Protein 3OAM (pdb70)

InterPro domains:
  IPR003329 Acylneuraminate cytidylyltransferase [PF02348] (5-221)
  IPR004528 3-deoxy-D-manno-octulosonate cytidylyltransferase [MF_00057] (1-248)
  IPR004528 3-deoxy-D-manno-octulosonate cytidylyltransferase [TIGR00466] (1-241)
  IPR004528 3-deoxy-D-manno-octulosonate cytidylyltransferase [cd02517] (2-246)
  IPR029044 Nucleotide-diphospho-sugar transferases [G3DSA:3.90.550.10] (1-252)
  IPR029044 Nucleotide-diphospho-sugar transferases [SSF53448] (3-246)

Foldseek 3Di:
DAAEEEEEDDQDAPFCHGQQQPDFPHAGLQVLVQVLQVVLVHPAYEYEYQDVVNVVSCVVVVHHYDHDDPPDDDVLVSLLVCCVVVVPDQQHKYKYDYSLFSPFHSNQSNVQSVVCVPDDFQKEFEWAWDFDPVLLLALVQWFWDADPQQWTPDIASHRPPDDVPQCVPVVRHGDGTTITTDPMMMGRSNCSVVLVPQDDDPVCVVRVNSCVSQVVVPGTYGYYHGPDDGDDGQRHPVSSVVSSVVSVVVVD/DAAEEEEEDEQQAPQDHRQQQDDFPRAGLLVLVQVLQVVLVHPAYEYEYQDVVVVVRCVVVPHHYDHADPDDDDPLRSLLCVCVVVVPDQQHKYKYDYSFQSQFHSPQSNVQSVVPVVDDFFKEFEWAWDQDPCQQQALVFKFFDADPQQWTPDIASHRPPDPVVQCVDPPRHRPGTTITTDPMMMGRSNVSVVLVPQDADPVCVVRVPSCVRCVVVPTIYGYYYGPDDGDDGDRHPVRVVVSNVVSVVVD/DAAEEEEEDEQDADQDHRQQQDDFPNAGLLVLVQVLLVVLRHPAYEYEYQDVVVVVSQVVVPHHYDHFHPPDPDPLVSLLVVCVVVVPDQQHKYKYDYSQQSQFHSNQSNVQSVLCVPDDFQKEFEWAWDADPCLLLALVFKFWDADPSQWTPDIASHRPPDPVPQCVDPNRHRPGTTITTDPMMMGRSNCSVVLVPQDADVVCVVRVPSCVSQVVVVGTYGYYYGPDDGDDGDRHPVSSVVSSVVVVVVD/DEAEEEEEDEQDDDFDHRQQQDDFPHGGLLVLVVVLLVVLPYPAYEYEYQDPVSVVSCVVVVHHYDYDDDDPDDQLVSLLVVCVVVVPDQQHKYKYDYSQQSQFHSPQSNVQSVVPVVDDFQKEFEWAWDQDPCLLQALVFKFFDADPVQWTPDIASHRPPDPVVQCVDPHRHRPGTTITTDPMMMGRNNVSVVLVVQDDDPVCVVRVPSCVSCVVVPTIYGYYYGPDDGDDGDDHVVRVVVSSVVVVVD

B-factor: mean 37.24, std 15.35, range [16.38, 133.8]

Solvent-accessible surface area: 41889 Å² total; per-residue (Å²): 119,46,2,4,0,0,0,10,1,118,40,145,31,141,141,16,106,8,28,5,48,19,79,0,66,62,60,28,0,0,20,34,0,14,58,22,0,94,134,6,36,11,103,93,0,0,0,0,0,38,19,126,122,0,40,122,26,0,104,92,51,64,8,54,25,4,46,7,34,99,127,48,166,35,40,12,49,8,4,10,42,0,17,76,118,42,82,13,78,67,103,37,7,0,0,14,0,72,8,34,28,3,23,3,10,23,51,0,0,94,19,0,0,60,31,0,42,61,7,31,6,18,0,0,0,0,0,20,105,8,112,96,97,88,46,0,62,43,53,86,0,16,0,0,5,28,10,111,39,13,2,4,15,0,0,0,23,3,10,0,12,43,7,80,110,21,6,78,119,90,127,74,29,41,95,55,55,6,39,68,22,22,44,5,35,0,10,75,1,27,18,1,81,59,5,53,115,45,126,52,1,130,15,16,118,22,0,53,9,65,10,0,32,0,4,65,20,44,65,50,0,25,8,25,72,11,131,103,67,28,63,94,22,1,52,34,76,131,47,10,97,83,11,80,168,70,12,56,89,124,82,174,107,56,1,1,0,1,0,18,4,92,50,125,25,146,162,19,106,9,31,4,52,19,73,0,61,64,74,30,0,0,24,40,0,16,61,42,0,103,138,7,45,16,100,65,3,0,0,0,1,32,25,122,127,0,45,135,27,0,105,92,54,58,8,64,24,4,55,7,27,103,106,167,19,47,41,7,70,32,3,8,51,0,14,78,120,31,21,13,29,14,59,34,8,0,0,10,0,69,6,27,36,1,17,3,9,33,55,0,0,92,13,0,0,60,32,0,46,89,30,30,6,18,1,0,0,0,0,24,106,9,107,84,83,73,50,0,54,49,49,96,0,19,0,1,7,28,12,110,65,13,35,11,20,0,0,0,22,4,12,0,13,48,8,91,99,23,9,86,108,112,129,81,34,41,96,51,50,6,37,74,20,30,37,4,37,0,7,41,0,21,19,0,84,44,5,64,110,34,123,64,2,135,17,11,133,25,0,68,9,58,10,0,35,0,8,44,10,18,34,51,0,33,7,22,73,10,135,105,72,32,56,74,25,0,75,29,76,133,39,10,95,50,3,78,142,46,21,69,144,168,129,135,45,4,5,0,0,0,21,3,138,53,155,25,138,154,12,107,11,34,4,50,16,73,0,60,65,49,29,0,0,25,35,0,18,62,38,0,105,138,4,53,21,108,96,2,0,0,0,0,34,26,111,124,0,45,109,25,0,107,90,52,63,7,56,25,2,51,8,41,96,127,39,166,39,42,8,53,9,2,15,50,0,13,78,119,38,84,15,79,74,103,35,8,0,0,12,0,68,6,31,33,1,16,4,11,37,41,1,0,130,16,0,0,53,30,0,42,64,12,33,5,19,0,0,0,0,0,22,110,9,104,105,102,73,52,0,58,50,37,98,0,18,0,1,7,28,9,114,52,12,3,4,13,0,0,0,21,4,10,0,13,42,7,85,84,24,10,87,119,111,127,92,42,42,89,52,47,6,36,73,22,25,41,5,33,0,5,74,1,25,14,1,82,63,3,50,126,46,137,59,0,115,17,16,122,21,0,46,9,68,10,0,32,0,4,62,19,47,64,37,0,25,6,23,68,11,126,92,76,30,62,71,27,0,55,25,72,125,44,10,96,81,1,83,190,61,16,79,123,122,132,103,59,0,2,0,0,0,12,4,88,47,114,34,144,152,17,109,10,35,4,58,18,70,0,61,67,54,27,0,0,24,35,0,23,69,35,0,103,139,6,31,12,103,63,2,0,0,0,0,34,26,129,122,0,40,128,22,0,114,88,51,66,10,60,26,7,72,8,30,119,47,137,29,47,25,8,58,13,0,5,32,0,14,71,113,28,21,7,20,12,33,35,12,0,0,7,0,61,7,27,41,1,12,4,7,30,45,0,0,81,16,0,0,56,31,0,37,91,18,33,8,18,0,0,0,0,0,33,101,10,105,97,94,85,49,0,57,50,49,108,0,20,0,1,6,28,10,109,68,15,47,1,16,0,0,0,24,4,10,0,13,40,9,88,95,23,7,83,119,106,126,56,43,37,97,53,51,4,36,77,20,16,38,0,16,0,0,42,1,22,20,0,65,36,6,60,123,55,117,74,1,112,15,17,123,19,0,43,8,84,6,0,38,0,5,55,30,22,33,26,0,31,8,22,75,11,139,98,67,38,55,74,21,0,59,32,81,133,36,12,96,48,2,84,130,52,23,82,127,172

Radius of gyration: 34.99 Å; Cα contacts (8 Å, |Δi|>4): 2186; chains: 4; bounding box: 112×80×81 Å

Nearest PDB structures (foldseek):
  3oam-assembly2_D  TM=9.927E-01  e=4.557E-53  Vibrio cholerae O1 biovar El Tor str. N16961
  3jtj-assembly1_A-2  TM=9.852E-01  e=3.564E-42  Yersinia pestis CO92
  1vh1-assembly1_D  TM=9.832E-01  e=7.191E-40  Escherichia coli
  1vh1-assembly1_A  TM=9.762E-01  e=1.315E-38  Escherichia coli
  3k8d-assembly1_A  TM=8.865E-01  e=8.160E-40  Escherichia coli

Sequence (1004 aa):
MSFTVVIPARYQSTRLPGKPLADIGGKPMIQWVYEQAMMQAGADRVIIATDDERVEQAVQAFGGVVCMTSPNHQSGTERLAEVVAKMAIPADHIVVNVQGDEPLIPPAIIRQVADNLAACSAPMATLAVEIEDDEAEVFNPNAVKVITDKSGYALYFSRATIPWDRDNFAKADKAIVQPLLRHIGIYAYRAGFINTYLDWQPSQLEKIECCLEQLRVLWHGEKIHVAVALEAPPAGVDTPEDLEVVRRIVAERAQMSFTVVIPARYQSTRLPGKPLADIGGKPMIQWVYEQAMQAGADRVIIATDDERVEQAVQAFGGVVCMTSPNHQSGTERLAEVVAKMAIPADHIVVNVQGDEPLIPPAIIRQVADNLAACSAPMATLAVEIEDDEAEVFNPNAVKVITDKSGYALYFSRATIPWDRDNFAKADKAIVQPLLRHIGIYAYRAGFINTYLDWQPSQLEKIECCLEQLRVLWHGEKIHVAVALEAPPAGVDTPEDLEVVRRIVAERAMSFTVVIPARYQSTRLPGKPLADIGGKPMIQWVYEQAMQAGADRVIIATDDERVEQAVQAFGGVVCMTSPNHQSGTERLAEVVAKMAIPADHIVVNVQGDEPLIPPAIIRQVADNLAACSAPMATLAVEIEDEAEVFNPNAVKVITDKSGYALYFSRATIPWDRDNFAKADKAIVQPLLRHIGIYAYRAGFINTYLDWQPSQLEKIECCLEQLRVLWHGEKIHVAVALEAPPAGVDTPEDLEVVRRIVAERAMSFTVVIPARYQSTRLPGKPLADIGGKPMIQWVYEQAMQAGADRVIIATDDERVEQAVQAFGGVVCMTSPNHQSGTERLAEVVAKMAIPADHIVVNVQGDEPLIPPAIIRQVADNLAACSAPMATLAVEIEDEAEVFNPNAVKVITDKSGYALYFSRATIPWDRDNFAKADKAIVQPLLRHIGIYAYRAGFINTYLDWQPSQLEKIECCLEQLRVLWHGEKIHVAVALEAPPAGVDTPEDLEVVRRIVAER

Secondary structure (DSSP, 8-state):
--EEEEEE-----SSSTTGGG-EETTEEHHHHHHHHHHHTT-SEEEEEES-HHHHHHHHHTT-EEEE--TT--SHHHHHHHHHHHTT--TTSEEEE--TT-TT--HHHHHHHHHHHHHSS-SEEEEEEEE--HHHHT-TTS-EEEE-TTSBEEEEESS-SS--HHHHHSSS----S-EEEEEEEEEEETTHHHHHHHSPPPHHHHHHT-TTHHHHHTT--EEEEE-SSPPPPPP-SHHHHHHHHHHHHHTT-/--EEEEEE--S--SSSTTGGG-EETTEEHHHHHHHHHHHTT-SEEEEEES-HHHHHHHHHTT-EEEE--SS---HHHHHHHHHHHTT--TTSEEEE--TT-TT--HHHHHHHHHHHHTSS-SEEEEEEEE--HHHHT-TTS-EEEE-TTSBEEEEESS-SS--TTTTTSSS----S-EEEEEEEEEEEHHHHHHHHHSPPPHHHHHHT-TTHHHHHTT--EEEEE-SSPPPP--SSHHHHHHHHHHHHHH-/--EEEEEE-----SSSTTGGG-EETTEEHHHHHHHHHHHTT-SEEEEEES-HHHHHHHHHTT-EEEE--TT-SSHHHHHHHHHHHTT--TT-EEEE--TT-TT--HHHHHHHHHHHHHSS-SEEEEEEEE--HHHHT-TTS-EEEE-TTSBEEEEESS-SS--HHHHSSSS----S-EEEEEEEEEEEHHHHHHHHHSPPPHHHHHHT-TTHHHHHTT--EEEEE-SSPPPP--SSHHHHHHHHHHHHHT-/--EEEEEEE-S--SSSTTGGG-EETTEEHHHHHHHHHHHTT-SEEEEEES-HHHHHHHHHTT-EEEE--SSS--SHHHHHHHHHHTT--TT-EEEE--TT-TT--HHHHHHHHHHHHTSS-SEEEEEEEE--HHHHT-TTS-EEEE-TTSBEEEEESS-SS--HHHHTSSS----S-EEEEEEEEEEEHHHHHHHHHSPPPHHHHHHT-TTHHHHHTT--EEEEE-SSPPPP--SSHHHHHHHHHHHHH-

Organism: Vibrio cholerae serotype O1 (strain ATCC 39315 / El Tor Inaba N16961) (NCBI:txid243277)

Structure (mmCIF, N/CA/C/O backbone):
data_3OAM
#
_entry.id   3OAM
#
_cell.length_a   58.928
_cell.length_b   68.209
_cell.length_c   71.476
_cell.angle_alpha   82.73
_cell.angle_beta   74.19
_cell.angle_gamma   76.97
#
_symmetry.space_group_name_H-M   'P 1'
#
loop_
_entity.id
_entity.type
_entity.pdbx_description
1 polymer '3-deoxy-manno-octulosonate cytidylyltransferase'
2 non-polymer 'SODIUM ION'
3 water water
#
loop_
_atom_site.group_PDB
_atom_site.id
_atom_site.type_symbol
_atom_site.label_atom_id
_atom_site.label_alt_id
_atom_site.label_comp_id
_atom_site.label_asym_id
_atom_site.label_entity_id
_atom_site.label_seq_id
_atom_site.pdbx_PDB_ins_code
_atom_site.Cartn_x
_atom_site.Cartn_y
_atom_site.Cartn_z
_atom_site.occupancy
_atom_site.B_iso_or_equiv
_atom_site.auth_seq_id
_atom_site.auth_comp_id
_atom_site.auth_asym_id
_atom_site.auth_atom_id
_atom_site.pdbx_PDB_model_num
ATOM 1 N N . MET A 1 1 ? 42.709 15.117 -17.705 1.00 51.04 1 MET A N 1
ATOM 2 C CA . MET A 1 1 ? 42.584 16.435 -17.012 1.00 47.54 1 MET A CA 1
ATOM 3 C C . MET A 1 1 ? 43.646 17.412 -17.495 1.00 44.64 1 MET A C 1
ATOM 4 O O . MET A 1 1 ? 44.832 17.078 -17.556 1.00 45.06 1 MET A O 1
ATOM 9 N N . SER A 1 2 ? 43.204 18.616 -17.839 1.00 41.33 2 SER A N 1
ATOM 10 C CA . SER A 1 2 ? 44.104 19.691 -18.214 1.00 38.40 2 SER A CA 1
ATOM 11 C C . SER A 1 2 ? 43.730 20.938 -17.428 1.00 34.72 2 SER A C 1
ATOM 12 O O . SER A 1 2 ? 42.555 21.157 -17.107 1.00 34.47 2 SER A O 1
ATOM 15 N N . PHE A 1 3 ? 44.727 21.756 -17.120 1.00 31.86 3 PHE A N 1
ATOM 16 C CA . PHE A 1 3 ? 44.461 23.002 -16.419 1.00 28.73 3 PHE A CA 1
ATOM 17 C C . PHE A 1 3 ? 45.450 24.075 -16.802 1.00 27.29 3 PHE A C 1
ATOM 18 O O . PHE A 1 3 ? 46.561 23.789 -17.234 1.00 27.77 3 PHE A O 1
ATOM 26 N N . THR A 1 4 ? 45.023 25.313 -16.619 1.00 25.51 4 THR A N 1
ATOM 27 C CA . THR A 1 4 ? 45.809 26.485 -16.923 1.00 24.35 4 THR A CA 1
ATOM 28 C C . THR A 1 4 ? 46.058 27.222 -15.616 1.00 22.85 4 THR A C 1
ATOM 29 O O . THR A 1 4 ? 45.165 27.312 -14.768 1.00 22.64 4 THR A O 1
ATOM 33 N N . VAL A 1 5 ? 47.264 27.760 -15.462 1.00 21.73 5 VAL A N 1
ATOM 34 C CA . VAL A 1 5 ? 47.577 28.564 -14.286 1.00 20.89 5 VAL A CA 1
ATOM 35 C C . VAL A 1 5 ? 47.641 30.023 -14.714 1.00 20.40 5 VAL A C 1
ATOM 36 O O . VAL A 1 5 ? 48.279 30.339 -15.712 1.00 21.02 5 VAL A O 1
ATOM 40 N N . VAL A 1 6 ? 46.967 30.897 -13.961 1.00 19.92 6 VAL A N 1
ATOM 41 C CA . VAL A 1 6 ? 47.086 32.344 -14.167 1.00 19.63 6 VAL A CA 1
ATOM 42 C C . VAL A 1 6 ? 47.772 32.965 -12.935 1.00 20.25 6 VAL A C 1
ATOM 43 O O . VAL A 1 6 ? 47.366 32.720 -11.798 1.00 20.01 6 VAL A O 1
ATOM 47 N N . ILE A 1 7 ? 48.805 33.765 -13.185 1.00 20.71 7 ILE A N 1
ATOM 48 C CA . ILE A 1 7 ? 49.607 34.373 -12.132 1.00 21.39 7 ILE A CA 1
ATOM 49 C C . ILE A 1 7 ? 49.520 35.885 -12.247 1.00 22.80 7 ILE A C 1
ATOM 50 O O . ILE A 1 7 ? 50.084 36.456 -13.165 1.00 22.81 7 ILE A O 1
ATOM 55 N N . PRO A 1 8 ? 48.810 36.543 -11.309 1.00 23.83 8 PRO A N 1
ATOM 56 C CA . PRO A 1 8 ? 48.773 38.007 -11.320 1.00 25.53 8 PRO A CA 1
ATOM 57 C C . PRO A 1 8 ? 50.119 38.575 -10.869 1.00 27.22 8 PRO A C 1
ATOM 58 O O . PRO A 1 8 ? 50.675 38.138 -9.873 1.00 27.42 8 PRO A O 1
ATOM 62 N N . ALA A 1 9 ? 50.642 39.539 -11.608 1.00 28.84 9 ALA A N 1
ATOM 63 C CA . ALA A 1 9 ? 51.870 40.179 -11.208 1.00 31.72 9 ALA A CA 1
ATOM 64 C C . ALA A 1 9 ? 51.507 41.604 -10.850 1.00 34.56 9 ALA A C 1
ATOM 65 O O . ALA A 1 9 ? 50.963 42.338 -11.667 1.00 35.54 9 ALA A O 1
ATOM 67 N N . ARG A 1 10 ? 51.768 41.974 -9.606 1.00 35.55 10 ARG A N 1
ATOM 68 C CA . ARG A 1 10 ? 51.503 43.339 -9.161 1.00 37.48 10 ARG A CA 1
ATOM 69 C C . ARG A 1 10 ? 52.828 44.080 -9.041 1.00 35.26 10 ARG A C 1
ATOM 70 O O . ARG A 1 10 ? 53.672 43.722 -8.218 1.00 33.99 10 ARG A O 1
ATOM 78 N N . TYR A 1 11 ? 53.019 45.103 -9.872 1.00 36.53 11 TYR A N 1
ATOM 79 C CA . TYR A 1 11 ? 54.297 45.823 -9.899 1.00 35.49 11 TYR A CA 1
ATOM 80 C C . TYR A 1 11 ? 54.516 46.720 -8.674 1.00 35.09 11 TYR A C 1
ATOM 81 O O . TYR A 1 11 ? 55.638 46.830 -8.170 1.00 33.88 11 TYR A O 1
ATOM 90 N N . GLN A 1 12 ? 53.444 47.346 -8.194 1.00 37.01 12 GLN A N 1
ATOM 91 C CA . GLN A 1 12 ? 53.542 48.378 -7.158 1.00 37.30 12 GLN A CA 1
ATOM 92 C C . GLN A 1 12 ? 53.725 47.832 -5.746 1.00 35.54 12 GLN A C 1
ATOM 93 O O . GLN A 1 12 ? 52.991 46.936 -5.322 1.00 36.13 12 GLN A O 1
ATOM 99 N N . SER A 1 13 ? 54.695 48.393 -5.021 1.00 33.95 13 SER A N 1
ATOM 100 C CA . SER A 1 13 ? 54.941 48.051 -3.621 1.00 32.46 13 SER A CA 1
ATOM 101 C C . SER A 1 13 ? 55.816 49.122 -2.983 1.00 32.50 13 SER A C 1
ATOM 102 O O . SER A 1 13 ? 56.791 49.575 -3.591 1.00 31.83 13 SER A O 1
ATOM 105 N N . THR A 1 14 ? 55.473 49.533 -1.764 1.00 33.26 14 THR A N 1
ATOM 106 C CA . THR A 1 14 ? 56.312 50.483 -1.042 1.00 33.44 14 THR A CA 1
ATOM 107 C C . THR A 1 14 ? 57.552 49.811 -0.447 1.00 31.45 14 THR A C 1
ATOM 108 O O . THR A 1 14 ? 58.568 50.469 -0.240 1.00 31.91 14 THR A O 1
ATOM 112 N N . ARG A 1 15 ? 57.463 48.516 -0.155 1.00 30.18 15 ARG A N 1
ATOM 113 C CA . ARG A 1 15 ? 58.588 47.802 0.455 1.00 28.96 15 ARG A CA 1
ATOM 114 C C . ARG A 1 15 ? 59.470 47.077 -0.561 1.00 27.30 15 ARG A C 1
ATOM 115 O O . ARG A 1 15 ? 60.665 46.888 -0.326 1.00 27.10 15 ARG A O 1
ATOM 123 N N . LEU A 1 16 ? 58.874 46.676 -1.682 1.00 26.39 16 LEU A N 1
ATOM 124 C CA . LEU A 1 16 ? 59.595 46.005 -2.756 1.00 25.23 16 LEU A CA 1
ATOM 125 C C . LEU A 1 16 ? 59.102 46.486 -4.108 1.00 25.41 16 LEU A C 1
ATOM 126 O O . LEU A 1 16 ? 58.494 45.717 -4.855 1.00 25.84 16 LEU A O 1
ATOM 131 N N . PRO A 1 17 ? 59.370 47.756 -4.437 1.00 25.97 17 PRO A N 1
ATOM 132 C CA . PRO A 1 17 ? 58.894 48.292 -5.709 1.00 26.81 17 PRO A CA 1
ATOM 133 C C . PRO A 1 17 ? 59.395 47.465 -6.898 1.00 26.25 17 PRO A C 1
ATOM 134 O O . PRO A 1 17 ? 60.565 47.074 -6.936 1.00 25.56 17 PRO A O 1
ATOM 138 N N . GLY A 1 18 ? 58.501 47.200 -7.848 1.00 26.82 18 GLY A N 1
ATOM 139 C CA . GLY A 1 18 ? 58.805 46.346 -8.995 1.00 26.62 18 GLY A CA 1
ATOM 140 C C . GLY A 1 18 ? 59.055 44.894 -8.613 1.00 25.26 18 GLY A C 1
ATOM 141 O O . GLY A 1 18 ? 59.805 44.198 -9.295 1.00 25.26 18 GLY A O 1
ATOM 142 N N . LYS A 1 19 ? 58.399 44.442 -7.544 1.00 24.81 19 LYS A N 1
ATOM 143 C CA . LYS A 1 19 ? 58.564 43.077 -6.998 1.00 24.78 19 LYS A CA 1
ATOM 144 C C . LYS A 1 19 ? 58.602 41.910 -8.018 1.00 24.78 19 LYS A C 1
ATOM 145 O O . LYS A 1 19 ? 59.470 41.033 -7.901 1.00 24.55 19 LYS A O 1
ATOM 151 N N . PRO A 1 20 ? 57.665 41.866 -9.001 1.00 25.02 20 PRO A N 1
ATOM 152 C CA . PRO A 1 20 ? 57.697 40.751 -9.974 1.00 24.48 20 PRO A CA 1
ATOM 153 C C . PRO A 1 20 ? 59.019 40.628 -10.727 1.00 24.10 20 PRO A C 1
ATOM 154 O O . PRO A 1 20 ? 59.355 39.553 -11.224 1.00 23.73 20 PRO A O 1
ATOM 158 N N . LEU A 1 21 ? 59.767 41.723 -10.814 1.00 24.44 21 LEU A N 1
ATOM 159 C CA . LEU A 1 21 ? 61.006 41.739 -11.582 1.00 24.88 21 LEU A CA 1
ATOM 160 C C . LEU A 1 21 ? 62.264 41.744 -10.714 1.00 25.09 21 LEU A C 1
ATOM 161 O O . LEU A 1 21 ? 63.373 41.891 -11.222 1.00 25.07 21 LEU A O 1
ATOM 166 N N . ALA A 1 22 ? 62.096 41.565 -9.403 1.00 24.73 22 ALA A N 1
ATOM 167 C CA . ALA A 1 22 ? 63.242 41.443 -8.513 1.00 25.52 22 ALA A CA 1
ATOM 168 C C . ALA A 1 22 ? 64.081 40.260 -8.981 1.00 26.04 22 ALA A C 1
ATOM 169 O O . ALA A 1 22 ? 63.555 39.149 -9.167 1.00 25.68 22 ALA A O 1
ATOM 171 N N . ASP A 1 23 ? 65.371 40.501 -9.202 1.00 26.87 23 ASP A N 1
ATOM 172 C CA . ASP A 1 23 ? 66.261 39.465 -9.689 1.00 27.91 23 ASP A CA 1
ATOM 173 C C . ASP A 1 23 ? 66.554 38.442 -8.609 1.00 27.20 23 ASP A C 1
ATOM 174 O O . ASP A 1 23 ? 67.057 38.780 -7.538 1.00 27.81 23 ASP A O 1
ATOM 179 N N . ILE A 1 24 ? 66.275 37.183 -8.920 1.00 26.59 24 ILE A N 1
ATOM 180 C CA . ILE A 1 24 ? 66.580 36.101 -8.009 1.00 26.29 24 ILE A CA 1
ATOM 181 C C . ILE A 1 24 ? 67.412 35.105 -8.800 1.00 27.51 24 ILE A C 1
ATOM 182 O O . ILE A 1 24 ? 66.889 34.386 -9.647 1.00 26.10 24 ILE A O 1
ATOM 187 N N . GLY A 1 25 ? 68.719 35.112 -8.547 1.00 29.15 25 GLY A N 1
ATOM 188 C CA . GLY A 1 25 ? 69.647 34.173 -9.186 1.00 31.35 25 GLY A CA 1
ATOM 189 C C . GLY A 1 25 ? 69.604 34.211 -10.702 1.00 32.00 25 GLY A C 1
ATOM 190 O O . GLY A 1 25 ? 69.748 33.178 -11.359 1.00 33.42 25 GLY A O 1
ATOM 191 N N . GLY A 1 26 ? 69.399 35.399 -11.260 1.00 31.69 26 GLY A N 1
ATOM 192 C CA . GLY A 1 26 ? 69.453 35.597 -12.709 1.00 32.83 26 GLY A CA 1
ATOM 193 C C . GLY A 1 26 ? 68.133 35.504 -13.456 1.00 31.95 26 GLY A C 1
ATOM 194 O O . GLY A 1 26 ? 68.116 35.565 -14.685 1.00 33.60 26 GLY A O 1
ATOM 195 N N . LYS A 1 27 ? 67.028 35.360 -12.718 1.00 30.29 27 LYS A N 1
ATOM 196 C CA . LYS A 1 27 ? 65.682 35.346 -13.296 1.00 29.26 27 LYS A CA 1
ATOM 197 C C . LYS A 1 27 ? 64.792 36.249 -12.454 1.00 27.62 27 LYS A C 1
ATOM 198 O O . LYS A 1 27 ? 64.937 36.281 -11.237 1.00 27.36 27 LYS A O 1
ATOM 204 N N . PRO A 1 28 ? 63.861 36.982 -13.091 1.00 26.84 28 PRO A N 1
ATOM 205 C CA . PRO A 1 28 ? 62.938 37.769 -12.271 1.00 25.61 28 PRO A CA 1
ATOM 206 C C . PRO A 1 28 ? 62.025 36.870 -11.408 1.00 24.20 28 PRO A C 1
ATOM 207 O O . PRO A 1 28 ? 61.725 35.730 -11.798 1.00 24.06 28 PRO A O 1
ATOM 211 N N . MET A 1 29 ? 61.610 37.368 -10.245 1.00 23.23 29 MET A N 1
ATOM 212 C CA . MET A 1 29 ? 60.742 36.597 -9.341 1.00 22.48 29 MET A CA 1
ATOM 213 C C . MET A 1 29 ? 59.595 35.928 -10.084 1.00 22.18 29 MET A C 1
ATOM 214 O O . MET A 1 29 ? 59.288 34.771 -9.845 1.00 21.48 29 MET A O 1
ATOM 219 N N . ILE A 1 30 ? 58.977 36.661 -11.004 1.00 21.97 30 ILE A N 1
ATOM 220 C C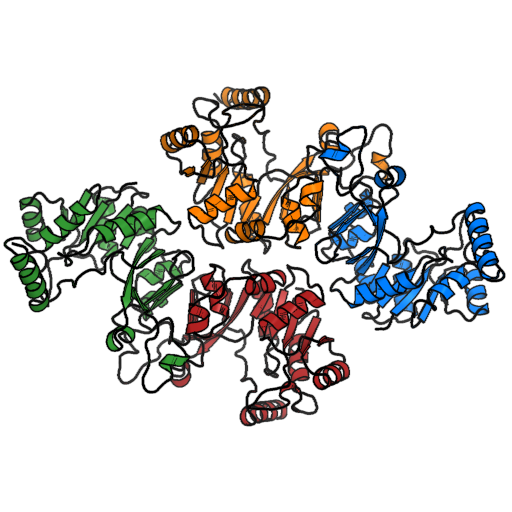A . ILE A 1 30 ? 57.790 36.169 -11.704 1.00 22.52 30 ILE A CA 1
ATOM 221 C C . ILE A 1 30 ? 58.071 34.920 -12.571 1.00 21.63 30 ILE A C 1
ATOM 222 O O . ILE A 1 30 ? 57.197 34.056 -12.737 1.00 21.74 30 ILE A O 1
ATOM 227 N N . GLN A 1 31 ? 59.290 34.826 -13.095 1.00 21.76 31 GLN A N 1
ATOM 228 C CA . GLN A 1 31 ? 59.710 33.678 -13.895 1.00 22.16 31 GLN A CA 1
ATOM 229 C C . GLN A 1 31 ? 59.787 32.441 -13.028 1.00 21.79 31 GLN A C 1
ATOM 230 O O . GLN A 1 31 ? 59.442 31.365 -13.477 1.00 22.55 31 GLN A O 1
ATOM 236 N N . TRP A 1 32 ? 60.287 32.588 -11.806 1.00 21.00 32 TRP A N 1
ATOM 237 C CA . TRP A 1 32 ? 60.335 31.444 -10.905 1.00 21.75 32 TRP A CA 1
ATOM 238 C C . TRP A 1 32 ? 58.943 30.872 -10.620 1.00 21.32 32 TRP A C 1
ATOM 239 O O . TRP A 1 32 ? 58.768 29.649 -10.618 1.00 21.51 32 TRP A O 1
ATOM 250 N N . VAL A 1 33 ? 57.966 31.753 -10.389 1.00 20.44 33 VAL A N 1
ATOM 251 C CA . VAL A 1 33 ? 56.580 31.326 -10.153 1.00 20.80 33 VAL A CA 1
ATOM 252 C C . VAL A 1 33 ? 56.058 30.632 -11.404 1.00 20.79 33 VAL A C 1
ATOM 253 O O . VAL A 1 33 ? 55.427 29.574 -11.319 1.00 21.06 33 VAL A O 1
ATOM 257 N N . TYR A 1 34 ? 56.291 31.253 -12.563 1.00 21.36 34 TYR A N 1
ATOM 258 C CA . TYR A 1 34 ? 55.892 30.676 -13.849 1.00 21.94 34 TYR A CA 1
ATOM 259 C C . TYR A 1 34 ? 56.396 29.237 -13.986 1.00 22.84 34 TYR A C 1
ATOM 260 O O . TYR A 1 34 ? 55.667 28.339 -14.435 1.00 22.52 34 TYR A O 1
ATOM 269 N N . GLU A 1 35 ? 57.655 29.033 -13.606 1.00 22.40 35 GLU A N 1
ATOM 270 C CA . GLU A 1 35 ? 58.311 27.752 -13.764 1.00 23.63 35 GLU A CA 1
ATOM 271 C C . GLU A 1 35 ? 57.829 26.730 -12.730 1.00 23.24 35 GLU A C 1
ATOM 272 O O . GLU A 1 35 ? 57.809 25.526 -13.005 1.00 25.15 35 GLU A O 1
ATOM 278 N N . GLN A 1 36 ? 57.413 27.198 -11.563 1.00 22.18 36 GLN A N 1
ATOM 279 C CA . GLN A 1 36 ? 56.782 26.280 -10.598 1.00 22.41 36 GLN A CA 1
ATOM 280 C C . GLN A 1 36 ? 55.464 25.759 -11.167 1.00 22.10 36 GLN A C 1
ATOM 281 O O . GLN A 1 36 ? 55.142 24.575 -11.008 1.00 22.40 36 GLN A O 1
ATOM 287 N N . ALA A 1 37 ? 54.704 26.650 -11.817 1.00 21.73 37 ALA A N 1
ATOM 288 C CA . ALA A 1 37 ? 53.436 26.280 -12.471 1.00 21.73 37 ALA A CA 1
ATOM 289 C C . ALA A 1 37 ? 53.638 25.248 -13.593 1.00 22.93 37 ALA A C 1
ATOM 290 O O . ALA A 1 37 ? 52.866 24.299 -13.710 1.00 23.06 37 ALA A O 1
ATOM 292 N N A MET A 1 38 ? 54.678 25.428 -14.407 0.50 23.70 38 MET A N 1
ATOM 293 N N B MET A 1 38 ? 54.683 25.440 -14.397 0.50 23.31 38 MET A N 1
ATOM 294 C CA A MET A 1 38 ? 54.993 24.461 -15.457 0.50 25.35 38 MET A CA 1
ATOM 295 C CA B MET A 1 38 ? 55.047 24.490 -15.441 0.50 24.63 38 MET A CA 1
ATOM 296 C C A MET A 1 38 ? 55.359 23.093 -14.861 0.50 26.12 38 MET A C 1
ATOM 297 C C B MET A 1 38 ? 55.344 23.111 -14.848 0.50 25.67 38 MET A C 1
ATOM 298 O O A MET A 1 38 ? 54.936 22.052 -15.378 0.50 26.89 38 MET A O 1
ATOM 299 O O B MET A 1 38 ? 54.864 22.087 -15.351 0.50 26.43 38 MET A O 1
ATOM 308 N N . GLN A 1 39 ? 56.103 23.102 -13.752 1.00 25.33 39 GLN A N 1
ATOM 309 C CA . GLN A 1 39 ? 56.504 21.873 -13.059 1.00 27.25 39 GLN A CA 1
ATOM 310 C C . GLN A 1 39 ? 55.306 21.121 -12.454 1.00 27.23 39 GLN A C 1
ATOM 311 O O . GLN A 1 39 ? 55.354 19.899 -12.295 1.00 27.86 39 GLN A O 1
ATOM 317 N N . ALA A 1 40 ? 54.237 21.858 -12.143 1.00 25.81 40 ALA A N 1
ATOM 318 C CA . ALA A 1 40 ? 52.977 21.280 -11.647 1.00 26.29 40 ALA A CA 1
ATOM 319 C C . ALA A 1 40 ? 52.198 20.519 -12.730 1.00 27.34 40 ALA A C 1
ATOM 320 O O . ALA A 1 40 ? 51.229 19.804 -12.440 1.00 27.58 40 ALA A O 1
ATOM 322 N N . GLY A 1 41 ? 52.619 20.671 -13.982 1.00 28.20 41 GLY A N 1
ATOM 323 C CA . GLY A 1 41 ? 51.967 19.976 -15.080 1.00 29.76 41 GLY A CA 1
ATOM 324 C C . GLY A 1 41 ? 50.843 20.765 -15.718 1.00 29.83 41 GLY A C 1
ATOM 325 O O . GLY A 1 41 ? 49.984 20.190 -16.393 1.00 30.79 41 GLY A O 1
ATOM 326 N N . ALA A 1 42 ? 50.838 22.083 -15.497 1.00 28.60 42 ALA A N 1
ATOM 327 C CA . ALA A 1 42 ? 49.904 22.956 -16.182 1.00 28.87 42 ALA A CA 1
ATOM 328 C C . ALA A 1 42 ? 50.102 22.862 -17.695 1.00 30.42 42 ALA A C 1
ATOM 329 O O . ALA A 1 42 ? 51.233 22.876 -18.192 1.00 30.82 42 ALA A O 1
ATOM 331 N N . ASP A 1 43 ? 48.993 22.751 -18.417 1.00 31.40 43 ASP A N 1
ATOM 332 C CA . ASP A 1 43 ? 49.024 22.758 -19.876 1.00 32.77 43 ASP A CA 1
ATOM 333 C C . ASP A 1 43 ? 49.415 24.123 -20.442 1.00 31.36 43 ASP A C 1
ATOM 334 O O . ASP A 1 43 ? 49.890 24.225 -21.574 1.00 31.50 43 ASP A O 1
ATOM 339 N N . ARG A 1 44 ? 49.218 25.167 -19.649 1.00 28.84 44 ARG A N 1
ATOM 340 C CA . ARG A 1 44 ? 49.448 26.546 -20.072 1.00 28.23 44 ARG A CA 1
ATOM 341 C C . ARG A 1 44 ? 49.623 27.396 -18.828 1.00 26.78 44 ARG A C 1
ATOM 342 O O . ARG A 1 44 ? 48.983 27.129 -17.825 1.00 25.41 44 ARG A O 1
ATOM 350 N N . VAL A 1 45 ? 50.495 28.404 -18.904 1.00 26.11 45 VAL A N 1
ATOM 351 C CA . VAL A 1 45 ? 50.703 29.345 -17.801 1.00 24.62 45 VAL A CA 1
ATOM 352 C C . VAL A 1 45 ? 50.674 30.768 -18.342 1.00 24.65 45 VAL A C 1
ATOM 353 O O . VAL A 1 45 ? 51.296 31.053 -19.367 1.00 25.43 45 VAL A O 1
ATOM 357 N N . ILE A 1 46 ? 49.945 31.650 -17.663 1.00 23.48 46 ILE A N 1
ATOM 358 C CA . ILE A 1 46 ? 49.685 33.008 -18.148 1.00 24.11 46 ILE A CA 1
ATOM 359 C C . ILE A 1 46 ? 49.948 34.027 -17.042 1.00 24.06 46 ILE A C 1
ATOM 360 O O . ILE A 1 46 ? 49.257 34.022 -16.007 1.00 23.58 46 ILE A O 1
ATOM 365 N N . ILE A 1 47 ? 50.918 34.913 -17.262 1.00 24.35 47 ILE A N 1
ATOM 366 C CA . ILE A 1 47 ? 51.129 36.041 -16.346 1.00 24.22 47 ILE A CA 1
ATOM 367 C C . ILE A 1 47 ? 50.110 37.125 -16.676 1.00 25.77 47 ILE A C 1
ATOM 368 O O . ILE A 1 47 ? 49.990 37.527 -17.823 1.00 27.29 47 ILE A O 1
ATOM 373 N N . ALA A 1 48 ? 49.368 37.588 -15.675 1.00 25.26 48 ALA A N 1
ATOM 374 C CA . ALA A 1 48 ? 48.463 38.714 -15.893 1.00 26.70 48 ALA A CA 1
ATOM 375 C C . ALA A 1 48 ? 49.093 39.947 -15.279 1.00 27.34 48 ALA A C 1
ATOM 376 O O . ALA A 1 48 ? 49.465 39.944 -14.105 1.00 27.09 48 ALA A O 1
ATOM 378 N N . THR A 1 49 ? 49.214 41.008 -16.069 1.00 28.79 49 THR A N 1
ATOM 379 C CA . THR A 1 49 ? 49.843 42.228 -15.582 1.00 29.76 49 THR A CA 1
ATOM 380 C C . THR A 1 49 ? 49.271 43.448 -16.284 1.00 31.97 49 THR A C 1
ATOM 381 O O . THR A 1 49 ? 48.747 43.339 -17.383 1.00 32.79 49 THR A O 1
ATOM 385 N N . ASP A 1 50 ? 49.373 44.601 -15.635 1.00 33.07 50 ASP A N 1
ATOM 386 C CA . ASP A 1 50 ? 48.990 45.873 -16.260 1.00 35.78 50 ASP A CA 1
ATOM 387 C C . ASP A 1 50 ? 50.194 46.780 -16.499 1.00 36.07 50 ASP A C 1
ATOM 388 O O . ASP A 1 50 ? 50.037 47.946 -16.876 1.00 37.31 50 ASP A O 1
ATOM 393 N N . ASP A 1 51 ? 51.392 46.238 -16.293 1.00 34.64 51 ASP A N 1
ATOM 394 C CA . ASP A 1 51 ? 52.618 47.024 -16.402 1.00 35.12 51 ASP A CA 1
ATOM 395 C C . ASP A 1 51 ? 53.457 46.543 -17.575 1.00 35.27 51 ASP A C 1
ATOM 396 O O . ASP A 1 51 ? 53.724 45.345 -17.714 1.00 33.40 51 ASP A O 1
ATOM 401 N N . GLU A 1 52 ? 53.869 47.489 -18.421 1.00 36.60 52 GLU A N 1
ATOM 402 C CA . GLU A 1 52 ? 54.608 47.166 -19.642 1.00 37.59 52 GLU A CA 1
ATOM 403 C C . GLU A 1 52 ? 55.983 46.561 -19.360 1.00 36.04 52 GLU A C 1
ATOM 404 O O . GLU A 1 52 ? 56.488 45.777 -20.157 1.00 36.64 52 GLU A O 1
ATOM 410 N N . ARG A 1 53 ? 56.574 46.912 -18.223 1.00 34.62 53 ARG A N 1
ATOM 411 C CA . ARG A 1 53 ? 57.867 46.342 -17.837 1.00 32.97 53 ARG A CA 1
ATOM 412 C C . ARG A 1 53 ? 57.761 44.851 -17.547 1.00 30.93 53 ARG A C 1
ATOM 413 O O . ARG A 1 53 ? 58.669 44.082 -17.878 1.00 30.37 53 ARG A O 1
ATOM 421 N N . VAL A 1 54 ? 56.645 44.449 -16.940 1.00 29.78 54 VAL A N 1
ATOM 422 C CA . VAL A 1 54 ? 56.382 43.035 -16.665 1.00 28.04 54 VAL A CA 1
ATOM 423 C C . VAL A 1 54 ? 56.135 42.299 -17.987 1.00 28.73 54 VAL A C 1
ATOM 424 O O . VAL A 1 54 ? 56.694 41.236 -18.222 1.00 28.64 54 VAL A O 1
ATOM 428 N N . GLU A 1 55 ? 55.313 42.884 -18.853 1.00 30.41 55 GLU A N 1
ATOM 429 C CA . GLU A 1 55 ? 55.045 42.310 -20.168 1.00 31.74 55 GLU A CA 1
ATOM 430 C C . GLU A 1 55 ? 56.352 41.984 -20.898 1.00 32.88 55 GLU A C 1
ATOM 431 O O . GLU A 1 55 ? 56.546 40.859 -21.383 1.00 33.05 55 GLU A O 1
ATOM 437 N N . GLN A 1 56 ? 57.245 42.969 -20.960 1.00 33.94 56 GLN A N 1
ATOM 438 C CA . GLN A 1 56 ? 58.516 42.828 -21.670 1.00 35.82 56 GLN A CA 1
ATOM 439 C C . GLN A 1 56 ? 59.421 41.748 -21.083 1.00 34.40 56 GLN A C 1
ATOM 440 O O . GLN A 1 56 ? 60.019 40.971 -21.832 1.00 35.19 56 GLN A O 1
ATOM 446 N N . ALA A 1 57 ? 59.513 41.705 -19.752 1.00 32.88 57 ALA A N 1
ATOM 447 C CA . ALA A 1 57 ? 60.345 40.720 -19.056 1.00 31.86 57 ALA A CA 1
ATOM 448 C C . ALA A 1 57 ? 59.828 39.297 -19.281 1.00 31.07 57 ALA A C 1
ATOM 449 O O . ALA A 1 57 ? 60.612 38.362 -19.504 1.00 31.48 57 ALA A O 1
ATOM 451 N N . VAL A 1 58 ? 58.507 39.140 -19.226 1.00 30.51 58 VAL A N 1
ATOM 452 C CA . VAL A 1 58 ? 57.870 37.840 -19.454 1.00 29.91 58 VAL A CA 1
ATOM 453 C C . VAL A 1 58 ? 58.063 37.418 -20.916 1.00 31.41 58 VAL A C 1
ATOM 454 O O . VAL A 1 58 ? 58.389 36.264 -21.204 1.00 31.37 58 VAL A O 1
ATOM 458 N N . GLN A 1 59 ? 57.890 38.355 -21.841 1.00 32.99 59 GLN A N 1
ATOM 459 C CA . GLN A 1 59 ? 58.152 38.036 -23.238 1.00 35.62 59 GLN A CA 1
ATOM 460 C C . GLN A 1 59 ? 59.604 37.604 -23.442 1.00 36.22 59 GLN A C 1
ATOM 461 O O . GLN A 1 59 ? 59.869 36.694 -24.220 1.00 37.13 59 GLN A O 1
ATOM 467 N N . ALA A 1 60 ? 60.520 38.219 -22.693 1.00 36.12 60 ALA A N 1
ATOM 468 C CA . ALA A 1 60 ? 61.955 37.914 -22.810 1.00 36.95 60 ALA A CA 1
ATOM 469 C C . ALA A 1 60 ? 62.352 36.507 -22.330 1.00 36.25 60 ALA A C 1
ATOM 470 O O . ALA A 1 60 ? 63.383 35.992 -22.757 1.00 37.44 60 ALA A O 1
ATOM 472 N N . PHE A 1 61 ? 61.558 35.876 -21.462 1.00 34.13 61 PHE A N 1
ATOM 473 C CA . PHE A 1 61 ? 61.777 34.448 -21.207 1.00 33.54 61 PHE A CA 1
ATOM 474 C C . PHE A 1 61 ? 60.854 33.505 -21.995 1.00 33.90 61 PHE A C 1
ATOM 475 O O . PHE A 1 61 ? 60.862 32.294 -21.784 1.00 33.82 61 PHE A O 1
ATOM 483 N N . GLY A 1 62 ? 60.092 34.062 -22.933 1.00 34.76 62 GLY A N 1
ATOM 484 C CA . GLY A 1 62 ? 59.170 33.272 -23.756 1.00 35.43 62 GLY A CA 1
ATOM 485 C C . GLY A 1 62 ? 57.881 32.906 -23.042 1.00 34.22 62 GLY A C 1
ATOM 486 O O . GLY A 1 62 ? 57.145 32.022 -23.487 1.00 34.51 62 GLY A O 1
ATOM 487 N N . GLY A 1 63 ? 57.611 33.572 -21.919 1.00 32.78 63 GLY A N 1
ATOM 488 C CA . GLY A 1 63 ? 56.386 33.337 -21.169 1.00 31.07 63 GLY A CA 1
ATOM 489 C C . GLY A 1 63 ? 55.175 33.974 -21.821 1.00 31.72 63 GLY A C 1
ATOM 490 O O . GLY A 1 63 ? 55.279 34.957 -22.569 1.00 32.78 63 GLY A O 1
ATOM 491 N N . VAL A 1 64 ? 54.015 33.397 -21.552 1.00 31.16 64 VAL A N 1
ATOM 492 C CA . VAL A 1 64 ? 52.762 33.939 -22.037 1.00 31.87 64 VAL A CA 1
ATOM 493 C C . VAL A 1 64 ? 52.287 35.026 -21.083 1.00 31.25 64 VAL A C 1
ATOM 494 O O . VAL A 1 64 ? 52.280 34.833 -19.859 1.00 30.03 64 VAL A O 1
ATOM 498 N N . VAL A 1 65 ? 51.896 36.163 -21.647 1.00 33.11 65 VAL A N 1
ATOM 499 C CA . VAL A 1 65 ? 51.416 37.276 -20.838 1.00 33.04 65 VAL A CA 1
ATOM 500 C C . VAL A 1 65 ? 50.148 37.922 -21.417 1.00 35.04 65 VAL A C 1
ATOM 501 O O . VAL A 1 65 ? 50.023 38.135 -22.630 1.00 35.94 65 VAL A O 1
ATOM 505 N N . CYS A 1 66 ? 49.187 38.171 -20.532 1.00 35.39 66 CYS A N 1
ATOM 506 C CA . CYS A 1 66 ? 47.977 38.879 -20.885 1.00 36.99 66 CYS A CA 1
ATOM 507 C C . CYS A 1 66 ? 47.968 40.231 -20.197 1.00 38.00 66 CYS A C 1
ATOM 508 O O . CYS A 1 66 ? 48.032 40.316 -18.964 1.00 37.52 66 CYS A O 1
ATOM 511 N N . MET A 1 67 ? 47.891 41.286 -21.006 1.00 40.36 67 MET A N 1
ATOM 512 C CA . MET A 1 67 ? 47.739 42.644 -20.494 1.00 42.53 67 MET A CA 1
ATOM 513 C C . MET A 1 67 ? 46.330 42.866 -19.983 1.00 43.71 67 MET A C 1
ATOM 514 O O . MET A 1 67 ? 45.354 42.662 -20.714 1.00 44.24 67 MET A O 1
ATOM 519 N N . THR A 1 68 ? 46.230 43.294 -18.729 1.00 44.73 68 THR A N 1
ATOM 520 C CA . THR A 1 68 ? 44.943 43.594 -18.114 1.00 46.91 68 THR A CA 1
ATOM 521 C C . THR A 1 68 ? 44.834 45.084 -17.803 1.00 50.31 68 THR A C 1
ATOM 522 O O . THR A 1 68 ? 45.838 45.802 -17.800 1.00 51.04 68 THR A O 1
ATOM 526 N N . SER A 1 69 ? 43.607 45.535 -17.556 1.00 53.16 69 SER A N 1
ATOM 527 C CA . SER A 1 69 ? 43.315 46.931 -17.234 1.00 57.36 69 SER A CA 1
ATOM 528 C C . SER A 1 69 ? 43.977 47.369 -15.923 1.00 59.07 69 SER A C 1
ATOM 529 O O . SER A 1 69 ? 43.980 46.615 -14.946 1.00 58.06 69 SER A O 1
ATOM 532 N N . PRO A 1 70 ? 44.560 48.583 -15.906 1.00 62.29 70 PRO A N 1
ATOM 533 C CA . PRO A 1 70 ? 45.080 49.158 -14.655 1.00 64.85 70 PRO A CA 1
ATOM 534 C C . PRO A 1 70 ? 43.982 49.571 -13.661 1.00 68.48 70 PRO A C 1
ATOM 535 O O . PRO A 1 70 ? 44.280 49.858 -12.497 1.00 70.26 70 PRO A O 1
ATOM 539 N N . ASN A 1 71 ? 42.729 49.579 -14.115 1.00 70.19 71 ASN A N 1
ATOM 540 C CA . ASN A 1 71 ? 41.613 50.096 -13.317 1.00 74.69 71 ASN A CA 1
ATOM 541 C C . ASN A 1 71 ? 40.813 49.040 -12.545 1.00 73.99 71 ASN A C 1
ATOM 542 O O . ASN A 1 71 ? 39.724 49.330 -12.042 1.00 77.09 71 ASN A O 1
ATOM 547 N N . HIS A 1 72 ? 41.349 47.826 -12.446 1.00 70.71 72 HIS A N 1
ATOM 548 C CA . HIS A 1 72 ? 40.685 46.763 -11.688 1.00 70.33 72 HIS A CA 1
ATOM 549 C C . HIS A 1 72 ? 40.813 46.961 -10.177 1.00 73.18 72 HIS A C 1
ATOM 550 O O . HIS A 1 72 ? 41.773 47.572 -9.701 1.00 74.63 72 HIS A O 1
ATOM 557 N N . GLN A 1 73 ? 39.830 46.456 -9.433 1.00 74.86 73 GLN A N 1
ATOM 558 C CA . GLN A 1 73 ? 39.763 46.659 -7.980 1.00 78.44 73 GLN A CA 1
ATOM 559 C C . GLN A 1 73 ? 40.137 45.398 -7.201 1.00 76.65 73 GLN A C 1
ATOM 560 O O . GLN A 1 73 ? 40.696 45.485 -6.105 1.00 78.92 73 GLN A O 1
ATOM 566 N N . SER A 1 74 ? 39.818 44.237 -7.769 1.00 73.34 74 SER A N 1
ATOM 567 C CA . SER A 1 74 ? 40.079 42.949 -7.129 1.00 71.73 74 SER A CA 1
ATOM 568 C C . SER A 1 74 ? 40.754 41.968 -8.088 1.00 67.43 74 SER A C 1
ATOM 569 O O . SER A 1 74 ? 40.652 42.112 -9.316 1.00 65.81 74 SER A O 1
ATOM 572 N N . GLY A 1 75 ? 41.436 40.971 -7.520 1.00 66.23 75 GLY A N 1
ATOM 573 C CA . GLY A 1 75 ? 42.121 39.931 -8.303 1.00 62.54 75 GLY A CA 1
ATOM 574 C C . GLY A 1 75 ? 41.178 38.949 -8.983 1.00 60.66 75 GLY A C 1
ATOM 575 O O . GLY A 1 75 ? 41.626 38.004 -9.636 1.00 58.57 75 GLY A O 1
ATOM 576 N N . THR A 1 76 ? 39.875 39.176 -8.822 1.00 61.94 76 THR A N 1
ATOM 577 C CA . THR A 1 76 ? 38.832 38.393 -9.491 1.00 60.65 76 THR A CA 1
ATOM 578 C C . THR A 1 76 ? 38.402 39.073 -10.795 1.00 59.83 76 THR A C 1
ATOM 579 O O . THR A 1 76 ? 38.212 38.402 -11.812 1.00 57.83 76 THR A O 1
ATOM 583 N N . GLU A 1 77 ? 38.259 40.400 -10.758 1.00 61.60 77 GLU A N 1
ATOM 584 C CA . GLU A 1 77 ? 38.044 41.202 -11.969 1.00 61.32 77 GLU A CA 1
ATOM 585 C C . GLU A 1 77 ? 39.210 41.033 -12.936 1.00 58.46 77 GLU A C 1
ATOM 586 O O . GLU A 1 77 ? 39.020 40.995 -14.155 1.00 57.78 77 GLU A O 1
ATOM 592 N N . ARG A 1 78 ? 40.412 40.932 -12.370 1.00 57.08 78 ARG A N 1
ATOM 593 C CA . ARG A 1 78 ? 41.639 40.712 -13.126 1.00 54.59 78 ARG A CA 1
ATOM 594 C C . ARG A 1 78 ? 41.609 39.349 -13.826 1.00 51.74 78 ARG A C 1
ATOM 595 O O . ARG A 1 78 ? 41.901 39.245 -15.024 1.00 50.58 78 ARG A O 1
ATOM 603 N N . LEU A 1 79 ? 41.240 38.313 -13.074 1.00 50.79 79 LEU A N 1
ATOM 604 C CA . LEU A 1 79 ? 41.179 36.953 -13.594 1.00 48.52 79 LEU A CA 1
ATOM 605 C C . LEU A 1 79 ? 40.091 36.828 -14.655 1.00 47.65 79 LEU A C 1
ATOM 606 O O . LEU A 1 79 ? 40.279 36.155 -15.674 1.00 46.76 79 LEU A O 1
ATOM 611 N N . ALA A 1 80 ? 38.965 37.496 -14.417 1.00 48.53 80 ALA A N 1
ATOM 612 C CA . ALA A 1 80 ? 37.866 37.555 -15.383 1.00 48.37 80 ALA A CA 1
ATOM 613 C C . ALA A 1 80 ? 38.295 38.117 -16.740 1.00 47.33 80 ALA A C 1
ATOM 614 O O . ALA A 1 80 ? 37.861 37.620 -17.785 1.00 46.92 80 ALA A O 1
ATOM 616 N N . GLU A 1 81 ? 39.147 39.144 -16.728 1.00 46.91 81 GLU A N 1
ATOM 617 C CA . GLU A 1 81 ? 39.612 39.756 -17.977 1.00 46.53 81 GLU A CA 1
ATOM 618 C C . GLU A 1 81 ? 40.540 38.832 -18.759 1.00 44.06 81 GLU A C 1
ATOM 619 O O . GLU A 1 81 ? 40.492 38.799 -19.987 1.00 43.79 81 GLU A O 1
ATOM 625 N N . VAL A 1 82 ? 41.390 38.095 -18.048 1.00 41.75 82 VAL A N 1
ATOM 626 C CA . VAL A 1 82 ? 42.275 37.134 -18.696 1.00 39.82 82 VAL A CA 1
ATOM 627 C C . VAL A 1 82 ? 41.443 36.065 -19.414 1.00 39.76 82 VAL A C 1
ATOM 628 O O . VAL A 1 82 ? 41.684 35.778 -20.588 1.00 39.69 82 VAL A O 1
ATOM 632 N N . VAL A 1 83 ? 40.451 35.515 -18.707 1.00 39.61 83 VAL A N 1
ATOM 633 C CA . VAL A 1 83 ? 39.546 34.481 -19.239 1.00 39.96 83 VAL A CA 1
ATOM 634 C C . VAL A 1 83 ? 38.835 34.955 -20.517 1.00 41.14 83 VAL A C 1
ATOM 635 O O . VAL A 1 83 ? 38.655 34.185 -21.473 1.00 42.02 83 VAL A O 1
ATOM 639 N N . ALA A 1 84 ? 38.458 36.232 -20.535 1.00 44.60 84 ALA A N 1
ATOM 640 C CA . ALA A 1 84 ? 37.855 36.853 -21.716 1.00 46.02 84 ALA A CA 1
ATOM 641 C C . ALA A 1 84 ? 38.855 37.107 -22.856 1.00 46.43 84 ALA A C 1
ATOM 642 O O . ALA A 1 84 ? 38.599 36.715 -24.001 1.00 47.31 84 ALA A O 1
ATOM 644 N N . LYS A 1 85 ? 39.982 37.759 -22.548 1.00 45.37 85 LYS A N 1
ATOM 645 C CA . LYS A 1 85 ? 40.973 38.147 -23.573 1.00 45.95 85 LYS A CA 1
ATOM 646 C C . LYS A 1 85 ? 41.664 36.949 -24.227 1.00 45.55 85 LYS A C 1
ATOM 647 O O . LYS A 1 85 ? 41.925 36.956 -25.435 1.00 46.80 85 LYS A O 1
ATOM 653 N N . MET A 1 86 ? 41.944 35.925 -23.424 1.00 43.13 86 MET A N 1
ATOM 654 C CA . MET A 1 86 ? 42.625 34.714 -23.891 1.00 42.87 86 MET A CA 1
ATOM 655 C C . MET A 1 86 ? 41.638 33.623 -24.320 1.00 43.20 86 MET A C 1
ATOM 656 O O . MET A 1 86 ? 42.046 32.510 -24.664 1.00 43.52 86 MET A O 1
ATOM 661 N N . ALA A 1 87 ? 40.347 33.949 -24.281 1.00 43.47 87 ALA A N 1
ATOM 662 C CA . ALA A 1 87 ? 39.267 33.063 -24.729 1.00 44.68 87 ALA A CA 1
ATOM 663 C C . ALA A 1 87 ? 39.284 31.666 -24.081 1.00 43.85 87 ALA A C 1
ATOM 664 O O . ALA A 1 87 ? 39.123 30.646 -24.762 1.00 45.20 87 ALA A O 1
ATOM 666 N N . ILE A 1 88 ? 39.465 31.634 -22.763 1.00 41.86 88 ILE A N 1
ATOM 667 C CA . ILE A 1 88 ? 39.465 30.380 -22.005 1.00 40.60 88 ILE A CA 1
ATOM 668 C C . ILE A 1 88 ? 38.029 29.844 -21.893 1.00 41.47 88 ILE A C 1
ATOM 669 O O . ILE A 1 88 ? 37.141 30.557 -21.426 1.00 41.15 88 ILE A O 1
ATOM 674 N N . PRO A 1 89 ? 37.792 28.595 -22.353 1.00 42.22 89 PRO A N 1
ATOM 675 C CA . PRO A 1 89 ? 36.445 28.005 -22.334 1.00 43.28 89 PRO A CA 1
ATOM 676 C C . PRO A 1 89 ? 35.890 27.827 -20.924 1.00 41.90 89 PRO A C 1
ATOM 677 O O . PRO A 1 89 ? 36.658 27.639 -19.980 1.00 40.10 89 PRO A O 1
ATOM 681 N N . ALA A 1 90 ? 34.563 27.868 -20.799 1.00 42.42 90 ALA A N 1
ATOM 682 C CA . ALA A 1 90 ? 33.884 27.920 -19.498 1.00 41.68 90 ALA A CA 1
ATOM 683 C C . ALA A 1 90 ? 34.088 26.709 -18.591 1.00 40.61 90 ALA A C 1
ATOM 684 O O . ALA A 1 90 ? 33.981 26.821 -17.371 1.00 40.01 90 ALA A O 1
ATOM 686 N N . ASP A 1 91 ? 34.386 25.562 -19.189 1.00 40.81 91 ASP A N 1
ATOM 687 C CA . ASP A 1 91 ? 34.610 24.318 -18.455 1.00 40.29 91 ASP A CA 1
ATOM 688 C C . ASP A 1 91 ? 36.069 24.078 -18.068 1.00 37.94 91 ASP A C 1
ATOM 689 O O . ASP A 1 91 ? 36.364 23.156 -17.294 1.00 37.47 91 ASP A O 1
ATOM 694 N N . HIS A 1 92 ? 36.974 24.892 -18.609 1.00 36.57 92 HIS A N 1
ATOM 695 C CA . HIS A 1 92 ? 38.412 24.737 -18.358 1.00 34.48 92 HIS A CA 1
ATOM 696 C C . HIS A 1 92 ? 38.802 25.134 -16.932 1.00 32.08 92 HIS A C 1
ATOM 697 O O . HIS A 1 92 ? 38.363 26.166 -16.431 1.00 31.59 92 HIS A O 1
ATOM 704 N N . ILE A 1 93 ? 39.617 24.301 -16.290 1.00 29.71 93 ILE A N 1
ATOM 705 C CA . ILE A 1 93 ? 40.107 24.579 -14.941 1.00 27.35 93 ILE A CA 1
ATOM 706 C C . ILE A 1 93 ? 41.230 25.612 -14.991 1.00 25.76 93 ILE A C 1
ATOM 707 O O . ILE A 1 93 ? 42.237 25.419 -15.694 1.00 24.95 93 ILE A O 1
ATOM 712 N N . VAL A 1 94 ? 41.045 26.690 -14.229 1.00 24.21 94 VAL A N 1
ATOM 713 C CA . VAL A 1 94 ? 42.045 27.726 -14.047 1.00 23.27 94 VAL A CA 1
ATOM 714 C C . VAL A 1 94 ? 42.496 27.678 -12.583 1.00 22.34 94 VAL A C 1
ATOM 715 O O . VAL A 1 94 ? 41.662 27.581 -11.680 1.00 22.99 94 VAL A O 1
ATOM 719 N N . VAL A 1 95 ? 43.808 27.715 -12.352 1.00 21.51 95 VAL A N 1
ATOM 720 C CA . VAL A 1 95 ? 44.347 27.822 -11.002 1.00 20.89 95 VAL A CA 1
ATOM 721 C C . VAL A 1 95 ? 44.962 29.215 -10.882 1.00 21.23 95 VAL A C 1
ATOM 722 O O . VAL A 1 95 ? 45.739 29.626 -11.750 1.00 19.85 95 VAL A O 1
ATOM 726 N N . ASN A 1 96 ? 44.610 29.934 -9.816 1.00 21.36 96 ASN A N 1
ATOM 727 C CA . ASN A 1 96 ? 45.147 31.276 -9.558 1.00 22.32 96 ASN A CA 1
ATOM 728 C C . ASN A 1 96 ? 46.286 31.164 -8.541 1.00 21.61 96 ASN A C 1
ATOM 729 O O . ASN A 1 96 ? 46.069 30.787 -7.388 1.00 20.71 96 ASN A O 1
ATOM 734 N N . VAL A 1 97 ? 47.493 31.497 -8.984 1.00 21.02 97 VAL A N 1
ATOM 735 C CA . VAL A 1 97 ? 48.680 31.443 -8.151 1.00 21.09 97 VAL A CA 1
ATOM 736 C C . VAL A 1 97 ? 49.282 32.836 -8.026 1.00 21.14 97 VAL A C 1
ATOM 737 O O . VAL A 1 97 ? 49.466 33.529 -9.026 1.00 21.22 97 VAL A O 1
ATOM 741 N N . GLN A 1 98 ? 49.578 33.252 -6.792 1.00 21.08 98 GLN A N 1
ATOM 742 C CA . GLN A 1 98 ? 50.100 34.598 -6.561 1.00 22.46 98 GLN A CA 1
ATOM 743 C C . GLN A 1 98 ? 51.509 34.769 -7.129 1.00 22.38 98 GLN A C 1
ATOM 744 O O . GLN A 1 98 ? 52.334 33.868 -7.042 1.00 21.74 98 GLN A O 1
ATOM 750 N N . GLY A 1 99 ? 51.775 35.937 -7.711 1.00 22.92 99 GLY A N 1
ATOM 751 C CA . GLY A 1 99 ? 53.057 36.174 -8.376 1.00 23.22 99 GLY A CA 1
ATOM 752 C C . GLY A 1 99 ? 54.211 36.464 -7.426 1.00 23.18 99 GLY A C 1
ATOM 753 O O . GLY A 1 99 ? 55.339 36.668 -7.878 1.00 24.31 99 GLY A O 1
ATOM 754 N N . ASP A 1 100 ? 53.938 36.465 -6.120 1.00 22.58 100 ASP A N 1
ATOM 755 C CA . ASP A 1 100 ? 54.985 36.704 -5.125 1.00 23.69 100 ASP A CA 1
ATOM 756 C C . ASP A 1 100 ? 55.371 35.419 -4.399 1.00 22.11 100 ASP A C 1
ATOM 757 O O . ASP A 1 100 ? 55.904 35.454 -3.287 1.00 21.33 100 ASP A O 1
ATOM 762 N N . GLU A 1 101 ? 55.108 34.285 -5.054 1.00 21.16 101 GLU A N 1
ATOM 763 C CA . GLU A 1 101 ? 55.393 32.973 -4.478 1.00 20.57 101 GLU A CA 1
ATOM 764 C C . GLU A 1 101 ? 56.354 32.138 -5.332 1.00 20.42 101 GLU A C 1
ATOM 765 O O . GLU A 1 101 ? 55.969 31.105 -5.886 1.00 19.88 101 GLU A O 1
ATOM 771 N N . PRO A 1 102 ? 57.621 32.588 -5.444 1.00 21.16 102 PRO A N 1
ATOM 772 C CA . PRO A 1 102 ? 58.571 31.919 -6.331 1.00 21.18 102 PRO A CA 1
ATOM 773 C C . PRO A 1 102 ? 58.916 30.512 -5.862 1.00 20.54 102 PRO A C 1
ATOM 774 O O . PRO A 1 102 ? 59.454 29.733 -6.640 1.00 21.56 102 PRO A O 1
ATOM 778 N N . LEU A 1 103 ? 58.625 30.205 -4.602 1.00 20.42 103 LEU A N 1
ATOM 779 C CA . LEU A 1 103 ? 58.902 28.870 -4.050 1.00 20.76 103 LEU A CA 1
ATOM 780 C C . LEU A 1 103 ? 57.645 28.006 -3.783 1.00 20.78 103 LEU A C 1
ATOM 781 O O . LEU A 1 103 ? 57.702 26.991 -3.078 1.00 20.68 103 LEU A O 1
ATOM 786 N N . ILE A 1 104 ? 56.516 28.377 -4.374 1.00 20.18 104 ILE A N 1
ATOM 787 C CA . ILE A 1 104 ? 55.285 27.589 -4.187 1.00 20.07 104 ILE A CA 1
ATOM 788 C C . ILE A 1 104 ? 55.508 26.120 -4.628 1.00 19.57 104 ILE A C 1
ATOM 789 O O . ILE A 1 104 ? 56.027 25.881 -5.717 1.00 19.89 104 ILE A O 1
ATOM 794 N N . PRO A 1 105 ? 55.163 25.143 -3.766 1.00 19.35 105 PRO A N 1
ATOM 795 C CA . PRO A 1 105 ? 55.348 23.735 -4.180 1.00 20.03 105 PRO A CA 1
ATOM 796 C C . PRO A 1 105 ? 54.479 23.389 -5.398 1.00 20.04 105 PRO A C 1
ATOM 797 O O . PRO A 1 105 ? 53.263 23.598 -5.377 1.00 19.73 105 PRO A O 1
ATOM 801 N N . PRO A 1 106 ? 55.093 22.894 -6.474 1.00 20.68 106 PRO A N 1
ATOM 802 C CA . PRO A 1 106 ? 54.312 22.545 -7.666 1.00 21.14 106 PRO A CA 1
ATOM 803 C C . PRO A 1 106 ? 53.196 21.549 -7.341 1.00 20.92 106 PRO A C 1
ATOM 804 O O . PRO A 1 106 ? 52.101 21.644 -7.909 1.00 21.20 106 PRO A O 1
ATOM 808 N N . ALA A 1 107 ? 53.459 20.634 -6.408 1.00 20.79 107 ALA A N 1
ATOM 809 C CA . ALA A 1 107 ? 52.471 19.604 -6.044 1.00 20.90 107 ALA A CA 1
ATOM 810 C C . ALA A 1 107 ? 51.128 20.166 -5.563 1.00 20.38 107 ALA A C 1
ATOM 811 O O . ALA A 1 107 ? 50.093 19.542 -5.787 1.00 21.53 107 ALA A O 1
ATOM 813 N N . ILE A 1 108 ? 51.134 21.333 -4.915 1.00 18.97 108 ILE A N 1
ATOM 814 C CA . ILE A 1 108 ? 49.873 21.898 -4.441 1.00 18.47 108 ILE A CA 1
ATOM 815 C C . ILE A 1 108 ? 49.099 22.624 -5.534 1.00 18.29 108 ILE A C 1
ATOM 816 O O . ILE A 1 108 ? 47.878 22.722 -5.452 1.00 17.73 108 ILE A O 1
ATOM 821 N N . ILE A 1 109 ? 49.803 23.101 -6.561 1.00 17.88 109 ILE A N 1
ATOM 822 C CA . ILE A 1 109 ? 49.131 23.698 -7.735 1.00 19.13 109 ILE A CA 1
ATOM 823 C C . ILE A 1 109 ? 48.336 22.586 -8.436 1.00 20.08 109 ILE A C 1
ATOM 824 O O . ILE A 1 109 ? 47.154 22.747 -8.767 1.00 20.92 109 ILE A O 1
ATOM 829 N N . ARG A 1 110 ? 48.985 21.438 -8.628 1.00 20.23 110 ARG A N 1
ATOM 830 C CA . ARG A 1 110 ? 48.328 20.285 -9.238 1.00 21.01 110 ARG A CA 1
ATOM 831 C C . ARG A 1 110 ? 47.215 19.755 -8.332 1.00 20.30 110 ARG A C 1
ATOM 832 O O . ARG A 1 110 ? 46.151 19.357 -8.800 1.00 20.44 110 ARG A O 1
ATOM 840 N N . GLN A 1 111 ? 47.466 19.777 -7.029 1.00 18.92 111 GLN A N 1
ATOM 841 C CA . GLN A 1 111 ? 46.506 19.240 -6.071 1.00 19.04 111 GLN A CA 1
ATOM 842 C C . GLN A 1 111 ? 45.151 19.945 -6.164 1.00 18.61 111 GLN A C 1
ATOM 843 O O . GLN A 1 111 ? 44.098 19.297 -6.244 1.00 19.24 111 GLN A O 1
ATOM 849 N N . VAL A 1 112 ? 45.178 21.277 -6.148 1.00 19.21 112 VAL A N 1
ATOM 850 C CA . VAL A 1 112 ? 43.933 22.038 -6.157 1.00 18.78 112 VAL A CA 1
ATOM 851 C C . VAL A 1 112 ? 43.162 21.859 -7.481 1.00 19.51 112 VAL A C 1
ATOM 852 O O . VAL A 1 112 ? 41.919 21.784 -7.471 1.00 19.33 112 VAL A O 1
ATOM 856 N N . ALA A 1 113 ? 43.896 21.741 -8.593 1.00 20.27 113 ALA A N 1
ATOM 857 C CA . ALA A 1 113 ? 43.279 21.427 -9.889 1.00 21.19 113 ALA A CA 1
ATOM 858 C C . ALA A 1 113 ? 42.630 20.047 -9.886 1.00 22.07 113 ALA A C 1
ATOM 859 O O . ALA A 1 113 ? 41.485 19.893 -10.322 1.00 22.30 113 ALA A O 1
ATOM 861 N N . ASP A 1 114 ? 43.372 19.051 -9.399 1.00 22.78 114 ASP A N 1
ATOM 862 C CA . ASP A 1 114 ? 42.880 17.676 -9.293 1.00 24.09 114 ASP A CA 1
ATOM 863 C C . ASP A 1 114 ? 41.641 17.595 -8.406 1.00 23.47 114 ASP A C 1
ATOM 864 O O . ASP A 1 114 ? 40.677 16.904 -8.744 1.00 23.89 114 ASP A O 1
ATOM 869 N N . ASN A 1 115 ? 41.676 18.292 -7.267 1.00 22.74 115 ASN A N 1
ATOM 870 C CA . ASN A 1 115 ? 40.540 18.333 -6.354 1.00 22.36 115 ASN A CA 1
ATOM 871 C C . ASN A 1 115 ? 39.289 18.937 -6.976 1.00 22.45 115 ASN A C 1
ATOM 872 O O . ASN A 1 115 ? 38.181 18.433 -6.761 1.00 22.48 115 ASN A O 1
ATOM 877 N N . LEU A 1 116 ? 39.460 20.003 -7.745 1.00 21.66 116 LEU A N 1
ATOM 878 C CA . LEU A 1 116 ? 38.314 20.621 -8.424 1.00 22.06 116 LEU A CA 1
ATOM 879 C C . LEU A 1 116 ? 37.707 19.642 -9.430 1.00 23.10 116 LEU A C 1
ATOM 880 O O . LEU A 1 116 ? 36.482 19.466 -9.483 1.00 23.93 116 LEU A O 1
ATOM 885 N N . ALA A 1 117 ? 38.575 18.976 -10.189 1.00 23.48 117 ALA A N 1
ATOM 886 C CA . ALA A 1 117 ? 38.144 18.020 -11.190 1.00 24.83 117 ALA A CA 1
ATOM 887 C C . ALA A 1 117 ? 37.380 16.842 -10.574 1.00 25.64 117 ALA A C 1
ATOM 888 O O . ALA A 1 117 ? 36.452 16.312 -11.201 1.00 26.75 117 ALA A O 1
ATOM 890 N N . ALA A 1 118 ? 37.750 16.457 -9.353 1.00 25.49 118 ALA A N 1
ATOM 891 C CA . ALA A 1 118 ? 37.170 15.284 -8.675 1.00 27.22 118 ALA A CA 1
ATOM 892 C C . ALA A 1 118 ? 35.867 15.555 -7.934 1.00 27.23 118 ALA A C 1
ATOM 893 O O . ALA A 1 118 ? 35.142 14.608 -7.606 1.00 29.09 118 ALA A O 1
ATOM 895 N N . CYS A 1 119 ? 35.555 16.831 -7.681 1.00 26.52 119 CYS A N 1
ATOM 896 C CA . CYS A 1 119 ? 34.405 17.175 -6.835 1.00 26.03 119 CYS A CA 1
ATOM 897 C C . CYS A 1 119 ? 33.268 17.844 -7.609 1.00 26.44 119 CYS A C 1
ATOM 898 O O . CYS A 1 119 ? 33.326 17.966 -8.851 1.00 26.90 119 CYS A O 1
ATOM 901 N N . SER A 1 120 ? 32.231 18.263 -6.888 1.00 25.63 120 SER A N 1
ATOM 902 C CA . SER A 1 120 ? 31.061 18.879 -7.519 1.00 26.46 120 SER A CA 1
ATOM 903 C C . SER A 1 120 ? 30.938 20.375 -7.234 1.00 26.00 120 SER A C 1
ATOM 904 O O . SER A 1 120 ? 29.901 20.979 -7.509 1.00 28.66 120 SER A O 1
ATOM 907 N N . ALA A 1 121 ? 31.989 20.969 -6.679 1.00 24.51 121 ALA A N 1
ATOM 908 C CA . ALA A 1 121 ? 32.035 22.412 -6.430 1.00 24.21 121 ALA A CA 1
ATOM 909 C C . ALA A 1 121 ? 32.627 23.143 -7.627 1.00 23.98 121 ALA A C 1
ATOM 910 O O . ALA A 1 121 ? 33.442 22.573 -8.350 1.00 24.14 121 ALA A O 1
ATOM 912 N N . PRO A 1 122 ? 32.232 24.417 -7.839 1.00 23.95 122 PRO A N 1
ATOM 913 C CA . PRO A 1 122 ? 32.856 25.200 -8.909 1.00 23.86 122 PRO A CA 1
ATOM 914 C C . PRO A 1 122 ? 34.202 25.832 -8.509 1.00 22.92 122 PRO A C 1
ATOM 915 O O . PRO A 1 122 ? 34.858 26.478 -9.333 1.00 22.03 122 PRO A O 1
ATOM 919 N N . MET A 1 123 ? 34.595 25.646 -7.252 1.00 21.88 123 MET A N 1
ATOM 920 C CA . MET A 1 123 ? 35.791 26.272 -6.723 1.00 21.66 123 MET A CA 1
ATOM 921 C C . MET A 1 123 ? 36.439 25.363 -5.705 1.00 20.11 123 MET A C 1
ATOM 922 O O . MET A 1 123 ? 35.743 24.698 -4.928 1.00 19.58 123 MET A O 1
ATOM 927 N N . ALA A 1 124 ? 37.767 25.366 -5.691 1.00 18.98 124 ALA A N 1
ATOM 928 C CA . ALA A 1 124 ? 38.542 24.548 -4.775 1.00 18.20 124 ALA A CA 1
ATOM 929 C C . ALA A 1 124 ? 39.660 25.406 -4.236 1.00 18.07 124 ALA A C 1
ATOM 930 O O . ALA A 1 124 ? 40.125 26.315 -4.924 1.00 18.75 124 ALA A O 1
ATOM 932 N N . THR A 1 125 ? 40.069 25.120 -3.001 1.00 17.27 125 THR A N 1
ATOM 933 C CA . THR A 1 125 ? 41.172 25.829 -2.353 1.00 17.36 125 THR A CA 1
ATOM 934 C C . THR A 1 125 ? 41.852 24.897 -1.339 1.00 17.33 125 THR A C 1
ATOM 935 O O . THR A 1 125 ? 41.493 23.721 -1.233 1.00 17.91 125 THR A O 1
ATOM 939 N N . LEU A 1 126 ? 42.855 25.399 -0.617 1.00 17.33 126 LEU A N 1
ATOM 940 C CA . LEU A 1 126 ? 43.626 24.537 0.282 1.00 18.23 126 LEU A CA 1
ATOM 941 C C . LEU A 1 126 ? 43.801 25.182 1.655 1.00 18.57 126 LEU A C 1
ATOM 942 O O . LEU A 1 126 ? 43.487 26.348 1.841 1.00 19.29 126 LEU A O 1
ATOM 947 N N . ALA A 1 127 ? 44.292 24.401 2.614 1.00 18.97 127 ALA A N 1
ATOM 948 C CA . ALA A 1 127 ? 44.500 24.901 3.954 1.00 19.33 127 ALA A CA 1
ATOM 949 C C . ALA A 1 127 ? 45.688 24.163 4.547 1.00 21.15 127 ALA A C 1
ATOM 950 O O . ALA A 1 127 ? 46.033 23.071 4.100 1.00 21.60 127 ALA A O 1
ATOM 952 N N . VAL A 1 128 ? 46.309 24.777 5.545 1.00 22.48 128 VAL A N 1
ATOM 953 C CA . VAL A 1 128 ? 47.383 24.129 6.295 1.00 23.94 128 VAL A CA 1
ATOM 954 C C . VAL A 1 128 ? 46.949 23.915 7.744 1.00 25.06 128 VAL A C 1
ATOM 955 O O . VAL A 1 128 ? 46.228 24.725 8.301 1.00 24.34 128 VAL A O 1
ATOM 959 N N . GLU A 1 129 ? 47.380 22.807 8.346 1.00 26.63 129 GLU A N 1
ATOM 960 C CA . GLU A 1 129 ? 47.057 22.528 9.744 1.00 28.56 129 GLU A CA 1
ATOM 961 C C . GLU A 1 129 ? 47.918 23.393 10.644 1.00 29.29 129 GLU A C 1
ATOM 962 O O . GLU A 1 129 ? 49.133 23.470 10.458 1.00 30.02 129 GLU A O 1
ATOM 968 N N . ILE A 1 130 ? 47.285 24.077 11.588 1.00 29.04 130 ILE A N 1
ATOM 969 C CA . ILE A 1 130 ? 48.011 24.935 12.511 1.00 30.35 130 ILE A CA 1
ATOM 970 C C . ILE A 1 130 ? 47.692 24.584 13.958 1.00 32.18 130 ILE A C 1
ATOM 971 O O . ILE A 1 130 ? 46.574 24.201 14.267 1.00 31.21 130 ILE A O 1
ATOM 976 N N . GLU A 1 131 ? 48.680 24.707 14.842 1.00 34.00 131 GLU A N 1
ATOM 977 C CA . GLU A 1 131 ? 48.426 24.472 16.271 1.00 36.81 131 GLU A CA 1
ATOM 978 C C . GLU A 1 131 ? 49.175 25.385 17.232 1.00 38.26 131 GLU A C 1
ATOM 979 O O . GLU A 1 131 ? 49.032 25.251 18.454 1.00 39.21 131 GLU A O 1
ATOM 985 N N A ASP A 1 132 ? 49.947 26.318 16.678 0.50 38.11 132 ASP A N 1
ATOM 986 N N B ASP A 1 132 ? 49.965 26.316 16.703 0.50 38.22 132 ASP A N 1
ATOM 987 C CA A ASP A 1 132 ? 50.641 27.327 17.472 0.50 40.08 132 ASP A CA 1
ATOM 988 C CA B ASP A 1 132 ? 50.650 27.262 17.581 0.50 40.32 132 ASP A CA 1
ATOM 989 C C A ASP A 1 132 ? 49.672 28.446 17.861 0.50 39.90 132 ASP A C 1
ATOM 990 C C B ASP A 1 132 ? 49.759 28.470 17.860 0.50 40.04 132 ASP A C 1
ATOM 991 O O A ASP A 1 132 ? 48.919 28.936 17.014 0.50 38.21 132 ASP A O 1
ATOM 992 O O B ASP A 1 132 ? 49.138 29.027 16.947 0.50 38.42 132 ASP A O 1
ATOM 1001 N N . GLU A 1 133 ? 49.683 28.834 19.140 1.00 41.78 133 GLU A N 1
ATOM 1002 C CA . GLU A 1 133 ? 48.772 29.872 19.657 1.00 42.77 133 GLU A CA 1
ATOM 1003 C C . GLU A 1 133 ? 48.824 31.187 18.874 1.00 42.52 133 GLU A C 1
ATOM 1004 O O . GLU A 1 133 ? 47.778 31.786 18.597 1.00 41.58 133 GLU A O 1
ATOM 1010 N N . ALA A 1 134 ? 50.038 31.609 18.517 1.00 43.47 134 ALA A N 1
ATOM 1011 C CA . ALA A 1 134 ? 50.264 32.742 17.606 1.00 43.45 134 ALA A CA 1
ATOM 1012 C C . ALA A 1 134 ? 49.272 32.817 16.442 1.00 41.77 134 ALA A C 1
ATOM 1013 O O . ALA A 1 134 ? 48.526 33.794 16.330 1.00 41.95 134 ALA A O 1
ATOM 1015 N N . GLU A 1 135 ? 49.249 31.799 15.580 1.00 35.99 135 GLU A N 1
ATOM 1016 C CA . GLU A 1 135 ? 48.334 31.834 14.446 1.00 34.46 135 GLU A CA 1
ATOM 1017 C C . GLU A 1 135 ? 46.905 31.380 14.735 1.00 32.38 135 GLU A C 1
ATOM 1018 O O . GLU A 1 135 ? 45.982 31.855 14.087 1.00 31.29 135 GLU A O 1
ATOM 1024 N N . VAL A 1 136 ? 46.718 30.492 15.710 1.00 31.78 136 VAL A N 1
ATOM 1025 C CA . VAL A 1 136 ? 45.363 30.042 16.068 1.00 30.63 136 VAL A CA 1
ATOM 1026 C C . VAL A 1 136 ? 44.440 31.205 16.464 1.00 30.23 136 VAL A C 1
ATOM 1027 O O . VAL A 1 136 ? 43.246 31.199 16.137 1.00 28.74 136 VAL A O 1
ATOM 1031 N N . PHE A 1 137 ? 44.990 32.206 17.149 1.00 30.73 137 PHE A N 1
ATOM 1032 C CA . PHE A 1 137 ? 44.196 33.359 17.578 1.00 30.95 137 PHE A CA 1
ATOM 1033 C C . PHE A 1 137 ? 44.535 34.636 16.803 1.00 30.91 137 PHE A C 1
ATOM 1034 O O . PHE A 1 137 ? 44.202 35.749 17.206 1.00 31.91 137 PHE A O 1
ATOM 1042 N N . ASN A 1 138 ? 45.177 34.452 15.661 1.00 29.80 138 ASN A N 1
ATOM 1043 C CA . ASN A 1 138 ? 45.558 35.554 14.809 1.00 28.88 138 ASN A CA 1
ATOM 1044 C C . ASN A 1 138 ? 44.464 35.785 13.751 1.00 27.10 138 ASN A C 1
ATOM 1045 O O . ASN A 1 138 ? 44.218 34.923 12.907 1.00 25.66 138 ASN A O 1
ATOM 1050 N N . PRO A 1 139 ? 43.807 36.960 13.783 1.00 26.93 139 PRO A N 1
ATOM 1051 C CA . PRO A 1 139 ? 42.725 37.214 12.821 1.00 25.58 139 PRO A CA 1
ATOM 1052 C C . PRO A 1 139 ? 43.210 37.318 11.369 1.00 25.37 139 PRO A C 1
ATOM 1053 O O . PRO A 1 139 ? 42.407 37.247 10.449 1.00 24.52 139 PRO A O 1
ATOM 1057 N N . ASN A 1 140 ? 44.518 37.461 11.166 1.00 25.32 140 ASN A N 1
ATOM 1058 C CA . ASN A 1 140 ? 45.096 37.422 9.818 1.00 25.07 140 ASN A CA 1
ATOM 1059 C C . ASN A 1 140 ? 45.282 36.005 9.275 1.00 23.98 140 ASN A C 1
ATOM 1060 O O . ASN A 1 140 ? 45.522 35.823 8.075 1.00 24.08 140 ASN A O 1
ATOM 1065 N N . ALA A 1 141 ? 45.228 35.015 10.168 1.00 23.71 141 ALA A N 1
ATOM 1066 C CA . ALA A 1 141 ? 45.242 33.620 9.775 1.00 22.27 141 ALA A CA 1
ATOM 1067 C C . ALA A 1 141 ? 43.780 33.202 9.643 1.00 21.26 141 ALA A C 1
ATOM 1068 O O . ALA A 1 141 ? 43.079 33.023 10.643 1.00 21.49 141 ALA A O 1
ATOM 1070 N N . VAL A 1 142 ? 43.300 33.107 8.409 1.00 20.26 142 VAL A N 1
ATOM 1071 C CA . VAL A 1 142 ? 41.878 32.810 8.167 1.00 19.68 142 VAL A CA 1
ATOM 1072 C C . VAL A 1 142 ? 41.596 31.329 8.452 1.00 19.98 142 VAL A C 1
ATOM 1073 O O . VAL A 1 142 ? 42.241 30.448 7.867 1.00 20.03 142 VAL A O 1
ATOM 1077 N N . LYS A 1 143 ? 40.682 31.064 9.383 1.00 19.87 143 LYS A N 1
ATOM 1078 C CA . LYS A 1 143 ? 40.312 29.698 9.725 1.00 19.98 143 LYS A CA 1
ATOM 1079 C C . LYS A 1 143 ? 39.193 29.190 8.816 1.00 18.98 143 LYS A C 1
ATOM 1080 O O . LYS A 1 143 ? 38.334 29.949 8.365 1.00 19.17 143 LYS A O 1
ATOM 1086 N N . VAL A 1 144 ? 39.202 27.884 8.571 1.00 18.40 144 VAL A N 1
ATOM 1087 C CA . VAL A 1 144 ? 38.161 27.272 7.747 1.00 18.19 144 VAL A CA 1
ATOM 1088 C C . VAL A 1 144 ? 37.789 25.924 8.344 1.00 18.73 144 VAL A C 1
ATOM 1089 O O . VAL A 1 144 ? 38.631 25.249 8.954 1.00 18.56 144 VAL A O 1
ATOM 1093 N N . ILE A 1 145 ? 36.513 25.559 8.227 1.00 19.24 145 ILE A N 1
ATOM 1094 C CA . ILE A 1 145 ? 36.105 24.207 8.591 1.00 19.85 145 ILE A CA 1
ATOM 1095 C C . ILE A 1 145 ? 35.279 23.620 7.458 1.00 19.65 145 ILE A C 1
ATOM 1096 O O . ILE A 1 145 ? 34.650 24.363 6.680 1.00 18.58 145 ILE A O 1
ATOM 1101 N N . THR A 1 146 ? 35.286 22.298 7.362 1.00 19.14 146 THR A N 1
ATOM 1102 C CA . THR A 1 146 ? 34.638 21.639 6.237 1.00 20.55 146 THR A CA 1
ATOM 1103 C C . THR A 1 146 ? 33.641 20.576 6.684 1.00 21.23 146 THR A C 1
ATOM 1104 O O . THR A 1 146 ? 33.702 20.087 7.828 1.00 21.53 146 THR A O 1
ATOM 1108 N N . ASP A 1 147 ? 32.752 20.208 5.760 1.00 20.96 147 ASP A N 1
ATOM 1109 C CA . ASP A 1 147 ? 31.867 19.071 5.949 1.00 22.27 147 ASP A CA 1
ATOM 1110 C C . ASP A 1 147 ? 32.597 17.775 5.583 1.00 22.99 147 ASP A C 1
ATOM 1111 O O . ASP A 1 147 ? 33.798 17.787 5.271 1.00 21.50 147 ASP A O 1
ATOM 1116 N N . LYS A 1 148 ? 31.869 16.665 5.632 1.00 24.27 148 LYS A N 1
ATOM 1117 C CA . LYS A 1 148 ? 32.467 15.343 5.474 1.00 26.57 148 LYS A CA 1
ATOM 1118 C C . LYS A 1 148 ? 32.988 15.121 4.049 1.00 26.86 148 LYS A C 1
ATOM 1119 O O . LYS A 1 148 ? 33.845 14.278 3.827 1.00 27.12 148 LYS A O 1
ATOM 1125 N N . SER A 1 149 ? 32.472 15.895 3.101 1.00 26.70 149 SER A N 1
ATOM 1126 C CA . SER A 1 149 ? 32.891 15.806 1.698 1.00 28.03 149 SER A CA 1
ATOM 1127 C C . SER A 1 149 ? 34.058 16.745 1.413 1.00 27.35 149 SER A C 1
ATOM 1128 O O . SER A 1 149 ? 34.636 16.706 0.316 1.00 29.29 149 SER A O 1
ATOM 1131 N N . GLY A 1 150 ? 34.399 17.597 2.377 1.00 25.56 150 GLY A N 1
ATOM 1132 C CA . GLY A 1 150 ? 35.482 18.556 2.197 1.00 24.27 150 GLY A CA 1
ATOM 1133 C C . GLY A 1 150 ? 35.013 19.923 1.744 1.00 23.29 150 GLY A C 1
ATOM 1134 O O . GLY A 1 150 ? 35.831 20.797 1.454 1.00 24.06 150 GLY A O 1
ATOM 1135 N N . TYR A 1 151 ? 33.703 20.139 1.699 1.00 21.40 151 TYR A N 1
ATOM 1136 C CA . TYR A 1 151 ? 33.214 21.465 1.333 1.00 20.11 151 TYR A CA 1
ATOM 1137 C C . TYR A 1 151 ? 33.214 22.387 2.536 1.00 19.35 151 TYR A C 1
ATOM 1138 O O . TYR A 1 151 ? 32.804 21.998 3.636 1.00 19.00 151 TYR A O 1
ATOM 1147 N N . ALA A 1 152 ? 33.694 23.610 2.325 1.00 17.96 152 ALA A N 1
ATOM 1148 C CA . ALA A 1 152 ? 33.748 24.593 3.404 1.00 18.34 152 ALA A CA 1
ATOM 1149 C C . ALA A 1 152 ? 32.381 24.862 4.002 1.00 18.70 152 ALA A C 1
ATOM 1150 O O . ALA A 1 152 ? 31.413 25.111 3.276 1.00 19.68 152 ALA A O 1
ATOM 1152 N N . LEU A 1 153 ? 32.300 24.847 5.329 1.00 18.28 153 LEU A N 1
ATOM 1153 C CA . LEU A 1 153 ? 31.120 25.358 6.004 1.00 18.65 153 LEU A CA 1
ATOM 1154 C C . LEU A 1 153 ? 31.189 26.877 6.115 1.00 18.24 153 LEU A C 1
ATOM 1155 O O . LEU A 1 153 ? 30.198 27.579 5.882 1.00 18.72 153 LEU A O 1
ATOM 1160 N N . TYR A 1 154 ? 32.354 27.372 6.510 1.00 18.02 154 TYR A N 1
ATOM 1161 C CA . TYR A 1 154 ? 32.569 28.795 6.752 1.00 17.48 154 TYR A CA 1
ATOM 1162 C C . TYR A 1 154 ? 34.078 29.080 6.749 1.00 17.01 154 TYR A C 1
ATOM 1163 O O . TYR A 1 154 ? 34.884 28.187 7.066 1.00 16.83 154 TYR A O 1
ATOM 1172 N N . PHE A 1 155 ? 34.447 30.309 6.393 1.00 16.89 155 PHE A N 1
ATOM 1173 C CA . PHE A 1 155 ? 35.807 30.845 6.590 1.00 17.17 155 PHE A CA 1
ATOM 1174 C C . PHE A 1 155 ? 35.661 32.049 7.521 1.00 18.20 155 PHE A C 1
ATOM 1175 O O . PHE A 1 155 ? 34.701 32.822 7.381 1.00 17.32 155 PHE A O 1
ATOM 1183 N N . SER A 1 156 ? 36.613 32.260 8.431 1.00 18.91 156 SER A N 1
ATOM 1184 C CA . SER A 1 156 ? 36.509 33.379 9.380 1.00 19.65 156 SER A CA 1
ATOM 1185 C C . SER A 1 156 ? 37.844 33.802 9.944 1.00 20.46 156 SER A C 1
ATOM 1186 O O . SER A 1 156 ? 38.751 32.986 10.085 1.00 20.57 156 SER A O 1
ATOM 1189 N N . ARG A 1 157 ? 37.929 35.075 10.319 1.00 20.66 157 ARG A N 1
ATOM 1190 C CA . ARG A 1 157 ? 39.047 35.572 11.108 1.00 21.35 157 ARG A CA 1
ATOM 1191 C C . ARG A 1 157 ? 38.848 35.258 12.593 1.00 21.44 157 ARG A C 1
ATOM 1192 O O . ARG A 1 157 ? 39.763 35.450 13.404 1.00 22.96 157 ARG A O 1
ATOM 1200 N N . ALA A 1 158 ? 37.652 34.783 12.947 1.00 21.55 158 ALA A N 1
ATOM 1201 C CA . ALA A 1 158 ? 37.409 34.243 14.292 1.00 21.47 158 ALA A CA 1
ATOM 1202 C C . ALA A 1 158 ? 38.029 32.848 14.388 1.00 21.56 158 ALA A C 1
ATOM 1203 O O . ALA A 1 158 ? 38.223 32.188 13.375 1.00 21.01 158 ALA A O 1
ATOM 1205 N N . THR A 1 159 ? 38.346 32.412 15.604 1.00 22.02 159 THR A N 1
ATOM 1206 C CA . THR A 1 159 ? 38.965 31.108 15.822 1.00 22.18 159 THR A CA 1
ATOM 1207 C C . THR A 1 159 ? 37.896 30.020 15.755 1.00 22.02 159 THR A C 1
ATOM 1208 O O . THR A 1 159 ? 37.177 29.768 16.731 1.00 23.06 159 THR A O 1
ATOM 1212 N N . ILE A 1 160 ? 37.785 29.403 14.580 1.00 21.31 160 ILE A N 1
ATOM 1213 C CA . ILE A 1 160 ? 36.818 28.323 14.352 1.00 20.83 160 ILE A CA 1
ATOM 1214 C C . ILE A 1 160 ? 37.544 26.990 14.133 1.00 21.36 160 ILE A C 1
ATOM 1215 O O . ILE A 1 160 ? 38.548 26.988 13.390 1.00 21.35 160 ILE A O 1
ATOM 1220 N N . PRO A 1 161 ? 36.828 25.889 14.408 1.00 21.40 161 PRO A N 1
ATOM 1221 C CA . PRO A 1 161 ? 36.101 25.597 15.638 1.00 21.75 161 PRO A CA 1
ATOM 1222 C C . PRO A 1 161 ? 36.641 26.121 16.942 1.00 22.51 161 PRO A C 1
ATOM 1223 O O . PRO A 1 161 ? 37.839 25.964 17.256 1.00 22.89 161 PRO A O 1
ATOM 1227 N N . TRP A 1 162 ? 35.725 26.740 17.687 1.00 22.60 162 TRP A N 1
ATOM 1228 C CA . TRP A 1 162 ? 35.975 27.161 19.050 1.00 24.18 162 TRP A CA 1
ATOM 1229 C C . TRP A 1 162 ? 35.943 25.929 19.941 1.00 25.10 162 TRP A C 1
ATOM 1230 O O . TRP A 1 162 ? 34.945 25.204 19.960 1.00 24.53 162 TRP A O 1
ATOM 1241 N N . ASP A 1 163 ? 37.043 25.672 20.652 1.00 26.23 163 ASP A N 1
ATOM 1242 C CA . ASP A 1 163 ? 37.101 24.559 21.582 1.00 27.84 163 ASP A CA 1
ATOM 1243 C C . ASP A 1 163 ? 36.572 25.042 22.923 1.00 29.12 163 ASP A C 1
ATOM 1244 O O . ASP A 1 163 ? 37.275 25.720 23.672 1.00 29.50 163 ASP A O 1
ATOM 1249 N N . ARG A 1 164 ? 35.329 24.691 23.223 1.00 29.74 164 ARG A N 1
ATOM 1250 C CA . ARG A 1 164 ? 34.663 25.274 24.363 1.00 31.87 164 ARG A CA 1
ATOM 1251 C C . ARG A 1 164 ? 35.439 24.991 25.656 1.00 33.99 164 ARG A C 1
ATOM 1252 O O . ARG A 1 164 ? 35.736 25.915 26.414 1.00 34.40 164 ARG A O 1
ATOM 1260 N N . ASP A 1 165 ? 35.787 23.726 25.876 1.00 35.30 165 ASP A N 1
ATOM 1261 C CA . ASP A 1 165 ? 36.423 23.319 27.135 1.00 38.44 165 ASP A CA 1
ATOM 1262 C C . ASP A 1 165 ? 37.844 23.869 27.263 1.00 39.17 165 ASP A C 1
ATOM 1263 O O . ASP A 1 165 ? 38.219 24.411 28.306 1.00 40.61 165 ASP A O 1
ATOM 1268 N N . ASN A 1 166 ? 38.618 23.757 26.190 1.00 38.49 166 ASN A N 1
ATOM 1269 C CA . ASN A 1 166 ? 40.036 24.105 26.226 1.00 39.25 166 ASN A CA 1
ATOM 1270 C C . ASN A 1 166 ? 40.339 25.585 26.070 1.00 39.39 166 ASN A C 1
ATOM 1271 O O . ASN A 1 166 ? 41.394 26.046 26.519 1.00 40.22 166 ASN A O 1
ATOM 1276 N N . PHE A 1 167 ? 39.421 26.323 25.445 1.00 40.26 167 PHE A N 1
ATOM 1277 C CA . PHE A 1 167 ? 39.598 27.764 25.266 1.00 40.91 167 PHE A CA 1
ATOM 1278 C C . PHE A 1 167 ? 38.987 28.596 26.401 1.00 43.26 167 PHE A C 1
ATOM 1279 O O . PHE A 1 167 ? 39.160 29.815 26.436 1.00 44.02 167 PHE A O 1
ATOM 1287 N N . ALA A 1 168 ? 38.269 27.943 27.311 1.00 45.41 168 ALA A N 1
ATOM 1288 C CA . ALA A 1 168 ? 37.717 28.621 28.486 1.00 48.54 168 ALA A CA 1
ATOM 1289 C C . ALA A 1 168 ? 38.793 28.845 29.545 1.00 51.36 168 ALA A C 1
ATOM 1290 O O . ALA A 1 168 ? 38.719 29.799 30.325 1.00 53.19 168 ALA A O 1
ATOM 1292 N N . LYS A 1 169 ? 39.794 27.964 29.549 1.00 52.99 169 LYS A N 1
ATOM 1293 C CA . LYS A 1 169 ? 40.798 27.869 30.618 1.00 56.01 169 LYS A CA 1
ATOM 1294 C C . LYS A 1 169 ? 41.573 29.152 30.951 1.00 57.49 169 LYS A C 1
ATOM 1295 O O . LYS A 1 169 ? 42.176 29.237 32.026 1.00 59.52 169 LYS A O 1
ATOM 1301 N N . ALA A 1 170 ? 41.557 30.131 30.039 1.00 57.15 170 ALA A N 1
ATOM 1302 C CA . ALA A 1 170 ? 42.387 31.354 30.137 1.00 58.25 170 ALA A CA 1
ATOM 1303 C C . ALA A 1 170 ? 43.864 31.048 29.877 1.00 58.54 170 ALA A C 1
ATOM 1304 O O . ALA A 1 170 ? 44.590 31.872 29.313 1.00 58.72 170 ALA A O 1
ATOM 1306 N N . ASP A 1 171 ? 44.301 29.870 30.317 1.00 58.88 171 ASP A N 1
ATOM 1307 C CA . ASP A 1 171 ? 45.512 29.253 29.804 1.00 58.45 171 ASP A CA 1
ATOM 1308 C C . ASP A 1 171 ? 45.072 28.324 28.666 1.00 56.26 171 ASP A C 1
ATOM 1309 O O . ASP A 1 171 ? 44.937 27.106 28.852 1.00 56.34 171 ASP A O 1
ATOM 1314 N N . LYS A 1 172 ? 44.846 28.924 27.494 1.00 54.16 172 LYS A N 1
ATOM 1315 C CA . LYS A 1 172 ? 44.135 28.287 26.376 1.00 51.54 172 LYS A CA 1
ATOM 1316 C C . LYS A 1 172 ? 44.906 27.141 25.714 1.00 50.26 172 LYS A C 1
ATOM 1317 O O . LYS A 1 172 ? 45.895 27.366 24.998 1.00 50.36 172 LYS A O 1
ATOM 1323 N N . ALA A 1 173 ? 44.436 25.919 25.957 1.00 48.57 173 ALA A N 1
ATOM 1324 C CA . ALA A 1 173 ? 45.062 24.709 25.431 1.00 46.89 173 ALA A CA 1
ATOM 1325 C C . ALA A 1 173 ? 44.608 24.406 24.002 1.00 44.18 173 ALA A C 1
ATOM 1326 O O . ALA A 1 173 ? 43.421 24.512 23.686 1.00 42.99 173 ALA A O 1
ATOM 1328 N N . ILE A 1 174 ? 45.565 24.030 23.153 1.00 42.76 174 ILE A N 1
ATOM 1329 C CA . ILE A 1 174 ? 45.287 23.620 21.775 1.00 40.31 174 ILE A CA 1
ATOM 1330 C C . ILE A 1 174 ? 45.564 22.119 21.633 1.00 40.03 174 ILE A C 1
ATOM 1331 O O . ILE A 1 174 ? 46.719 21.701 21.547 1.00 40.55 174 ILE A O 1
ATOM 1336 N N . VAL A 1 175 ? 44.495 21.321 21.614 1.00 38.67 175 VAL A N 1
ATOM 1337 C CA . VAL A 1 175 ? 44.607 19.857 21.653 1.00 38.07 175 VAL A CA 1
ATOM 1338 C C . VAL A 1 175 ? 44.433 19.165 20.290 1.00 36.78 175 VAL A C 1
ATOM 1339 O O . VAL A 1 175 ? 44.807 18.009 20.124 1.00 37.13 175 VAL A O 1
ATOM 1343 N N . GLN A 1 176 ? 43.857 19.875 19.324 1.00 34.26 176 GLN A N 1
ATOM 1344 C CA . GLN A 1 176 ? 43.827 19.416 17.936 1.00 32.99 176 GLN A CA 1
ATOM 1345 C C . GLN A 1 176 ? 44.082 20.614 17.034 1.00 31.53 176 GLN A C 1
ATOM 1346 O O . GLN A 1 176 ? 43.755 21.748 17.410 1.00 30.94 176 GLN A O 1
ATOM 1352 N N . PRO A 1 177 ? 44.674 20.375 15.849 1.00 30.96 177 PRO A N 1
ATOM 1353 C CA . PRO A 1 177 ? 44.968 21.491 14.955 1.00 29.64 177 PRO A CA 1
ATOM 1354 C C . PRO A 1 177 ? 43.728 22.166 14.403 1.00 27.91 177 PRO A C 1
ATOM 1355 O O . PRO A 1 177 ? 42.648 21.573 14.391 1.00 27.62 177 PRO A O 1
ATOM 1359 N N . LEU A 1 178 ? 43.893 23.409 13.966 1.00 26.20 178 LEU A N 1
ATOM 1360 C CA . LEU A 1 178 ? 42.874 24.095 13.210 1.00 24.65 178 LEU A CA 1
ATOM 1361 C C . LEU A 1 178 ? 43.367 24.146 11.771 1.00 23.68 178 LEU A C 1
ATOM 1362 O O . LEU A 1 178 ? 44.494 23.722 11.485 1.00 23.83 178 LEU A O 1
ATOM 1367 N N . LEU A 1 179 ? 42.527 24.631 10.864 1.00 22.22 179 LEU A N 1
ATOM 1368 C CA . LEU A 1 179 ? 42.913 24.718 9.455 1.00 21.23 179 LEU A CA 1
ATOM 1369 C C . LEU A 1 179 ? 43.028 26.174 9.080 1.00 21.23 179 LEU A C 1
ATOM 1370 O O . LEU A 1 179 ? 42.082 26.932 9.286 1.00 20.74 179 LEU A O 1
ATOM 1375 N N . ARG A 1 180 ? 44.195 26.561 8.564 1.00 21.19 180 ARG A N 1
ATOM 1376 C CA . ARG A 1 180 ? 44.411 27.928 8.110 1.00 20.99 180 ARG A CA 1
ATOM 1377 C C . ARG A 1 180 ? 44.343 27.964 6.582 1.00 20.94 180 ARG A C 1
ATOM 1378 O O . ARG A 1 180 ? 45.061 27.237 5.905 1.00 20.11 180 ARG A O 1
ATOM 1386 N N . HIS A 1 181 ? 43.461 28.798 6.042 1.00 20.77 181 HIS A N 1
ATOM 1387 C CA . HIS A 1 181 ? 43.301 28.898 4.582 1.00 21.51 181 HIS A CA 1
ATOM 1388 C C . HIS A 1 181 ? 44.562 29.482 3.931 1.00 22.33 181 HIS A C 1
ATOM 1389 O O . HIS A 1 181 ? 45.199 30.414 4.469 1.00 22.40 181 HIS A O 1
ATOM 1396 N N . ILE A 1 182 ? 44.931 28.913 2.786 1.00 22.64 182 ILE A N 1
ATOM 1397 C CA . ILE A 1 182 ? 46.010 29.482 1.987 1.00 24.16 182 ILE A CA 1
ATOM 1398 C C . ILE A 1 182 ? 45.468 29.962 0.645 1.00 23.85 182 ILE A C 1
ATOM 1399 O O . ILE A 1 182 ? 44.552 29.358 0.080 1.00 23.25 182 ILE A O 1
ATOM 1404 N N . GLY A 1 183 ? 46.057 31.050 0.152 1.00 24.57 183 GLY A N 1
ATOM 1405 C CA . GLY A 1 183 ? 45.509 31.800 -0.970 1.00 24.52 183 GLY A CA 1
ATOM 1406 C C . GLY A 1 183 ? 45.843 31.238 -2.332 1.00 24.43 183 GLY A C 1
ATOM 1407 O O . GLY A 1 183 ? 46.531 31.892 -3.118 1.00 26.26 183 GLY A O 1
ATOM 1408 N N . ILE A 1 184 ? 45.375 30.019 -2.594 1.00 22.78 184 ILE A N 1
ATOM 1409 C CA . ILE A 1 184 ? 45.471 29.406 -3.923 1.00 21.55 184 ILE A CA 1
ATOM 1410 C C . ILE A 1 184 ? 44.091 28.836 -4.245 1.00 21.24 184 ILE A C 1
ATOM 1411 O O . ILE A 1 184 ? 43.460 28.188 -3.415 1.00 20.28 184 ILE A O 1
ATOM 1416 N N . TYR A 1 185 ? 43.619 29.108 -5.448 1.00 21.29 185 TYR A N 1
ATOM 1417 C CA . TYR A 1 185 ? 42.274 28.733 -5.836 1.00 21.70 185 TYR A CA 1
ATOM 1418 C C . TYR A 1 185 ? 42.242 28.114 -7.214 1.00 21.74 185 TYR A C 1
ATOM 1419 O O . TYR A 1 185 ? 42.955 28.553 -8.121 1.00 23.05 185 TYR A O 1
ATOM 1428 N N . ALA A 1 186 ? 41.372 27.124 -7.373 1.00 21.18 186 ALA A N 1
ATOM 1429 C CA . ALA A 1 186 ? 41.049 26.591 -8.682 1.00 21.59 186 ALA A CA 1
ATOM 1430 C C . ALA A 1 186 ? 39.575 26.851 -8.961 1.00 22.17 186 ALA A C 1
ATOM 1431 O O . ALA A 1 186 ? 38.727 26.712 -8.069 1.00 21.11 186 ALA A O 1
ATOM 1433 N N . TYR A 1 187 ? 39.296 27.261 -10.195 1.00 22.62 187 TYR A N 1
ATOM 1434 C CA . TYR A 1 187 ? 37.948 27.589 -10.635 1.00 24.43 187 TYR A CA 1
ATOM 1435 C C . TYR A 1 187 ? 37.722 26.978 -11.998 1.00 25.30 187 TYR A C 1
ATOM 1436 O O . TYR A 1 187 ? 38.629 26.933 -12.808 1.00 25.87 187 TYR A O 1
ATOM 1445 N N . ARG A 1 188 ? 36.491 26.556 -12.275 1.00 26.86 188 ARG A N 1
ATOM 1446 C CA . ARG A 1 188 ? 36.033 26.451 -13.655 1.00 28.71 188 ARG A CA 1
ATOM 1447 C C . ARG A 1 188 ? 36.021 27.872 -14.222 1.00 28.89 188 ARG A C 1
ATOM 1448 O O . ARG A 1 188 ? 35.462 28.759 -13.601 1.00 28.80 188 ARG A O 1
ATOM 1456 N N . ALA A 1 189 ? 36.617 28.083 -15.392 1.00 29.33 189 ALA A N 1
ATOM 1457 C CA . ALA A 1 189 ? 36.789 29.439 -15.933 1.00 29.59 189 ALA A CA 1
ATOM 1458 C C . ALA A 1 189 ? 35.487 30.247 -16.003 1.00 30.10 189 ALA A C 1
ATOM 1459 O O . ALA A 1 189 ? 35.470 31.439 -15.668 1.00 29.66 189 ALA A O 1
ATOM 1461 N N . GLY A 1 190 ? 34.405 29.598 -16.439 1.00 30.19 190 GLY A N 1
ATOM 1462 C CA . GLY A 1 190 ? 33.097 30.260 -16.560 1.00 30.90 190 GLY A CA 1
ATOM 1463 C C . GLY A 1 190 ? 32.522 30.753 -15.242 1.00 30.85 190 GLY A C 1
ATOM 1464 O O . GLY A 1 190 ? 31.780 31.741 -15.200 1.00 30.51 190 GLY A O 1
ATOM 1465 N N . PHE A 1 191 ? 32.871 30.071 -14.156 1.00 30.00 191 PHE A N 1
ATOM 1466 C CA . PHE A 1 191 ? 32.410 30.470 -12.822 1.00 30.13 191 PHE A CA 1
ATOM 1467 C C . PHE A 1 191 ? 32.945 31.850 -12.403 1.00 30.35 191 PHE A C 1
ATOM 1468 O O . PHE A 1 191 ? 32.328 32.549 -11.596 1.00 29.43 191 PHE A O 1
ATOM 1476 N N . ILE A 1 192 ? 34.086 32.248 -12.955 1.00 31.02 192 ILE A N 1
ATOM 1477 C CA . ILE A 1 192 ? 34.696 33.522 -12.575 1.00 32.07 192 ILE A CA 1
ATOM 1478 C C . ILE A 1 192 ? 33.768 34.720 -12.827 1.00 33.31 192 ILE A C 1
ATOM 1479 O O . ILE A 1 192 ? 33.674 35.620 -11.986 1.00 33.48 192 ILE A O 1
ATOM 1484 N N . ASN A 1 193 ? 33.038 34.692 -13.940 1.00 34.15 193 ASN A N 1
ATOM 1485 C CA . ASN A 1 193 ? 32.007 35.688 -14.204 1.00 35.85 193 ASN A CA 1
ATOM 1486 C C . ASN A 1 193 ? 30.801 35.594 -13.275 1.00 34.95 193 ASN A C 1
ATOM 1487 O O . ASN A 1 193 ? 30.193 36.610 -12.957 1.00 34.99 193 ASN A O 1
ATOM 1492 N N . THR A 1 194 ? 30.454 34.381 -12.856 1.00 34.03 194 THR A N 1
ATOM 1493 C CA . THR A 1 194 ? 29.335 34.175 -11.931 1.00 34.16 194 THR A CA 1
ATOM 1494 C C . THR A 1 194 ? 29.642 34.842 -10.589 1.00 33.78 194 THR A C 1
ATOM 1495 O O . THR A 1 194 ? 28.831 35.602 -10.057 1.00 34.04 194 THR A O 1
ATOM 1499 N N . TYR A 1 195 ? 30.827 34.522 -10.072 1.00 33.27 195 TYR A N 1
ATOM 1500 C CA . TYR A 1 195 ? 31.419 35.061 -8.847 1.00 33.69 195 TYR A CA 1
ATOM 1501 C C . TYR A 1 195 ? 31.440 36.586 -8.927 1.00 34.88 195 TYR A C 1
ATOM 1502 O O . TYR A 1 195 ? 30.940 37.294 -8.030 1.00 34.98 195 TYR A O 1
ATOM 1511 N N . LEU A 1 196 ? 31.965 37.085 -10.041 1.00 35.55 196 LEU A N 1
ATOM 1512 C CA . LEU A 1 196 ? 32.111 38.514 -10.260 1.00 36.57 196 LEU A CA 1
ATOM 1513 C C . LEU A 1 196 ? 30.786 39.260 -10.225 1.00 36.88 196 LEU A C 1
ATOM 1514 O O . LEU A 1 196 ? 30.695 40.336 -9.632 1.00 37.86 196 LEU A O 1
ATOM 1519 N N . ASP A 1 197 ? 29.767 38.690 -10.869 1.00 36.80 197 ASP A N 1
ATOM 1520 C CA . ASP A 1 197 ? 28.483 39.354 -11.033 1.00 36.84 197 ASP A CA 1
ATOM 1521 C C . ASP A 1 197 ? 27.500 39.165 -9.879 1.00 35.30 197 ASP A C 1
ATOM 1522 O O . ASP A 1 197 ? 26.494 39.865 -9.827 1.00 35.94 197 ASP A O 1
ATOM 1527 N N . TRP A 1 198 ? 27.773 38.219 -8.981 1.00 31.90 198 TRP A N 1
ATOM 1528 C CA . TRP A 1 198 ? 26.896 37.983 -7.833 1.00 30.18 198 TRP A CA 1
ATOM 1529 C C . TRP A 1 198 ? 26.823 39.222 -6.964 1.00 29.55 198 TRP A C 1
ATOM 1530 O O . TRP A 1 198 ? 27.842 39.869 -6.733 1.00 28.21 198 TRP A O 1
ATOM 1541 N N . GLN A 1 199 ? 25.625 39.526 -6.467 1.00 29.72 199 GLN A N 1
ATOM 1542 C CA . GLN A 1 199 ? 25.448 40.592 -5.486 1.00 30.53 199 GLN A CA 1
ATOM 1543 C C . GLN A 1 199 ? 26.424 40.392 -4.327 1.00 29.74 199 GLN A C 1
ATOM 1544 O O . GLN A 1 199 ? 26.486 39.300 -3.765 1.00 27.40 199 GLN A O 1
ATOM 1550 N N . PRO A 1 200 ? 27.200 41.435 -3.978 1.00 30.49 200 PRO A N 1
ATOM 1551 C CA . PRO A 1 200 ? 28.062 41.302 -2.799 1.00 30.66 200 PRO A CA 1
ATOM 1552 C C . PRO A 1 200 ? 27.267 40.988 -1.523 1.00 30.69 200 PRO A C 1
ATOM 1553 O O . PRO A 1 200 ? 26.154 41.494 -1.329 1.00 30.50 200 PRO A O 1
ATOM 1557 N N . SER A 1 201 ? 27.831 40.127 -0.678 1.00 30.12 201 SER A N 1
ATOM 1558 C CA . SER A 1 201 ? 27.255 39.832 0.629 1.00 30.60 201 SER A CA 1
ATOM 1559 C C . SER A 1 201 ? 27.740 40.834 1.675 1.00 31.37 201 SER A C 1
ATOM 1560 O O . SER A 1 201 ? 28.799 41.450 1.517 1.00 31.69 201 SER A O 1
ATOM 1563 N N . GLN A 1 202 ? 26.973 40.986 2.751 1.00 31.56 202 GLN A N 1
ATOM 1564 C CA . GLN A 1 202 ? 27.451 41.735 3.910 1.00 32.25 202 GLN A CA 1
ATOM 1565 C C . GLN A 1 202 ? 28.561 40.947 4.610 1.00 30.80 202 GLN A C 1
ATOM 1566 O O . GLN A 1 202 ? 29.540 41.533 5.077 1.00 30.15 202 GLN A O 1
ATOM 1572 N N . LEU A 1 203 ? 28.411 39.621 4.661 1.00 29.53 203 LEU A N 1
ATOM 1573 C CA . LEU A 1 203 ? 29.420 38.753 5.287 1.00 29.24 203 LEU A CA 1
ATOM 1574 C C . LEU A 1 203 ? 30.816 39.050 4.783 1.00 28.83 203 LEU A C 1
ATOM 1575 O O . LEU A 1 203 ? 31.739 39.219 5.574 1.00 29.22 203 LEU A O 1
ATOM 1580 N N . GLU A 1 204 ? 30.973 39.102 3.463 1.00 25.73 204 GLU A N 1
ATOM 1581 C CA . GLU A 1 204 ? 32.296 39.277 2.878 1.00 25.51 204 GLU A CA 1
ATOM 1582 C C . GLU A 1 204 ? 32.897 40.631 3.253 1.00 24.73 204 GLU A C 1
ATOM 1583 O O . GLU A 1 204 ? 34.107 40.770 3.305 1.00 24.73 204 GLU A O 1
ATOM 1589 N N . LYS A 1 205 ? 32.048 41.630 3.475 1.00 25.46 205 LYS A N 1
ATOM 1590 C CA . LYS A 1 205 ? 32.538 42.956 3.854 1.00 26.33 205 LYS A CA 1
ATOM 1591 C C . LYS A 1 205 ? 32.934 43.030 5.325 1.00 26.16 205 LYS A C 1
ATOM 1592 O O . LYS A 1 205 ? 33.922 43.689 5.676 1.00 26.70 205 LYS A O 1
ATOM 1598 N N . ILE A 1 206 ? 32.162 42.362 6.180 1.00 24.48 206 ILE A N 1
ATOM 1599 C CA . ILE A 1 206 ? 32.426 42.356 7.623 1.00 24.43 206 ILE A CA 1
ATOM 1600 C C . ILE A 1 206 ? 33.746 41.625 7.924 1.00 23.57 206 ILE A C 1
ATOM 1601 O O . ILE A 1 206 ? 34.616 42.154 8.622 1.00 23.79 206 ILE A O 1
ATOM 1606 N N . GLU A 1 207 ? 33.890 40.430 7.350 1.00 22.58 207 GLU A N 1
ATOM 1607 C CA . GLU A 1 207 ? 35.083 39.609 7.531 1.00 22.30 207 GLU A CA 1
ATOM 1608 C C . GLU A 1 207 ? 36.255 40.018 6.663 1.00 23.05 207 GLU A C 1
ATOM 1609 O O . GLU A 1 207 ? 37.382 39.598 6.919 1.00 22.82 207 GLU A O 1
ATOM 1615 N N . CYS A 1 208 ? 35.990 40.836 5.644 1.00 23.43 208 CYS A N 1
ATOM 1616 C CA A CYS A 1 208 ? 36.998 41.152 4.631 0.50 24.09 208 CYS A CA 1
ATOM 1617 C CA B CYS A 1 208 ? 36.977 41.149 4.605 0.50 24.30 208 CYS A CA 1
ATOM 1618 C C . CYS A 1 208 ? 37.529 39.846 4.025 1.00 22.99 208 CYS A C 1
ATOM 1619 O O . CYS A 1 208 ? 38.749 39.617 3.978 1.00 22.59 208 CYS A O 1
ATOM 1624 N N . LEU A 1 209 ? 36.600 38.996 3.578 1.00 22.02 209 LEU A N 1
ATOM 1625 C CA . LEU A 1 209 ? 36.916 37.723 2.949 1.00 21.58 209 LEU A CA 1
ATOM 1626 C C . LEU A 1 209 ? 36.045 37.526 1.710 1.00 21.89 209 LEU A C 1
ATOM 1627 O O . LEU A 1 209 ? 34.872 37.138 1.814 1.00 21.86 209 LEU A O 1
ATOM 1632 N N . GLU A 1 210 ? 36.639 37.766 0.543 1.00 22.52 210 GLU A N 1
ATOM 1633 C CA . GLU A 1 210 ? 35.911 37.726 -0.712 1.00 23.87 210 GLU A CA 1
ATOM 1634 C C . GLU A 1 210 ? 35.199 36.404 -0.948 1.00 22.71 210 GLU A C 1
ATOM 1635 O O . GLU A 1 210 ? 34.123 36.388 -1.534 1.00 22.84 210 GLU A O 1
ATOM 1641 N N . GLN A 1 211 ? 35.821 35.302 -0.534 1.00 21.13 211 GLN A N 1
ATOM 1642 C CA . GLN A 1 211 ? 35.280 33.972 -0.833 1.00 20.17 211 GLN A CA 1
ATOM 1643 C C . GLN A 1 211 ? 33.927 33.699 -0.139 1.00 19.74 211 GLN A C 1
ATOM 1644 O O . GLN A 1 211 ? 33.178 32.824 -0.571 1.00 19.76 211 GLN A O 1
ATOM 1650 N N . LEU A 1 212 ? 33.594 34.474 0.895 1.00 19.61 212 LEU A N 1
ATOM 1651 C CA . LEU A 1 212 ? 32.273 34.363 1.541 1.00 19.08 212 LEU A CA 1
ATOM 1652 C C . LEU A 1 212 ? 31.113 34.730 0.600 1.00 19.43 212 LEU A C 1
ATOM 1653 O O . LEU A 1 212 ? 29.969 34.304 0.829 1.00 19.76 212 LEU A O 1
ATOM 1658 N N . ARG A 1 213 ? 31.392 35.471 -0.468 1.00 19.85 213 ARG A N 1
ATOM 1659 C CA . ARG A 1 213 ? 30.358 35.682 -1.494 1.00 19.31 213 ARG A CA 1
ATOM 1660 C C . ARG A 1 213 ? 29.807 34.357 -2.022 1.00 19.53 213 ARG A C 1
ATOM 1661 O O . ARG A 1 213 ? 28.605 34.199 -2.201 1.00 19.86 213 ARG A O 1
ATOM 1669 N N . VAL A 1 214 ? 30.697 33.389 -2.240 1.00 18.77 214 VAL A N 1
ATOM 1670 C CA . VAL A 1 214 ? 30.309 32.112 -2.827 1.00 19.37 214 VAL A CA 1
ATOM 1671 C C . VAL A 1 214 ? 29.413 31.330 -1.861 1.00 18.58 214 VAL A C 1
ATOM 1672 O O . VAL A 1 214 ? 28.359 30.819 -2.241 1.00 19.37 214 VAL A O 1
ATOM 1676 N N . LEU A 1 215 ? 29.838 31.255 -0.610 1.00 18.80 215 LEU A N 1
ATOM 1677 C CA . LEU A 1 215 ? 29.061 30.593 0.424 1.00 18.73 215 LEU A CA 1
ATOM 1678 C C . LEU A 1 215 ? 27.694 31.248 0.599 1.00 19.23 215 LEU A C 1
ATOM 1679 O O . LEU A 1 215 ? 26.676 30.550 0.710 1.00 19.08 215 LEU A O 1
ATOM 1684 N N . TRP A 1 216 ? 27.676 32.581 0.616 1.00 19.95 216 TRP A N 1
ATOM 1685 C CA . TRP A 1 216 ? 26.416 33.324 0.838 1.00 20.47 216 TRP A CA 1
ATOM 1686 C C . TRP A 1 216 ? 25.402 33.050 -0.269 1.00 21.03 216 TRP A C 1
ATOM 1687 O O . TRP A 1 216 ? 24.196 32.972 -0.014 1.00 21.27 216 TRP A O 1
ATOM 1698 N N . HIS A 1 217 ? 25.892 32.885 -1.499 1.00 21.16 217 HIS A N 1
ATOM 1699 C CA . HIS A 1 217 ? 25.022 32.561 -2.643 1.00 21.90 217 HIS A CA 1
ATOM 1700 C C . HIS A 1 217 ? 24.670 31.083 -2.780 1.00 22.96 217 HIS A C 1
ATOM 1701 O O . HIS A 1 217 ? 24.035 30.682 -3.754 1.00 24.07 217 HIS A O 1
ATOM 1708 N N . GLY A 1 218 ? 25.084 30.286 -1.795 1.00 22.34 218 GLY A N 1
ATOM 1709 C CA . GLY A 1 218 ? 24.672 28.886 -1.687 1.00 24.55 218 GLY A CA 1
ATOM 1710 C C . GLY A 1 218 ? 25.504 27.889 -2.472 1.00 24.35 218 GLY A C 1
ATOM 1711 O O . GLY A 1 218 ? 25.103 26.723 -2.617 1.00 25.10 218 GLY A O 1
ATOM 1712 N N . GLU A 1 219 ? 26.648 28.340 -2.996 1.00 23.64 219 GLU A N 1
ATOM 1713 C CA . GLU A 1 219 ? 27.518 27.474 -3.779 1.00 24.86 219 GLU A CA 1
ATOM 1714 C C . GLU A 1 219 ? 28.650 26.958 -2.916 1.00 23.77 219 GLU A C 1
ATOM 1715 O O . GLU A 1 219 ? 28.905 27.507 -1.835 1.00 23.43 219 GLU A O 1
ATOM 1721 N N . LYS A 1 220 ? 29.297 25.890 -3.385 1.00 23.34 220 LYS A N 1
ATOM 1722 C CA . LYS A 1 220 ? 30.307 25.158 -2.596 1.00 22.50 220 LYS A CA 1
ATOM 1723 C C . LYS A 1 220 ? 31.745 25.548 -2.949 1.00 21.13 220 LYS A C 1
ATOM 1724 O O . LYS A 1 220 ? 32.027 25.913 -4.090 1.00 21.74 220 LYS A O 1
ATOM 1730 N N . ILE A 1 221 ? 32.637 25.465 -1.953 1.00 20.05 221 ILE A N 1
ATOM 1731 C CA . ILE A 1 221 ? 34.086 25.537 -2.147 1.00 18.81 221 ILE A CA 1
ATOM 1732 C C . ILE A 1 221 ? 34.723 24.310 -1.538 1.00 18.28 221 ILE A C 1
ATOM 1733 O O . ILE A 1 221 ? 34.605 24.064 -0.330 1.00 18.40 221 ILE A O 1
ATOM 1738 N N . HIS A 1 222 ? 35.384 23.517 -2.361 1.00 17.95 222 HIS A N 1
ATOM 1739 C CA . HIS A 1 222 ? 36.074 22.368 -1.810 1.00 18.44 222 HIS A CA 1
ATOM 1740 C C . HIS A 1 222 ? 37.362 22.833 -1.126 1.00 18.04 222 HIS A C 1
ATOM 1741 O O . HIS A 1 222 ? 38.032 23.722 -1.620 1.00 17.56 222 HIS A O 1
ATOM 1748 N N . VAL A 1 223 ? 37.689 22.219 0.018 1.00 18.04 223 VAL A N 1
ATOM 1749 C CA . VAL A 1 223 ? 38.917 22.556 0.748 1.00 18.98 223 VAL A CA 1
ATOM 1750 C C . VAL A 1 223 ? 39.639 21.273 1.123 1.00 19.69 223 VAL A C 1
ATOM 1751 O O . VAL A 1 223 ? 39.021 20.342 1.651 1.00 21.14 223 VAL A O 1
ATOM 1755 N N . ALA A 1 224 ? 40.948 21.233 0.870 1.00 19.21 224 ALA A N 1
ATOM 1756 C CA . ALA A 1 224 ? 41.765 20.094 1.310 1.00 20.44 224 ALA A CA 1
ATOM 1757 C C . ALA A 1 224 ? 43.026 20.569 2.027 1.00 19.94 224 ALA A C 1
ATOM 1758 O O . ALA A 1 224 ? 43.471 21.688 1.818 1.00 19.79 224 ALA A O 1
ATOM 1760 N N . VAL A 1 225 ? 43.600 19.719 2.879 1.00 21.06 225 VAL A N 1
ATOM 1761 C CA . VAL A 1 225 ? 44.887 20.018 3.478 1.00 21.29 225 VAL A CA 1
ATOM 1762 C C . VAL A 1 225 ? 45.957 19.962 2.383 1.00 20.75 225 VAL A C 1
ATOM 1763 O O . VAL A 1 225 ? 46.062 18.951 1.669 1.00 21.27 225 VAL A O 1
ATOM 1767 N N . ALA A 1 226 ? 46.737 21.038 2.240 1.00 19.20 226 ALA A N 1
ATOM 1768 C CA . ALA A 1 226 ? 47.803 21.100 1.233 1.00 19.23 226 ALA A CA 1
ATOM 1769 C C . ALA A 1 226 ? 48.785 19.959 1.453 1.00 19.56 226 ALA A C 1
ATOM 1770 O O . ALA A 1 226 ? 49.104 19.634 2.596 1.00 19.70 226 ALA A O 1
ATOM 1772 N N . LEU A 1 227 ? 49.262 19.373 0.359 1.00 19.97 227 LEU A N 1
ATOM 1773 C CA . LEU A 1 227 ? 50.244 18.276 0.451 1.00 21.71 227 LEU A CA 1
ATOM 1774 C C . LEU A 1 227 ? 51.548 18.762 1.070 1.00 21.86 227 LEU A C 1
ATOM 1775 O O . LEU A 1 227 ? 52.221 18.012 1.743 1.00 21.69 227 LEU A O 1
ATOM 1780 N N . GLU A 1 228 ? 51.876 20.036 0.847 1.00 21.41 228 GLU A N 1
ATOM 1781 C CA . GLU A 1 228 ? 53.040 20.656 1.437 1.00 22.99 228 GLU A CA 1
ATOM 1782 C C . GLU A 1 228 ? 52.695 22.108 1.734 1.00 22.69 228 GLU A C 1
ATOM 1783 O O . GLU A 1 228 ? 52.183 22.803 0.859 1.00 22.30 228 GLU A O 1
ATOM 1789 N N . ALA A 1 229 ? 52.956 22.541 2.966 1.00 23.73 229 ALA A N 1
ATOM 1790 C CA . ALA A 1 229 ? 52.662 23.921 3.365 1.00 23.97 229 ALA A CA 1
ATOM 1791 C C . ALA A 1 229 ? 53.560 24.881 2.589 1.00 23.22 229 ALA A C 1
ATOM 1792 O O . ALA A 1 229 ? 54.774 24.748 2.613 1.00 22.91 229 ALA A O 1
ATOM 1794 N N . PRO A 1 230 ? 52.967 25.858 1.892 1.00 23.09 230 PRO A N 1
ATOM 1795 C CA . PRO A 1 230 ? 53.780 26.759 1.084 1.00 22.53 230 PRO A CA 1
ATOM 1796 C C . PRO A 1 230 ? 54.426 27.868 1.908 1.00 23.04 230 PRO A C 1
ATOM 1797 O O . PRO A 1 230 ? 53.856 28.303 2.918 1.00 23.45 230 PRO A O 1
ATOM 1801 N N . PRO A 1 231 ? 55.612 28.335 1.474 1.00 23.02 231 PRO A N 1
ATOM 1802 C CA . PRO A 1 231 ? 56.263 29.492 2.073 1.00 23.27 231 PRO A CA 1
ATOM 1803 C C . PRO A 1 231 ? 55.393 30.733 1.900 1.00 23.54 231 PRO A C 1
ATOM 1804 O O . PRO A 1 231 ? 54.544 30.779 1.007 1.00 23.17 231 PRO A O 1
ATOM 1808 N N . ALA A 1 232 ? 55.587 31.714 2.774 1.00 23.75 232 ALA A N 1
ATOM 1809 C CA . ALA A 1 232 ? 54.838 32.964 2.703 1.00 23.97 232 ALA A CA 1
ATOM 1810 C C . ALA A 1 232 ? 55.266 33.751 1.475 1.00 23.29 232 ALA A C 1
ATOM 1811 O O . ALA A 1 232 ? 56.431 33.705 1.084 1.00 23.36 232 ALA A O 1
ATOM 1813 N N . GLY A 1 233 ? 54.322 34.475 0.884 1.00 23.48 233 GLY A N 1
ATOM 1814 C CA . GLY A 1 233 ? 54.613 35.401 -0.212 1.00 23.35 233 GLY A CA 1
ATOM 1815 C C . GLY A 1 233 ? 55.680 36.431 0.155 1.00 23.50 233 GLY A C 1
ATOM 1816 O O . GLY A 1 233 ? 55.744 36.907 1.304 1.00 23.73 233 GLY A O 1
ATOM 1817 N N . VAL A 1 234 ? 56.513 36.777 -0.824 1.00 22.95 234 VAL A N 1
ATOM 1818 C CA . VAL A 1 234 ? 57.633 37.695 -0.615 1.00 23.19 234 VAL A CA 1
ATOM 1819 C C . VAL A 1 234 ? 57.133 39.131 -0.566 1.00 24.61 234 VAL A C 1
ATOM 1820 O O . VAL A 1 234 ? 56.610 39.633 -1.557 1.00 25.19 234 VAL A O 1
ATOM 1824 N N . ASP A 1 235 ? 57.304 39.785 0.587 1.00 25.32 235 ASP A N 1
ATOM 1825 C CA . ASP A 1 235 ? 56.810 41.153 0.779 1.00 26.63 235 ASP A CA 1
ATOM 1826 C C . ASP A 1 235 ? 57.882 42.211 1.031 1.00 26.16 235 ASP A C 1
ATOM 1827 O O . ASP A 1 235 ? 57.688 43.374 0.676 1.00 25.73 235 ASP A O 1
ATOM 1832 N N . THR A 1 236 ? 59.002 41.811 1.629 1.00 25.19 236 THR A N 1
ATOM 1833 C CA . THR A 1 236 ? 60.014 42.764 2.086 1.00 25.95 236 THR A CA 1
ATOM 1834 C C . THR A 1 236 ? 61.405 42.432 1.536 1.00 25.34 236 THR A C 1
ATOM 1835 O O . THR A 1 236 ? 61.635 41.306 1.073 1.00 24.46 236 THR A O 1
ATOM 1839 N N . PRO A 1 237 ? 62.351 43.388 1.623 1.00 26.23 237 PRO A N 1
ATOM 1840 C CA . PRO A 1 237 ? 63.729 43.069 1.239 1.00 26.50 237 PRO A CA 1
ATOM 1841 C C . PRO A 1 237 ? 64.304 41.897 2.025 1.00 26.87 237 PRO A C 1
ATOM 1842 O O . PRO A 1 237 ? 65.125 41.144 1.497 1.00 26.67 237 PRO A O 1
ATOM 1846 N N . GLU A 1 238 ? 63.881 41.754 3.276 1.00 27.90 238 GLU A N 1
ATOM 1847 C CA . GLU A 1 238 ? 64.338 40.652 4.102 1.00 28.39 238 GLU A CA 1
ATOM 1848 C C . GLU A 1 238 ? 63.793 39.325 3.571 1.00 26.84 238 GLU A C 1
ATOM 1849 O O . GLU A 1 238 ? 64.542 38.355 3.471 1.00 26.38 238 GLU A O 1
ATOM 1855 N N . ASP A 1 239 ? 62.503 39.283 3.236 1.00 25.91 239 ASP A N 1
ATOM 1856 C CA . ASP A 1 239 ? 61.911 38.068 2.651 1.00 24.95 239 ASP A CA 1
ATOM 1857 C C . ASP A 1 239 ? 62.606 37.691 1.352 1.00 23.84 239 ASP A C 1
ATOM 1858 O O . ASP A 1 239 ? 62.801 36.510 1.059 1.00 22.27 239 ASP A O 1
ATOM 1863 N N . LEU A 1 240 ? 62.938 38.704 0.557 1.00 22.96 240 LEU A N 1
ATOM 1864 C CA . LEU A 1 240 ? 63.576 38.474 -0.741 1.00 22.77 240 LEU A CA 1
ATOM 1865 C C . LEU A 1 240 ? 64.977 37.875 -0.593 1.00 22.84 240 LEU A C 1
ATOM 1866 O O . LEU A 1 240 ? 65.365 37.013 -1.382 1.00 22.58 240 LEU A O 1
ATOM 1871 N N . GLU A 1 241 ? 65.725 38.335 0.415 1.00 23.00 241 GLU A N 1
ATOM 1872 C CA . GLU A 1 241 ? 67.053 37.770 0.697 1.00 23.90 241 GLU A CA 1
ATOM 1873 C C . GLU A 1 241 ? 66.974 36.297 1.134 1.00 23.53 241 GLU A C 1
ATOM 1874 O O . GLU A 1 241 ? 67.832 35.485 0.755 1.00 23.87 241 GLU A O 1
ATOM 1880 N N . VAL A 1 242 ? 65.950 35.955 1.911 1.00 22.92 242 VAL A N 1
ATOM 1881 C CA . VAL A 1 242 ? 65.692 34.545 2.282 1.00 23.21 242 VAL A CA 1
ATOM 1882 C C . VAL A 1 242 ? 65.456 33.697 1.031 1.00 22.21 242 VAL A C 1
ATOM 1883 O O . VAL A 1 242 ? 66.013 32.611 0.908 1.00 22.51 242 VAL A O 1
ATOM 1887 N N . VAL A 1 243 ? 64.627 34.180 0.111 1.00 21.56 243 VAL A N 1
ATOM 1888 C CA . VAL A 1 243 ? 64.394 33.442 -1.156 1.00 21.46 243 VAL A CA 1
ATOM 1889 C C . VAL A 1 243 ? 65.672 33.370 -2.007 1.00 21.91 243 VAL A C 1
ATOM 1890 O O . VAL A 1 243 ? 65.992 32.311 -2.555 1.00 22.17 243 VAL A O 1
ATOM 1894 N N . ARG A 1 244 ? 66.426 34.469 -2.077 1.00 21.75 244 ARG A N 1
ATOM 1895 C CA . ARG A 1 244 ? 67.693 34.454 -2.824 1.00 22.34 244 ARG A CA 1
ATOM 1896 C C . ARG A 1 244 ? 68.644 33.404 -2.267 1.00 23.20 244 ARG A C 1
ATOM 1897 O O . ARG A 1 244 ? 69.305 32.698 -3.043 1.00 23.29 244 ARG A O 1
ATOM 1905 N N . ARG A 1 245 ? 68.701 33.283 -0.938 1.00 23.49 245 ARG A N 1
ATOM 1906 C CA . ARG A 1 245 ? 69.543 32.248 -0.332 1.00 25.01 245 ARG A CA 1
ATOM 1907 C C . ARG A 1 245 ? 69.076 30.843 -0.698 1.00 25.25 245 ARG A C 1
ATOM 1908 O O . ARG A 1 245 ? 69.893 29.998 -1.053 1.00 26.10 245 ARG A O 1
ATOM 1916 N N . ILE A 1 246 ? 67.773 30.592 -0.607 1.00 25.50 246 ILE A N 1
ATOM 1917 C CA . ILE A 1 246 ? 67.229 29.258 -0.913 1.00 25.75 246 ILE A CA 1
ATOM 1918 C C . ILE A 1 246 ? 67.535 28.888 -2.363 1.00 25.77 246 ILE A C 1
ATOM 1919 O O . ILE A 1 246 ? 67.976 27.768 -2.658 1.00 26.18 246 ILE A O 1
ATOM 1924 N N . VAL A 1 247 ? 67.328 29.845 -3.260 1.00 25.05 247 VAL A N 1
ATOM 1925 C CA . VAL A 1 247 ? 67.537 29.614 -4.687 1.00 25.53 247 VAL A CA 1
ATOM 1926 C C . VAL A 1 247 ? 69.027 29.381 -5.004 1.00 26.15 247 VAL A C 1
ATOM 1927 O O . VAL A 1 247 ? 69.379 28.480 -5.790 1.00 27.10 247 VAL A O 1
ATOM 1931 N N . ALA A 1 248 ? 69.898 30.184 -4.389 1.00 25.66 248 ALA A N 1
ATOM 1932 C CA . ALA A 1 248 ? 71.340 29.990 -4.533 1.00 26.52 248 ALA A CA 1
ATOM 1933 C C . ALA A 1 248 ? 71.742 28.599 -4.019 1.00 26.98 248 ALA A C 1
ATOM 1934 O O . ALA A 1 248 ? 72.556 27.908 -4.640 1.00 28.05 248 ALA A O 1
ATOM 1936 N N . GLU A 1 249 ? 71.160 28.182 -2.897 1.00 26.07 249 GLU A N 1
ATOM 1937 C CA . GLU A 1 249 ? 71.491 26.858 -2.336 1.00 27.54 249 GLU A CA 1
ATOM 1938 C C . GLU A 1 249 ? 70.975 25.704 -3.189 1.00 28.39 249 GLU A C 1
ATOM 1939 O O . GLU A 1 249 ? 71.537 24.597 -3.141 1.00 28.91 249 GLU A O 1
ATOM 1945 N N . ARG A 1 250 ? 69.923 25.950 -3.973 1.00 28.94 250 ARG A N 1
ATOM 1946 C CA . ARG A 1 250 ? 69.426 24.940 -4.921 1.00 30.90 250 ARG A CA 1
ATOM 1947 C C . ARG A 1 250 ? 70.433 24.639 -6.046 1.00 32.74 250 ARG A C 1
ATOM 1948 O O . ARG A 1 250 ? 70.252 23.694 -6.817 1.00 34.19 250 ARG A O 1
ATOM 1956 N N . ALA A 1 251 ? 71.494 25.434 -6.139 1.00 33.81 251 ALA A N 1
ATOM 1957 C CA . ALA A 1 251 ? 72.545 25.187 -7.117 1.00 35.65 251 ALA A CA 1
ATOM 1958 C C . ALA A 1 251 ? 73.819 24.642 -6.467 1.00 37.21 251 ALA A C 1
ATOM 1959 O O . ALA A 1 251 ? 74.852 24.487 -7.136 1.00 38.29 251 ALA A O 1
ATOM 1961 N N . GLN A 1 252 ? 73.742 24.334 -5.169 1.00 37.01 252 GLN A N 1
ATOM 1962 C CA . GLN A 1 252 ? 74.904 23.844 -4.418 1.00 38.10 252 GLN A CA 1
ATOM 1963 C C . GLN A 1 252 ? 74.676 22.448 -3.843 1.00 38.47 252 GLN A C 1
ATOM 1964 O O . GLN A 1 252 ? 73.544 22.097 -3.511 1.00 37.45 252 GLN A O 1
ATOM 1970 N N . MET B 1 1 ? -0.571 22.122 6.981 1.00 61.77 1 MET B N 1
ATOM 1971 C CA . MET B 1 1 ? 0.397 22.061 8.118 1.00 57.83 1 MET B CA 1
ATOM 1972 C C . MET B 1 1 ? -0.213 21.407 9.350 1.00 54.46 1 MET B C 1
ATOM 1973 O O . MET B 1 1 ? -1.310 21.765 9.779 1.00 55.10 1 MET B O 1
ATOM 1978 N N . SER B 1 2 ? 0.504 20.439 9.904 1.00 51.34 2 SER B N 1
ATOM 1979 C CA . SER B 1 2 ? 0.215 19.942 11.240 1.00 47.90 2 SER B CA 1
ATOM 1980 C C . SER B 1 2 ? 1.528 19.532 11.887 1.00 44.55 2 SER B C 1
ATOM 1981 O O . SER B 1 2 ? 2.401 18.945 11.239 1.00 44.90 2 SER B O 1
ATOM 1984 N N . PHE B 1 3 ? 1.669 19.854 13.164 1.00 40.93 3 PHE B N 1
ATOM 1985 C CA . PHE B 1 3 ? 2.887 19.526 13.891 1.00 37.95 3 PHE B CA 1
ATOM 1986 C C . PHE B 1 3 ? 2.584 19.068 15.302 1.00 35.69 3 PHE B C 1
ATOM 1987 O O . PHE B 1 3 ? 1.503 19.320 15.836 1.00 35.73 3 PHE B O 1
ATOM 1995 N N . THR B 1 4 ? 3.557 18.384 15.887 1.00 33.77 4 THR B N 1
ATOM 1996 C CA . THR B 1 4 ? 3.509 17.928 17.264 1.00 31.92 4 THR B CA 1
ATOM 1997 C C . THR B 1 4 ? 4.601 18.674 18.019 1.00 30.37 4 THR B C 1
ATOM 1998 O O . THR B 1 4 ? 5.688 18.852 17.487 1.00 29.99 4 THR B O 1
ATOM 2002 N N . VAL B 1 5 ? 4.306 19.110 19.244 1.00 28.82 5 VAL B N 1
ATOM 2003 C CA . VAL B 1 5 ? 5.323 19.713 20.115 1.00 27.71 5 VAL B CA 1
ATOM 2004 C C . VAL B 1 5 ? 5.751 18.682 21.155 1.00 27.89 5 VAL B C 1
ATOM 2005 O O . VAL B 1 5 ? 4.908 18.039 21.762 1.00 28.85 5 VAL B O 1
ATOM 2009 N N . VAL B 1 6 ? 7.060 18.511 21.322 1.00 28.10 6 VAL B N 1
ATOM 2010 C CA . VAL B 1 6 ? 7.627 17.658 22.374 1.00 28.57 6 VAL B CA 1
ATOM 2011 C C . VAL B 1 6 ? 8.399 18.585 23.311 1.00 28.50 6 VAL B C 1
ATOM 2012 O O . VAL B 1 6 ? 9.237 19.375 22.865 1.00 28.89 6 VAL B O 1
ATOM 2016 N N . ILE B 1 7 ? 8.100 18.498 24.603 1.00 29.25 7 ILE B N 1
ATOM 2017 C CA . ILE B 1 7 ? 8.718 19.363 25.602 1.00 29.42 7 ILE B CA 1
ATOM 2018 C C . ILE B 1 7 ? 9.473 18.494 26.600 1.00 31.37 7 ILE B C 1
ATOM 2019 O O . ILE B 1 7 ? 8.844 17.799 27.402 1.00 32.27 7 ILE B O 1
ATOM 2024 N N . PRO B 1 8 ? 10.818 18.512 26.535 1.00 32.40 8 PRO B N 1
ATOM 2025 C CA . PRO B 1 8 ? 11.669 17.849 27.530 1.00 34.63 8 PRO B CA 1
ATOM 2026 C C . PRO B 1 8 ? 11.596 18.547 28.889 1.00 35.83 8 PRO B C 1
ATOM 2027 O O . PRO B 1 8 ? 11.734 19.773 28.978 1.00 34.91 8 PRO B O 1
ATOM 2031 N N . ALA B 1 9 ? 11.367 17.765 29.936 1.00 38.66 9 ALA B N 1
ATOM 2032 C CA . ALA B 1 9 ? 11.247 18.311 31.278 1.00 40.95 9 ALA B CA 1
ATOM 2033 C C . ALA B 1 9 ? 11.991 17.431 32.274 1.00 44.64 9 ALA B C 1
ATOM 2034 O O . ALA B 1 9 ? 11.384 16.605 32.959 1.00 46.36 9 ALA B O 1
ATOM 2036 N N . ARG B 1 10 ? 13.311 17.598 32.332 1.00 46.71 10 ARG B N 1
ATOM 2037 C CA . ARG B 1 10 ? 14.132 16.912 33.333 1.00 50.92 10 ARG B CA 1
ATOM 2038 C C . ARG B 1 10 ? 13.948 17.590 34.685 1.00 52.81 10 ARG B C 1
ATOM 2039 O O . ARG B 1 10 ? 14.079 18.814 34.799 1.00 52.05 10 ARG B O 1
ATOM 2047 N N . TYR B 1 11 ? 13.643 16.784 35.701 1.00 56.27 11 TYR B N 1
ATOM 2048 C CA . TYR B 1 11 ? 13.458 17.274 37.069 1.00 59.07 11 TYR B CA 1
ATOM 2049 C C . TYR B 1 11 ? 14.775 17.792 37.646 1.00 61.50 11 TYR B C 1
ATOM 2050 O O . TYR B 1 11 ? 14.818 18.884 38.215 1.00 61.73 11 TYR B O 1
ATOM 2059 N N . GLN B 1 12 ? 15.843 17.010 37.488 1.00 63.78 12 GLN B N 1
ATOM 2060 C CA . GLN B 1 12 ? 17.145 17.347 38.070 1.00 67.17 12 GLN B CA 1
ATOM 2061 C C . GLN B 1 12 ? 17.813 18.528 37.374 1.00 65.41 12 GLN B C 1
ATOM 2062 O O . GLN B 1 12 ? 17.980 18.544 36.154 1.00 62.85 12 GLN B O 1
ATOM 2068 N N . SER B 1 13 ? 18.169 19.526 38.177 1.00 67.38 13 SER B N 1
ATOM 2069 C CA . SER B 1 13 ? 18.861 20.712 37.697 1.00 66.75 13 SER B CA 1
ATOM 2070 C C . SER B 1 13 ? 19.757 21.234 38.811 1.00 70.54 13 SER B C 1
ATOM 2071 O O . SER B 1 13 ? 19.326 21.363 39.960 1.00 72.80 13 SER B O 1
ATOM 2074 N N . THR B 1 14 ? 21.013 21.506 38.472 1.00 63.26 14 THR B N 1
ATOM 2075 C CA . THR B 1 14 ? 21.985 21.980 39.453 1.00 66.70 14 THR B CA 1
ATOM 2076 C C . THR B 1 14 ? 21.727 23.435 39.853 1.00 66.02 14 THR B C 1
ATOM 2077 O O . THR B 1 14 ? 21.841 23.791 41.029 1.00 67.83 14 THR B O 1
ATOM 2081 N N . ARG B 1 15 ? 21.364 24.258 38.870 1.00 63.59 15 ARG B N 1
ATOM 2082 C CA . ARG B 1 15 ? 21.101 25.690 39.069 1.00 63.00 15 ARG B CA 1
ATOM 2083 C C . ARG B 1 15 ? 19.773 25.945 39.803 1.00 60.44 15 ARG B C 1
ATOM 2084 O O . ARG B 1 15 ? 19.665 26.878 40.603 1.00 61.31 15 ARG B O 1
ATOM 2092 N N . LEU B 1 16 ? 18.765 25.122 39.506 1.00 57.37 16 LEU B N 1
ATOM 2093 C CA . LEU B 1 16 ? 17.430 25.241 40.096 1.00 54.93 16 LEU B CA 1
ATOM 2094 C C . LEU B 1 16 ? 16.744 23.862 40.140 1.00 53.49 16 LEU B C 1
ATOM 2095 O O . LEU B 1 16 ? 16.026 23.489 39.207 1.00 50.90 16 LEU B O 1
ATOM 2100 N N . PRO B 1 17 ? 16.959 23.104 41.233 1.00 55.21 17 PRO B N 1
ATOM 2101 C CA . PRO B 1 17 ? 16.475 21.718 41.339 1.00 54.71 17 PRO B CA 1
ATOM 2102 C C . PRO B 1 17 ? 14.951 21.575 41.285 1.00 52.17 17 PRO B C 1
ATOM 2103 O O . PRO B 1 17 ? 14.226 22.339 41.932 1.00 51.87 17 PRO B O 1
ATOM 2107 N N . GLY B 1 18 ? 14.485 20.596 40.513 1.00 50.51 18 GLY B N 1
ATOM 2108 C CA . GLY B 1 18 ? 13.054 20.317 40.378 1.00 48.53 18 GLY B CA 1
ATOM 2109 C C . GLY B 1 18 ? 12.305 21.371 39.585 1.00 45.74 18 GLY B C 1
ATOM 2110 O O . GLY B 1 18 ? 11.077 21.474 39.681 1.00 44.92 18 GLY B O 1
ATOM 2111 N N . LYS B 1 19 ? 13.043 22.131 38.777 1.00 44.48 19 LYS B N 1
ATOM 2112 C CA . LYS B 1 19 ? 12.493 23.313 38.097 1.00 42.49 19 LYS B CA 1
ATOM 2113 C C . LYS B 1 19 ? 11.193 23.156 37.288 1.00 39.83 19 LYS B C 1
ATOM 2114 O O . LYS B 1 19 ? 10.380 24.082 37.300 1.00 38.86 19 LYS B O 1
ATOM 2120 N N . PRO B 1 20 ? 10.976 22.004 36.601 1.00 38.80 20 PRO B N 1
ATOM 2121 C CA . PRO B 1 20 ? 9.713 21.944 35.849 1.00 37.10 20 PRO B CA 1
ATOM 2122 C C . PRO B 1 20 ? 8.477 22.057 36.739 1.00 37.32 20 PRO B C 1
ATOM 2123 O O . PRO B 1 20 ? 7.410 22.430 36.257 1.00 36.57 20 PRO B O 1
ATOM 2127 N N . LEU B 1 21 ? 8.638 21.765 38.028 1.00 38.73 21 LEU B N 1
ATOM 2128 C CA . LEU B 1 21 ? 7.530 21.825 38.983 1.00 39.81 21 LEU B CA 1
ATOM 2129 C C . LEU B 1 21 ? 7.601 23.029 39.927 1.00 40.77 21 LEU B C 1
ATOM 2130 O O . LEU B 1 21 ? 6.926 23.058 40.964 1.00 42.90 21 LEU B O 1
ATOM 2135 N N . ALA B 1 22 ? 8.426 24.014 39.573 1.00 40.10 22 ALA B N 1
ATOM 2136 C CA . ALA B 1 22 ? 8.477 25.282 40.305 1.00 40.69 22 ALA B CA 1
ATOM 2137 C C . ALA B 1 22 ? 7.168 26.033 40.079 1.00 40.51 22 ALA B C 1
ATOM 2138 O O . ALA B 1 22 ? 6.687 26.127 38.941 1.00 38.64 22 ALA B O 1
ATOM 2140 N N . ASP B 1 23 ? 6.589 26.563 41.155 1.00 42.18 23 ASP B N 1
ATOM 2141 C CA . ASP B 1 23 ? 5.293 27.216 41.051 1.00 42.78 23 ASP B CA 1
ATOM 2142 C C . ASP B 1 23 ? 5.358 28.603 40.410 1.00 42.47 23 ASP B C 1
ATOM 2143 O O . ASP B 1 23 ? 6.185 29.433 40.780 1.00 42.97 23 ASP B O 1
ATOM 2148 N N . ILE B 1 24 ? 4.471 28.833 39.446 1.00 41.72 24 ILE B N 1
ATOM 2149 C CA . ILE B 1 24 ? 4.236 30.166 38.892 1.00 42.28 24 ILE B CA 1
ATOM 2150 C C . ILE B 1 24 ? 2.730 30.403 38.797 1.00 43.97 24 ILE B C 1
ATOM 2151 O O . ILE B 1 24 ? 2.037 29.725 38.034 1.00 43.72 24 ILE B O 1
ATOM 2156 N N . GLY B 1 25 ? 2.229 31.363 39.572 1.00 47.22 25 GLY B N 1
ATOM 2157 C CA . GLY B 1 25 ? 0.792 31.671 39.619 1.00 49.87 25 GLY B CA 1
ATOM 2158 C C . GLY B 1 25 ? -0.135 30.483 39.850 1.00 50.73 25 GLY B C 1
ATOM 2159 O O . GLY B 1 25 ? -1.233 30.439 39.300 1.00 51.87 25 GLY B O 1
ATOM 2160 N N . GLY B 1 26 ? 0.313 29.511 40.642 1.00 50.78 26 GLY B N 1
ATOM 2161 C CA . GLY B 1 26 ? -0.522 28.361 41.008 1.00 52.30 26 GLY B CA 1
ATOM 2162 C C . GLY B 1 26 ? -0.382 27.136 40.119 1.00 50.19 26 GLY B C 1
ATOM 2163 O O . GLY B 1 26 ? -1.006 26.106 40.370 1.00 51.33 26 GLY B O 1
ATOM 2164 N N . LYS B 1 27 ? 0.433 27.249 39.076 1.00 47.39 27 LYS B N 1
ATOM 2165 C CA . LYS B 1 27 ? 0.684 26.145 38.153 1.00 45.56 27 LYS B CA 1
ATOM 2166 C C . LYS B 1 27 ? 2.185 25.890 38.093 1.00 42.98 27 LYS B C 1
ATOM 2167 O O . LYS B 1 27 ? 2.966 26.835 38.175 1.00 42.55 27 LYS B O 1
ATOM 2173 N N . PRO B 1 28 ? 2.596 24.614 37.958 1.00 41.79 28 PRO B N 1
ATOM 2174 C CA . PRO B 1 28 ? 4.009 24.314 37.712 1.00 39.54 28 PRO B CA 1
ATOM 2175 C C . PRO B 1 28 ? 4.499 24.938 36.406 1.00 37.36 28 PRO B C 1
ATOM 2176 O O . PRO B 1 28 ? 3.723 25.095 35.457 1.00 36.82 28 PRO B O 1
ATOM 2180 N N . MET B 1 29 ? 5.779 25.292 36.364 1.00 35.69 29 MET B N 1
ATOM 2181 C CA . MET B 1 29 ? 6.346 25.906 35.175 1.00 33.70 29 MET B CA 1
ATOM 2182 C C . MET B 1 29 ? 6.026 25.114 33.911 1.00 32.62 29 MET B C 1
ATOM 2183 O O . MET B 1 29 ? 5.681 25.707 32.884 1.00 31.96 29 MET B O 1
ATOM 2188 N N . ILE B 1 30 ? 6.146 23.788 33.998 1.00 32.31 30 ILE B N 1
ATOM 2189 C CA . ILE B 1 30 ? 5.890 22.907 32.850 1.00 32.29 30 ILE B CA 1
ATOM 2190 C C . ILE B 1 30 ? 4.504 23.134 32.245 1.00 32.61 30 ILE B C 1
ATOM 2191 O O . ILE B 1 30 ? 4.352 23.079 31.015 1.00 32.34 30 ILE B O 1
ATOM 2196 N N . GLN B 1 31 ? 3.518 23.416 33.100 1.00 33.70 31 GLN B N 1
ATOM 2197 C CA . GLN B 1 31 ? 2.155 23.685 32.641 1.00 35.20 31 GLN B CA 1
ATOM 2198 C C . GLN B 1 31 ? 2.070 24.930 31.759 1.00 34.66 31 GLN B C 1
ATOM 2199 O O . GLN B 1 31 ? 1.312 24.938 30.786 1.00 35.12 31 GLN B O 1
ATOM 2205 N N . TRP B 1 32 ? 2.848 25.965 32.092 1.00 34.52 32 TRP B N 1
ATOM 2206 C CA . TRP B 1 32 ? 2.884 27.203 31.289 1.00 34.37 32 TRP B CA 1
ATOM 2207 C C . TRP B 1 32 ? 3.424 26.968 29.883 1.00 32.95 32 TRP B C 1
ATOM 2208 O O . TRP B 1 32 ? 2.841 27.450 28.916 1.00 32.35 32 TRP B O 1
ATOM 2219 N N . VAL B 1 33 ? 4.528 26.228 29.772 1.00 31.89 33 VAL B N 1
ATOM 2220 C CA . VAL B 1 33 ? 5.081 25.882 28.466 1.00 31.39 33 VAL B CA 1
ATOM 2221 C C . VAL B 1 33 ? 4.055 25.082 27.655 1.00 31.75 33 VAL B C 1
ATOM 2222 O O . VAL B 1 33 ? 3.824 25.386 26.487 1.00 31.69 33 VAL B O 1
ATOM 2226 N N . TYR B 1 34 ? 3.441 24.082 28.299 1.00 32.79 34 TYR B N 1
ATOM 2227 C CA . TYR B 1 34 ? 2.411 23.231 27.689 1.00 34.18 34 TYR B CA 1
ATOM 2228 C C . TYR B 1 34 ? 1.284 24.080 27.101 1.00 35.10 34 TYR B C 1
ATOM 2229 O O . TYR B 1 34 ? 0.906 23.902 25.942 1.00 35.55 34 TYR B O 1
ATOM 2238 N N . GLU B 1 35 ? 0.774 25.012 27.904 1.00 35.78 35 GLU B N 1
ATOM 2239 C CA . GLU B 1 35 ? -0.308 25.910 27.489 1.00 37.55 35 GLU B CA 1
ATOM 2240 C C . GLU B 1 35 ? 0.096 26.794 26.305 1.00 36.29 35 GLU B C 1
ATOM 2241 O O . GLU B 1 35 ? -0.715 27.045 25.417 1.00 37.85 35 GLU B O 1
ATOM 2247 N N . GLN B 1 36 ? 1.341 27.267 26.290 1.00 34.28 36 GLN B N 1
ATOM 2248 C CA . GLN B 1 36 ? 1.840 28.048 25.148 1.00 33.46 36 GLN B CA 1
ATOM 2249 C C . GLN B 1 36 ? 1.908 27.219 23.857 1.00 33.36 36 GLN B C 1
ATOM 2250 O O . GLN B 1 36 ? 1.589 27.725 22.769 1.00 33.69 36 GLN B O 1
ATOM 2256 N N . ALA B 1 37 ? 2.317 25.954 23.986 1.00 31.99 37 ALA B N 1
ATOM 2257 C CA . ALA B 1 37 ? 2.385 25.030 22.852 1.00 32.20 37 ALA B CA 1
ATOM 2258 C C . ALA B 1 37 ? 0.998 24.719 22.284 1.00 33.79 37 ALA B C 1
ATOM 2259 O O . ALA B 1 37 ? 0.819 24.615 21.062 1.00 33.89 37 ALA B O 1
ATOM 2261 N N . MET B 1 38 ? 0.020 24.587 23.181 1.00 35.17 38 MET B N 1
ATOM 2262 C CA . MET B 1 38 ? -1.371 24.373 22.790 1.00 37.74 38 MET B CA 1
ATOM 2263 C C . MET B 1 38 ? -1.914 25.584 22.039 1.00 39.27 38 MET B C 1
ATOM 2264 O O . MET B 1 38 ? -2.694 25.439 21.101 1.00 41.00 38 MET B O 1
ATOM 2269 N N . GLN B 1 39 ? -1.490 26.773 22.457 1.00 39.07 39 GLN B N 1
ATOM 2270 C CA . GLN B 1 39 ? -1.928 28.029 21.850 1.00 41.42 39 GLN B CA 1
ATOM 2271 C C . GLN B 1 39 ? -1.332 28.213 20.449 1.00 41.11 39 GLN B C 1
ATOM 2272 O O . GLN B 1 39 ? -1.861 28.965 19.631 1.00 43.07 39 GLN B O 1
ATOM 2278 N N . ALA B 1 40 ? -0.242 27.502 20.173 1.00 39.28 40 ALA B N 1
ATOM 2279 C CA . ALA B 1 40 ? 0.463 27.609 18.896 1.00 39.19 40 ALA B CA 1
ATOM 2280 C C . ALA B 1 40 ? -0.245 26.869 17.760 1.00 40.60 40 ALA B C 1
ATOM 2281 O O . ALA B 1 40 ? 0.103 27.034 16.585 1.00 40.82 40 ALA B O 1
ATOM 2283 N N . GLY B 1 41 ? -1.237 26.056 18.119 1.00 41.48 41 GLY B N 1
ATOM 2284 C CA . GLY B 1 41 ? -1.956 25.244 17.149 1.00 42.86 41 GLY B CA 1
ATOM 2285 C C . GLY B 1 41 ? -1.402 23.837 17.020 1.00 41.53 41 GLY B C 1
ATOM 2286 O O . GLY B 1 41 ? -1.675 23.154 16.036 1.00 42.77 41 GLY B O 1
ATOM 2287 N N . ALA B 1 42 ? -0.619 23.400 18.005 1.00 40.00 42 ALA B N 1
ATOM 2288 C CA . ALA B 1 42 ? -0.087 22.040 17.986 1.00 39.29 42 ALA B CA 1
ATOM 2289 C C . ALA B 1 42 ? -1.212 21.014 17.875 1.00 41.47 42 ALA B C 1
ATOM 2290 O O . ALA B 1 42 ? -2.215 21.097 18.585 1.00 42.45 42 ALA B O 1
ATOM 2292 N N . ASP B 1 43 ? -1.036 20.070 16.954 1.00 42.13 43 ASP B N 1
ATOM 2293 C CA . ASP B 1 43 ? -1.890 18.891 16.805 1.00 44.43 43 ASP B CA 1
ATOM 2294 C C . ASP B 1 43 ? -1.928 18.112 18.120 1.00 43.64 43 ASP B C 1
ATOM 2295 O O . ASP B 1 43 ? -2.922 17.466 18.456 1.00 45.26 43 ASP B O 1
ATOM 2300 N N . ARG B 1 44 ? -0.828 18.205 18.863 1.00 40.60 44 ARG B N 1
ATOM 2301 C CA . ARG B 1 44 ? -0.549 17.326 19.986 1.00 39.79 44 ARG B CA 1
ATOM 2302 C C . ARG B 1 44 ? 0.666 17.895 20.726 1.00 36.78 44 ARG B C 1
ATOM 2303 O O . ARG B 1 44 ? 1.606 18.382 20.096 1.00 35.06 44 ARG B O 1
ATOM 2311 N N . VAL B 1 45 ? 0.630 17.851 22.058 1.00 35.68 45 VAL B N 1
ATOM 2312 C CA . VAL B 1 45 ? 1.750 18.285 22.892 1.00 33.16 45 VAL B CA 1
ATOM 2313 C C . VAL B 1 45 ? 2.152 17.122 23.791 1.00 33.33 45 VAL B C 1
ATOM 2314 O O . VAL B 1 45 ? 1.309 16.517 24.448 1.00 35.23 45 VAL B O 1
ATOM 2318 N N . ILE B 1 46 ? 3.434 16.794 23.799 1.00 31.99 46 ILE B N 1
ATOM 2319 C CA . ILE B 1 46 ? 3.920 15.692 24.617 1.00 32.54 46 ILE B CA 1
ATOM 2320 C C . ILE B 1 46 ? 5.005 16.206 25.560 1.00 31.49 46 ILE B C 1
ATOM 2321 O O . ILE B 1 46 ? 5.965 16.821 25.110 1.00 30.11 46 ILE B O 1
ATOM 2326 N N . ILE B 1 47 ? 4.833 15.976 26.863 1.00 32.29 47 ILE B N 1
ATOM 2327 C CA . ILE B 1 47 ? 5.898 16.239 27.839 1.00 32.28 47 ILE B CA 1
ATOM 2328 C C . ILE B 1 47 ? 6.767 14.986 27.965 1.00 34.13 47 ILE B C 1
ATOM 2329 O O . ILE B 1 47 ? 6.267 13.897 28.265 1.00 35.84 47 ILE B O 1
ATOM 2334 N N . ALA B 1 48 ? 8.063 15.145 27.711 1.00 34.04 48 ALA B N 1
ATOM 2335 C CA . ALA B 1 48 ? 9.019 14.058 27.824 1.00 36.15 48 ALA B CA 1
ATOM 2336 C C . ALA B 1 48 ? 9.760 14.210 29.148 1.00 37.19 48 ALA B C 1
ATOM 2337 O O . ALA B 1 48 ? 10.408 15.232 29.376 1.00 36.26 48 ALA B O 1
ATOM 2339 N N . THR B 1 49 ? 9.664 13.210 30.019 1.00 39.77 49 THR B N 1
ATOM 2340 C CA . THR B 1 49 ? 10.350 13.267 31.314 1.00 41.33 49 THR B CA 1
ATOM 2341 C C . THR B 1 49 ? 10.869 11.907 31.764 1.00 44.63 49 THR B C 1
ATOM 2342 O O . THR B 1 49 ? 10.377 10.864 31.327 1.00 45.88 49 THR B O 1
ATOM 2346 N N . ASP B 1 50 ? 11.872 11.923 32.634 1.00 46.54 50 ASP B N 1
ATOM 2347 C CA . ASP B 1 50 ? 12.360 10.685 33.227 1.00 50.62 50 ASP B CA 1
ATOM 2348 C C . ASP B 1 50 ? 12.009 10.590 34.713 1.00 52.09 50 ASP B C 1
ATOM 2349 O O . ASP B 1 50 ? 12.475 9.689 35.413 1.00 55.25 50 ASP B O 1
ATOM 2354 N N . ASP B 1 51 ? 11.169 11.514 35.180 1.00 50.29 51 ASP B N 1
ATOM 2355 C CA . ASP B 1 51 ? 10.796 11.572 36.590 1.00 51.94 51 ASP B CA 1
ATOM 2356 C C . ASP B 1 51 ? 9.283 11.500 36.788 1.00 51.51 51 ASP B C 1
ATOM 2357 O O . ASP B 1 51 ? 8.536 12.304 36.226 1.00 49.15 51 ASP B O 1
ATOM 2362 N N . GLU B 1 52 ? 8.844 10.554 37.616 1.00 55.91 52 GLU B N 1
ATOM 2363 C CA . GLU B 1 52 ? 7.410 10.314 37.824 1.00 55.69 52 GLU B CA 1
ATOM 2364 C C . GLU B 1 52 ? 6.650 11.421 38.578 1.00 55.08 52 GLU B C 1
ATOM 2365 O O . GLU B 1 52 ? 5.418 11.450 38.545 1.00 55.26 52 GLU B O 1
ATOM 2371 N N . ARG B 1 53 ? 7.374 12.327 39.238 1.00 54.92 53 ARG B N 1
ATOM 2372 C CA . ARG B 1 53 ? 6.760 13.507 39.864 1.00 54.54 53 ARG B CA 1
ATOM 2373 C C . ARG B 1 53 ? 6.252 14.474 38.801 1.00 51.27 53 ARG B C 1
ATOM 2374 O O . ARG B 1 53 ? 5.174 15.065 38.938 1.00 50.93 53 ARG B O 1
ATOM 2382 N N . VAL B 1 54 ? 7.044 14.633 37.744 1.00 49.16 54 VAL B N 1
ATOM 2383 C CA . VAL B 1 54 ? 6.647 15.431 36.589 1.00 46.42 54 VAL B CA 1
ATOM 2384 C C . VAL B 1 54 ? 5.492 14.718 35.894 1.00 45.64 54 VAL B C 1
ATOM 2385 O O . VAL B 1 54 ? 4.515 15.350 35.497 1.00 44.73 54 VAL B O 1
ATOM 2389 N N . GLU B 1 55 ? 5.596 13.395 35.792 1.00 46.34 55 GLU B N 1
ATOM 2390 C CA . GLU B 1 55 ? 4.546 12.576 35.190 1.00 47.37 55 GLU B CA 1
ATOM 2391 C C . GLU B 1 55 ? 3.185 12.796 35.858 1.00 48.79 55 GLU B C 1
ATOM 2392 O O . GLU B 1 55 ? 2.207 13.122 35.177 1.00 48.60 55 GLU B O 1
ATOM 2398 N N . GLN B 1 56 ? 3.134 12.619 37.182 1.00 50.90 56 GLN B N 1
ATOM 2399 C CA . GLN B 1 56 ? 1.912 12.828 37.963 1.00 52.98 56 GLN B CA 1
ATOM 2400 C C . GLN B 1 56 ? 1.341 14.227 37.763 1.00 51.61 56 GLN B C 1
ATOM 2401 O O . GLN B 1 56 ? 0.145 14.379 37.508 1.00 52.64 56 GLN B O 1
ATOM 2407 N N . ALA B 1 57 ? 2.202 15.238 37.875 1.00 49.82 57 ALA B N 1
ATOM 2408 C CA . ALA B 1 57 ? 1.786 16.635 37.767 1.00 49.33 57 ALA B CA 1
ATOM 2409 C C . ALA B 1 57 ? 1.183 16.983 36.407 1.00 48.02 57 ALA B C 1
ATOM 2410 O O . ALA B 1 57 ? 0.198 17.723 36.337 1.00 49.14 57 ALA B O 1
ATOM 2412 N N . VAL B 1 58 ? 1.777 16.459 35.335 1.00 46.31 58 VAL B N 1
ATOM 2413 C CA . VAL B 1 58 ? 1.291 16.730 33.980 1.00 45.44 58 VAL B CA 1
ATOM 2414 C C . VAL B 1 58 ? -0.051 16.038 33.717 1.00 47.52 58 VAL B C 1
ATOM 2415 O O . VAL B 1 58 ? -0.978 16.643 33.169 1.00 48.20 58 VAL B O 1
ATOM 2419 N N . GLN B 1 59 ? -0.149 14.774 34.120 1.00 48.87 59 GLN B N 1
ATOM 2420 C CA . GLN B 1 59 ? -1.402 14.030 34.031 1.00 52.34 59 GLN B CA 1
ATOM 2421 C C . GLN B 1 59 ? -2.521 14.702 34.828 1.00 54.33 59 GLN B C 1
ATOM 2422 O O . GLN B 1 59 ? -3.679 14.678 34.410 1.00 57.00 59 GLN B O 1
ATOM 2428 N N . ALA B 1 60 ? -2.160 15.307 35.961 1.00 53.48 60 ALA B N 1
ATOM 2429 C CA . ALA B 1 60 ? -3.110 16.032 36.810 1.00 55.35 60 ALA B CA 1
ATOM 2430 C C . ALA B 1 60 ? -3.730 17.263 36.129 1.00 54.98 60 ALA B C 1
ATOM 2431 O O . ALA B 1 60 ? -4.875 17.612 36.419 1.00 57.78 60 ALA B O 1
ATOM 2433 N N . PHE B 1 61 ? -2.992 17.923 35.232 1.00 51.92 61 PHE B N 1
ATOM 2434 C CA . PHE B 1 61 ? -3.614 18.974 34.421 1.00 52.04 61 PHE B CA 1
ATOM 2435 C C . PHE B 1 61 ? -4.092 18.468 33.059 1.00 52.84 61 PHE B C 1
ATOM 2436 O O . PHE B 1 61 ? -4.570 19.242 32.233 1.00 53.57 61 PHE B O 1
ATOM 2444 N N . GLY B 1 62 ? -3.973 17.161 32.849 1.00 53.36 62 GLY B N 1
ATOM 2445 C CA . GLY B 1 62 ? -4.507 16.514 31.652 1.00 55.79 62 GLY B CA 1
ATOM 2446 C C . GLY B 1 62 ? -3.561 16.455 30.464 1.00 53.43 62 GLY B C 1
ATOM 2447 O O . GLY B 1 62 ? -3.996 16.224 29.338 1.00 55.32 62 GLY B O 1
ATOM 2448 N N . GLY B 1 63 ? -2.269 16.650 30.712 1.00 50.27 63 GLY B N 1
ATOM 2449 C CA . GLY B 1 63 ? -1.268 16.596 29.649 1.00 48.53 63 GLY B CA 1
ATOM 2450 C C . GLY B 1 63 ? -0.854 15.185 29.255 1.00 49.04 63 GLY B C 1
ATOM 2451 O O . GLY B 1 63 ? -0.962 14.247 30.049 1.00 49.99 63 GLY B O 1
ATOM 2452 N N . VAL B 1 64 ? -0.378 15.038 28.022 1.00 48.75 64 VAL B N 1
ATOM 2453 C CA . VAL B 1 64 ? 0.168 13.762 27.549 1.00 49.57 64 VAL B CA 1
ATOM 2454 C C . VAL B 1 64 ? 1.646 13.666 27.941 1.00 47.14 64 VAL B C 1
ATOM 2455 O O . VAL B 1 64 ? 2.418 14.590 27.685 1.00 45.42 64 VAL B O 1
ATOM 2459 N N . VAL B 1 65 ? 2.020 12.550 28.570 1.00 48.15 65 VAL B N 1
ATOM 2460 C CA . VAL B 1 65 ? 3.388 12.323 29.036 1.00 47.34 65 VAL B CA 1
ATOM 2461 C C . VAL B 1 65 ? 4.031 11.115 28.366 1.00 48.63 65 VAL B C 1
ATOM 2462 O O . VAL B 1 65 ? 3.402 10.067 28.220 1.00 50.98 65 VAL B O 1
ATOM 2466 N N . CYS B 1 66 ? 5.288 11.273 27.960 1.00 47.78 66 CYS B N 1
ATOM 2467 C CA . CYS B 1 66 ? 6.089 10.138 27.527 1.00 49.37 66 CYS B CA 1
ATOM 2468 C C . CYS B 1 66 ? 7.282 9.983 28.449 1.00 49.29 66 CYS B C 1
ATOM 2469 O O . CYS B 1 66 ? 8.071 10.915 28.622 1.00 47.75 66 CYS B O 1
ATOM 2472 N N . MET B 1 67 ? 7.412 8.803 29.044 1.00 51.62 67 MET B N 1
ATOM 2473 C CA . MET B 1 67 ? 8.550 8.529 29.913 1.00 52.73 67 MET B CA 1
ATOM 2474 C C . MET B 1 67 ? 9.799 8.198 29.099 1.00 53.35 67 MET B C 1
ATOM 2475 O O . MET B 1 67 ? 9.787 7.303 28.249 1.00 54.78 67 MET B O 1
ATOM 2480 N N . THR B 1 68 ? 10.869 8.937 29.373 1.00 53.06 68 THR B N 1
ATOM 2481 C CA . THR B 1 68 ? 12.149 8.745 28.706 1.00 54.39 68 THR B CA 1
ATOM 2482 C C . THR B 1 68 ? 13.194 8.173 29.665 1.00 57.05 68 THR B C 1
ATOM 2483 O O . THR B 1 68 ? 12.956 8.087 30.872 1.00 57.58 68 THR B O 1
ATOM 2487 N N . SER B 1 69 ? 14.339 7.774 29.115 1.00 59.26 69 SER B N 1
ATOM 2488 C CA . SER B 1 69 ? 15.388 7.085 29.868 1.00 62.92 69 SER B CA 1
ATOM 2489 C C . SER B 1 69 ? 15.941 7.917 31.030 1.00 64.09 69 SER B C 1
ATOM 2490 O O . SER B 1 69 ? 16.261 9.094 30.852 1.00 62.96 69 SER B O 1
ATOM 2493 N N . PRO B 1 70 ? 16.048 7.303 32.225 1.00 66.90 70 PRO B N 1
ATOM 2494 C CA . PRO B 1 70 ? 16.604 7.994 33.387 1.00 69.07 70 PRO B CA 1
ATOM 2495 C C . PRO B 1 70 ? 18.126 8.152 33.311 1.00 72.91 70 PRO B C 1
ATOM 2496 O O . PRO B 1 70 ? 18.735 8.734 34.216 1.00 75.40 70 PRO B O 1
ATOM 2500 N N . ASN B 1 71 ? 18.727 7.626 32.245 1.00 73.96 71 ASN B N 1
ATOM 2501 C CA . ASN B 1 71 ? 20.157 7.776 32.005 1.00 77.80 71 ASN B CA 1
ATOM 2502 C C . ASN B 1 71 ? 20.428 9.064 31.243 1.00 76.59 71 ASN B C 1
ATOM 2503 O O . ASN B 1 71 ? 19.519 9.628 30.623 1.00 72.61 71 ASN B O 1
ATOM 2508 N N . HIS B 1 72 ? 21.675 9.528 31.296 1.00 80.60 72 HIS B N 1
ATOM 2509 C CA . HIS B 1 72 ? 22.075 10.745 30.593 1.00 80.69 72 HIS B CA 1
ATOM 2510 C C . HIS B 1 72 ? 21.863 10.612 29.089 1.00 78.10 72 HIS B C 1
ATOM 2511 O O . HIS B 1 72 ? 22.363 9.679 28.455 1.00 79.75 72 HIS B O 1
ATOM 2518 N N . GLN B 1 73 ? 21.101 11.551 28.536 1.00 74.36 73 GLN B N 1
ATOM 2519 C CA . GLN B 1 73 ? 20.852 11.613 27.103 1.00 72.25 73 GLN B CA 1
ATOM 2520 C C . GLN B 1 73 ? 21.178 13.012 26.582 1.00 72.51 73 GLN B C 1
ATOM 2521 O O . GLN B 1 73 ? 21.124 13.991 27.333 1.00 72.93 73 GLN B O 1
ATOM 2527 N N . SER B 1 74 ? 21.531 13.101 25.302 1.00 72.60 74 SER B N 1
ATOM 2528 C CA . SER B 1 74 ? 21.645 14.395 24.636 1.00 72.44 74 SER B CA 1
ATOM 2529 C C . SER B 1 74 ? 20.247 14.851 24.216 1.00 67.52 74 SER B C 1
ATOM 2530 O O . SER B 1 74 ? 19.273 14.110 24.381 1.00 64.38 74 SER B O 1
ATOM 2533 N N . GLY B 1 75 ? 20.147 16.068 23.688 1.00 67.21 75 GLY B N 1
ATOM 2534 C CA . GLY B 1 75 ? 18.860 16.617 23.258 1.00 63.10 75 GLY B CA 1
ATOM 2535 C C . GLY B 1 75 ? 18.167 15.754 22.218 1.00 60.67 75 GLY B C 1
ATOM 2536 O O . GLY B 1 75 ? 16.986 15.421 22.358 1.00 57.53 75 GLY B O 1
ATOM 2537 N N . THR B 1 76 ? 18.915 15.390 21.178 1.00 62.43 76 THR B N 1
ATOM 2538 C CA . THR B 1 76 ? 18.414 14.542 20.100 1.00 61.14 76 THR B CA 1
ATOM 2539 C C . THR B 1 76 ? 18.028 13.147 20.606 1.00 59.30 76 THR B C 1
ATOM 2540 O O . THR B 1 76 ? 16.987 12.614 20.223 1.00 57.16 76 THR B O 1
ATOM 2544 N N . GLU B 1 77 ? 18.860 12.581 21.481 1.00 60.27 77 GLU B N 1
ATOM 2545 C CA . GLU B 1 77 ? 18.629 11.250 22.055 1.00 59.45 77 GLU B CA 1
ATOM 2546 C C . GLU B 1 77 ? 17.267 11.158 22.755 1.00 55.71 77 GLU B C 1
ATOM 2547 O O . GLU B 1 77 ? 16.520 10.195 22.554 1.00 54.85 77 GLU B O 1
ATOM 2553 N N . ARG B 1 78 ? 16.954 12.168 23.563 1.00 53.88 78 ARG B N 1
ATOM 2554 C CA . ARG B 1 78 ? 15.682 12.236 24.279 1.00 51.01 78 ARG B CA 1
ATOM 2555 C C . ARG B 1 78 ? 14.514 12.312 23.299 1.00 48.76 78 ARG B C 1
ATOM 2556 O O . ARG B 1 78 ? 13.562 11.535 23.385 1.00 47.60 78 ARG B O 1
ATOM 2564 N N . LEU B 1 79 ? 14.602 13.256 22.368 1.00 37.06 79 LEU B N 1
ATOM 2565 C CA . LEU B 1 79 ? 13.557 13.456 21.384 1.00 35.71 79 LEU B CA 1
ATOM 2566 C C . LEU B 1 79 ? 13.327 12.199 20.529 1.00 35.73 79 LEU B C 1
ATOM 2567 O O . LEU B 1 79 ? 12.179 11.812 20.290 1.00 35.63 79 LEU B O 1
ATOM 2572 N N . ALA B 1 80 ? 14.412 11.555 20.089 1.00 35.78 80 ALA B N 1
ATOM 2573 C CA . ALA B 1 80 ? 14.313 10.316 19.301 1.00 36.39 80 ALA B CA 1
ATOM 2574 C C . ALA B 1 80 ? 13.623 9.181 20.051 1.00 37.03 80 ALA B C 1
ATOM 2575 O O . ALA B 1 80 ? 12.937 8.374 19.438 1.00 37.35 80 ALA B O 1
ATOM 2577 N N . GLU B 1 81 ? 13.812 9.115 21.370 1.00 37.53 81 GLU B N 1
ATOM 2578 C CA . GLU B 1 81 ? 13.135 8.096 22.182 1.00 38.58 81 GLU B CA 1
ATOM 2579 C C . GLU B 1 81 ? 11.606 8.269 22.130 1.00 37.80 81 GLU B C 1
ATOM 2580 O O . GLU B 1 81 ? 10.879 7.304 21.898 1.00 38.20 81 GLU B O 1
ATOM 2586 N N . VAL B 1 82 ? 11.130 9.501 22.317 1.00 36.32 82 VAL B N 1
ATOM 2587 C CA . VAL B 1 82 ? 9.695 9.809 22.222 1.00 35.79 82 VAL B CA 1
ATOM 2588 C C . VAL B 1 82 ? 9.153 9.456 20.833 1.00 35.78 82 VAL B C 1
ATOM 2589 O O . VAL B 1 82 ? 8.167 8.723 20.711 1.00 36.23 82 VAL B O 1
ATOM 2593 N N . VAL B 1 83 ? 9.820 9.967 19.799 1.00 35.24 83 VAL B N 1
ATOM 2594 C CA . VAL B 1 83 ? 9.455 9.693 18.400 1.00 36.06 83 VAL B CA 1
ATOM 2595 C C . VAL B 1 83 ? 9.342 8.195 18.132 1.00 37.86 83 VAL B C 1
ATOM 2596 O O . VAL B 1 83 ? 8.356 7.739 17.535 1.00 38.45 83 VAL B O 1
ATOM 2600 N N . ALA B 1 84 ? 10.328 7.430 18.601 1.00 39.23 84 ALA B N 1
ATOM 2601 C CA . ALA B 1 84 ? 10.319 5.975 18.418 1.00 40.97 84 ALA B CA 1
ATOM 2602 C C . ALA B 1 84 ? 9.235 5.292 19.249 1.00 42.29 84 ALA B C 1
ATOM 2603 O O . ALA B 1 84 ? 8.514 4.424 18.743 1.00 42.91 84 ALA B O 1
ATOM 2605 N N . LYS B 1 85 ? 9.112 5.694 20.514 1.00 42.75 85 LYS B N 1
ATOM 2606 C CA . LYS B 1 85 ? 8.195 5.045 21.456 1.00 44.42 85 LYS B CA 1
ATOM 2607 C C . LYS B 1 85 ? 6.717 5.217 21.081 1.00 44.28 85 LYS B C 1
ATOM 2608 O O . LYS B 1 85 ? 5.940 4.274 21.197 1.00 45.46 85 LYS B O 1
ATOM 2614 N N . MET B 1 86 ? 6.338 6.410 20.632 1.00 43.02 86 MET B N 1
ATOM 2615 C CA . MET B 1 86 ? 4.948 6.661 20.234 1.00 43.50 86 MET B CA 1
ATOM 2616 C C . MET B 1 86 ? 4.705 6.479 18.728 1.00 42.92 86 MET B C 1
ATOM 2617 O O . MET B 1 86 ? 3.624 6.804 18.215 1.00 42.67 86 MET B O 1
ATOM 2622 N N . ALA B 1 87 ? 5.716 5.932 18.049 1.00 42.60 87 ALA B N 1
ATOM 2623 C CA . ALA B 1 87 ? 5.682 5.614 16.616 1.00 42.40 87 ALA B CA 1
ATOM 2624 C C . ALA B 1 87 ? 5.194 6.777 15.748 1.00 41.26 87 ALA B C 1
ATOM 2625 O O . ALA B 1 87 ? 4.264 6.632 14.945 1.00 41.59 87 ALA B O 1
ATOM 2627 N N . ILE B 1 88 ? 5.822 7.937 15.921 1.00 39.38 88 ILE B N 1
ATOM 2628 C CA . ILE B 1 88 ? 5.466 9.115 15.142 1.00 38.18 88 ILE B CA 1
ATOM 2629 C C . ILE B 1 88 ? 5.942 8.916 13.705 1.00 38.44 88 ILE B C 1
ATOM 2630 O O . ILE B 1 88 ? 7.123 8.631 13.487 1.00 38.72 88 ILE B O 1
ATOM 2635 N N . PRO B 1 89 ? 5.020 9.045 12.724 1.00 38.70 89 PRO B N 1
ATOM 2636 C CA . PRO B 1 89 ? 5.352 8.784 11.315 1.00 39.30 89 PRO B CA 1
ATOM 2637 C C . PRO B 1 89 ? 6.473 9.697 10.798 1.00 38.58 89 PRO B C 1
ATOM 2638 O O . PRO B 1 89 ? 6.582 10.852 11.234 1.00 37.37 89 PRO B O 1
ATOM 2642 N N . ALA B 1 90 ? 7.283 9.178 9.877 1.00 39.13 90 ALA B N 1
ATOM 2643 C CA . ALA B 1 90 ? 8.517 9.847 9.453 1.00 38.62 90 ALA B CA 1
ATOM 2644 C C . ALA B 1 90 ? 8.298 11.236 8.852 1.00 38.50 90 ALA B C 1
ATOM 2645 O O . ALA B 1 90 ? 9.176 12.092 8.952 1.00 37.73 90 ALA B O 1
ATOM 2647 N N . ASP B 1 91 ? 7.139 11.465 8.236 1.00 39.18 91 ASP B N 1
ATOM 2648 C CA . ASP B 1 91 ? 6.881 12.753 7.579 1.00 39.89 91 ASP B CA 1
ATOM 2649 C C . ASP B 1 91 ? 6.182 13.801 8.454 1.00 38.78 91 ASP B C 1
ATOM 2650 O O . ASP B 1 91 ? 5.890 14.912 7.995 1.00 39.20 91 ASP B O 1
ATOM 2655 N N . HIS B 1 92 ? 5.931 13.454 9.712 1.00 37.45 92 HIS B N 1
ATOM 2656 C CA . HIS B 1 92 ? 5.276 14.363 10.640 1.00 36.69 92 HIS B CA 1
ATOM 2657 C C . HIS B 1 92 ? 6.279 15.375 11.193 1.00 34.87 92 HIS B C 1
ATOM 2658 O O . HIS B 1 92 ? 7.391 15.002 11.526 1.00 34.77 92 HIS B O 1
ATOM 2665 N N . ILE B 1 93 ? 5.877 16.643 11.290 1.00 33.65 93 ILE B N 1
ATOM 2666 C CA . ILE B 1 93 ? 6.734 17.690 11.852 1.00 32.07 93 ILE B CA 1
ATOM 2667 C C . ILE B 1 93 ? 6.692 17.681 13.376 1.00 30.85 93 ILE B C 1
ATOM 2668 O O . ILE B 1 93 ? 5.606 17.712 13.984 1.00 30.64 93 ILE B O 1
ATOM 2673 N N . VAL B 1 94 ? 7.878 17.633 13.984 1.00 29.72 94 VAL B N 1
ATOM 2674 C CA . VAL B 1 94 ? 8.004 17.663 15.434 1.00 28.77 94 VAL B CA 1
ATOM 2675 C C . VAL B 1 94 ? 8.765 18.927 15.801 1.00 28.29 94 VAL B C 1
ATOM 2676 O O . VAL B 1 94 ? 9.861 19.161 15.280 1.00 27.31 94 VAL B O 1
ATOM 2680 N N . VAL B 1 95 ? 8.175 19.726 16.695 1.00 27.87 95 VAL B N 1
ATOM 2681 C CA . VAL B 1 95 ? 8.814 20.931 17.211 1.00 27.74 95 VAL B CA 1
ATOM 2682 C C . VAL B 1 95 ? 9.278 20.667 18.639 1.00 28.02 95 VAL B C 1
ATOM 2683 O O . VAL B 1 95 ? 8.488 20.228 19.476 1.00 27.84 95 VAL B O 1
ATOM 2687 N N . ASN B 1 96 ? 10.564 20.916 18.902 1.00 28.16 96 ASN B N 1
ATOM 2688 C CA . ASN B 1 96 ? 11.164 20.699 20.224 1.00 29.45 96 ASN B CA 1
ATOM 2689 C C . ASN B 1 96 ? 11.265 22.043 20.951 1.00 28.89 96 ASN B C 1
ATOM 2690 O O . ASN B 1 96 ? 12.012 22.936 20.526 1.00 28.96 96 ASN B O 1
ATOM 2695 N N . VAL B 1 97 ? 10.494 22.168 22.031 1.00 28.84 97 VAL B N 1
ATOM 2696 C CA . VAL B 1 97 ? 10.420 23.375 22.844 1.00 29.04 97 VAL B CA 1
ATOM 2697 C C . VAL B 1 97 ? 10.901 23.021 24.249 1.00 29.74 97 VAL B C 1
ATOM 2698 O O . VAL B 1 97 ? 10.455 22.039 24.832 1.00 30.45 97 VAL B O 1
ATOM 2702 N N . GLN B 1 98 ? 11.814 23.824 24.788 1.00 29.67 98 GLN B N 1
ATOM 2703 C CA . GLN B 1 98 ? 12.363 23.580 26.122 1.00 30.61 98 GLN B CA 1
ATOM 2704 C C . GLN B 1 98 ? 11.350 23.796 27.261 1.00 30.45 98 GLN B C 1
ATOM 2705 O O . GLN B 1 98 ? 10.517 24.721 27.232 1.00 28.97 98 GLN B O 1
ATOM 2711 N N . GLY B 1 99 ? 11.444 22.934 28.271 1.00 30.48 99 GLY B N 1
ATOM 2712 C CA . GLY B 1 99 ? 10.503 22.942 29.389 1.00 31.79 99 GLY B CA 1
ATOM 2713 C C . GLY B 1 99 ? 10.667 24.086 30.368 1.00 32.11 99 GLY B C 1
ATOM 2714 O O . GLY B 1 99 ? 9.941 24.164 31.357 1.00 33.05 99 GLY B O 1
ATOM 2715 N N . ASP B 1 100 ? 11.609 24.981 30.088 1.00 31.84 100 ASP B N 1
ATOM 2716 C CA . ASP B 1 100 ? 11.902 26.097 30.989 1.00 32.44 100 ASP B CA 1
ATOM 2717 C C . ASP B 1 100 ? 11.651 27.462 30.334 1.00 31.61 100 ASP B C 1
ATOM 2718 O O . ASP B 1 100 ? 12.241 28.483 30.719 1.00 31.10 100 ASP B O 1
ATOM 2723 N N . GLU B 1 101 ? 10.753 27.478 29.353 1.00 30.43 101 GLU B N 1
ATOM 2724 C CA . GLU B 1 101 ? 10.357 28.724 28.690 1.00 30.24 101 GLU B CA 1
ATOM 2725 C C . GLU B 1 101 ? 8.846 28.985 28.843 1.00 29.97 101 GLU B C 1
ATOM 2726 O O . GLU B 1 101 ? 8.088 28.892 27.873 1.00 29.24 101 GLU B O 1
ATOM 2732 N N . PRO B 1 102 ? 8.405 29.320 30.070 1.00 30.59 102 PRO B N 1
ATOM 2733 C CA . PRO B 1 102 ? 6.981 29.472 30.370 1.00 30.73 102 PRO B CA 1
ATOM 2734 C C . PRO B 1 102 ? 6.312 30.644 29.650 1.00 30.97 102 PRO B C 1
ATOM 2735 O O . PRO B 1 102 ? 5.084 30.683 29.587 1.00 31.88 102 PRO B O 1
ATOM 2739 N N . LEU B 1 103 ? 7.101 31.575 29.110 1.00 30.36 103 LEU B N 1
ATOM 2740 C CA . LEU B 1 103 ? 6.549 32.730 28.389 1.00 30.68 103 LEU B CA 1
ATOM 2741 C C . LEU B 1 103 ? 6.875 32.709 26.894 1.00 29.34 103 LEU B C 1
ATOM 2742 O O . LEU B 1 103 ? 6.834 33.751 26.228 1.00 29.66 103 LEU B O 1
ATOM 2747 N N . ILE B 1 104 ? 7.184 31.531 26.362 1.00 28.15 104 ILE B N 1
ATOM 2748 C CA . ILE B 1 104 ? 7.528 31.428 24.930 1.00 27.02 104 ILE B CA 1
ATOM 2749 C C . ILE B 1 104 ? 6.340 31.902 24.071 1.00 27.78 104 ILE B C 1
ATOM 2750 O O . ILE B 1 104 ? 5.199 31.499 24.312 1.00 28.74 104 ILE B O 1
ATOM 2755 N N . PRO B 1 105 ? 6.595 32.804 23.100 1.00 28.66 105 PRO B N 1
ATOM 2756 C CA . PRO B 1 105 ? 5.481 33.293 22.288 1.00 29.55 105 PRO B CA 1
ATOM 2757 C C . PRO B 1 105 ? 4.972 32.201 21.348 1.00 29.67 105 PRO B C 1
ATOM 2758 O O . PRO B 1 105 ? 5.751 31.679 20.535 1.00 29.09 105 PRO B O 1
ATOM 2762 N N . PRO B 1 106 ? 3.676 31.847 21.454 1.00 30.06 106 PRO B N 1
ATOM 2763 C CA . PRO B 1 106 ? 3.142 30.784 20.600 1.00 29.82 106 PRO B CA 1
ATOM 2764 C C . PRO B 1 106 ? 3.464 31.011 19.122 1.00 29.72 106 PRO B C 1
ATOM 2765 O O . PRO B 1 106 ? 3.611 30.047 18.375 1.00 29.62 106 PRO B O 1
ATOM 2769 N N . ALA B 1 107 ? 3.586 32.275 18.717 1.00 30.34 107 ALA B N 1
ATOM 2770 C CA . ALA B 1 107 ? 3.823 32.632 17.324 1.00 31.06 107 ALA B CA 1
ATOM 2771 C C . ALA B 1 107 ? 5.145 32.091 16.750 1.00 30.34 107 ALA B C 1
ATOM 2772 O O . ALA B 1 107 ? 5.243 31.829 15.542 1.00 30.18 107 ALA B O 1
ATOM 2774 N N . ILE B 1 108 ? 6.156 31.933 17.601 1.00 29.42 108 ILE B N 1
ATOM 2775 C CA . ILE B 1 108 ? 7.468 31.458 17.122 1.00 28.58 108 ILE B CA 1
ATOM 2776 C C . ILE B 1 108 ? 7.533 29.918 17.074 1.00 28.19 108 ILE B C 1
ATOM 2777 O O . ILE B 1 108 ? 8.315 29.347 16.318 1.00 27.31 108 ILE B O 1
ATOM 2782 N N . ILE B 1 109 ? 6.693 29.261 17.874 1.00 28.11 109 ILE B N 1
ATOM 2783 C CA . ILE B 1 109 ? 6.514 27.806 17.755 1.00 27.57 109 ILE B CA 1
ATOM 2784 C C . ILE B 1 109 ? 5.904 27.489 16.381 1.00 28.55 109 ILE B C 1
ATOM 2785 O O . ILE B 1 109 ? 6.380 26.605 15.661 1.00 28.42 109 ILE B O 1
ATOM 2790 N N . ARG B 1 110 ? 4.879 28.249 16.001 1.00 28.47 110 ARG B N 1
ATOM 2791 C CA . ARG B 1 110 ? 4.275 28.108 14.691 1.00 29.21 110 ARG B CA 1
ATOM 2792 C C . ARG B 1 110 ? 5.252 28.496 13.574 1.00 28.60 110 ARG B C 1
ATOM 2793 O O . ARG B 1 110 ? 5.300 27.837 12.534 1.00 28.42 110 ARG B O 1
ATOM 2801 N N . GLN B 1 111 ? 6.026 29.558 13.801 1.00 28.56 111 GLN B N 1
ATOM 2802 C CA . GLN B 1 111 ? 6.979 30.046 12.796 1.00 27.57 111 GLN B CA 1
ATOM 2803 C C . GLN B 1 111 ? 7.980 28.973 12.365 1.00 26.38 111 GLN B C 1
ATOM 2804 O O . GLN B 1 111 ? 8.211 28.766 11.175 1.00 25.70 111 GLN B O 1
ATOM 2810 N N . VAL B 1 112 ? 8.589 28.291 13.328 1.00 26.30 112 VAL B N 1
ATOM 2811 C CA . VAL B 1 112 ? 9.648 27.329 12.991 1.00 25.42 112 VAL B CA 1
ATOM 2812 C C . VAL B 1 112 ? 9.052 26.109 12.255 1.00 26.23 112 VAL B C 1
ATOM 2813 O O . VAL B 1 112 ? 9.690 25.554 11.347 1.00 25.21 112 VAL B O 1
ATOM 2817 N N . ALA B 1 113 ? 7.830 25.708 12.638 1.00 27.32 113 ALA B N 1
ATOM 2818 C CA . ALA B 1 113 ? 7.109 24.633 11.927 1.00 28.07 113 ALA B CA 1
ATOM 2819 C C . ALA B 1 113 ? 6.745 25.058 10.513 1.00 28.61 113 ALA B C 1
ATOM 2820 O O . ALA B 1 113 ? 6.983 24.306 9.572 1.00 29.18 113 ALA B O 1
ATOM 2822 N N . ASP B 1 114 ? 6.193 26.267 10.365 1.00 29.03 114 ASP B N 1
ATOM 2823 C CA . ASP B 1 114 ? 5.889 26.845 9.048 1.00 29.51 114 ASP B CA 1
ATOM 2824 C C . ASP B 1 114 ? 7.109 26.931 8.139 1.00 28.41 114 ASP B C 1
ATOM 2825 O O . ASP B 1 114 ? 7.024 26.609 6.945 1.00 28.78 114 ASP B O 1
ATOM 2830 N N . ASN B 1 115 ? 8.243 27.363 8.700 1.00 27.19 115 ASN B N 1
ATOM 2831 C CA . ASN B 1 115 ? 9.459 27.566 7.913 1.00 26.76 115 ASN B CA 1
ATOM 2832 C C . ASN B 1 115 ? 9.990 26.244 7.384 1.00 26.88 115 ASN B C 1
ATOM 2833 O O . ASN B 1 115 ? 10.471 26.156 6.242 1.00 26.74 115 ASN B O 1
ATOM 2838 N N . LEU B 1 116 ? 9.879 25.214 8.214 1.00 26.67 116 LEU B N 1
ATOM 2839 C CA . LEU B 1 116 ? 10.330 23.895 7.822 1.00 27.60 116 LEU B CA 1
ATOM 2840 C C . LEU B 1 116 ? 9.426 23.353 6.711 1.00 28.29 116 LEU B C 1
ATOM 2841 O O . LEU B 1 116 ? 9.896 22.718 5.768 1.00 28.11 116 LEU B O 1
ATOM 2846 N N . AL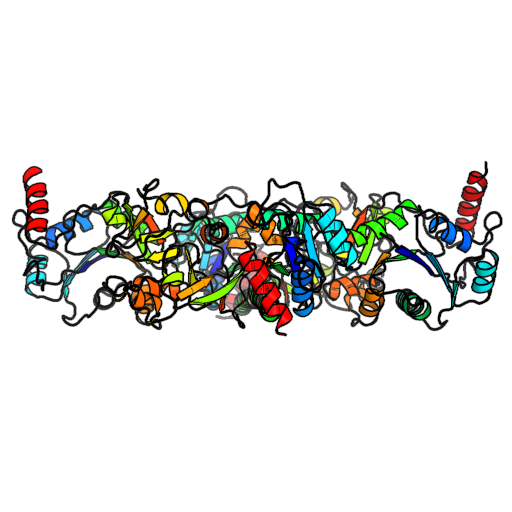A B 1 117 ? 8.123 23.594 6.834 1.00 28.49 117 ALA B N 1
ATOM 2847 C CA . ALA B 1 117 ? 7.182 23.065 5.848 1.00 29.37 117 ALA B CA 1
ATOM 2848 C C . ALA B 1 117 ? 7.355 23.742 4.498 1.00 29.59 117 ALA B C 1
ATOM 2849 O O . ALA B 1 117 ? 7.024 23.164 3.453 1.00 31.07 117 ALA B O 1
ATOM 2851 N N . ALA B 1 118 ? 7.888 24.958 4.530 1.00 28.38 118 ALA B N 1
ATOM 2852 C CA . ALA B 1 118 ? 8.014 25.798 3.343 1.00 28.58 118 ALA B CA 1
ATOM 2853 C C . ALA B 1 118 ? 9.262 25.485 2.507 1.00 28.21 118 ALA B C 1
ATOM 2854 O O . ALA B 1 118 ? 9.511 26.153 1.500 1.00 28.78 118 ALA B O 1
ATOM 2856 N N . CYS B 1 119 ? 10.040 24.486 2.922 1.00 28.10 119 CYS B N 1
ATOM 2857 C CA . CYS B 1 119 ? 11.278 24.128 2.224 1.00 28.26 119 CYS B CA 1
ATOM 2858 C C . CYS B 1 119 ? 11.569 22.632 2.313 1.00 28.38 119 CYS B C 1
ATOM 2859 O O . CYS B 1 119 ? 10.842 21.893 2.976 1.00 28.78 119 CYS B O 1
ATOM 2862 N N . SER B 1 120 ? 12.630 22.193 1.639 1.00 28.54 120 SER B N 1
ATOM 2863 C CA . SER B 1 120 ? 12.947 20.762 1.572 1.00 29.10 120 SER B CA 1
ATOM 2864 C C . SER B 1 120 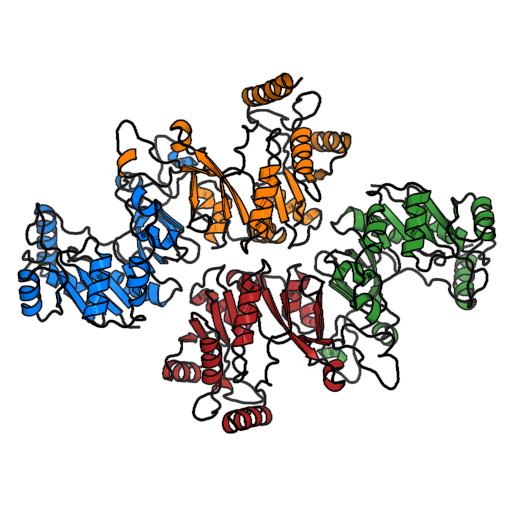? 13.876 20.298 2.677 1.00 28.99 120 SER B C 1
ATOM 2865 O O . SER B 1 120 ? 14.149 19.094 2.803 1.00 30.51 120 SER B O 1
ATOM 2868 N N . ALA B 1 121 ? 14.350 21.239 3.492 1.00 28.47 121 ALA B N 1
ATOM 2869 C CA . ALA B 1 121 ? 15.357 20.929 4.496 1.00 27.77 121 ALA B CA 1
ATOM 2870 C C . ALA B 1 121 ? 14.774 20.075 5.631 1.00 27.70 121 ALA B C 1
ATOM 2871 O O . ALA B 1 121 ? 13.582 20.167 5.926 1.00 28.53 121 ALA B O 1
ATOM 2873 N N . PRO B 1 122 ? 15.601 19.226 6.251 1.00 27.79 122 PRO B N 1
ATOM 2874 C CA . PRO B 1 122 ? 15.080 18.352 7.292 1.00 28.06 122 PRO B CA 1
ATOM 2875 C C . PRO B 1 122 ? 14.912 19.039 8.646 1.00 27.61 122 PRO B C 1
ATOM 2876 O O . PRO B 1 122 ? 14.300 18.476 9.558 1.00 27.43 122 PRO B O 1
ATOM 2880 N N . MET B 1 123 ? 15.436 20.256 8.762 1.00 26.89 123 MET B N 1
ATOM 2881 C CA . MET B 1 123 ? 15.556 20.913 10.056 1.00 26.98 123 MET B CA 1
ATOM 2882 C C . MET B 1 123 ? 15.392 22.433 9.945 1.00 25.86 123 MET B C 1
ATOM 2883 O O . MET B 1 123 ? 15.840 23.042 8.974 1.00 25.56 123 MET B O 1
ATOM 2888 N N . ALA B 1 124 ? 14.726 23.036 10.927 1.00 24.88 124 ALA B N 1
ATOM 2889 C CA . ALA B 1 124 ? 14.597 24.484 10.980 1.00 24.48 124 ALA B CA 1
ATOM 2890 C C . ALA B 1 124 ? 14.775 24.947 12.426 1.00 24.13 124 ALA B C 1
ATOM 2891 O O . ALA B 1 124 ? 14.548 24.179 13.362 1.00 24.53 124 ALA B O 1
ATOM 2893 N N . THR B 1 125 ? 15.217 26.191 12.583 1.00 23.56 125 THR B N 1
ATOM 2894 C CA . THR B 1 125 ? 15.470 26.779 13.896 1.00 22.53 125 THR B CA 1
ATOM 2895 C C . THR B 1 125 ? 15.411 28.300 13.814 1.00 23.00 125 THR B C 1
ATOM 2896 O O . THR B 1 125 ? 15.193 28.875 12.729 1.00 22.67 125 THR B O 1
ATOM 2900 N N . LEU B 1 126 ? 15.593 28.953 14.959 1.00 22.26 126 LEU B N 1
ATOM 2901 C CA . LEU B 1 126 ? 15.413 30.392 15.048 1.00 22.94 126 LEU B CA 1
ATOM 2902 C C . LEU B 1 126 ? 16.625 31.072 15.687 1.00 23.45 126 LEU B C 1
ATOM 2903 O O . LEU B 1 126 ? 17.462 30.431 16.324 1.00 22.95 126 LEU B O 1
ATOM 2908 N N . ALA B 1 127 ? 16.699 32.381 15.504 1.00 24.39 127 ALA B N 1
ATOM 2909 C CA . ALA B 1 127 ? 17.750 33.191 16.064 1.00 25.19 127 ALA B CA 1
ATOM 2910 C C . ALA B 1 127 ? 17.174 34.538 16.476 1.00 26.42 127 ALA B C 1
ATOM 2911 O O . ALA B 1 127 ? 16.069 34.905 16.048 1.00 27.06 127 ALA B O 1
ATOM 2913 N N . VAL B 1 128 ? 17.898 35.252 17.333 1.00 27.08 128 VAL B N 1
ATOM 2914 C CA . VAL B 1 128 ? 17.573 36.647 17.654 1.00 27.99 128 VAL B CA 1
ATOM 2915 C C . VAL B 1 128 ? 18.781 37.547 17.402 1.00 27.90 128 VAL B C 1
ATOM 2916 O O . VAL B 1 128 ? 19.933 37.133 17.598 1.00 27.65 128 VAL B O 1
ATOM 2920 N N . GLU B 1 129 ? 18.527 38.781 16.974 1.00 28.38 129 GLU B N 1
ATOM 2921 C CA . GLU B 1 129 ? 19.626 39.721 16.775 1.00 28.75 129 GLU B CA 1
ATOM 2922 C C . GLU B 1 129 ? 20.137 40.187 18.124 1.00 29.54 129 GLU B C 1
ATOM 2923 O O . GLU B 1 129 ? 19.349 40.432 19.042 1.00 30.19 129 GLU B O 1
ATOM 2929 N N . ILE B 1 130 ? 21.459 40.260 18.246 1.00 28.95 130 ILE B N 1
ATOM 2930 C CA . ILE B 1 130 ? 22.121 40.714 19.464 1.00 29.93 130 ILE B CA 1
ATOM 2931 C C . ILE B 1 130 ? 23.150 41.793 19.134 1.00 31.05 130 ILE B C 1
ATOM 2932 O O . ILE B 1 130 ? 23.808 41.725 18.094 1.00 29.99 130 ILE B O 1
ATOM 2937 N N . GLU B 1 131 ? 23.269 42.781 20.018 1.00 32.75 131 GLU B N 1
ATOM 2938 C CA . GLU B 1 131 ? 24.259 43.852 19.865 1.00 34.89 131 GLU B CA 1
ATOM 2939 C C . GLU B 1 131 ? 25.060 44.100 21.140 1.00 35.88 131 GLU B C 1
ATOM 2940 O O . GLU B 1 131 ? 26.104 44.740 21.093 1.00 36.50 131 GLU B O 1
ATOM 2946 N N A ASP B 1 132 ? 24.564 43.591 22.267 0.50 36.43 132 ASP B N 1
ATOM 2947 N N B ASP B 1 132 ? 24.563 43.602 22.269 0.50 36.37 132 ASP B N 1
ATOM 2948 C CA A ASP B 1 132 ? 25.213 43.771 23.564 0.50 37.94 132 ASP B CA 1
ATOM 2949 C CA B ASP B 1 132 ? 25.224 43.803 23.553 0.50 37.84 132 ASP B CA 1
ATOM 2950 C C A ASP B 1 132 ? 26.535 43.021 23.597 0.50 37.76 132 ASP B C 1
ATOM 2951 C C B ASP B 1 132 ? 26.530 43.029 23.599 0.50 37.70 132 ASP B C 1
ATOM 2952 O O A ASP B 1 132 ? 26.575 41.826 23.305 0.50 36.34 132 ASP B O 1
ATOM 2953 O O B ASP B 1 132 ? 26.556 41.831 23.319 0.50 36.28 132 ASP B O 1
ATOM 2962 N N . GLU B 1 133 ? 27.606 43.730 23.955 1.00 39.17 133 GLU B N 1
ATOM 2963 C CA . GLU B 1 133 ? 28.956 43.150 24.001 1.00 40.11 133 GLU B CA 1
ATOM 2964 C C . GLU B 1 133 ? 29.030 41.880 24.851 1.00 40.42 133 GLU B C 1
ATOM 2965 O O . GLU B 1 133 ? 29.692 40.912 24.473 1.00 40.02 133 GLU B O 1
ATOM 2971 N N . ALA B 1 134 ? 28.326 41.885 25.980 1.00 41.60 134 ALA B N 1
ATOM 2972 C CA . ALA B 1 134 ? 28.284 40.736 26.893 1.00 42.26 134 ALA B CA 1
ATOM 2973 C C . ALA B 1 134 ? 27.694 39.472 26.251 1.00 40.77 134 ALA B C 1
ATOM 2974 O O . ALA B 1 134 ? 27.987 38.353 26.680 1.00 41.52 134 ALA B O 1
ATOM 2976 N N . GLU B 1 135 ? 26.860 39.647 25.232 1.00 35.44 135 GLU B N 1
ATOM 2977 C CA . GLU B 1 135 ? 26.339 38.510 24.491 1.00 33.97 135 GLU B CA 1
ATOM 2978 C C . GLU B 1 135 ? 27.170 38.201 23.255 1.00 31.77 135 GLU B C 1
ATOM 2979 O O . GLU B 1 135 ? 27.365 37.035 22.900 1.00 30.78 135 GLU B O 1
ATOM 2985 N N . VAL B 1 136 ? 27.632 39.256 22.591 1.00 30.67 136 VAL B N 1
ATOM 2986 C CA . VAL B 1 136 ? 28.378 39.118 21.343 1.00 28.75 136 VAL B CA 1
ATOM 2987 C C . VAL B 1 136 ? 29.705 38.352 21.544 1.00 28.89 136 VAL B C 1
ATOM 2988 O O . VAL B 1 136 ? 30.081 37.527 20.698 1.00 27.13 136 VAL B O 1
ATOM 2992 N N . PHE B 1 137 ? 30.381 38.587 22.669 1.00 30.40 137 PHE B N 1
ATOM 2993 C CA . PHE B 1 137 ? 31.682 37.953 22.913 1.00 31.45 137 PHE B CA 1
ATOM 2994 C C . PHE B 1 137 ? 31.636 36.815 23.930 1.00 32.18 137 PHE B C 1
ATOM 2995 O O . PHE B 1 137 ? 32.666 36.390 24.456 1.00 34.63 137 PHE B O 1
ATOM 3003 N N . ASN B 1 138 ? 30.437 36.306 24.176 1.00 32.45 138 ASN B N 1
ATOM 3004 C CA . ASN B 1 138 ? 30.214 35.258 25.168 1.00 32.50 138 ASN B CA 1
ATOM 3005 C C . ASN B 1 138 ? 30.087 33.889 24.504 1.00 31.30 138 ASN B C 1
ATOM 3006 O O . ASN B 1 138 ? 29.157 33.666 23.735 1.00 30.31 138 ASN B O 1
ATOM 3011 N N . PRO B 1 139 ? 31.016 32.960 24.800 1.00 31.38 139 PRO B N 1
ATOM 3012 C CA . PRO B 1 139 ? 30.913 31.629 24.181 1.00 30.56 139 PRO B CA 1
ATOM 3013 C C . PRO B 1 139 ? 29.650 30.863 24.576 1.00 30.59 139 PRO B C 1
ATOM 3014 O O . PRO B 1 139 ? 29.276 29.915 23.883 1.00 29.70 139 PRO B O 1
ATOM 3018 N N . ASN B 1 140 ? 29.004 31.262 25.678 1.00 31.08 140 ASN B N 1
ATOM 3019 C CA . ASN B 1 140 ? 27.714 30.676 26.069 1.00 31.68 140 ASN B CA 1
ATOM 3020 C C . ASN B 1 140 ? 26.564 31.113 25.163 1.00 30.49 140 ASN B C 1
ATOM 3021 O O . ASN B 1 140 ? 25.487 30.500 25.171 1.00 31.00 140 ASN B O 1
ATOM 3026 N N . ALA B 1 141 ? 26.778 32.182 24.399 1.00 29.11 141 ALA B N 1
ATOM 3027 C CA . ALA B 1 141 ? 25.788 32.613 23.420 1.00 28.07 141 ALA B CA 1
ATOM 3028 C C . ALA B 1 141 ? 26.221 32.101 22.053 1.00 26.81 141 ALA B C 1
ATOM 3029 O O . ALA B 1 141 ? 27.238 32.531 21.519 1.00 26.72 141 ALA B O 1
ATOM 3031 N N . VAL B 1 142 ? 25.457 31.162 21.500 1.00 25.23 142 VAL B N 1
ATOM 3032 C CA . VAL B 1 142 ? 25.828 30.530 20.234 1.00 24.51 142 VAL B CA 1
ATOM 3033 C C . VAL B 1 142 ? 25.467 31.455 19.075 1.00 23.35 142 VAL B C 1
ATOM 3034 O O . VAL B 1 142 ? 24.317 31.887 18.938 1.00 23.24 142 VAL B O 1
ATOM 3038 N N . LYS B 1 143 ? 26.469 31.774 18.261 1.00 23.05 143 LYS B N 1
ATOM 3039 C CA . LYS B 1 143 ? 26.263 32.620 17.083 1.00 22.18 143 LYS B CA 1
ATOM 3040 C C . LYS B 1 143 ? 25.990 31.769 15.840 1.00 21.82 143 LYS B C 1
ATOM 3041 O O . LYS B 1 143 ? 26.470 30.642 15.728 1.00 21.08 143 LYS B O 1
ATOM 3047 N N . VAL B 1 144 ? 25.212 32.313 14.907 1.00 21.67 144 VAL B N 1
ATOM 3048 C CA . VAL B 1 144 ? 24.964 31.626 13.647 1.00 21.48 144 VAL B CA 1
ATOM 3049 C C . VAL B 1 144 ? 25.072 32.607 12.505 1.00 22.04 144 VAL B C 1
ATOM 3050 O O . VAL B 1 144 ? 24.753 33.791 12.655 1.00 21.91 144 VAL B O 1
ATOM 3054 N N . ILE B 1 145 ? 25.558 32.126 11.360 1.00 22.08 145 ILE B N 1
ATOM 3055 C CA . ILE B 1 145 ? 25.441 32.926 10.148 1.00 22.76 145 ILE B CA 1
ATOM 3056 C C . ILE B 1 145 ? 24.775 32.104 9.065 1.00 21.96 145 ILE B C 1
ATOM 3057 O O . ILE B 1 145 ? 24.910 30.875 9.028 1.00 21.92 145 ILE B O 1
ATOM 3062 N N . THR B 1 146 ? 24.065 32.796 8.192 1.00 21.86 146 THR B N 1
ATOM 3063 C CA . THR B 1 146 ? 23.253 32.123 7.186 1.00 21.81 146 THR B CA 1
ATOM 3064 C C . THR B 1 146 ? 23.672 32.500 5.784 1.00 21.13 146 THR B C 1
ATOM 3065 O O . THR B 1 146 ? 24.377 33.482 5.581 1.00 21.34 146 THR B O 1
ATOM 3069 N N . ASP B 1 147 ? 23.228 31.709 4.814 1.00 21.10 147 ASP B N 1
ATOM 3070 C CA . ASP B 1 147 ? 23.387 32.089 3.428 1.00 21.63 147 ASP B CA 1
ATOM 3071 C C . ASP B 1 147 ? 22.192 32.972 3.043 1.00 22.56 147 ASP B C 1
ATOM 3072 O O . ASP B 1 147 ? 21.368 33.303 3.906 1.00 22.63 147 ASP B O 1
ATOM 3077 N N . LYS B 1 148 ? 22.102 33.353 1.776 1.00 23.09 148 LYS B N 1
ATOM 3078 C CA . LYS B 1 148 ? 21.062 34.306 1.344 1.00 24.85 148 LYS B CA 1
ATOM 3079 C C . LYS B 1 148 ? 19.652 33.729 1.482 1.00 25.14 148 LYS B C 1
ATOM 3080 O O . LYS B 1 148 ? 18.675 34.470 1.498 1.00 26.53 148 LYS B O 1
ATOM 3086 N N . SER B 1 149 ? 19.558 32.408 1.599 1.00 25.01 149 SER B N 1
ATOM 3087 C CA . SER B 1 149 ? 18.264 31.725 1.727 1.00 25.70 149 SER B CA 1
ATOM 3088 C C . SER B 1 149 ? 17.917 31.375 3.172 1.00 24.89 149 SER B C 1
ATOM 3089 O O . SER B 1 149 ? 16.899 30.734 3.428 1.00 25.62 149 SER B O 1
ATOM 3092 N N . GLY B 1 150 ? 18.762 31.794 4.107 1.00 24.36 150 GLY B N 1
ATOM 3093 C CA . GLY B 1 150 ? 18.515 31.532 5.523 1.00 23.45 150 GLY B CA 1
ATOM 3094 C C . GLY B 1 150 ? 19.089 30.224 6.046 1.00 23.13 150 GLY B C 1
ATOM 3095 O O . GLY B 1 150 ? 18.956 29.932 7.239 1.00 23.30 150 GLY B O 1
ATOM 3096 N N . TYR B 1 151 ? 19.742 29.442 5.184 1.00 22.36 151 TYR B N 1
ATOM 3097 C CA . TYR B 1 151 ? 20.314 28.179 5.647 1.00 21.88 151 TYR B CA 1
ATOM 3098 C C . TYR B 1 151 ? 21.585 28.453 6.416 1.00 21.23 151 TYR B C 1
ATOM 3099 O O . TYR B 1 151 ? 22.400 29.282 6.009 1.00 21.47 151 TYR B O 1
ATOM 3108 N N . ALA B 1 152 ? 21.754 27.766 7.541 1.00 20.78 152 ALA B N 1
ATOM 3109 C CA . ALA B 1 152 ? 22.948 27.949 8.342 1.00 20.39 152 ALA B CA 1
ATOM 3110 C C . ALA B 1 152 ? 24.208 27.566 7.571 1.00 20.45 152 ALA B C 1
ATOM 3111 O O . ALA B 1 152 ? 24.254 26.528 6.915 1.00 21.86 152 ALA B O 1
ATOM 3113 N N . LEU B 1 153 ? 25.217 28.425 7.640 1.00 20.01 153 LEU B N 1
ATOM 3114 C CA . LEU B 1 153 ? 26.552 28.063 7.176 1.00 20.01 153 LEU B CA 1
ATOM 3115 C C . LEU B 1 153 ? 27.326 27.412 8.298 1.00 19.63 153 LEU B C 1
ATOM 3116 O O . LEU B 1 153 ? 27.975 26.399 8.094 1.00 19.65 153 LEU B O 1
ATOM 3121 N N . TYR B 1 154 ? 27.245 28.001 9.490 1.00 18.84 154 TYR B N 1
ATOM 3122 C CA . TYR B 1 154 ? 27.987 27.492 10.637 1.00 19.01 154 TYR B CA 1
ATOM 3123 C C . TYR B 1 154 ? 27.336 28.013 11.916 1.00 18.83 154 TYR B C 1
ATOM 3124 O O . TYR B 1 154 ? 26.697 29.057 11.898 1.00 19.27 154 TYR B O 1
ATOM 3133 N N . PHE B 1 155 ? 27.444 27.243 12.993 1.00 19.17 155 PHE B N 1
ATOM 3134 C CA . PHE B 1 155 ? 27.069 27.704 14.331 1.00 19.59 155 PHE B CA 1
ATOM 3135 C C . PHE B 1 155 ? 28.365 27.665 15.119 1.00 19.49 155 PHE B C 1
ATOM 3136 O O . PHE B 1 155 ? 29.137 26.712 14.972 1.00 19.39 155 PHE B O 1
ATOM 3144 N N . SER B 1 156 ? 28.592 28.644 15.989 1.00 19.52 156 SER B N 1
ATOM 3145 C CA . SER B 1 156 ? 29.856 28.665 16.740 1.00 20.40 156 SER B CA 1
ATOM 3146 C C . SER B 1 156 ? 29.723 29.373 18.070 1.00 20.82 156 SER B C 1
ATOM 3147 O O . SER B 1 156 ? 28.897 30.257 18.228 1.00 21.36 156 SER B O 1
ATOM 3150 N N . ARG B 1 157 ? 30.584 29.002 19.006 1.00 21.10 157 ARG B N 1
ATOM 3151 C CA . ARG B 1 157 ? 30.747 29.759 20.231 1.00 22.27 157 ARG B CA 1
ATOM 3152 C C . ARG B 1 157 ? 31.752 30.890 20.023 1.00 22.70 157 ARG B C 1
ATOM 3153 O O . ARG B 1 157 ? 31.933 31.730 20.894 1.00 24.05 157 ARG B O 1
ATOM 3161 N N . ALA B 1 158 ? 32.403 30.911 18.855 1.00 22.29 158 ALA B N 1
ATOM 3162 C CA . ALA B 1 158 ? 33.246 32.034 18.469 1.00 22.38 158 ALA B CA 1
ATOM 3163 C C . ALA B 1 158 ? 32.357 33.154 17.968 1.00 22.24 158 ALA B C 1
ATOM 3164 O O . ALA B 1 158 ? 31.221 32.917 17.560 1.00 22.60 158 ALA B O 1
ATOM 3166 N N . THR B 1 159 ? 32.882 34.370 17.969 1.00 22.43 159 THR B N 1
ATOM 3167 C CA . THR B 1 159 ? 32.091 35.522 17.581 1.00 22.52 159 THR B CA 1
ATOM 3168 C C . THR B 1 159 ? 32.098 35.637 16.081 1.00 22.27 159 THR B C 1
ATOM 3169 O O . THR B 1 159 ? 33.076 36.085 15.485 1.00 22.29 159 THR B O 1
ATOM 3173 N N . ILE B 1 160 ? 31.005 35.201 15.469 1.00 21.93 160 ILE B N 1
ATOM 3174 C CA . ILE B 1 160 ? 30.935 35.211 14.017 1.00 21.59 160 ILE B CA 1
ATOM 3175 C C . ILE B 1 160 ? 29.718 35.864 13.373 1.00 21.06 160 ILE B C 1
ATOM 3176 O O . ILE B 1 160 ? 28.616 35.666 13.882 1.00 21.43 160 ILE B O 1
ATOM 3181 N N . PRO B 1 161 ? 29.964 36.939 12.623 1.00 21.17 161 PRO B N 1
ATOM 3182 C CA . PRO B 1 161 ? 30.990 36.968 11.605 1.00 20.79 161 PRO B CA 1
ATOM 3183 C C . PRO B 1 161 ? 31.979 37.896 12.368 1.00 21.18 161 PRO B C 1
ATOM 3184 O O . PRO B 1 161 ? 31.536 38.747 13.164 1.00 21.67 161 PRO B O 1
ATOM 3188 N N . TRP B 1 162 ? 33.282 37.728 12.171 1.00 21.34 162 TRP B N 1
ATOM 3189 C CA . TRP B 1 162 ? 34.271 38.585 12.820 1.00 21.93 162 TRP B CA 1
ATOM 3190 C C . TRP B 1 162 ? 34.370 39.895 12.071 1.00 22.60 162 TRP B C 1
ATOM 3191 O O . TRP B 1 162 ? 34.668 39.897 10.886 1.00 22.77 162 TRP B O 1
ATOM 3202 N N . ASP B 1 163 ? 34.114 41.009 12.752 1.00 23.64 163 ASP B N 1
ATOM 3203 C CA . ASP B 1 163 ? 34.264 42.321 12.127 1.00 24.88 163 ASP B CA 1
ATOM 3204 C C . ASP B 1 163 ? 35.728 42.729 12.210 1.00 25.82 163 ASP B C 1
ATOM 3205 O O . ASP B 1 163 ? 36.198 43.171 13.268 1.00 26.10 163 ASP B O 1
ATOM 3210 N N . ARG B 1 164 ? 36.453 42.546 11.098 1.00 25.71 164 ARG B N 1
ATOM 3211 C CA . ARG B 1 164 ? 37.912 42.738 11.076 1.00 26.59 164 ARG B CA 1
ATOM 3212 C C . ARG B 1 164 ? 38.301 44.106 11.627 1.00 27.66 164 ARG B C 1
ATOM 3213 O O . ARG B 1 164 ? 39.125 44.183 12.526 1.00 28.17 164 ARG B O 1
ATOM 3221 N N . ASP B 1 165 ? 37.697 45.163 11.080 1.00 28.01 165 ASP B N 1
ATOM 3222 C CA . ASP B 1 165 ? 38.062 46.545 11.420 1.00 30.01 165 ASP B CA 1
ATOM 3223 C C . ASP B 1 165 ? 37.649 46.921 12.835 1.00 30.24 165 ASP B C 1
ATOM 3224 O O . ASP B 1 165 ? 38.441 47.479 13.591 1.00 30.57 165 ASP B O 1
ATOM 3229 N N . ASN B 1 166 ? 36.407 46.598 13.184 1.00 29.44 166 ASN B N 1
ATOM 3230 C CA . ASN B 1 166 ? 35.817 47.061 14.428 1.00 30.09 166 ASN B CA 1
ATOM 3231 C C . ASN B 1 166 ? 36.194 46.255 15.671 1.00 30.22 166 ASN B C 1
ATOM 3232 O O . ASN B 1 166 ? 36.204 46.799 16.761 1.00 30.87 166 ASN B O 1
ATOM 3237 N N . PHE B 1 167 ? 36.528 44.975 15.505 1.00 29.12 167 PHE B N 1
ATOM 3238 C CA . PHE B 1 167 ? 36.877 44.144 16.660 1.00 29.83 167 PHE B CA 1
ATOM 3239 C C . PHE B 1 167 ? 38.366 44.139 16.981 1.00 30.63 167 PHE B C 1
ATOM 3240 O O . PHE B 1 167 ? 38.781 43.477 17.938 1.00 31.23 167 PHE B O 1
ATOM 3248 N N . ALA B 1 168 ? 39.157 44.833 16.165 1.00 31.66 168 ALA B N 1
ATOM 3249 C CA . ALA B 1 168 ? 40.590 45.014 16.423 1.00 32.86 168 ALA B CA 1
ATOM 3250 C C . ALA B 1 168 ? 40.842 46.116 17.449 1.00 34.43 168 ALA B C 1
ATOM 3251 O O . ALA B 1 168 ? 41.922 46.184 18.032 1.00 35.25 168 ALA B O 1
ATOM 3253 N N . LYS B 1 169 ? 39.840 46.966 17.660 1.00 35.69 169 LYS B N 1
ATOM 3254 C CA . LYS B 1 169 ? 39.959 48.149 18.515 1.00 37.98 169 LYS B CA 1
ATOM 3255 C C . LYS B 1 169 ? 39.860 47.815 19.994 1.00 38.84 169 LYS B C 1
ATOM 3256 O O . LYS B 1 169 ? 39.163 46.870 20.380 1.00 37.87 169 LYS B O 1
ATOM 3262 N N . ALA B 1 170 ? 40.543 48.617 20.816 1.00 40.87 170 ALA B N 1
ATOM 3263 C CA . ALA B 1 170 ? 40.607 48.405 22.267 1.00 42.52 170 ALA B CA 1
ATOM 3264 C C . ALA B 1 170 ? 39.218 48.321 22.897 1.00 42.81 170 ALA B C 1
ATOM 3265 O O . ALA B 1 170 ? 38.986 47.500 23.785 1.00 42.98 170 ALA B O 1
ATOM 3267 N N . ASP B 1 171 ? 38.309 49.176 22.431 1.00 43.22 171 ASP B N 1
ATOM 3268 C CA . ASP B 1 171 ? 36.896 49.092 22.787 1.00 43.61 171 ASP B CA 1
ATOM 3269 C C . ASP B 1 171 ? 36.174 48.684 21.514 1.00 42.14 171 ASP B C 1
ATOM 3270 O O . ASP B 1 171 ? 35.966 49.501 20.614 1.00 42.17 171 ASP B O 1
ATOM 3275 N N . LYS B 1 172 ? 35.830 47.405 21.431 1.00 40.96 172 LYS B N 1
ATOM 3276 C CA . LYS B 1 172 ? 35.280 46.831 20.204 1.00 39.46 172 LYS B CA 1
ATOM 3277 C C . LYS B 1 172 ? 33.919 47.438 19.881 1.00 39.20 172 LYS B C 1
ATOM 3278 O O . LYS B 1 172 ? 33.055 47.536 20.751 1.00 40.46 172 LYS B O 1
ATOM 3284 N N . ALA B 1 173 ? 33.752 47.893 18.642 1.00 38.13 173 ALA B N 1
ATOM 3285 C CA . ALA B 1 173 ? 32.504 48.521 18.212 1.00 37.62 173 ALA B CA 1
ATOM 3286 C C . ALA B 1 173 ? 31.600 47.494 17.542 1.00 35.82 173 ALA B C 1
ATOM 3287 O O . ALA B 1 173 ? 32.055 46.719 16.700 1.00 34.67 173 ALA B O 1
ATOM 3289 N N . ILE B 1 174 ? 30.324 47.504 17.916 1.00 35.12 174 ILE B N 1
ATOM 3290 C CA . ILE B 1 174 ? 29.332 46.611 17.323 1.00 33.48 174 ILE B CA 1
ATOM 3291 C C . ILE B 1 174 ? 28.421 47.444 16.416 1.00 33.50 174 ILE B C 1
ATOM 3292 O O . ILE B 1 174 ? 27.478 48.080 16.886 1.00 34.88 174 ILE B O 1
ATOM 3297 N N . VAL B 1 175 ? 28.735 47.454 15.122 1.00 32.34 175 VAL B N 1
ATOM 3298 C CA . VAL B 1 175 ? 28.083 48.363 14.166 1.00 32.68 175 VAL B CA 1
ATOM 3299 C C . VAL B 1 175 ? 26.942 47.739 13.352 1.00 31.57 175 VAL B C 1
ATOM 3300 O O . VAL B 1 175 ? 26.201 48.443 12.660 1.00 31.72 175 VAL B O 1
ATOM 3304 N N . GLN B 1 176 ? 26.833 46.419 13.422 1.00 29.60 176 GLN B N 1
ATOM 3305 C CA . GLN B 1 176 ? 25.687 45.674 12.909 1.00 28.89 176 GLN B CA 1
ATOM 3306 C C . GLN B 1 176 ? 25.438 44.533 13.897 1.00 28.14 176 GLN B C 1
ATOM 3307 O O . GLN B 1 176 ? 26.381 44.075 14.548 1.00 28.08 176 GLN B O 1
ATOM 3313 N N . PRO B 1 177 ? 24.181 44.071 14.017 1.00 27.93 177 PRO B N 1
ATOM 3314 C CA . PRO B 1 177 ? 23.906 42.971 14.933 1.00 27.15 177 PRO B CA 1
ATOM 3315 C C . PRO B 1 177 ? 24.504 41.639 14.472 1.00 25.52 177 PRO B C 1
ATOM 3316 O O . PRO B 1 177 ? 24.780 41.460 13.281 1.00 24.92 177 PRO B O 1
ATOM 3320 N N . LEU B 1 178 ? 24.717 40.730 15.418 1.00 25.02 178 LEU B N 1
ATOM 3321 C CA . LEU B 1 178 ? 24.985 39.321 15.113 1.00 23.89 178 LEU B CA 1
ATOM 3322 C C . LEU B 1 178 ? 23.706 38.529 15.361 1.00 23.82 178 LEU B C 1
ATOM 3323 O O . LEU B 1 178 ? 22.722 39.083 15.854 1.00 24.37 178 LEU B O 1
ATOM 3328 N N . LEU B 1 179 ? 23.714 37.242 15.011 1.00 23.18 179 LEU B N 1
ATOM 3329 C CA . LEU B 1 179 ? 22.570 36.353 15.278 1.00 23.35 179 LEU B CA 1
ATOM 3330 C C . LEU B 1 179 ? 22.915 35.373 16.378 1.00 23.12 179 LEU B C 1
ATOM 3331 O O . LEU B 1 179 ? 23.891 34.632 16.279 1.00 23.09 179 LEU B O 1
ATOM 3336 N N . ARG B 1 180 ? 22.108 35.384 17.432 1.00 24.14 180 ARG B N 1
ATOM 3337 C CA . ARG B 1 180 ? 22.231 34.387 18.492 1.00 23.55 180 ARG B CA 1
ATOM 3338 C C . ARG B 1 180 ? 21.192 33.294 18.285 1.00 23.99 180 ARG B C 1
ATOM 3339 O O . ARG B 1 180 ? 19.989 33.564 18.202 1.00 23.87 180 ARG B O 1
ATOM 3347 N N . HIS B 1 181 ? 21.660 32.053 18.244 1.00 23.65 181 HIS B N 1
ATOM 3348 C CA . HIS B 1 181 ? 20.780 30.914 18.052 1.00 24.24 181 HIS B CA 1
ATOM 3349 C C . HIS B 1 181 ? 19.884 30.749 19.270 1.00 25.59 181 HIS B C 1
ATOM 3350 O O . HIS B 1 181 ? 20.333 30.910 20.408 1.00 25.94 181 HIS B O 1
ATOM 3357 N N . ILE B 1 182 ? 18.613 30.440 19.049 1.00 25.99 182 ILE B N 1
ATOM 3358 C CA . ILE B 1 182 ? 17.781 30.068 20.192 1.00 28.23 182 ILE B CA 1
ATOM 3359 C C . ILE B 1 182 ? 17.336 28.621 20.084 1.00 28.05 182 ILE B C 1
ATOM 3360 O O . ILE B 1 182 ? 17.088 28.117 18.992 1.00 28.11 182 ILE B O 1
ATOM 3365 N N . GLY B 1 183 ? 17.268 27.955 21.230 1.00 29.08 183 GLY B N 1
ATOM 3366 C CA . GLY B 1 183 ? 17.025 26.515 21.281 1.00 29.43 183 GLY B CA 1
ATOM 3367 C C . GLY B 1 183 ? 15.588 26.107 21.005 1.00 29.48 183 GLY B C 1
ATOM 3368 O O . GLY B 1 183 ? 14.926 25.561 21.869 1.00 30.87 183 GLY B O 1
ATOM 3369 N N . ILE B 1 184 ? 15.098 26.383 19.800 1.00 28.58 184 ILE B N 1
ATOM 3370 C CA . ILE B 1 184 ? 13.822 25.811 19.357 1.00 27.66 184 ILE B CA 1
ATOM 3371 C C . ILE B 1 184 ? 14.050 25.227 17.968 1.00 27.28 184 ILE B C 1
ATOM 3372 O O . ILE B 1 184 ? 14.593 25.894 17.095 1.00 26.26 184 ILE B O 1
ATOM 3377 N N . TYR B 1 185 ? 13.656 23.973 17.787 1.00 38.82 185 TYR B N 1
ATOM 3378 C CA . TYR B 1 185 ? 13.891 23.263 16.540 1.00 36.62 185 TYR B CA 1
ATOM 3379 C C . TYR B 1 185 ? 12.607 22.667 15.999 1.00 34.42 185 TYR B C 1
ATOM 3380 O O . TYR B 1 185 ? 11.751 22.234 16.769 1.00 33.86 185 TYR B O 1
ATOM 3389 N N . ALA B 1 186 ? 12.474 22.652 14.676 1.00 34.49 186 ALA B N 1
ATOM 3390 C CA . ALA B 1 186 ? 11.492 21.784 14.017 1.00 33.75 186 ALA B CA 1
ATOM 3391 C C . ALA B 1 186 ? 12.225 20.768 13.130 1.00 33.67 186 ALA B C 1
ATOM 3392 O O . ALA B 1 186 ? 13.174 21.127 12.421 1.00 33.27 186 ALA B O 1
ATOM 3394 N N . TYR B 1 187 ? 11.817 19.502 13.204 1.00 33.46 187 TYR B N 1
ATOM 3395 C CA . TYR B 1 187 ? 12.371 18.477 12.313 1.00 34.49 187 TYR B CA 1
ATOM 3396 C C . TYR B 1 187 ? 11.261 17.640 11.719 1.00 36.74 187 TYR B C 1
ATOM 3397 O O . TYR B 1 187 ? 10.168 17.564 12.276 1.00 36.96 187 TYR B O 1
ATOM 3406 N N . ARG B 1 188 ? 11.572 16.999 10.595 1.00 38.50 188 ARG B N 1
ATOM 3407 C CA . ARG B 1 188 ? 10.807 15.856 10.109 1.00 41.57 188 ARG B CA 1
ATOM 3408 C C . ARG B 1 188 ? 11.076 14.732 11.094 1.00 39.99 188 ARG B C 1
ATOM 3409 O O . ARG B 1 188 ? 12.227 14.453 11.386 1.00 37.67 188 ARG B O 1
ATOM 3417 N N . ALA B 1 189 ? 10.029 14.098 11.611 1.00 42.58 189 ALA B N 1
ATOM 3418 C CA . ALA B 1 189 ? 10.180 13.044 12.629 1.00 43.27 189 ALA B CA 1
ATOM 3419 C C . ALA B 1 189 ? 11.219 11.969 12.283 1.00 43.36 189 ALA B C 1
ATOM 3420 O O . ALA B 1 189 ? 12.062 11.632 13.115 1.00 42.09 189 ALA B O 1
ATOM 3422 N N . GLY B 1 190 ? 11.162 11.448 11.057 1.00 45.87 190 GLY B N 1
ATOM 3423 C CA . GLY B 1 190 ? 12.096 10.416 10.599 1.00 46.20 190 GLY B CA 1
ATOM 3424 C C . GLY B 1 190 ? 13.542 10.883 10.571 1.00 42.14 190 GLY B C 1
ATOM 3425 O O . GLY B 1 190 ? 14.462 10.100 10.825 1.00 40.82 190 GLY B O 1
ATOM 3426 N N . PHE B 1 191 ? 13.753 12.164 10.272 1.00 40.33 191 PHE B N 1
ATOM 3427 C CA . PHE B 1 191 ? 15.108 12.705 10.261 1.00 37.64 191 PHE B CA 1
ATOM 3428 C C . PHE B 1 191 ? 15.802 12.541 11.602 1.00 36.00 191 PHE B C 1
ATOM 3429 O O . PHE B 1 191 ? 17.014 12.334 11.648 1.00 34.89 191 PHE B O 1
ATOM 3437 N N . ILE B 1 192 ? 15.031 12.633 12.686 1.00 36.61 192 ILE B N 1
ATOM 3438 C CA . ILE B 1 192 ? 15.580 12.583 14.041 1.00 36.93 192 ILE B CA 1
ATOM 3439 C C . ILE B 1 192 ? 16.390 11.297 14.285 1.00 38.52 192 ILE B C 1
ATOM 3440 O O . ILE B 1 192 ? 17.461 11.337 14.906 1.00 38.34 192 ILE B O 1
ATOM 3445 N N . ASN B 1 193 ? 15.894 10.172 13.772 1.00 41.54 193 ASN B N 1
ATOM 3446 C CA . ASN B 1 193 ? 16.609 8.890 13.866 1.00 44.15 193 ASN B CA 1
ATOM 3447 C C . ASN B 1 193 ? 17.886 8.846 13.017 1.00 42.04 193 ASN B C 1
ATOM 3448 O O . ASN B 1 193 ? 18.929 8.346 13.466 1.00 42.17 193 ASN B O 1
ATOM 3453 N N . THR B 1 194 ? 17.796 9.357 11.790 1.00 41.72 194 THR B N 1
ATOM 3454 C CA . THR B 1 194 ? 18.963 9.518 10.913 1.00 40.46 194 THR B CA 1
ATOM 3455 C C . THR B 1 194 ? 20.048 10.324 11.627 1.00 38.58 194 THR B C 1
ATOM 3456 O O . THR B 1 194 ? 21.203 9.904 11.700 1.00 38.11 194 THR B O 1
ATOM 3460 N N . TYR B 1 195 ? 19.645 11.485 12.143 1.00 38.17 195 TYR B N 1
ATOM 3461 C CA . TYR B 1 195 ? 20.490 12.404 12.910 1.00 37.48 195 TYR B CA 1
ATOM 3462 C C . TYR B 1 195 ? 21.155 11.645 14.053 1.00 38.22 195 TYR B C 1
ATOM 3463 O O . TYR B 1 195 ? 22.371 11.721 14.238 1.00 38.42 195 TYR B O 1
ATOM 3472 N N . LEU B 1 196 ? 20.355 10.879 14.782 1.00 39.43 196 LEU B N 1
ATOM 3473 C CA . LEU B 1 196 ? 20.837 10.070 15.891 1.00 41.36 196 LEU B CA 1
ATOM 3474 C C . LEU B 1 196 ? 21.896 9.034 15.480 1.00 41.54 196 LEU B C 1
ATOM 3475 O O . LEU B 1 196 ? 22.908 8.889 16.164 1.00 43.01 196 LEU B O 1
ATOM 3480 N N . ASP B 1 197 ? 21.656 8.330 14.369 1.00 41.03 197 ASP B N 1
ATOM 3481 C CA . ASP B 1 197 ? 22.506 7.205 13.926 1.00 41.44 197 ASP B CA 1
ATOM 3482 C C . ASP B 1 197 ? 23.712 7.615 13.063 1.00 39.05 197 ASP B C 1
ATOM 3483 O O . ASP B 1 197 ? 24.551 6.781 12.719 1.00 39.65 197 ASP B O 1
ATOM 3488 N N . TRP B 1 198 ? 23.783 8.891 12.704 1.00 36.69 198 TRP B N 1
ATOM 3489 C CA . TRP B 1 198 ? 24.857 9.407 11.858 1.00 35.97 198 TRP B CA 1
ATOM 3490 C C . TRP B 1 198 ? 26.226 9.308 12.520 1.00 36.45 198 TRP B C 1
ATOM 3491 O O . TRP B 1 198 ? 26.344 9.448 13.742 1.00 37.12 198 TRP B O 1
ATOM 3502 N N . GLN B 1 199 ? 27.251 9.064 11.703 1.00 38.07 199 GLN B N 1
ATOM 3503 C CA . GLN B 1 199 ? 28.646 9.175 12.132 1.00 38.04 199 GLN B CA 1
ATOM 3504 C C . GLN B 1 199 ? 28.873 10.568 12.746 1.00 36.11 199 GLN B C 1
ATOM 3505 O O . GLN B 1 199 ? 28.566 11.577 12.109 1.00 34.85 199 GLN B O 1
ATOM 3511 N N . PRO B 1 200 ? 29.369 10.627 13.998 1.00 35.75 200 PRO B N 1
ATOM 3512 C CA . PRO B 1 200 ? 29.603 11.933 14.603 1.00 34.22 200 PRO B CA 1
ATOM 3513 C C . PRO B 1 200 ? 30.769 12.678 13.944 1.00 33.26 200 PRO B C 1
ATOM 3514 O O . PRO B 1 200 ? 31.749 12.065 13.508 1.00 33.17 200 PRO B O 1
ATOM 3518 N N . SER B 1 201 ? 30.626 13.996 13.859 1.00 31.80 201 SER B N 1
ATOM 3519 C CA . SER B 1 201 ? 31.695 14.877 13.432 1.00 30.96 201 SER B CA 1
ATOM 3520 C C . SER B 1 201 ? 32.612 15.182 14.618 1.00 31.31 201 SER B C 1
ATOM 3521 O O . SER B 1 201 ? 32.222 15.027 15.781 1.00 32.31 201 SER B O 1
ATOM 3524 N N . GLN B 1 202 ? 33.821 15.644 14.318 1.00 30.78 202 GLN B N 1
ATOM 3525 C CA . GLN B 1 202 ? 34.699 16.173 15.348 1.00 31.04 202 GLN B CA 1
ATOM 3526 C C . GLN B 1 202 ? 34.233 17.545 15.800 1.00 29.63 202 GLN B C 1
ATOM 3527 O O . GLN B 1 2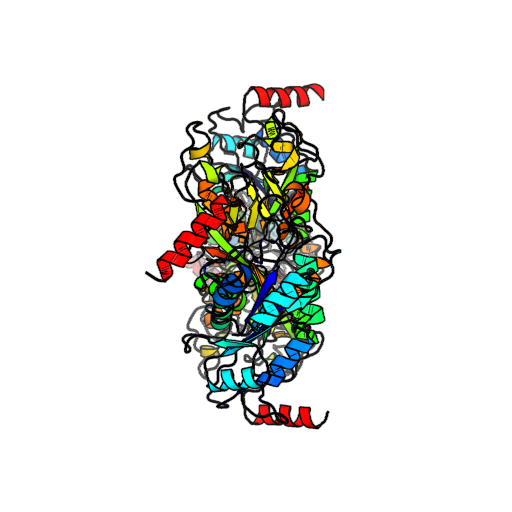02 ? 34.319 17.873 16.983 1.00 29.06 202 GLN B O 1
ATOM 3533 N N . LEU B 1 203 ? 33.731 18.329 14.847 1.00 27.83 203 LEU B N 1
ATOM 3534 C CA . LEU B 1 203 ? 33.263 19.688 15.099 1.00 27.17 203 LEU B CA 1
ATOM 3535 C C . LEU B 1 203 ? 32.263 19.753 16.242 1.00 26.90 203 LEU B C 1
ATOM 3536 O O . LEU B 1 203 ? 32.333 20.650 17.085 1.00 27.13 203 LEU B O 1
ATOM 3541 N N . GLU B 1 204 ? 31.332 18.804 16.274 1.00 26.94 204 GLU B N 1
ATOM 3542 C CA . GLU B 1 204 ? 30.277 18.842 17.281 1.00 27.20 204 GLU B CA 1
ATOM 3543 C C . GLU B 1 204 ? 30.827 18.683 18.698 1.00 28.51 204 GLU B C 1
ATOM 3544 O O . GLU B 1 204 ? 30.289 19.264 19.637 1.00 28.33 204 GLU B O 1
ATOM 3550 N N . LYS B 1 205 ? 31.898 17.904 18.845 1.00 29.30 205 LYS B N 1
ATOM 3551 C CA . LYS B 1 205 ? 32.478 17.632 20.162 1.00 30.75 205 LYS B CA 1
ATOM 3552 C C . LYS B 1 205 ? 33.356 18.794 20.612 1.00 29.67 205 LYS B C 1
ATOM 3553 O O . LYS B 1 205 ? 33.456 19.083 21.807 1.00 30.62 205 LYS B O 1
ATOM 3559 N N . ILE B 1 206 ? 34.000 19.454 19.651 1.00 27.48 206 ILE B N 1
ATOM 3560 C CA . ILE B 1 206 ? 34.918 20.543 19.953 1.00 26.63 206 ILE B CA 1
ATOM 3561 C C . ILE B 1 206 ? 34.121 21.760 20.413 1.00 26.13 206 ILE B C 1
ATOM 3562 O O . ILE B 1 206 ? 34.395 22.312 21.471 1.00 26.74 206 ILE B O 1
ATOM 3567 N N . GLU B 1 207 ? 33.129 22.153 19.609 1.00 24.45 207 GLU B N 1
ATOM 3568 C CA . GLU B 1 207 ? 32.273 23.297 19.904 1.00 24.12 207 GLU B CA 1
ATOM 3569 C C . GLU B 1 207 ? 31.214 22.986 20.963 1.00 25.07 207 GLU B C 1
ATOM 3570 O O . GLU B 1 207 ? 30.613 23.912 21.503 1.00 24.93 207 GLU B O 1
ATOM 3576 N N . CYS B 1 208 ? 30.994 21.694 21.236 1.00 25.71 208 CYS B N 1
ATOM 3577 C CA A CYS B 1 208 ? 29.875 21.234 22.076 0.50 27.20 208 CYS B CA 1
ATOM 3578 C CA B CYS B 1 208 ? 29.877 21.238 22.074 0.50 27.11 208 CYS B CA 1
ATOM 3579 C C . CYS B 1 208 ? 28.554 21.761 21.509 1.00 26.45 208 CYS B C 1
ATOM 3580 O O . CYS B 1 208 ? 27.754 22.378 22.211 1.00 26.75 208 CYS B O 1
ATOM 3585 N N . LEU B 1 209 ? 28.360 21.523 20.213 1.00 25.81 209 LEU B N 1
ATOM 3586 C CA . LEU B 1 209 ? 27.159 21.936 19.517 1.00 25.26 209 LEU B CA 1
ATOM 3587 C C . LEU B 1 209 ? 26.679 20.764 18.668 1.00 25.41 209 LEU B C 1
ATOM 3588 O O . LEU B 1 209 ? 27.210 20.496 17.585 1.00 25.90 209 LEU B O 1
ATOM 3593 N N . GLU B 1 210 ? 25.669 20.075 19.181 1.00 26.39 210 GLU B N 1
ATOM 3594 C CA . GLU B 1 210 ? 25.095 18.888 18.545 1.00 27.48 210 GLU B CA 1
ATOM 3595 C C . GLU B 1 210 ? 24.695 19.102 17.082 1.00 26.66 210 GLU B C 1
ATOM 3596 O O . GLU B 1 210 ? 24.899 18.221 16.237 1.00 26.65 210 GLU B O 1
ATOM 3602 N N . GLN B 1 211 ? 24.155 20.281 16.777 1.00 25.58 211 GLN B N 1
ATOM 3603 C CA . GLN B 1 211 ? 23.639 20.559 15.442 1.00 24.73 211 GLN B CA 1
ATOM 3604 C C . GLN B 1 211 ? 24.718 20.594 14.354 1.00 24.09 211 GLN B C 1
ATOM 3605 O O . GLN B 1 211 ? 24.404 20.514 13.161 1.00 24.22 211 GLN B O 1
ATOM 3611 N N . LEU B 1 212 ? 25.989 20.710 14.749 1.00 22.83 212 LEU B N 1
ATOM 3612 C CA . LEU B 1 212 ? 27.058 20.677 13.760 1.00 22.52 212 LEU B CA 1
ATOM 3613 C C . LEU B 1 212 ? 27.162 19.299 13.073 1.00 22.64 212 LEU B C 1
ATOM 3614 O O . LEU B 1 212 ? 27.663 19.212 11.946 1.00 22.83 212 LEU B O 1
ATOM 3619 N N . ARG B 1 213 ? 26.661 18.246 13.718 1.00 23.04 213 ARG B N 1
ATOM 3620 C CA . ARG B 1 213 ? 26.557 16.936 13.060 1.00 23.64 213 ARG B CA 1
ATOM 3621 C C . ARG B 1 213 ? 25.793 17.042 11.744 1.00 23.19 213 ARG B C 1
ATOM 3622 O O . ARG B 1 213 ? 26.200 16.447 10.730 1.00 23.87 213 ARG B O 1
ATOM 3630 N N . VAL B 1 214 ? 24.699 17.811 11.754 1.00 21.87 214 VAL B N 1
ATOM 3631 C CA . VAL B 1 214 ? 23.850 17.961 10.572 1.00 21.77 214 VAL B CA 1
ATOM 3632 C C . VAL B 1 214 ? 24.611 18.666 9.448 1.00 20.70 214 VAL B C 1
ATOM 3633 O O . VAL B 1 214 ? 24.610 18.203 8.294 1.00 21.40 214 VAL B O 1
ATOM 3637 N N . LEU B 1 215 ? 25.270 19.776 9.781 1.00 20.43 215 LEU B N 1
ATOM 3638 C CA . LEU B 1 215 ? 26.004 20.536 8.770 1.00 19.88 215 LEU B CA 1
ATOM 3639 C C . LEU B 1 215 ? 27.170 19.709 8.218 1.00 20.39 215 LEU B C 1
ATOM 3640 O O . LEU B 1 215 ? 27.495 19.786 7.030 1.00 19.39 215 LEU B O 1
ATOM 3645 N N . TRP B 1 216 ? 27.792 18.914 9.081 1.00 20.16 216 TRP B N 1
ATOM 3646 C CA . TRP B 1 216 ? 28.913 18.081 8.646 1.00 21.28 216 TRP B CA 1
ATOM 3647 C C . TRP B 1 216 ? 28.499 17.002 7.629 1.00 22.27 216 TRP B C 1
ATOM 3648 O O . TRP B 1 216 ? 29.248 16.708 6.675 1.00 22.14 216 TRP B O 1
ATOM 3659 N N . HIS B 1 217 ? 27.303 16.442 7.804 1.00 23.10 217 HIS B N 1
ATOM 3660 C CA . HIS B 1 217 ? 26.770 15.479 6.826 1.00 24.54 217 HIS B CA 1
ATOM 3661 C C . HIS B 1 217 ? 26.165 16.142 5.597 1.00 24.77 217 HIS B C 1
ATOM 3662 O O . HIS B 1 217 ? 25.630 15.468 4.711 1.00 25.94 217 HIS B O 1
ATOM 3669 N N . GLY B 1 218 ? 26.252 17.463 5.566 1.00 24.24 218 GLY B N 1
ATOM 3670 C CA . GLY B 1 218 ? 25.889 18.250 4.403 1.00 24.30 218 GLY B CA 1
ATOM 3671 C C . GLY B 1 218 ? 24.412 18.516 4.233 1.00 24.77 218 GLY B C 1
ATOM 3672 O O . GLY B 1 218 ? 23.987 18.961 3.161 1.00 24.62 218 GLY B O 1
ATOM 3673 N N . GLU B 1 219 ? 23.633 18.243 5.279 1.00 24.36 219 GLU B N 1
ATOM 3674 C CA . GLU B 1 219 ? 22.201 18.524 5.276 1.00 25.15 219 GLU B CA 1
ATOM 3675 C C . GLU B 1 219 ? 21.966 19.932 5.760 1.00 24.20 219 GLU B C 1
ATOM 3676 O O . GLU B 1 219 ? 22.768 20.482 6.504 1.00 24.02 219 GLU B O 1
ATOM 3682 N N . LYS B 1 220 ? 20.862 20.515 5.319 1.00 24.25 220 LYS B N 1
ATOM 3683 C CA . LYS B 1 220 ? 20.585 21.906 5.613 1.00 24.57 220 LYS B CA 1
ATOM 3684 C C . LYS B 1 220 ? 19.755 22.134 6.892 1.00 23.72 220 LYS B C 1
ATOM 3685 O O . LYS B 1 220 ? 18.919 21.309 7.252 1.00 24.69 220 LYS B O 1
ATOM 3691 N N . ILE B 1 221 ? 20.021 23.248 7.569 1.00 22.62 221 ILE B N 1
ATOM 3692 C CA . ILE B 1 221 ? 19.210 23.722 8.705 1.00 22.44 221 ILE B CA 1
ATOM 3693 C C . ILE B 1 221 ? 18.775 25.131 8.359 1.00 22.18 221 ILE B C 1
ATOM 3694 O O . ILE B 1 221 ? 19.627 26.020 8.181 1.00 22.75 221 ILE B O 1
ATOM 3699 N N . HIS B 1 222 ? 17.470 25.350 8.244 1.00 21.32 222 HIS B N 1
ATOM 3700 C CA . HIS B 1 222 ? 16.991 26.709 8.009 1.00 22.13 222 HIS B CA 1
ATOM 3701 C C . HIS B 1 222 ? 16.955 27.493 9.318 1.00 22.04 222 HIS B C 1
ATOM 3702 O O . HIS B 1 222 ? 16.600 26.946 10.358 1.00 22.22 222 HIS B O 1
ATOM 3709 N N . VAL B 1 223 ? 17.346 28.764 9.248 1.00 22.66 223 VAL B N 1
ATOM 3710 C CA . VAL B 1 223 ? 17.399 29.650 10.413 1.00 23.02 223 VAL B CA 1
ATOM 3711 C C . VAL B 1 223 ? 16.662 30.956 10.066 1.00 23.85 223 VAL B C 1
ATOM 3712 O O . VAL B 1 223 ? 16.951 31.607 9.046 1.00 25.03 223 VAL B O 1
ATOM 3716 N N . ALA B 1 224 ? 15.700 31.342 10.899 1.00 24.65 224 ALA B N 1
ATOM 3717 C CA . ALA B 1 224 ? 15.041 32.642 10.717 1.00 25.29 224 ALA B CA 1
ATOM 3718 C C . ALA B 1 224 ? 15.060 33.467 11.996 1.00 25.52 224 ALA B C 1
ATOM 3719 O O . ALA B 1 224 ? 15.105 32.907 13.104 1.00 25.00 224 ALA B O 1
ATOM 3721 N N . VAL B 1 225 ? 15.023 34.794 11.842 1.00 26.23 225 VAL B N 1
ATOM 3722 C CA . VAL B 1 225 ? 14.904 35.703 12.978 1.00 26.99 225 VAL B CA 1
ATOM 3723 C C . VAL B 1 225 ? 13.501 35.532 13.569 1.00 27.91 225 VAL B C 1
ATOM 3724 O O . VAL B 1 225 ? 12.513 35.570 12.836 1.00 28.14 225 VAL B O 1
ATOM 3728 N N . ALA B 1 226 ? 13.434 35.304 14.882 1.00 27.71 226 ALA B N 1
ATOM 3729 C CA . ALA B 1 226 ? 12.167 35.098 15.578 1.00 28.78 226 ALA B CA 1
ATOM 3730 C C . ALA B 1 226 ? 11.235 36.255 15.277 1.00 30.07 226 ALA B C 1
ATOM 3731 O O . ALA B 1 226 ? 11.655 37.416 15.302 1.00 30.51 226 ALA B O 1
ATOM 3733 N N . LEU B 1 227 ? 9.976 35.934 14.978 1.00 31.71 227 LEU B N 1
ATOM 3734 C CA . LEU B 1 227 ? 8.952 36.952 14.697 1.00 34.30 227 LEU B CA 1
ATOM 3735 C C . LEU B 1 227 ? 8.681 37.827 15.917 1.00 36.10 227 LEU B C 1
ATOM 3736 O O . LEU B 1 227 ? 8.400 39.024 15.789 1.00 37.13 227 LEU B O 1
ATOM 3741 N N . GLU B 1 228 ? 8.728 37.213 17.096 1.00 36.90 228 GLU B N 1
ATOM 3742 C CA . GLU B 1 228 ? 8.737 37.955 18.344 1.00 39.06 228 GLU B CA 1
ATOM 3743 C C . GLU B 1 228 ? 9.892 37.414 19.169 1.00 38.52 228 GLU B C 1
ATOM 3744 O O . GLU B 1 228 ? 10.008 36.204 19.349 1.00 38.40 228 GLU B O 1
ATOM 3750 N N . ALA B 1 229 ? 10.759 38.308 19.640 1.00 49.93 229 ALA B N 1
ATOM 3751 C CA . ALA B 1 229 ? 11.888 37.907 20.487 1.00 47.84 229 ALA B CA 1
ATOM 3752 C C . ALA B 1 229 ? 11.409 37.313 21.811 1.00 45.94 229 ALA B C 1
ATOM 3753 O O . ALA B 1 229 ? 10.711 37.986 22.591 1.00 45.60 229 ALA B O 1
ATOM 3755 N N . PRO B 1 230 ? 11.766 36.039 22.071 1.00 44.65 230 PRO B N 1
ATOM 3756 C CA . PRO B 1 230 ? 11.231 35.396 23.266 1.00 43.10 230 PRO B CA 1
ATOM 3757 C C . PRO B 1 230 ? 11.731 36.048 24.552 1.00 42.26 230 PRO B C 1
ATOM 3758 O O . PRO B 1 230 ? 12.853 36.576 24.577 1.00 42.47 230 PRO B O 1
ATOM 3762 N N . PRO B 1 231 ? 10.886 36.051 25.597 1.00 41.73 231 PRO B N 1
ATOM 3763 C CA . PRO B 1 231 ? 11.347 36.411 26.927 1.00 41.03 231 PRO B CA 1
ATOM 3764 C C . PRO B 1 231 ? 12.417 35.422 27.371 1.00 40.32 231 PRO B C 1
ATOM 3765 O O . PRO B 1 231 ? 12.569 34.351 26.775 1.00 40.12 231 PRO B O 1
ATOM 3769 N N . ALA B 1 232 ? 13.164 35.792 28.400 1.00 40.60 232 ALA B N 1
ATOM 3770 C CA . ALA B 1 232 ? 14.159 34.904 28.976 1.00 40.78 232 ALA B CA 1
ATOM 3771 C C . ALA B 1 232 ? 13.499 33.625 29.498 1.00 39.22 232 ALA B C 1
ATOM 3772 O O . ALA B 1 232 ? 12.339 33.639 29.929 1.00 38.66 232 ALA B O 1
ATOM 3774 N N . GLY B 1 233 ? 14.248 32.529 29.436 1.00 39.55 233 GLY B N 1
ATOM 3775 C CA . GLY B 1 233 ? 13.839 31.272 30.035 1.00 39.16 233 GLY B CA 1
ATOM 3776 C C . GLY B 1 233 ? 14.125 31.264 31.522 1.00 39.31 233 GLY B C 1
ATOM 3777 O O . GLY B 1 233 ? 14.409 32.312 32.123 1.00 39.89 233 GLY B O 1
ATOM 3778 N N . VAL B 1 234 ? 14.042 30.084 32.127 1.00 39.01 234 VAL B N 1
ATOM 3779 C CA . VAL B 1 234 ? 14.315 29.958 33.553 1.00 39.24 234 VAL B CA 1
ATOM 3780 C C . VAL B 1 234 ? 15.450 28.973 33.795 1.00 41.75 234 VAL B C 1
ATOM 3781 O O . VAL B 1 234 ? 15.312 27.776 33.530 1.00 42.19 234 VAL B O 1
ATOM 3785 N N . ASP B 1 235 ? 16.563 29.498 34.312 1.00 43.99 235 ASP B N 1
ATOM 3786 C CA . ASP B 1 235 ? 17.745 28.705 34.658 1.00 47.56 235 ASP B CA 1
ATOM 3787 C C . ASP B 1 235 ? 18.048 28.782 36.157 1.00 48.95 235 ASP B C 1
ATOM 3788 O O . ASP B 1 235 ? 18.456 27.791 36.764 1.00 51.24 235 ASP B O 1
ATOM 3793 N N . THR B 1 236 ? 17.836 29.959 36.742 1.00 48.03 236 THR B N 1
ATOM 3794 C CA . THR B 1 236 ? 18.152 30.216 38.150 1.00 50.12 236 THR B CA 1
ATOM 3795 C C . THR B 1 236 ? 16.917 30.684 38.943 1.00 47.76 236 THR B C 1
ATOM 3796 O O . THR B 1 236 ? 15.883 31.000 38.348 1.00 44.70 236 THR B O 1
ATOM 3800 N N . PRO B 1 237 ? 17.019 30.733 40.290 1.00 49.62 237 PRO B N 1
ATOM 3801 C CA . PRO B 1 237 ? 15.940 31.329 41.088 1.00 48.15 237 PRO B CA 1
ATOM 3802 C C . PRO B 1 237 ? 15.629 32.761 40.654 1.00 47.22 237 PRO B C 1
ATOM 3803 O O . PRO B 1 237 ? 14.458 33.146 40.589 1.00 44.92 237 PRO B O 1
ATOM 3807 N N . GLU B 1 238 ? 16.679 33.529 40.361 1.00 49.46 238 GLU B N 1
ATOM 3808 C CA . GLU B 1 238 ? 16.561 34.896 39.862 1.00 49.28 238 GLU B CA 1
ATOM 3809 C C . GLU B 1 238 ? 15.631 34.958 38.644 1.00 45.30 238 GLU B C 1
ATOM 3810 O O . GLU B 1 238 ? 14.701 35.773 38.615 1.00 44.14 238 GLU B O 1
ATOM 3816 N N . ASP B 1 239 ? 15.885 34.086 37.662 1.00 43.39 239 ASP B N 1
ATOM 3817 C CA . ASP B 1 239 ? 15.098 34.018 36.417 1.00 40.72 239 ASP B CA 1
ATOM 3818 C C . ASP B 1 239 ? 13.622 33.710 36.688 1.00 37.75 239 ASP B C 1
ATOM 3819 O O . ASP B 1 239 ? 12.726 34.292 36.075 1.00 36.05 239 ASP B O 1
ATOM 3824 N N . LEU B 1 240 ? 13.392 32.777 37.600 1.00 37.60 240 LEU B N 1
ATOM 3825 C CA . LEU B 1 240 ? 12.048 32.377 37.997 1.00 36.32 240 LEU B CA 1
ATOM 3826 C C . LEU B 1 240 ? 11.227 33.576 38.498 1.00 36.48 240 LEU B C 1
ATOM 3827 O O . LEU B 1 240 ? 10.071 33.763 38.106 1.00 35.50 240 LEU B O 1
ATOM 3832 N N . GLU B 1 241 ? 11.840 34.393 39.350 1.00 38.64 241 GLU B N 1
ATOM 3833 C CA . GLU B 1 241 ? 11.157 35.545 39.940 1.00 39.64 241 GLU B CA 1
ATOM 3834 C C . GLU B 1 241 ? 10.829 36.609 38.901 1.00 39.15 241 GLU B C 1
ATOM 3835 O O . GLU B 1 241 ? 9.817 37.298 39.018 1.00 39.66 241 GLU B O 1
ATOM 3841 N N . VAL B 1 242 ? 11.672 36.720 37.877 1.00 38.88 242 VAL B N 1
ATOM 3842 C CA . VAL B 1 242 ? 11.379 37.589 36.731 1.00 38.76 242 VAL B CA 1
ATOM 3843 C C . VAL B 1 242 ? 10.038 37.195 36.091 1.00 37.43 242 VAL B C 1
ATOM 3844 O O . VAL B 1 242 ? 9.174 38.048 35.891 1.00 38.80 242 VAL B O 1
ATOM 3848 N N . VAL B 1 243 ? 9.861 35.902 35.805 1.00 35.80 243 VAL B N 1
ATOM 3849 C CA . VAL B 1 243 ? 8.584 35.376 35.299 1.00 34.54 243 VAL B CA 1
ATOM 3850 C C . VAL B 1 243 ? 7.438 35.563 36.300 1.00 35.84 243 VAL B C 1
ATOM 3851 O O . VAL B 1 243 ? 6.349 36.013 35.941 1.00 37.46 243 VAL B O 1
ATOM 3855 N N . ARG B 1 244 ? 7.686 35.212 37.559 1.00 53.14 244 ARG B N 1
ATOM 3856 C CA . ARG B 1 244 ? 6.676 35.375 38.608 1.00 47.73 244 ARG B CA 1
ATOM 3857 C C . ARG B 1 244 ? 6.119 36.800 38.679 1.00 48.32 244 ARG B C 1
ATOM 3858 O O . ARG B 1 244 ? 4.903 36.990 38.762 1.00 45.86 244 ARG B O 1
ATOM 3866 N N . ARG B 1 245 ? 7.000 37.794 38.618 1.00 54.26 245 ARG B N 1
ATOM 3867 C CA . ARG B 1 245 ? 6.563 39.189 38.655 1.00 57.87 245 ARG B CA 1
ATOM 3868 C C . ARG B 1 245 ? 5.864 39.630 37.361 1.00 55.23 245 ARG B C 1
ATOM 3869 O O . ARG B 1 245 ? 4.982 40.492 37.400 1.00 56.79 245 ARG B O 1
ATOM 3877 N N . ILE B 1 246 ? 6.257 39.046 36.225 1.00 53.60 246 ILE B N 1
ATOM 3878 C CA . ILE B 1 246 ? 5.591 39.331 34.949 1.00 53.08 246 ILE B CA 1
ATOM 3879 C C . ILE B 1 246 ? 4.140 38.842 35.001 1.00 50.82 246 ILE B C 1
ATOM 3880 O O . ILE B 1 246 ? 3.218 39.561 34.599 1.00 52.64 246 ILE B O 1
ATOM 3885 N N . VAL B 1 247 ? 3.957 37.626 35.512 1.00 48.78 247 VAL B N 1
ATOM 3886 C CA . VAL B 1 247 ? 2.630 37.035 35.712 1.00 49.93 247 VAL B CA 1
ATOM 3887 C C . VAL B 1 247 ? 1.827 37.784 36.792 1.00 52.28 247 VAL B C 1
ATOM 3888 O O . VAL B 1 247 ? 0.623 38.014 36.630 1.00 57.23 247 VAL B O 1
ATOM 3892 N N . ALA B 1 248 ? 2.505 38.168 37.876 1.00 52.32 248 ALA B N 1
ATOM 3893 C CA . ALA B 1 248 ? 1.890 38.935 38.971 1.00 58.26 248 ALA B CA 1
ATOM 3894 C C . ALA B 1 248 ? 1.436 40.326 38.535 1.00 65.07 248 ALA B C 1
ATOM 3895 O O . ALA B 1 248 ? 0.438 40.843 39.040 1.00 73.15 248 ALA B O 1
ATOM 3897 N N . GLU B 1 249 ? 2.173 40.919 37.598 1.00 64.02 249 GLU B N 1
ATOM 3898 C CA . GLU B 1 249 ? 1.870 42.253 37.071 1.00 70.78 249 GLU B CA 1
ATOM 3899 C C . GLU B 1 249 ? 0.566 42.273 36.270 1.00 74.15 249 GLU B C 1
ATOM 3900 O O . GLU B 1 249 ? -0.080 43.319 36.150 1.00 82.60 249 GLU B O 1
ATOM 3906 N N . ARG B 1 250 ? 0.193 41.114 35.724 1.00 70.48 250 ARG B N 1
ATOM 3907 C CA . ARG B 1 250 ? -1.041 40.966 34.945 1.00 77.35 250 ARG B CA 1
ATOM 3908 C C . ARG B 1 250 ? -2.298 41.060 35.814 1.00 87.67 250 ARG B C 1
ATOM 3909 O O . ARG B 1 250 ? -3.274 41.713 35.433 1.00 99.13 250 ARG B O 1
ATOM 3917 N N . ALA B 1 251 ? -2.266 40.406 36.975 1.00 85.89 251 ALA B N 1
ATOM 3918 C CA . ALA B 1 251 ? -3.386 40.424 37.911 1.00 97.51 251 ALA B CA 1
ATOM 3919 C C . ALA B 1 251 ? -3.365 41.685 38.767 1.00 106.09 251 ALA B C 1
ATOM 3920 O O . ALA B 1 251 ? -3.926 42.716 38.388 1.00 117.00 251 ALA B O 1
ATOM 3922 N N . MET C 1 1 ? -4.759 3.463 31.411 1.00 64.42 1 MET C N 1
ATOM 3923 C CA . MET C 1 1 ? -5.353 3.151 30.081 1.00 60.75 1 MET C CA 1
ATOM 3924 C C . MET C 1 1 ? -6.683 2.426 30.241 1.00 57.74 1 MET C C 1
ATOM 3925 O O . MET C 1 1 ? -6.760 1.386 30.898 1.00 59.57 1 MET C O 1
ATOM 3930 N N . SER C 1 2 ? -7.724 2.980 29.624 1.00 53.43 2 SER C N 1
ATOM 3931 C CA . SER C 1 2 ? -9.057 2.397 29.678 1.00 50.44 2 SER C CA 1
ATOM 3932 C C . SER C 1 2 ? -9.727 2.436 28.307 1.00 46.03 2 SER C C 1
ATOM 3933 O O . SER C 1 2 ? -9.408 3.289 27.466 1.00 45.29 2 SER C O 1
ATOM 3936 N N . PHE C 1 3 ? -10.669 1.525 28.091 1.00 43.20 3 PHE C N 1
ATOM 3937 C CA . PHE C 1 3 ? -11.374 1.462 26.811 1.00 39.42 3 PHE C CA 1
ATOM 3938 C C . PHE C 1 3 ? -12.803 0.957 26.956 1.00 37.69 3 PHE C C 1
ATOM 3939 O O . PHE C 1 3 ? -13.130 0.264 27.917 1.00 38.24 3 PHE C O 1
ATOM 3947 N N . THR C 1 4 ? -13.637 1.306 25.979 1.00 35.04 4 THR C N 1
ATOM 3948 C CA . THR C 1 4 ? -15.025 0.862 25.937 1.00 33.24 4 THR C CA 1
ATOM 3949 C C . THR C 1 4 ? -15.220 -0.043 24.728 1.00 31.00 4 THR C C 1
ATOM 3950 O O . THR C 1 4 ? -14.664 0.214 23.659 1.00 30.71 4 THR C O 1
ATOM 3954 N N . VAL C 1 5 ? -16.010 -1.099 24.894 1.00 30.28 5 VAL C N 1
ATOM 3955 C CA . VAL C 1 5 ? -16.333 -1.986 23.765 1.00 28.35 5 VAL C CA 1
ATOM 3956 C C . VAL C 1 5 ? -17.759 -1.696 23.338 1.00 27.06 5 VAL C C 1
ATOM 3957 O O . VAL C 1 5 ? -18.670 -1.658 24.169 1.00 27.35 5 VAL C O 1
ATOM 3961 N N . VAL C 1 6 ? -17.942 -1.443 22.045 1.00 25.83 6 VAL C N 1
ATOM 3962 C CA . VAL C 1 6 ? -19.271 -1.344 21.476 1.00 25.63 6 VAL C CA 1
ATOM 3963 C C . VAL C 1 6 ? -19.513 -2.532 20.540 1.00 25.20 6 VAL C C 1
ATOM 3964 O O . VAL C 1 6 ? -18.670 -2.868 19.704 1.00 24.99 6 VAL C O 1
ATOM 3968 N N . ILE C 1 7 ? -20.672 -3.161 20.700 1.00 25.50 7 ILE C N 1
ATOM 3969 C CA . ILE C 1 7 ? -21.026 -4.358 19.941 1.00 25.27 7 ILE C CA 1
ATOM 3970 C C . ILE C 1 7 ? -22.324 -4.110 19.174 1.00 26.45 7 ILE C C 1
ATOM 3971 O O . ILE C 1 7 ? -23.410 -4.111 19.764 1.00 26.66 7 ILE C O 1
ATOM 3976 N N . PRO C 1 8 ? -22.220 -3.879 17.859 1.00 27.61 8 PRO C N 1
ATOM 3977 C CA . PRO C 1 8 ? -23.410 -3.787 17.021 1.00 29.88 8 PRO C CA 1
ATOM 3978 C C . PRO C 1 8 ? -24.163 -5.121 16.935 1.00 30.71 8 PRO C C 1
ATOM 3979 O O . PRO C 1 8 ? -23.558 -6.166 16.664 1.00 30.90 8 PRO C O 1
ATOM 3983 N N . ALA C 1 9 ? -25.477 -5.079 17.155 1.00 32.44 9 ALA C N 1
ATOM 3984 C CA . ALA C 1 9 ? -26.312 -6.279 17.108 1.00 33.70 9 ALA C CA 1
ATOM 3985 C C . ALA C 1 9 ? -27.621 -5.982 16.388 1.00 36.61 9 ALA C C 1
ATOM 3986 O O . ALA C 1 9 ? -28.672 -5.827 17.012 1.00 38.37 9 ALA C O 1
ATOM 3988 N N . ARG C 1 10 ? -27.536 -5.899 15.070 1.00 38.64 10 ARG C N 1
ATOM 3989 C CA . ARG C 1 10 ? -28.686 -5.637 14.216 1.00 42.56 10 ARG C CA 1
ATOM 3990 C C . ARG C 1 10 ? -29.531 -6.905 14.123 1.00 43.15 10 ARG C C 1
ATOM 3991 O O . ARG C 1 10 ? -28.988 -8.010 14.012 1.00 41.81 10 ARG C O 1
ATOM 3999 N N . TYR C 1 11 ? -30.851 -6.747 14.188 1.00 45.68 11 TYR C N 1
ATOM 4000 C CA . TYR C 1 11 ? -31.757 -7.899 14.237 1.00 46.90 11 TYR C CA 1
ATOM 4001 C C . TYR C 1 11 ? -31.913 -8.585 12.892 1.00 48.77 11 TYR C C 1
ATOM 4002 O O . TYR C 1 11 ? -31.842 -9.814 12.811 1.00 48.17 11 TYR C O 1
ATOM 4011 N N . GLN C 1 12 ? -32.139 -7.785 11.851 1.00 51.95 12 GLN C N 1
ATOM 4012 C CA . GLN C 1 12 ? -32.493 -8.297 10.528 1.00 55.08 12 GLN C CA 1
ATOM 4013 C C . GLN C 1 12 ? -31.350 -9.093 9.911 1.00 53.86 12 GLN C C 1
ATOM 4014 O O . GLN C 1 12 ? -30.209 -8.638 9.873 1.00 52.25 12 GLN C O 1
ATOM 4020 N N . SER C 1 13 ? -31.677 -10.297 9.452 1.00 55.11 13 SER C N 1
ATOM 4021 C CA . SER C 1 13 ? -30.737 -11.151 8.739 1.00 55.34 13 SER C CA 1
ATOM 4022 C C . SER C 1 13 ? -31.492 -12.105 7.827 1.00 58.80 13 SER C C 1
ATOM 4023 O O . SER C 1 13 ? -32.504 -12.687 8.222 1.00 59.14 13 SER C O 1
ATOM 4026 N N . THR C 1 14 ? -30.992 -12.255 6.606 1.00 49.62 14 THR C N 1
ATOM 4027 C CA . THR C 1 14 ? -31.623 -13.117 5.615 1.00 53.03 14 THR C CA 1
ATOM 4028 C C . THR C 1 14 ? -31.189 -14.566 5.829 1.00 52.36 14 THR C C 1
ATOM 4029 O O . THR C 1 14 ? -32.020 -15.474 5.844 1.00 53.77 14 THR C O 1
ATOM 4033 N N . ARG C 1 15 ? -29.885 -14.761 6.016 1.00 50.61 15 ARG C N 1
ATOM 4034 C CA . ARG C 1 15 ? -29.294 -16.090 6.167 1.00 50.14 15 ARG C CA 1
ATOM 4035 C C . ARG C 1 15 ? -29.633 -16.714 7.524 1.00 47.69 15 ARG C C 1
ATOM 4036 O O . ARG C 1 15 ? -29.677 -17.936 7.653 1.00 48.31 15 ARG C O 1
ATOM 4044 N N . LEU C 1 16 ? -29.870 -15.868 8.528 1.00 45.06 16 LEU C N 1
ATOM 4045 C CA . LEU C 1 16 ? -30.174 -16.321 9.885 1.00 42.75 16 LEU C CA 1
ATOM 4046 C C . LEU C 1 16 ? -31.074 -15.304 10.594 1.00 42.03 16 LEU C C 1
ATOM 4047 O O . LEU C 1 16 ? -30.578 -14.434 11.328 1.00 40.32 16 LEU C O 1
ATOM 4052 N N . PRO C 1 17 ? -32.403 -15.409 10.378 1.00 43.34 17 PRO C N 1
ATOM 4053 C CA . PRO C 1 17 ? -33.373 -14.466 10.945 1.00 43.17 17 PRO C CA 1
ATOM 4054 C C . PRO C 1 17 ? -33.244 -14.382 12.458 1.00 40.98 17 PRO C C 1
ATOM 4055 O O . PRO C 1 17 ? -33.051 -15.404 13.115 1.00 40.42 17 PRO C O 1
ATOM 4059 N N . GLY C 1 18 ? -33.316 -13.168 12.996 1.00 39.94 18 GLY C N 1
ATOM 4060 C CA . GLY C 1 18 ? -33.216 -12.957 14.441 1.00 38.20 18 GLY C CA 1
ATOM 4061 C C . GLY C 1 18 ? -31.846 -13.255 15.024 1.00 35.95 18 GLY C C 1
ATOM 4062 O O . GLY C 1 18 ? -31.721 -13.478 16.225 1.00 34.74 18 GLY C O 1
ATOM 4063 N N . LYS C 1 19 ? -30.839 -13.241 14.151 1.00 35.38 19 LYS C N 1
ATOM 4064 C CA . LYS C 1 19 ? -29.424 -13.521 14.434 1.00 33.93 19 LYS C CA 1
ATOM 4065 C C . LYS C 1 19 ? -28.921 -13.289 15.877 1.00 32.24 19 LYS C C 1
ATOM 4066 O O . LYS C 1 19 ? -28.505 -14.244 16.538 1.00 31.61 19 LYS C O 1
ATOM 4072 N N . PRO C 1 20 ? -28.957 -12.032 16.374 1.00 31.57 20 PRO C N 1
ATOM 4073 C CA . PRO C 1 20 ? -28.354 -11.816 17.697 1.00 30.28 20 PRO C CA 1
ATOM 4074 C C . PRO C 1 20 ? -29.098 -12.514 18.837 1.00 31.03 20 PRO C C 1
ATOM 4075 O O . PRO C 1 20 ? -28.545 -12.661 19.926 1.00 30.44 20 PRO C O 1
ATOM 4079 N N . LEU C 1 21 ? -30.328 -12.957 18.578 1.00 32.03 21 LEU C N 1
ATOM 4080 C CA . LEU C 1 21 ? -31.107 -13.659 19.605 1.00 33.41 21 LEU C CA 1
ATOM 4081 C C . LEU C 1 21 ? -31.220 -15.168 19.375 1.00 34.35 21 LEU C C 1
ATOM 4082 O O . LEU C 1 21 ? -32.011 -15.840 20.044 1.00 35.60 21 LEU C O 1
ATOM 4087 N N . ALA C 1 22 ? -30.425 -15.689 18.440 1.00 34.00 22 ALA C N 1
ATOM 4088 C CA . ALA C 1 22 ? -30.336 -17.126 18.195 1.00 35.15 22 ALA C CA 1
ATOM 4089 C C . ALA C 1 22 ? -29.812 -17.821 19.443 1.00 35.27 22 ALA C C 1
ATOM 4090 O O . ALA C 1 22 ? -28.880 -17.336 20.092 1.00 34.43 22 ALA C O 1
ATOM 4092 N N . ASP C 1 23 ? -30.416 -18.959 19.768 1.00 36.79 23 ASP C N 1
ATOM 4093 C CA . ASP C 1 23 ? -30.121 -19.673 20.997 1.00 37.83 23 ASP C CA 1
ATOM 4094 C C . ASP C 1 23 ? -28.781 -20.400 20.898 1.00 37.48 23 ASP C C 1
ATOM 4095 O O . ASP C 1 23 ? -28.556 -21.173 19.966 1.00 37.76 23 ASP C O 1
ATOM 4100 N N . ILE C 1 24 ? -27.884 -20.122 21.844 1.00 36.70 24 ILE C N 1
ATOM 4101 C CA . ILE C 1 24 ? -26.640 -20.887 21.992 1.00 36.54 24 ILE C CA 1
ATOM 4102 C C . ILE C 1 24 ? -26.489 -21.303 23.455 1.00 37.83 24 ILE C C 1
ATOM 4103 O O . ILE C 1 24 ? -26.144 -20.484 24.308 1.00 37.47 24 ILE C O 1
ATOM 4108 N N . GLY C 1 25 ? -26.757 -22.573 23.746 1.00 39.99 25 GLY C N 1
ATOM 4109 C CA . GLY C 1 25 ? -26.717 -23.064 25.122 1.00 41.74 25 GLY C CA 1
ATOM 4110 C C . GLY C 1 25 ? -27.686 -22.338 26.041 1.00 42.73 25 GLY C C 1
ATOM 4111 O O . GLY C 1 25 ? -27.383 -22.108 27.215 1.00 43.66 25 GLY C O 1
ATOM 4112 N N . GLY C 1 26 ? -28.849 -21.972 25.505 1.00 42.48 26 GLY C N 1
ATOM 4113 C CA . GLY C 1 26 ? -29.921 -21.375 26.301 1.00 43.60 26 GLY C CA 1
ATOM 4114 C C . GLY C 1 26 ? -29.869 -19.860 26.413 1.00 42.10 26 GLY C C 1
ATOM 4115 O O . GLY C 1 26 ? -30.734 -19.254 27.053 1.00 43.30 26 GLY C O 1
ATOM 4116 N N . LYS C 1 27 ? -28.866 -19.259 25.775 1.00 40.06 27 LYS C N 1
ATOM 4117 C CA . LYS C 1 27 ? -28.620 -17.819 25.836 1.00 38.71 27 LYS C CA 1
ATOM 4118 C C . LYS C 1 27 ? -28.594 -17.248 24.435 1.00 36.46 27 LYS C C 1
ATOM 4119 O O . LYS C 1 27 ? -28.116 -17.908 23.519 1.00 36.03 27 LYS C O 1
ATOM 4125 N N . PRO C 1 28 ? -29.073 -16.003 24.257 1.00 35.20 28 PRO C N 1
ATOM 4126 C CA . PRO C 1 28 ? -28.919 -15.417 22.929 1.00 33.14 28 PRO C CA 1
ATOM 4127 C C . PRO C 1 28 ? -27.435 -15.247 22.573 1.00 31.18 28 PRO C C 1
ATOM 4128 O O . PRO C 1 28 ? -26.608 -15.016 23.456 1.00 30.35 28 PRO C O 1
ATOM 4132 N N . MET C 1 29 ? -27.110 -15.400 21.291 1.00 30.07 29 MET C N 1
ATOM 4133 C CA . MET C 1 29 ? -25.736 -15.248 20.807 1.00 28.85 29 MET C CA 1
ATOM 4134 C C . MET C 1 29 ? -25.082 -13.960 21.303 1.00 28.04 29 MET C C 1
ATOM 4135 O O . MET C 1 29 ? -23.920 -13.968 21.716 1.00 28.36 29 MET C O 1
ATOM 4140 N N . ILE C 1 30 ? -25.833 -12.861 21.262 1.00 27.71 30 ILE C N 1
ATOM 4141 C CA . ILE C 1 30 ? -25.328 -11.541 21.686 1.00 26.91 30 ILE C CA 1
ATOM 4142 C C . ILE C 1 30 ? -24.821 -11.499 23.144 1.00 27.63 30 ILE C C 1
ATOM 4143 O O . ILE C 1 30 ? -23.887 -10.746 23.472 1.00 27.38 30 ILE C O 1
ATOM 4148 N N . GLN C 1 31 ? -25.425 -12.309 24.014 1.00 28.42 31 GLN C N 1
ATOM 4149 C CA . GLN C 1 31 ? -24.942 -12.413 25.387 1.00 29.60 31 GLN C CA 1
ATOM 4150 C C . GLN C 1 31 ? -23.541 -13.007 25.472 1.00 29.39 31 GLN C C 1
ATOM 4151 O O . GLN C 1 31 ? -22.720 -12.574 26.299 1.00 28.98 31 GLN C O 1
ATOM 4157 N N . TRP C 1 32 ? -23.272 -14.008 24.638 1.00 28.61 32 TRP C N 1
ATOM 4158 C CA . TRP C 1 32 ? -21.953 -14.626 24.633 1.00 29.29 32 TRP C CA 1
ATOM 4159 C C . TRP C 1 32 ? -20.870 -13.630 24.196 1.00 28.34 32 TRP C C 1
ATOM 4160 O O . TRP C 1 32 ? -19.754 -13.635 24.732 1.00 29.20 32 TRP C O 1
ATOM 4171 N N . VAL C 1 33 ? -21.195 -12.797 23.209 1.00 27.37 33 VAL C N 1
ATOM 4172 C CA . VAL C 1 33 ? -20.269 -11.772 22.750 1.00 27.12 33 VAL C CA 1
ATOM 4173 C C . VAL C 1 33 ? -20.020 -10.774 23.882 1.00 28.15 33 VAL C C 1
ATOM 4174 O O . VAL C 1 33 ? -18.866 -10.432 24.189 1.00 28.42 33 VAL C O 1
ATOM 4178 N N . TYR C 1 34 ? -21.112 -10.338 24.508 1.00 28.68 34 TYR C N 1
ATOM 4179 C CA . TYR C 1 34 ? -21.068 -9.399 25.623 1.00 30.12 34 TYR C CA 1
ATOM 4180 C C . TYR C 1 34 ? -20.136 -9.927 26.707 1.00 31.27 34 TYR C C 1
ATOM 4181 O O . TYR C 1 34 ? -19.293 -9.187 27.207 1.00 32.04 34 TYR C O 1
ATOM 4190 N N . GLU C 1 35 ? -20.280 -11.214 27.022 1.00 31.76 35 GLU C N 1
ATOM 4191 C CA . GLU C 1 35 ? -19.492 -11.879 28.060 1.00 33.52 35 GLU C CA 1
ATOM 4192 C C . GLU C 1 35 ? -18.003 -12.008 27.705 1.00 33.16 35 GLU C C 1
ATOM 4193 O O . GLU C 1 35 ? -17.152 -11.904 28.591 1.00 34.35 35 GLU C O 1
ATOM 4199 N N . GLN C 1 36 ? -17.687 -12.217 26.422 1.00 31.05 36 GLN C N 1
ATOM 4200 C CA . GLN C 1 36 ? -16.290 -12.190 25.974 1.00 30.82 36 GLN C CA 1
ATOM 4201 C C . GLN C 1 36 ? -15.681 -10.794 26.155 1.00 30.85 36 GLN C C 1
ATOM 4202 O O . GLN C 1 36 ? -14.558 -10.653 26.652 1.00 31.06 36 GLN C O 1
ATOM 4208 N N . ALA C 1 37 ? -16.420 -9.770 25.716 1.00 29.51 37 ALA C N 1
ATOM 4209 C CA . ALA C 1 37 ? -16.009 -8.369 25.902 1.00 30.07 37 ALA C CA 1
ATOM 4210 C C . ALA C 1 37 ? -15.767 -8.017 27.373 1.00 32.35 37 ALA C C 1
ATOM 4211 O O . ALA C 1 37 ? -14.818 -7.292 27.699 1.00 33.07 37 ALA C O 1
ATOM 4213 N N . MET C 1 38 ? -16.611 -8.552 28.257 1.00 33.69 38 MET C N 1
ATOM 4214 C CA . MET C 1 38 ? -16.463 -8.340 29.693 1.00 36.84 38 MET C CA 1
ATOM 4215 C C . MET C 1 38 ? -15.183 -8.947 30.253 1.00 38.95 38 MET C C 1
ATOM 4216 O O . MET C 1 38 ? -14.699 -8.513 31.299 1.00 41.10 38 MET C O 1
ATOM 4221 N N . GLN C 1 39 ? -14.653 -9.963 29.579 1.00 38.52 39 GLN C N 1
ATOM 4222 C CA . GLN C 1 39 ? -13.428 -10.619 30.027 1.00 41.16 39 GLN C CA 1
ATOM 4223 C C . GLN C 1 39 ? -12.161 -9.919 29.533 1.00 41.12 39 GLN C C 1
ATOM 4224 O O . GLN C 1 39 ? -11.059 -10.234 29.979 1.00 42.92 39 GLN C O 1
ATOM 4230 N N . ALA C 1 40 ? -12.329 -8.970 28.618 1.00 39.69 40 ALA C N 1
ATOM 4231 C CA . ALA C 1 40 ? -11.208 -8.277 27.978 1.00 39.59 40 ALA C CA 1
ATOM 4232 C C . ALA C 1 40 ? -10.562 -7.180 28.832 1.00 41.63 40 ALA C C 1
ATOM 4233 O O . ALA C 1 40 ? -9.479 -6.689 28.503 1.00 42.17 40 ALA C O 1
ATOM 4235 N N . GLY C 1 41 ? -11.234 -6.787 29.908 1.00 43.36 41 GLY C N 1
ATOM 4236 C CA . GLY C 1 41 ? -10.752 -5.718 30.781 1.00 45.89 41 GLY C CA 1
ATOM 4237 C C . GLY C 1 41 ? -11.278 -4.345 30.406 1.00 45.09 41 GLY C C 1
ATOM 4238 O O . GLY C 1 41 ? -10.690 -3.326 30.779 1.00 46.79 41 GLY C O 1
ATOM 4239 N N . ALA C 1 42 ? -12.382 -4.324 29.661 1.00 43.48 42 ALA C N 1
ATOM 4240 C CA . ALA C 1 42 ? -13.044 -3.088 29.255 1.00 42.48 42 ALA C CA 1
ATOM 4241 C C . ALA C 1 42 ? -13.688 -2.386 30.446 1.00 44.35 42 ALA C C 1
ATOM 4242 O O . ALA C 1 42 ? -14.237 -3.036 31.329 1.00 45.57 42 ALA C O 1
ATOM 4244 N N . ASP C 1 43 ? -13.631 -1.058 30.453 1.00 44.76 43 ASP C N 1
ATOM 4245 C CA . ASP C 1 43 ? -14.296 -0.255 31.479 1.00 46.62 43 ASP C CA 1
ATOM 4246 C C . ASP C 1 43 ? -15.816 -0.365 31.375 1.00 44.93 43 ASP C C 1
ATOM 4247 O O . ASP C 1 43 ? -16.533 -0.157 32.360 1.00 46.55 43 ASP C O 1
ATOM 4252 N N . ARG C 1 44 ? -16.288 -0.713 30.178 1.00 41.80 44 ARG C N 1
ATOM 4253 C CA . ARG C 1 44 ? -17.694 -0.663 29.816 1.00 39.72 44 ARG C CA 1
ATOM 4254 C C . ARG C 1 44 ? -17.895 -1.428 28.516 1.00 37.11 44 ARG C C 1
ATOM 4255 O O . ARG C 1 44 ? -17.049 -1.373 27.617 1.00 35.05 44 ARG C O 1
ATOM 4263 N N . VAL C 1 45 ? -19.013 -2.145 28.431 1.00 35.62 45 VAL C N 1
ATOM 4264 C CA . VAL C 1 45 ? -19.410 -2.840 27.209 1.00 33.44 45 VAL C CA 1
ATOM 4265 C C . VAL C 1 45 ? -20.827 -2.392 26.855 1.00 32.92 45 VAL C C 1
ATOM 4266 O O . VAL C 1 45 ? -21.718 -2.409 27.708 1.00 33.96 45 VAL C O 1
ATOM 4270 N N . ILE C 1 46 ? -21.019 -1.964 25.608 1.00 31.06 46 ILE C N 1
ATOM 4271 C CA . ILE C 1 46 ? -22.297 -1.434 25.156 1.00 30.83 46 ILE C CA 1
ATOM 4272 C C . ILE C 1 46 ? -22.799 -2.209 23.941 1.00 29.40 46 ILE C C 1
ATOM 4273 O O . ILE C 1 46 ? -22.081 -2.351 22.956 1.00 28.64 46 ILE C O 1
ATOM 4278 N N . ILE C 1 47 ? -24.030 -2.714 24.010 1.00 29.73 47 ILE C N 1
ATOM 4279 C CA . ILE C 1 47 ? -24.662 -3.307 22.830 1.00 28.66 47 ILE C CA 1
ATOM 4280 C C . ILE C 1 47 ? -25.410 -2.210 22.094 1.00 29.43 47 ILE C C 1
ATOM 4281 O O . ILE C 1 47 ? -26.234 -1.504 22.685 1.00 30.85 47 ILE C O 1
ATOM 4286 N N . ALA C 1 48 ? -25.120 -2.058 20.811 1.00 28.98 48 ALA C N 1
ATOM 4287 C CA . ALA C 1 48 ? -25.839 -1.095 19.991 1.00 30.23 48 ALA C CA 1
ATOM 4288 C C . ALA C 1 48 ? -26.816 -1.847 19.116 1.00 30.68 48 ALA C C 1
ATOM 4289 O O . ALA C 1 48 ? -26.420 -2.711 18.334 1.00 30.04 48 ALA C O 1
ATOM 4291 N N . THR C 1 49 ? -28.095 -1.522 19.243 1.00 32.08 49 THR C N 1
ATOM 4292 C CA . THR C 1 49 ? -29.114 -2.207 18.455 1.00 33.34 49 THR C CA 1
ATOM 4293 C C . THR C 1 49 ? -30.208 -1.255 18.002 1.00 35.86 49 THR C C 1
ATOM 4294 O O . THR C 1 49 ? -30.312 -0.133 18.491 1.00 36.83 49 THR C O 1
ATOM 4298 N N . ASP C 1 50 ? -31.015 -1.715 17.056 1.00 33.84 50 ASP C N 1
ATOM 4299 C CA . ASP C 1 50 ? -32.109 -0.918 16.526 1.00 37.29 50 ASP C CA 1
ATOM 4300 C C . ASP C 1 50 ? -33.452 -1.609 16.779 1.00 38.92 50 ASP C C 1
ATOM 4301 O O . ASP C 1 50 ? -34.489 -1.174 16.282 1.00 41.68 50 ASP C O 1
ATOM 4306 N N . ASP C 1 51 ? -33.424 -2.685 17.561 1.00 37.93 51 ASP C N 1
ATOM 4307 C CA . ASP C 1 51 ? -34.615 -3.509 17.765 1.00 40.00 51 ASP C CA 1
ATOM 4308 C C . ASP C 1 51 ? -34.898 -3.724 19.250 1.00 39.92 51 ASP C C 1
ATOM 4309 O O . ASP C 1 51 ? -34.014 -4.152 20.013 1.00 37.59 51 ASP C O 1
ATOM 4314 N N . GLU C 1 52 ? -36.132 -3.411 19.649 1.00 42.60 52 GLU C N 1
ATOM 4315 C CA . GLU C 1 52 ? -36.571 -3.509 21.047 1.00 43.91 52 GLU C CA 1
ATOM 4316 C C . GLU C 1 52 ? -36.438 -4.921 21.612 1.00 43.15 52 GLU C C 1
ATOM 4317 O O . GLU C 1 52 ? -36.237 -5.085 22.815 1.00 43.24 52 GLU C O 1
ATOM 4323 N N . ARG C 1 53 ? -36.562 -5.930 20.750 1.00 43.53 53 ARG C N 1
ATOM 4324 C CA . ARG C 1 53 ? -36.416 -7.335 21.166 1.00 43.40 53 ARG C CA 1
ATOM 4325 C C . ARG C 1 53 ? -35.012 -7.621 21.674 1.00 40.82 53 ARG C C 1
ATOM 4326 O O . ARG C 1 53 ? -34.835 -8.311 22.684 1.00 40.79 53 ARG C O 1
ATOM 4334 N N . VAL C 1 54 ? -34.016 -7.074 20.973 1.00 38.84 54 VAL C N 1
ATOM 4335 C CA . VAL C 1 54 ? -32.626 -7.149 21.410 1.00 36.62 54 VAL C CA 1
ATOM 4336 C C . VAL C 1 54 ? -32.408 -6.312 22.664 1.00 36.50 54 VAL C C 1
ATOM 4337 O O . VAL C 1 54 ? -31.757 -6.770 23.602 1.00 36.42 54 VAL C O 1
ATOM 4341 N N . GLU C 1 55 ? -32.951 -5.092 22.679 1.00 37.59 55 GLU C N 1
ATOM 4342 C CA . GLU C 1 55 ? -32.901 -4.244 23.867 1.00 38.34 55 GLU C CA 1
ATOM 4343 C C . GLU C 1 55 ? -33.417 -4.993 25.098 1.00 40.41 55 GLU C C 1
ATOM 4344 O O . GLU C 1 55 ? -32.760 -5.003 26.141 1.00 40.76 55 GLU C O 1
ATOM 4350 N N . GLN C 1 56 ? -34.581 -5.628 24.959 1.00 42.28 56 GLN C N 1
ATOM 4351 C CA . GLN C 1 56 ? -35.212 -6.381 26.047 1.00 45.12 56 GLN C CA 1
ATOM 4352 C C . GLN C 1 56 ? -34.375 -7.580 26.483 1.00 44.02 56 GLN C C 1
ATOM 4353 O O . GLN C 1 56 ? -34.188 -7.818 27.683 1.00 45.13 56 GLN C O 1
ATOM 4359 N N . ALA C 1 57 ? -33.877 -8.327 25.499 1.00 42.11 57 ALA C N 1
ATOM 4360 C CA . ALA C 1 57 ? -33.072 -9.510 25.756 1.00 41.55 57 ALA C CA 1
ATOM 4361 C C . ALA C 1 57 ? -31.786 -9.151 26.498 1.00 40.40 57 ALA C C 1
ATOM 4362 O O . ALA C 1 57 ? -31.383 -9.860 27.416 1.00 41.40 57 ALA C O 1
ATOM 4364 N N . VAL C 1 58 ? -31.158 -8.041 26.099 1.00 38.91 58 VAL C N 1
ATOM 4365 C CA . VAL C 1 58 ? -29.904 -7.584 26.705 1.00 38.28 58 VAL C CA 1
ATOM 4366 C C . VAL C 1 58 ? -30.132 -7.069 28.127 1.00 40.86 58 VAL C C 1
ATOM 4367 O O . VAL C 1 58 ? -29.411 -7.446 29.059 1.00 41.96 58 VAL C O 1
ATOM 4371 N N . GLN C 1 59 ? -31.150 -6.232 28.298 1.00 42.07 59 GLN C N 1
ATOM 4372 C CA . GLN C 1 59 ? -31.537 -5.779 29.630 1.00 45.64 59 GLN C CA 1
ATOM 4373 C C . GLN C 1 59 ? -31.909 -6.936 30.553 1.00 47.90 59 GLN C C 1
ATOM 4374 O O . GLN C 1 59 ? -31.758 -6.831 31.771 1.00 50.97 59 GLN C O 1
ATOM 4380 N N . ALA C 1 60 ? -32.379 -8.042 29.972 1.00 47.02 60 ALA C N 1
ATOM 4381 C CA . ALA C 1 60 ? -32.776 -9.210 30.767 1.00 49.17 60 ALA C CA 1
ATOM 4382 C C . ALA C 1 60 ? -31.575 -9.952 31.362 1.00 49.31 60 ALA C C 1
ATOM 4383 O O . ALA C 1 60 ? -31.721 -10.655 32.359 1.00 51.72 60 ALA C O 1
ATOM 4385 N N . PHE C 1 61 ? -30.394 -9.800 30.763 1.00 46.11 61 PHE C N 1
ATOM 4386 C CA . PHE C 1 61 ? -29.182 -10.349 31.390 1.00 47.09 61 PHE C CA 1
ATOM 4387 C C . PHE C 1 61 ? -28.298 -9.289 32.055 1.00 48.38 61 PHE C C 1
ATOM 4388 O O . PHE C 1 61 ? -27.191 -9.581 32.509 1.00 49.57 61 PHE C O 1
ATOM 4396 N N . GLY C 1 62 ? -28.806 -8.062 32.118 1.00 48.83 62 GLY C N 1
ATOM 4397 C CA . GLY C 1 62 ? -28.095 -6.965 32.771 1.00 50.98 62 GLY C CA 1
ATOM 4398 C C . GLY C 1 62 ? -27.072 -6.279 31.882 1.00 48.36 62 GLY C C 1
ATOM 4399 O O . GLY C 1 62 ? -26.183 -5.582 32.371 1.00 50.12 62 GLY C O 1
ATOM 4400 N N . GLY C 1 63 ? -27.196 -6.464 30.573 1.00 45.04 63 GLY C N 1
ATOM 4401 C CA . GLY C 1 63 ? -26.293 -5.807 29.638 1.00 42.66 63 GLY C CA 1
ATOM 4402 C C . GLY C 1 63 ? -26.690 -4.364 29.382 1.00 42.68 63 GLY C C 1
ATOM 4403 O O . GLY C 1 63 ? -27.866 -4.011 29.474 1.00 43.52 63 GLY C O 1
ATOM 4404 N N . VAL C 1 64 ? -25.707 -3.531 29.055 1.00 42.20 64 VAL C N 1
ATOM 4405 C CA . VAL C 1 64 ? -25.953 -2.131 28.715 1.00 42.19 64 VAL C CA 1
ATOM 4406 C C . VAL C 1 64 ? -26.368 -2.070 27.253 1.00 39.43 64 VAL C C 1
ATOM 4407 O O . VAL C 1 64 ? -25.671 -2.606 26.395 1.00 36.99 64 VAL C O 1
ATOM 4411 N N . VAL C 1 65 ? -27.499 -1.426 26.971 1.00 40.12 65 VAL C N 1
ATOM 4412 C CA . VAL C 1 65 ? -27.952 -1.262 25.582 1.00 38.34 65 VAL C CA 1
ATOM 4413 C C . VAL C 1 65 ? -28.069 0.205 25.205 1.00 39.24 65 VAL C C 1
ATOM 4414 O O . VAL C 1 65 ? -28.516 1.037 26.007 1.00 41.27 65 VAL C O 1
ATOM 4418 N N . CYS C 1 66 ? -27.668 0.504 23.975 1.00 37.55 66 CYS C N 1
ATOM 4419 C CA . CYS C 1 66 ? -27.911 1.791 23.351 1.00 38.84 66 CYS C CA 1
ATOM 4420 C C . CYS C 1 66 ? -28.761 1.537 22.119 1.00 38.10 66 CYS C C 1
ATOM 4421 O O . CYS C 1 66 ? -28.343 0.816 21.201 1.00 36.54 66 CYS C O 1
ATOM 4424 N N . MET C 1 67 ? -29.961 2.106 22.106 1.00 39.68 67 MET C N 1
ATOM 4425 C CA . MET C 1 67 ? -30.823 2.015 20.936 1.00 40.15 67 MET C CA 1
ATOM 4426 C C . MET C 1 67 ? -30.344 3.008 19.884 1.00 40.07 67 MET C C 1
ATOM 4427 O O . MET C 1 67 ? -30.024 4.150 20.204 1.00 41.17 67 MET C O 1
ATOM 4432 N N . THR C 1 68 ? -30.260 2.555 18.639 1.00 38.72 68 THR C N 1
ATOM 4433 C CA . THR C 1 68 ? -29.805 3.399 17.542 1.00 39.35 68 THR C CA 1
ATOM 4434 C C . THR C 1 68 ? -30.846 3.373 16.444 1.00 40.72 68 THR C C 1
ATOM 4435 O O . THR C 1 68 ? -31.714 2.494 16.420 1.00 40.80 68 THR C O 1
ATOM 4439 N N . SER C 1 69 ? -30.755 4.345 15.540 1.00 41.80 69 SER C N 1
ATOM 4440 C CA . SER C 1 69 ? -31.643 4.427 14.389 1.00 44.08 69 SER C CA 1
ATOM 4441 C C . SER C 1 69 ? -31.652 3.114 13.603 1.00 44.36 69 SER C C 1
ATOM 4442 O O . SER C 1 69 ? -30.610 2.464 13.461 1.00 42.61 69 SER C O 1
ATOM 4445 N N . PRO C 1 70 ? -32.836 2.709 13.109 1.00 47.22 70 PRO C N 1
ATOM 4446 C CA . PRO C 1 70 ? -32.927 1.539 12.234 1.00 48.70 70 PRO C CA 1
ATOM 4447 C C . PRO C 1 70 ? -32.479 1.850 10.798 1.00 51.56 70 PRO C C 1
ATOM 4448 O O . PRO C 1 70 ? -32.351 0.939 9.978 1.00 53.03 70 PRO C O 1
ATOM 4452 N N . ASN C 1 71 ? -32.227 3.125 10.515 1.00 52.98 71 ASN C N 1
ATOM 4453 C CA . ASN C 1 71 ? -31.882 3.567 9.166 1.00 56.49 71 ASN C CA 1
ATOM 4454 C C . ASN C 1 71 ? -30.380 3.795 8.907 1.00 55.33 71 ASN C C 1
ATOM 4455 O O . ASN C 1 71 ? -30.010 4.348 7.865 1.00 58.34 71 ASN C O 1
ATOM 4460 N N . HIS C 1 72 ? -29.518 3.373 9.835 1.00 51.92 72 HIS C N 1
ATOM 4461 C CA . HIS C 1 72 ? -28.068 3.475 9.604 1.00 51.18 72 HIS C CA 1
ATOM 4462 C C . HIS C 1 72 ? -27.646 2.623 8.410 1.00 53.53 72 HIS C C 1
ATOM 4463 O O . HIS C 1 72 ? -27.853 1.405 8.401 1.00 53.58 72 HIS C O 1
ATOM 4470 N N . GLN C 1 73 ? -27.067 3.279 7.405 1.00 55.50 73 GLN C N 1
ATOM 4471 C CA . GLN C 1 73 ? -26.646 2.606 6.177 1.00 58.79 73 GLN C CA 1
ATOM 4472 C C . GLN C 1 73 ? -25.206 2.095 6.274 1.00 56.32 73 GLN C C 1
ATOM 4473 O O . GLN C 1 73 ? -24.682 1.522 5.317 1.00 59.58 73 GLN C O 1
ATOM 4479 N N . SER C 1 74 ? -24.577 2.299 7.431 1.00 51.29 74 SER C N 1
ATOM 4480 C CA . SER C 1 74 ? -23.213 1.812 7.658 1.00 49.13 74 SER C CA 1
ATOM 4481 C C . SER C 1 74 ? -22.867 1.641 9.132 1.00 44.53 74 SER C C 1
ATOM 4482 O O . SER C 1 74 ? -23.335 2.401 9.985 1.00 42.21 74 SER C O 1
ATOM 4485 N N . GLY C 1 75 ? -22.026 0.648 9.413 1.00 43.63 75 GLY C N 1
ATOM 4486 C CA . GLY C 1 75 ? -21.570 0.357 10.776 1.00 40.32 75 GLY C CA 1
ATOM 4487 C C . GLY C 1 75 ? -20.834 1.485 11.483 1.00 37.40 75 GLY C C 1
ATOM 4488 O O . GLY C 1 75 ? -20.998 1.675 12.694 1.00 35.51 75 GLY C O 1
ATOM 4489 N N . THR C 1 76 ? -20.026 2.241 10.744 1.00 37.55 76 THR C N 1
ATOM 4490 C CA . THR C 1 76 ? -19.317 3.385 11.333 1.00 35.72 76 THR C CA 1
ATOM 4491 C C . THR C 1 76 ? -20.284 4.513 11.722 1.00 34.45 76 THR C C 1
ATOM 4492 O O . THR C 1 76 ? -20.101 5.149 12.757 1.00 32.71 76 THR C O 1
ATOM 4496 N N . GLU C 1 77 ? -21.314 4.737 10.904 1.00 35.95 77 GLU C N 1
ATOM 4497 C CA . GLU C 1 77 ? -22.365 5.705 11.237 1.00 35.86 77 GLU C CA 1
ATOM 4498 C C . GLU C 1 77 ? -23.166 5.307 12.485 1.00 34.31 77 GLU C C 1
ATOM 4499 O O . GLU C 1 77 ? -23.520 6.171 13.296 1.00 33.28 77 GLU C O 1
ATOM 4505 N N . ARG C 1 78 ? -23.455 4.009 12.635 1.00 34.36 78 ARG C N 1
ATOM 4506 C CA . ARG C 1 78 ? -24.115 3.498 13.847 1.00 34.31 78 ARG C CA 1
ATOM 4507 C C . ARG C 1 78 ? -23.272 3.752 15.089 1.00 32.45 78 ARG C C 1
ATOM 4508 O O . ARG C 1 78 ? -23.786 4.145 16.145 1.00 32.41 78 ARG C O 1
ATOM 4516 N N . LEU C 1 79 ? -21.974 3.519 14.954 1.00 31.97 79 LEU C N 1
ATOM 4517 C CA . LEU C 1 79 ? -21.038 3.771 16.027 1.00 31.02 79 LEU C CA 1
ATOM 4518 C C . LEU C 1 79 ? -21.043 5.237 16.460 1.00 30.56 79 LEU C C 1
ATOM 4519 O O . LEU C 1 79 ? -21.017 5.536 17.655 1.00 30.06 79 LEU C O 1
ATOM 4524 N N . ALA C 1 80 ? -21.078 6.144 15.488 1.00 31.04 80 ALA C N 1
ATOM 4525 C CA . ALA C 1 80 ? -21.129 7.577 15.777 1.00 31.33 80 ALA C CA 1
ATOM 4526 C C . ALA C 1 80 ? -22.333 7.958 16.663 1.00 31.64 80 ALA C C 1
ATOM 4527 O O . ALA C 1 80 ? -22.197 8.780 17.578 1.00 32.07 80 ALA C O 1
ATOM 4529 N N . GLU C 1 81 ? -23.503 7.369 16.398 1.00 31.74 81 GLU C N 1
ATOM 4530 C CA . GLU C 1 81 ? -24.685 7.642 17.223 1.00 32.83 81 GLU C CA 1
ATOM 4531 C C . GLU C 1 81 ? -24.452 7.199 18.663 1.00 32.49 81 GLU C C 1
ATOM 4532 O O . GLU C 1 81 ? -24.804 7.910 19.601 1.00 33.68 81 GLU C O 1
ATOM 4538 N N . VAL C 1 82 ? -23.853 6.025 18.831 1.00 31.87 82 VAL C N 1
ATOM 4539 C CA . VAL C 1 82 ? -23.531 5.513 20.160 1.00 32.44 82 VAL C CA 1
ATOM 4540 C C . VAL C 1 82 ? -22.622 6.482 20.928 1.00 33.34 82 VAL C C 1
ATOM 4541 O O . VAL C 1 82 ? -22.935 6.857 22.052 1.00 34.50 82 VAL C O 1
ATOM 4545 N N . VAL C 1 83 ? -21.514 6.892 20.305 1.00 33.15 83 VAL C N 1
ATOM 4546 C CA . VAL C 1 83 ? -20.576 7.859 20.906 1.00 34.74 83 VAL C CA 1
ATOM 4547 C C . VAL C 1 83 ? -21.294 9.118 21.391 1.00 36.98 83 VAL C C 1
ATOM 4548 O O . VAL C 1 83 ? -21.070 9.588 22.516 1.00 38.87 83 VAL C O 1
ATOM 4552 N N . ALA C 1 84 ? -22.172 9.652 20.548 1.00 36.90 84 ALA C N 1
ATOM 4553 C CA . ALA C 1 84 ? -22.916 10.852 20.890 1.00 39.40 84 ALA C CA 1
ATOM 4554 C C . ALA C 1 84 ? -23.947 10.618 21.998 1.00 41.37 84 ALA C C 1
ATOM 4555 O O . ALA C 1 84 ? -24.031 11.406 22.949 1.00 44.15 84 ALA C O 1
ATOM 4557 N N . LYS C 1 85 ? -24.723 9.541 21.877 1.00 40.58 85 LYS C N 1
ATOM 4558 C CA . LYS C 1 85 ? -25.821 9.261 22.807 1.00 43.29 85 LYS C CA 1
ATOM 4559 C C . LYS C 1 85 ? -25.297 8.911 24.199 1.00 44.95 85 LYS C C 1
ATOM 4560 O O . LYS C 1 85 ? -25.896 9.288 25.210 1.00 47.86 85 LYS C O 1
ATOM 4566 N N . MET C 1 86 ? -24.177 8.195 24.243 1.00 43.53 86 MET C N 1
ATOM 4567 C CA . MET C 1 86 ? -23.560 7.813 25.511 1.00 46.08 86 MET C CA 1
ATOM 4568 C C . MET C 1 86 ? -22.447 8.777 25.925 1.00 46.94 86 MET C C 1
ATOM 4569 O O . MET C 1 86 ? -21.707 8.509 26.876 1.00 49.37 86 MET C O 1
ATOM 4574 N N . ALA C 1 87 ? -22.341 9.897 25.210 1.00 46.00 87 ALA C N 1
ATOM 4575 C CA . ALA C 1 87 ? -21.407 10.983 25.543 1.00 47.70 87 ALA C CA 1
ATOM 4576 C C . ALA C 1 87 ? -19.980 10.492 25.816 1.00 47.73 87 ALA C C 1
ATOM 4577 O O . ALA C 1 87 ? -19.376 10.828 26.833 1.00 50.95 87 ALA C O 1
ATOM 4579 N N . ILE C 1 88 ? -19.456 9.689 24.895 1.00 44.36 88 ILE C N 1
ATOM 4580 C CA . ILE C 1 88 ? -18.082 9.204 24.970 1.00 44.67 88 ILE C CA 1
ATOM 4581 C C . ILE C 1 88 ? -17.146 10.318 24.477 1.00 45.69 88 ILE C C 1
ATOM 4582 O O . ILE C 1 88 ? -17.327 10.828 23.364 1.00 44.58 88 ILE C O 1
ATOM 4587 N N . PRO C 1 89 ? -16.165 10.724 25.317 1.00 48.78 89 PRO C N 1
ATOM 4588 C CA . PRO C 1 89 ? -15.255 11.834 24.994 1.00 50.84 89 PRO C CA 1
ATOM 4589 C C . PRO C 1 89 ? -14.376 11.578 23.766 1.00 48.91 89 PRO C C 1
ATOM 4590 O O . PRO C 1 89 ? -14.121 10.427 23.424 1.00 46.80 89 PRO C O 1
ATOM 4594 N N . ALA C 1 90 ? -13.907 12.656 23.137 1.00 50.48 90 ALA C N 1
ATOM 4595 C CA . ALA C 1 90 ? -13.134 12.589 21.887 1.00 49.84 90 ALA C CA 1
ATOM 4596 C C . ALA C 1 90 ? -11.862 11.743 21.972 1.00 50.62 90 ALA C C 1
ATOM 4597 O O . ALA C 1 90 ? -11.441 11.144 20.979 1.00 49.48 90 ALA C O 1
ATOM 4599 N N . ASP C 1 91 ? -11.254 11.717 23.156 1.00 53.28 91 ASP C N 1
ATOM 4600 C CA . ASP C 1 91 ? -9.989 11.029 23.366 1.00 55.12 91 ASP C CA 1
ATOM 4601 C C . ASP C 1 91 ? -10.151 9.564 23.763 1.00 52.17 91 ASP C C 1
ATOM 4602 O O . ASP C 1 91 ? -9.184 8.801 23.706 1.00 53.46 91 ASP C O 1
ATOM 4607 N N . HIS C 1 92 ? -11.362 9.182 24.168 1.00 48.69 92 HIS C N 1
ATOM 4608 C CA . HIS C 1 92 ? -11.622 7.835 24.686 1.00 46.70 92 HIS C CA 1
ATOM 4609 C C . HIS C 1 92 ? -11.567 6.750 23.605 1.00 42.80 92 HIS C C 1
ATOM 4610 O O . HIS C 1 92 ? -12.066 6.935 22.502 1.00 39.69 92 HIS C O 1
ATOM 4617 N N . ILE C 1 93 ? -10.959 5.621 23.959 1.00 34.91 93 ILE C N 1
ATOM 4618 C CA . ILE C 1 93 ? -10.754 4.495 23.047 1.00 32.28 93 ILE C CA 1
ATOM 4619 C C . ILE C 1 93 ? -11.997 3.612 23.009 1.00 31.08 93 ILE C C 1
ATOM 4620 O O . ILE C 1 93 ? -12.439 3.106 24.045 1.00 31.41 93 ILE C O 1
ATOM 4625 N N . VAL C 1 94 ? -12.557 3.441 21.813 1.00 29.12 94 VAL C N 1
ATOM 4626 C CA . VAL C 1 94 ? -13.699 2.559 21.594 1.00 28.47 94 VAL C CA 1
ATOM 4627 C C . VAL C 1 94 ? -13.251 1.418 20.698 1.00 27.40 94 VAL C C 1
ATOM 4628 O O . VAL C 1 94 ? -12.610 1.652 19.666 1.00 27.19 94 VAL C O 1
ATOM 4632 N N . VAL C 1 95 ? -13.572 0.194 21.107 1.00 26.42 95 VAL C N 1
ATOM 4633 C CA . VAL C 1 95 ? -13.330 -1.002 20.292 1.00 25.64 95 VAL C CA 1
ATOM 4634 C C . VAL C 1 95 ? -14.663 -1.540 19.780 1.00 25.50 95 VAL C C 1
ATOM 4635 O O . VAL C 1 95 ? -15.579 -1.834 20.561 1.00 25.36 95 VAL C O 1
ATOM 4639 N N . ASN C 1 96 ? -14.762 -1.630 18.461 1.00 24.81 96 ASN C N 1
ATOM 4640 C CA . ASN C 1 96 ? -15.950 -2.104 17.775 1.00 25.69 96 ASN C CA 1
ATOM 4641 C C . ASN C 1 96 ? -15.825 -3.606 17.523 1.00 24.72 96 ASN C C 1
ATOM 4642 O O . ASN C 1 96 ? -14.975 -4.041 16.742 1.00 24.75 96 ASN C O 1
ATOM 4647 N N . VAL C 1 97 ? -16.669 -4.391 18.193 1.00 24.66 97 VAL C N 1
ATOM 4648 C CA . VAL C 1 97 ? -16.629 -5.853 18.130 1.00 24.28 97 VAL C CA 1
ATOM 4649 C C . VAL C 1 97 ? -17.958 -6.323 17.548 1.00 24.74 97 VAL C C 1
ATOM 4650 O O . VAL C 1 97 ? -19.024 -5.910 18.013 1.00 25.19 97 VAL C O 1
ATOM 4654 N N . GLN C 1 98 ? -17.899 -7.171 16.523 1.00 24.81 98 GLN C N 1
ATOM 4655 C CA . GLN C 1 98 ? -19.116 -7.634 15.845 1.00 25.50 98 GLN C CA 1
ATOM 4656 C C . GLN C 1 98 ? -19.986 -8.534 16.733 1.00 25.41 98 GLN C C 1
ATOM 4657 O O . GLN C 1 98 ? -19.478 -9.411 17.441 1.00 24.87 98 GLN C O 1
ATOM 4663 N N . GLY C 1 99 ? -21.298 -8.318 16.677 1.00 26.41 99 GLY C N 1
ATOM 4664 C CA . GLY C 1 99 ? -22.234 -9.030 17.545 1.00 27.08 99 GLY C CA 1
ATOM 4665 C C . GLY C 1 99 ? -22.507 -10.461 17.126 1.00 27.62 99 GLY C C 1
ATOM 4666 O O . GLY C 1 99 ? -23.342 -11.131 17.731 1.00 28.12 99 GLY C O 1
ATOM 4667 N N . ASP C 1 100 ? -21.817 -10.920 16.082 1.00 27.37 100 ASP C N 1
ATOM 4668 C CA . ASP C 1 100 ? -21.970 -12.297 15.621 1.00 28.28 100 ASP C CA 1
ATOM 4669 C C . ASP C 1 100 ? -20.694 -13.128 15.831 1.00 26.98 100 ASP C C 1
ATOM 4670 O O . ASP C 1 100 ? -20.449 -14.096 15.110 1.00 27.52 100 ASP C O 1
ATOM 4675 N N . GLU C 1 101 ? -19.903 -12.741 16.832 1.00 26.70 101 GLU C N 1
ATOM 4676 C CA . GLU C 1 101 ? -18.669 -13.445 17.209 1.00 26.21 101 GLU C CA 1
ATOM 4677 C C . GLU C 1 101 ? -18.701 -13.897 18.669 1.00 26.11 101 GLU C C 1
ATOM 4678 O O . GLU C 1 101 ? -17.978 -13.350 19.502 1.00 25.18 101 GLU C O 1
ATOM 4684 N N . PRO C 1 102 ? -19.551 -14.893 18.991 1.00 26.24 102 PRO C N 1
ATOM 4685 C CA . PRO C 1 102 ? -19.714 -15.347 20.379 1.00 26.66 102 PRO C CA 1
ATOM 4686 C C . PRO C 1 102 ? -18.477 -16.017 20.991 1.00 27.26 102 PRO C C 1
ATOM 4687 O O . PRO C 1 102 ? -18.418 -16.180 22.213 1.00 28.09 102 PRO C O 1
ATOM 4691 N N . LEU C 1 103 ? -17.518 -16.409 20.151 1.00 27.03 103 LEU C N 1
ATOM 4692 C CA . LEU C 1 103 ? -16.283 -17.054 20.613 1.00 28.59 103 LEU C CA 1
ATOM 4693 C C . LEU C 1 103 ? -15.043 -16.190 20.406 1.00 28.18 103 LEU C C 1
ATOM 4694 O O . LEU C 1 103 ? -13.912 -16.702 20.383 1.00 28.68 103 LEU C O 1
ATOM 4699 N N . ILE C 1 104 ? -15.250 -14.886 20.257 1.00 27.16 104 ILE C N 1
ATOM 4700 C CA . ILE C 1 104 ? -14.122 -13.975 20.058 1.00 27.28 104 ILE C CA 1
ATOM 4701 C C . ILE C 1 104 ? -13.175 -14.065 21.267 1.00 27.99 104 ILE C C 1
ATOM 4702 O O . ILE C 1 104 ? -13.625 -14.031 22.419 1.00 28.91 104 ILE C O 1
ATOM 4707 N N . PRO C 1 105 ? -11.870 -14.235 21.014 1.00 28.10 105 PRO C N 1
ATOM 4708 C CA . PRO C 1 105 ? -10.938 -14.295 22.142 1.00 29.44 105 PRO C CA 1
ATOM 4709 C C . PRO C 1 105 ? -10.816 -12.930 22.829 1.00 28.76 105 PRO C C 1
ATOM 4710 O O . PRO C 1 105 ? -10.512 -11.946 22.167 1.00 28.14 105 PRO C O 1
ATOM 4714 N N . PRO C 1 106 ? -11.080 -12.867 24.152 1.00 29.46 106 PRO C N 1
ATOM 4715 C CA . PRO C 1 106 ? -10.967 -11.630 24.928 1.00 29.25 106 PRO C CA 1
ATOM 4716 C C . PRO C 1 106 ? -9.622 -10.915 24.731 1.00 28.69 106 PRO C C 1
ATOM 4717 O O . PRO C 1 106 ? -9.586 -9.685 24.655 1.00 27.69 106 PRO C O 1
ATOM 4721 N N . ALA C 1 107 ? -8.537 -11.676 24.624 1.00 28.84 107 ALA C N 1
ATOM 4722 C CA . ALA C 1 107 ? -7.206 -11.081 24.507 1.00 29.50 107 ALA C CA 1
ATOM 4723 C C . ALA C 1 107 ? -7.041 -10.168 23.284 1.00 28.10 107 ALA C C 1
ATOM 4724 O O . ALA C 1 107 ? -6.273 -9.207 23.339 1.00 28.67 107 ALA C O 1
ATOM 4726 N N . ILE C 1 108 ? -7.752 -10.462 22.194 1.00 27.11 108 ILE C N 1
ATOM 4727 C CA . ILE C 1 108 ? -7.594 -9.649 20.973 1.00 25.85 108 ILE C CA 1
ATOM 4728 C C . ILE C 1 108 ? -8.367 -8.342 21.030 1.00 25.05 108 ILE C C 1
ATOM 4729 O O . ILE C 1 108 ? -7.974 -7.360 20.392 1.00 24.72 108 ILE C O 1
ATOM 4734 N N . ILE C 1 109 ? -9.437 -8.323 21.818 1.00 25.10 109 ILE C N 1
ATOM 4735 C CA . ILE C 1 109 ? -10.144 -7.075 22.116 1.00 25.04 109 ILE C CA 1
ATOM 4736 C C . ILE C 1 109 ? -9.209 -6.148 22.907 1.00 25.83 109 ILE C C 1
ATOM 4737 O O . ILE C 1 109 ? -9.055 -4.980 22.560 1.00 25.46 109 ILE C O 1
ATOM 4742 N N . ARG C 1 110 ? -8.572 -6.670 23.955 1.00 27.31 110 ARG C N 1
ATOM 4743 C CA . ARG C 1 110 ? -7.594 -5.863 24.700 1.00 28.91 110 ARG C CA 1
ATOM 4744 C C . ARG C 1 110 ? -6.386 -5.482 23.827 1.00 28.24 110 ARG C C 1
ATOM 4745 O O . ARG C 1 110 ? -5.875 -4.361 23.927 1.00 28.25 110 ARG C O 1
ATOM 4753 N N . GLN C 1 111 ? -5.950 -6.398 22.963 1.00 27.36 111 GLN C N 1
ATOM 4754 C CA . GLN C 1 111 ? -4.763 -6.154 22.136 1.00 27.25 111 GLN C CA 1
ATOM 4755 C C . GLN C 1 111 ? -4.925 -4.917 21.242 1.00 26.16 111 GLN C C 1
ATOM 4756 O O . GLN C 1 111 ? -4.030 -4.073 21.169 1.00 26.38 111 GLN C O 1
ATOM 4762 N N . VAL C 1 112 ? -6.064 -4.814 20.559 1.00 25.14 112 VAL C N 1
ATOM 4763 C CA . VAL C 1 112 ? -6.262 -3.716 19.610 1.00 23.81 112 VAL C CA 1
ATOM 4764 C C . VAL C 1 112 ? -6.368 -2.350 20.315 1.00 24.58 112 VAL C C 1
ATOM 4765 O O . VAL C 1 112 ? -5.895 -1.323 19.793 1.00 24.10 112 VAL C O 1
ATOM 4769 N N . ALA C 1 113 ? -6.949 -2.361 21.515 1.00 25.07 113 ALA C N 1
ATOM 4770 C CA . ALA C 1 113 ? -7.044 -1.170 22.353 1.00 25.96 113 ALA C CA 1
ATOM 4771 C C . ALA C 1 113 ? -5.648 -0.758 22.790 1.00 26.80 113 ALA C C 1
ATOM 4772 O O . ALA C 1 113 ? -5.289 0.421 22.726 1.00 27.43 113 ALA C O 1
ATOM 4774 N N . ASP C 1 114 ? -4.871 -1.739 23.240 1.00 27.35 114 ASP C N 1
ATOM 4775 C CA . ASP C 1 114 ? -3.497 -1.508 23.672 1.00 29.40 114 ASP C CA 1
ATOM 4776 C C . ASP C 1 114 ? -2.626 -0.974 22.543 1.00 28.56 114 ASP C C 1
ATOM 4777 O O . ASP C 1 114 ? -1.811 -0.079 22.769 1.00 29.10 114 ASP C O 1
ATOM 4782 N N . ASN C 1 115 ? -2.790 -1.537 21.341 1.00 27.33 115 ASN C N 1
ATOM 4783 C CA . ASN C 1 115 ? -2.056 -1.081 20.167 1.00 26.73 115 ASN C CA 1
ATOM 4784 C C . ASN C 1 115 ? -2.395 0.358 19.818 1.00 26.71 115 ASN C C 1
ATOM 4785 O O . ASN C 1 115 ? -1.509 1.129 19.473 1.00 26.87 115 ASN C O 1
ATOM 4790 N N . LEU C 1 116 ? -3.669 0.728 19.915 1.00 26.28 116 LEU C N 1
ATOM 4791 C CA . LEU C 1 116 ? -4.048 2.116 19.615 1.00 26.71 116 LEU C CA 1
ATOM 4792 C C . LEU C 1 116 ? -3.399 3.079 20.602 1.00 27.82 116 LEU C C 1
ATOM 4793 O O . LEU C 1 116 ? -2.828 4.105 20.201 1.00 27.74 116 LEU C O 1
ATOM 4798 N N . ALA C 1 117 ? -3.487 2.737 21.887 1.00 28.39 117 ALA C N 1
ATOM 4799 C CA . ALA C 1 117 ? -2.936 3.582 22.944 1.00 30.07 117 ALA C CA 1
ATOM 4800 C C . ALA C 1 117 ? -1.421 3.756 22.800 1.00 30.79 117 ALA C C 1
ATOM 4801 O O . ALA C 1 117 ? -0.875 4.789 23.189 1.00 31.48 117 ALA C O 1
ATOM 4803 N N . ALA C 1 118 ? -0.759 2.762 22.211 1.00 30.42 118 ALA C N 1
ATOM 4804 C CA . ALA C 1 118 ? 0.709 2.758 22.091 1.00 31.95 118 ALA C CA 1
ATOM 4805 C C . ALA C 1 118 ? 1.290 3.461 20.846 1.00 31.78 118 ALA C C 1
ATOM 4806 O O . ALA C 1 118 ? 2.498 3.700 20.795 1.00 33.09 118 ALA C O 1
ATOM 4808 N N . CYS C 1 119 ? 0.452 3.800 19.863 1.00 30.79 119 CYS C N 1
ATOM 4809 C CA . CYS C 1 119 ? 0.935 4.431 18.625 1.00 30.73 119 CYS C CA 1
ATOM 4810 C C . CYS C 1 119 ? 0.345 5.816 18.354 1.00 30.71 119 CYS C C 1
ATOM 4811 O O . CYS C 1 119 ? -0.316 6.408 19.215 1.00 31.60 119 CYS C O 1
ATOM 4814 N N . SER C 1 120 ? 0.610 6.339 17.161 1.00 30.44 120 SER C N 1
ATOM 4815 C CA . SER C 1 120 ? 0.195 7.691 16.799 1.00 30.69 120 SER C CA 1
ATOM 4816 C C . SER C 1 120 ? -0.978 7.708 15.818 1.00 30.31 120 SER C C 1
ATOM 4817 O O . SER C 1 120 ? -1.465 8.783 15.441 1.00 31.64 120 SER C O 1
ATOM 4820 N N . ALA C 1 121 ? -1.442 6.522 15.428 1.00 28.61 121 ALA C N 1
ATOM 4821 C CA . ALA C 1 121 ? -2.608 6.386 14.546 1.00 28.01 121 ALA C CA 1
ATOM 4822 C C . ALA C 1 121 ? -3.920 6.618 15.310 1.00 27.51 121 ALA C C 1
ATOM 4823 O O . ALA C 1 121 ? -4.013 6.295 16.492 1.00 28.26 121 ALA C O 1
ATOM 4825 N N . PRO C 1 122 ? -4.930 7.184 14.632 1.00 27.35 122 PRO C N 1
ATOM 4826 C CA . PRO C 1 122 ? -6.272 7.360 15.182 1.00 27.06 122 PRO C CA 1
ATOM 4827 C C . PRO C 1 122 ? -7.117 6.070 15.176 1.00 26.13 122 PRO C C 1
ATOM 4828 O O . PRO C 1 122 ? -8.193 6.032 15.781 1.00 25.25 122 PRO C O 1
ATOM 4832 N N . MET C 1 123 ? -6.628 5.043 14.481 1.00 24.88 123 MET C N 1
ATOM 4833 C CA . MET C 1 123 ? -7.358 3.806 14.267 1.00 24.44 123 MET C CA 1
ATOM 4834 C C . MET C 1 123 ? -6.386 2.627 14.324 1.00 23.02 123 MET C C 1
ATOM 4835 O O . MET C 1 123 ? -5.238 2.734 13.879 1.00 23.12 123 MET C O 1
ATOM 4840 N N . ALA C 1 124 ? -6.847 1.510 14.879 1.00 21.90 124 ALA C N 1
ATOM 4841 C CA . ALA C 1 124 ? -6.066 0.277 14.921 1.00 21.22 124 ALA C CA 1
ATOM 4842 C C . ALA C 1 124 ? -6.951 -0.907 14.585 1.00 21.02 124 ALA C C 1
ATOM 4843 O O . ALA C 1 124 ? -8.170 -0.883 14.811 1.00 21.25 124 ALA C O 1
ATOM 4845 N N . THR C 1 125 ? -6.344 -1.940 14.022 1.00 19.75 125 THR C N 1
ATOM 4846 C CA . THR C 1 125 ? -7.099 -3.119 13.609 1.00 20.22 125 THR C CA 1
ATOM 4847 C C . THR C 1 125 ? -6.162 -4.308 13.621 1.00 19.68 125 THR C C 1
ATOM 4848 O O . THR C 1 125 ? -4.987 -4.169 13.940 1.00 19.48 125 THR C O 1
ATOM 4852 N N . LEU C 1 126 ? -6.689 -5.477 13.298 1.00 19.93 126 LEU C N 1
ATOM 4853 C CA . LEU C 1 126 ? -5.926 -6.704 13.417 1.00 20.18 126 LEU C CA 1
ATOM 4854 C C . LEU C 1 126 ? -5.959 -7.508 12.115 1.00 20.63 126 LEU C C 1
ATOM 4855 O O . LEU C 1 126 ? -6.758 -7.221 11.216 1.00 20.53 126 LEU C O 1
ATOM 4860 N N . ALA C 1 127 ? -5.077 -8.504 12.020 1.00 20.74 127 ALA C N 1
ATOM 4861 C CA . ALA C 1 127 ? -5.042 -9.418 10.883 1.00 21.08 127 ALA C CA 1
ATOM 4862 C C . ALA C 1 127 ? -4.673 -10.821 11.363 1.00 22.17 127 ALA C C 1
ATOM 4863 O O . ALA C 1 127 ? -4.180 -10.997 12.482 1.00 22.78 127 ALA C O 1
ATOM 4865 N N . VAL C 1 128 ? -4.915 -11.806 10.503 1.00 22.56 128 VAL C N 1
ATOM 4866 C CA . VAL C 1 128 ? -4.537 -13.184 10.784 1.00 23.45 128 VAL C CA 1
ATOM 4867 C C . VAL C 1 128 ? -3.742 -13.718 9.601 1.00 23.69 128 VAL C C 1
ATOM 4868 O O . VAL C 1 128 ? -3.992 -13.349 8.449 1.00 22.55 128 VAL C O 1
ATOM 4872 N N . GLU C 1 129 ? -2.780 -14.588 9.881 1.00 24.09 129 GLU C N 1
ATOM 4873 C CA . GLU C 1 129 ? -1.958 -15.131 8.811 1.00 24.59 129 GLU C CA 1
ATOM 4874 C C . GLU C 1 129 ? -2.788 -16.148 8.032 1.00 24.69 129 GLU C C 1
ATOM 4875 O O . GLU C 1 129 ? -3.480 -16.972 8.621 1.00 24.58 129 GLU C O 1
ATOM 4881 N N . ILE C 1 130 ? -2.752 -16.052 6.706 1.00 23.99 130 ILE C N 1
ATOM 4882 C CA . ILE C 1 130 ? -3.413 -17.047 5.865 1.00 24.29 130 ILE C CA 1
ATOM 4883 C C . ILE C 1 130 ? -2.417 -17.703 4.904 1.00 25.05 130 ILE C C 1
ATOM 4884 O O . ILE C 1 130 ? -1.417 -17.082 4.529 1.00 24.47 130 ILE C O 1
ATOM 4889 N N . GLU C 1 131 ? -2.679 -18.965 4.537 1.00 25.96 131 GLU C N 1
ATOM 4890 C CA . GLU C 1 131 ? -1.801 -19.726 3.643 1.00 27.45 131 GLU C CA 1
ATOM 4891 C C . GLU C 1 131 ? -2.547 -20.557 2.589 1.00 26.95 131 GLU C C 1
ATOM 4892 O O . GLU C 1 131 ? -1.961 -20.891 1.576 1.00 26.97 131 GLU C O 1
ATOM 4898 N N . ASP C 1 132 ? -3.811 -20.913 2.831 1.00 26.75 132 ASP C N 1
ATOM 4899 C CA . ASP C 1 132 ? -4.546 -21.762 1.873 1.00 27.66 132 ASP C CA 1
ATOM 4900 C C . ASP C 1 132 ? -4.733 -20.986 0.580 1.00 26.92 132 ASP C C 1
ATOM 4901 O O . ASP C 1 132 ? -5.243 -19.870 0.602 1.00 25.18 132 ASP C O 1
ATOM 4906 N N . GLU C 1 133 ? -4.308 -21.592 -0.525 1.00 26.81 133 GLU C N 1
ATOM 4907 C CA . GLU C 1 133 ? -4.388 -21.022 -1.876 1.00 27.09 133 GLU C CA 1
ATOM 4908 C C . GLU C 1 133 ? -5.717 -20.319 -2.174 1.00 25.69 133 GLU C C 1
ATOM 4909 O O . GLU C 1 133 ? -5.739 -19.158 -2.616 1.00 23.61 133 GLU C O 1
ATOM 4915 N N . ALA C 1 134 ? -6.829 -21.016 -1.937 1.00 25.56 134 ALA C N 1
ATOM 4916 C CA . ALA C 1 134 ? -8.145 -20.460 -2.286 1.00 25.43 134 ALA C CA 1
ATOM 4917 C C . ALA C 1 134 ? -8.488 -19.205 -1.487 1.00 24.48 134 ALA C C 1
ATOM 4918 O O . ALA C 1 134 ? -9.156 -18.305 -2.005 1.00 24.87 134 ALA C O 1
ATOM 4920 N N . GLU C 1 135 ? -8.012 -19.134 -0.246 1.00 24.54 135 GLU C N 1
ATOM 4921 C CA . GLU C 1 135 ? -8.225 -17.961 0.611 1.00 23.78 135 GLU C CA 1
ATOM 4922 C C . GLU C 1 135 ? -7.290 -16.817 0.185 1.00 23.32 135 GLU C C 1
ATOM 4923 O O . GLU C 1 135 ? -7.706 -15.655 0.034 1.00 22.07 135 GLU C O 1
ATOM 4929 N N . VAL C 1 136 ? -6.034 -17.163 -0.076 1.00 22.55 136 VAL C N 1
ATOM 4930 C CA . VAL C 1 136 ? -5.026 -16.196 -0.518 1.00 22.47 136 VAL C CA 1
ATOM 4931 C C . VAL C 1 136 ? -5.494 -15.443 -1.765 1.00 22.40 136 VAL C C 1
ATOM 4932 O O . VAL C 1 136 ? -5.275 -14.226 -1.881 1.00 21.44 136 VAL C O 1
ATOM 4936 N N . PHE C 1 137 ? -6.171 -16.155 -2.670 1.00 22.89 137 PHE C N 1
ATOM 4937 C CA . PHE C 1 137 ? -6.634 -15.548 -3.932 1.00 23.38 137 PHE C CA 1
ATOM 4938 C C . PHE C 1 137 ? -8.115 -15.156 -3.982 1.00 23.28 137 PHE C C 1
ATOM 4939 O O . PHE C 1 137 ? -8.651 -14.835 -5.049 1.00 23.85 137 PHE C O 1
ATOM 4947 N N . ASN C 1 138 ? -8.770 -15.173 -2.826 1.00 23.27 138 ASN C N 1
ATOM 4948 C CA . ASN C 1 138 ? -10.172 -14.798 -2.735 1.00 23.15 138 ASN C CA 1
ATOM 4949 C C . ASN C 1 138 ? -10.322 -13.305 -2.465 1.00 22.34 138 ASN C C 1
ATOM 4950 O O . ASN C 1 138 ? -9.883 -12.834 -1.412 1.00 21.63 138 ASN C O 1
ATOM 4955 N N . PRO C 1 139 ? -10.952 -12.553 -3.403 1.00 22.30 139 PRO C N 1
ATOM 4956 C CA . PRO C 1 139 ? -11.127 -11.109 -3.170 1.00 22.33 139 PRO C CA 1
ATOM 4957 C C . PRO C 1 139 ? -12.013 -10.789 -1.973 1.00 22.72 139 PRO C C 1
ATOM 4958 O O . PRO C 1 139 ? -12.001 -9.652 -1.481 1.00 21.44 139 PRO C O 1
ATOM 4962 N N . ASN C 1 140 ? -12.785 -11.773 -1.519 1.00 23.17 140 ASN C N 1
ATOM 4963 C CA . ASN C 1 140 ? -13.569 -11.627 -0.291 1.00 24.32 140 ASN C CA 1
ATOM 4964 C C . ASN C 1 140 ? -12.722 -11.640 0.983 1.00 24.16 140 ASN C C 1
ATOM 4965 O O . ASN C 1 140 ? -13.183 -11.210 2.038 1.00 25.13 140 ASN C O 1
ATOM 4970 N N . ALA C 1 141 ? -11.495 -12.148 0.879 1.00 23.37 141 ALA C N 1
ATOM 4971 C CA . ALA C 1 141 ? -10.511 -12.113 1.959 1.00 23.05 141 ALA C CA 1
ATOM 4972 C C . ALA C 1 141 ? -9.627 -10.890 1.759 1.00 22.03 141 ALA C C 1
ATOM 4973 O O . ALA C 1 141 ? -8.867 -10.832 0.794 1.00 22.48 141 ALA C O 1
ATOM 4975 N N . VAL C 1 142 ? -9.745 -9.904 2.645 1.00 20.91 142 VAL C N 1
ATOM 4976 C CA . VAL C 1 142 ? -9.039 -8.640 2.445 1.00 20.32 142 VAL C CA 1
ATOM 4977 C C . VAL C 1 142 ? -7.595 -8.761 2.927 1.00 20.10 142 VAL C C 1
ATOM 4978 O O . VAL C 1 142 ? -7.355 -9.125 4.077 1.00 21.11 142 VAL C O 1
ATOM 4982 N N . LYS C 1 143 ? -6.644 -8.485 2.037 1.00 19.86 143 LYS C N 1
ATOM 4983 C CA . LYS C 1 143 ? -5.211 -8.554 2.387 1.00 20.32 143 LYS C CA 1
ATOM 4984 C C . LYS C 1 143 ? -4.687 -7.202 2.853 1.00 19.51 143 LYS C C 1
ATOM 4985 O O . LYS C 1 143 ? -5.184 -6.155 2.452 1.00 19.70 143 LYS C O 1
ATOM 4991 N N . VAL C 1 144 ? -3.677 -7.224 3.720 1.00 19.88 144 VAL C N 1
ATOM 4992 C CA . VAL C 1 144 ? -3.094 -5.981 4.218 1.00 19.06 144 VAL C CA 1
ATOM 4993 C C . VAL C 1 144 ? -1.580 -6.151 4.368 1.00 19.83 144 VAL C C 1
ATOM 4994 O O . VAL C 1 144 ? -1.095 -7.251 4.646 1.00 19.51 144 VAL C O 1
ATOM 4998 N N . ILE C 1 145 ? -0.831 -5.081 4.126 1.00 20.01 145 ILE C N 1
ATOM 4999 C CA . ILE C 1 145 ? 0.607 -5.106 4.438 1.00 21.16 145 ILE C CA 1
ATOM 5000 C C . ILE C 1 145 ? 0.955 -3.848 5.209 1.00 20.60 145 ILE C C 1
ATOM 5001 O O . ILE C 1 145 ? 0.281 -2.808 5.065 1.00 19.95 145 ILE C O 1
ATOM 5006 N N . THR C 1 146 ? 1.984 -3.961 6.040 1.00 21.06 146 THR C N 1
ATOM 5007 C CA . THR C 1 146 ? 2.354 -2.875 6.935 1.00 22.36 146 THR C CA 1
ATOM 5008 C C . THR C 1 146 ? 3.791 -2.429 6.737 1.00 22.93 146 THR C C 1
ATOM 5009 O O . THR C 1 146 ? 4.612 -3.152 6.145 1.00 23.94 146 THR C O 1
ATOM 5013 N N . ASP C 1 147 ? 4.083 -1.227 7.230 1.00 23.75 147 ASP C N 1
ATOM 5014 C CA . ASP C 1 147 ? 5.457 -0.766 7.332 1.00 24.84 147 ASP C CA 1
ATOM 5015 C C . ASP C 1 147 ? 6.090 -1.333 8.614 1.00 25.63 147 ASP C C 1
ATOM 5016 O O . ASP C 1 147 ? 5.443 -2.072 9.368 1.00 24.99 147 ASP C O 1
ATOM 5021 N N . LYS C 1 148 ? 7.339 -0.967 8.872 1.00 26.84 148 LYS C N 1
ATOM 5022 C CA . LYS C 1 148 ? 8.067 -1.507 10.025 1.00 28.87 148 LYS C CA 1
ATOM 5023 C C . LYS C 1 148 ? 7.477 -1.085 11.380 1.00 29.21 148 LYS C C 1
ATOM 5024 O O . LYS C 1 148 ? 7.752 -1.730 12.401 1.00 29.94 148 LYS C O 1
ATOM 5030 N N . SER C 1 149 ? 6.687 -0.004 11.388 1.00 28.28 149 SER C N 1
ATOM 5031 C CA . SER C 1 149 ? 5.991 0.441 12.614 1.00 28.62 149 SER C CA 1
ATOM 5032 C C . SER C 1 149 ? 4.653 -0.259 12.822 1.00 27.62 149 SER C C 1
ATOM 5033 O O . SER C 1 149 ? 4.017 -0.091 13.863 1.00 28.68 149 SER C O 1
ATOM 5036 N N . GLY C 1 150 ? 4.222 -1.020 11.824 1.00 26.18 150 GLY C N 1
ATOM 5037 C CA . GLY C 1 150 ? 2.938 -1.714 11.876 1.00 25.10 150 GLY C CA 1
ATOM 5038 C C . GLY C 1 150 ? 1.811 -0.902 11.274 1.00 23.62 150 GLY C C 1
ATOM 5039 O O . GLY C 1 150 ? 0.653 -1.326 11.300 1.00 23.53 150 GLY C O 1
ATOM 5040 N N . TYR C 1 151 ? 2.129 0.264 10.719 1.00 22.58 151 TYR C N 1
ATOM 5041 C CA . TYR C 1 151 ? 1.103 1.033 10.014 1.00 21.32 151 TYR C CA 1
ATOM 5042 C C . TYR C 1 151 ? 0.847 0.452 8.625 1.00 20.75 151 TYR C C 1
ATOM 5043 O O . TYR C 1 151 ? 1.784 0.139 7.872 1.00 21.05 151 TYR C O 1
ATOM 5052 N N . ALA C 1 152 ? -0.435 0.300 8.294 1.00 19.34 152 ALA C N 1
ATOM 5053 C CA . ALA C 1 152 ? -0.832 -0.241 7.008 1.00 19.30 152 ALA C CA 1
ATOM 5054 C C . ALA C 1 152 ? -0.286 0.602 5.849 1.00 19.94 152 ALA C C 1
ATOM 5055 O O . ALA C 1 152 ? -0.370 1.844 5.852 1.00 21.05 152 ALA C O 1
ATOM 5057 N N . LEU C 1 153 ? 0.289 -0.072 4.867 1.00 19.10 153 LEU C N 1
ATOM 5058 C CA . LEU C 1 153 ? 0.610 0.580 3.608 1.00 19.43 153 LEU C CA 1
ATOM 5059 C C . LEU C 1 153 ? -0.633 0.619 2.724 1.00 18.48 153 LEU C C 1
ATOM 5060 O O . LEU C 1 153 ? -0.925 1.630 2.076 1.00 18.79 153 LEU C O 1
ATOM 5065 N N . TYR C 1 154 ? -1.378 -0.481 2.707 1.00 17.93 154 TYR C N 1
ATOM 5066 C CA . TYR C 1 154 ? -2.561 -0.586 1.840 1.00 17.13 154 TYR C CA 1
ATOM 5067 C C . TYR C 1 154 ? -3.386 -1.779 2.299 1.00 17.33 154 TYR C C 1
ATOM 5068 O O . TYR C 1 154 ? -2.842 -2.710 2.893 1.00 16.59 154 TYR C O 1
ATOM 5077 N N . PHE C 1 155 ? -4.698 -1.733 2.048 1.00 16.90 155 PHE C N 1
ATOM 5078 C CA . PHE C 1 155 ? -5.586 -2.890 2.204 1.00 17.37 155 PHE C CA 1
ATOM 5079 C C . PHE C 1 155 ? -6.131 -3.158 0.808 1.00 17.33 155 PHE C C 1
ATOM 5080 O O . PHE C 1 155 ? -6.433 -2.217 0.083 1.00 17.07 155 PHE C O 1
ATOM 5088 N N . SER C 1 156 ? -6.273 -4.421 0.426 1.00 17.55 156 SER C N 1
ATOM 5089 C CA . SER C 1 156 ? -6.740 -4.715 -0.931 1.00 18.19 156 SER C CA 1
ATOM 5090 C C . SER C 1 156 ? -7.444 -6.061 -1.038 1.00 18.28 156 SER C C 1
ATOM 5091 O O . SER C 1 156 ? -7.158 -6.994 -0.286 1.00 18.08 156 SER C O 1
ATOM 5094 N N . ARG C 1 157 ? -8.348 -6.163 -2.003 1.00 18.46 157 ARG C N 1
ATOM 5095 C CA . ARG C 1 157 ? -8.908 -7.454 -2.375 1.00 19.57 157 ARG C CA 1
ATOM 5096 C C . ARG C 1 157 ? -7.989 -8.157 -3.373 1.00 19.76 157 ARG C C 1
ATOM 5097 O O . ARG C 1 157 ? -8.186 -9.320 -3.682 1.00 21.51 157 ARG C O 1
ATOM 5105 N N . ALA C 1 158 ? -6.991 -7.434 -3.882 1.00 20.58 158 ALA C N 1
ATOM 5106 C CA . ALA C 1 158 ? -5.924 -8.040 -4.673 1.00 20.00 158 ALA C CA 1
ATOM 5107 C C . ALA C 1 158 ? -4.967 -8.782 -3.742 1.00 20.45 158 ALA C C 1
ATOM 5108 O O . ALA C 1 158 ? -4.907 -8.506 -2.527 1.00 19.57 158 ALA C O 1
ATOM 5110 N N . THR C 1 159 ? -4.243 -9.746 -4.299 1.00 20.10 159 THR C N 1
ATOM 5111 C CA . THR C 1 159 ? -3.332 -10.556 -3.494 1.00 20.84 159 THR C CA 1
ATOM 5112 C C . THR C 1 159 ? -2.004 -9.823 -3.264 1.00 20.67 159 THR C C 1
ATOM 5113 O O . THR C 1 159 ? -1.119 -9.804 -4.131 1.00 21.44 159 THR C O 1
ATOM 5117 N N . ILE C 1 160 ? -1.908 -9.186 -2.099 1.00 19.87 160 ILE C N 1
ATOM 5118 C CA . ILE C 1 160 ? -0.739 -8.390 -1.729 1.00 19.58 160 ILE C CA 1
ATOM 5119 C C . ILE C 1 160 ? -0.060 -9.029 -0.531 1.00 20.02 160 ILE C C 1
ATOM 5120 O O . ILE C 1 160 ? -0.780 -9.408 0.412 1.00 20.39 160 ILE C O 1
ATOM 5125 N N . PRO C 1 161 ? 1.235 -8.728 -0.386 1.00 20.83 161 PRO C N 1
ATOM 5126 C CA . PRO C 1 161 ? 2.250 -8.793 -1.430 1.00 20.83 161 PRO C CA 1
ATOM 5127 C C . PRO C 1 161 ? 2.186 -9.883 -2.485 1.00 21.38 161 PRO C C 1
ATOM 5128 O O . PRO C 1 161 ? 2.007 -11.072 -2.166 1.00 21.87 161 PRO C O 1
ATOM 5132 N N . TRP C 1 162 ? 2.301 -9.440 -3.738 1.00 20.72 162 TRP C N 1
ATOM 5133 C CA . TRP C 1 162 ? 2.413 -10.343 -4.883 1.00 21.98 162 TRP C CA 1
ATOM 5134 C C . TRP C 1 162 ? 3.795 -10.982 -4.875 1.00 23.35 162 TRP C C 1
ATOM 5135 O O . TRP C 1 162 ? 4.795 -10.268 -4.967 1.00 23.94 162 TRP C O 1
ATOM 5146 N N . ASP C 1 163 ? 3.845 -12.313 -4.746 1.00 24.17 163 ASP C N 1
ATOM 5147 C CA . ASP C 1 163 ? 5.113 -13.034 -4.742 1.00 25.78 163 ASP C CA 1
ATOM 5148 C C . ASP C 1 163 ? 5.456 -13.277 -6.195 1.00 27.07 163 ASP C C 1
ATOM 5149 O O . ASP C 1 163 ? 4.934 -14.211 -6.812 1.00 26.19 163 ASP C O 1
ATOM 5154 N N . ARG C 1 164 ? 6.315 -12.421 -6.747 1.00 26.81 164 ARG C N 1
ATOM 5155 C CA . ARG C 1 164 ? 6.591 -12.446 -8.176 1.00 29.27 164 ARG C CA 1
ATOM 5156 C C . ARG C 1 164 ? 7.077 -13.814 -8.652 1.00 30.49 164 ARG C C 1
ATOM 5157 O O . ARG C 1 164 ? 6.558 -14.369 -9.630 1.00 30.80 164 ARG C O 1
ATOM 5165 N N . ASP C 1 165 ? 8.060 -14.362 -7.949 1.00 31.92 165 ASP C N 1
ATOM 5166 C CA . ASP C 1 165 ? 8.704 -15.595 -8.389 1.00 33.69 165 ASP C CA 1
ATOM 5167 C C . ASP C 1 165 ? 7.781 -16.800 -8.233 1.00 33.33 165 ASP C C 1
ATOM 5168 O O . ASP C 1 165 ? 7.642 -17.608 -9.151 1.00 34.17 165 ASP C O 1
ATOM 5173 N N . ASN C 1 166 ? 7.134 -16.891 -7.079 1.00 32.34 166 ASN C N 1
ATOM 5174 C CA . ASN C 1 166 ? 6.325 -18.051 -6.742 1.00 32.57 166 ASN C CA 1
ATOM 5175 C C . ASN C 1 166 ? 4.921 -18.080 -7.328 1.00 32.18 166 ASN C C 1
ATOM 5176 O O . ASN C 1 166 ? 4.348 -19.160 -7.484 1.00 32.47 166 ASN C O 1
ATOM 5181 N N . PHE C 1 167 ? 4.380 -16.904 -7.664 1.00 31.13 167 PHE C N 1
ATOM 5182 C CA . PHE C 1 167 ? 3.059 -16.819 -8.283 1.00 31.98 167 PHE C CA 1
ATOM 5183 C C . PHE C 1 167 ? 3.132 -16.886 -9.816 1.00 34.06 167 PHE C C 1
ATOM 5184 O O . PHE C 1 167 ? 2.104 -16.990 -10.486 1.00 35.47 167 PHE C O 1
ATOM 5192 N N . ALA C 1 168 ? 4.342 -16.820 -10.368 1.00 35.32 168 ALA C N 1
ATOM 5193 C CA . ALA C 1 168 ? 4.536 -16.942 -11.815 1.00 37.69 168 ALA C CA 1
ATOM 5194 C C . ALA C 1 168 ? 4.573 -18.399 -12.284 1.00 39.63 168 ALA C C 1
ATOM 5195 O O . ALA C 1 168 ? 4.461 -18.675 -13.483 1.00 41.44 168 ALA C O 1
ATOM 5197 N N . LYS C 1 169 ? 4.733 -19.324 -11.338 1.00 39.92 169 LYS C N 1
ATOM 5198 C CA . LYS C 1 169 ? 4.845 -20.751 -11.653 1.00 42.35 169 LYS C CA 1
ATOM 5199 C C . LYS C 1 169 ? 3.478 -21.419 -11.820 1.00 43.29 169 LYS C C 1
ATOM 5200 O O . LYS C 1 169 ? 2.474 -20.930 -11.294 1.00 42.23 169 LYS C O 1
ATOM 5206 N N . ALA C 1 170 ? 3.459 -22.540 -12.547 1.00 45.81 170 ALA C N 1
ATOM 5207 C CA . ALA C 1 170 ? 2.242 -23.324 -12.788 1.00 47.66 170 ALA C CA 1
ATOM 5208 C C . ALA C 1 170 ? 1.537 -23.705 -11.485 1.00 47.35 170 ALA C C 1
ATOM 5209 O O . ALA C 1 170 ? 0.335 -23.500 -11.345 1.00 47.48 170 ALA C O 1
ATOM 5211 N N . ASP C 1 171 ? 2.299 -24.268 -10.550 1.00 47.78 171 ASP C N 1
ATOM 5212 C CA . ASP C 1 171 ? 1.840 -24.505 -9.188 1.00 47.97 171 ASP C CA 1
ATOM 5213 C C . ASP C 1 171 ? 2.327 -23.315 -8.367 1.00 45.40 171 ASP C C 1
ATOM 5214 O O . ASP C 1 171 ? 3.531 -23.184 -8.096 1.00 44.93 171 ASP C O 1
ATOM 5219 N N . LYS C 1 172 ? 1.400 -22.436 -8.000 1.00 43.67 172 LYS C N 1
ATOM 5220 C CA . LYS C 1 172 ? 1.741 -21.239 -7.242 1.00 41.82 172 LYS C CA 1
ATOM 5221 C C . LYS C 1 172 ? 2.042 -21.615 -5.800 1.00 41.68 172 LYS C C 1
ATOM 5222 O O . LYS C 1 172 ? 1.136 -22.008 -5.055 1.00 43.21 172 LYS C O 1
ATOM 5228 N N . ALA C 1 173 ? 3.306 -21.502 -5.401 1.00 40.57 173 ALA C N 1
ATOM 5229 C CA . ALA C 1 173 ? 3.688 -21.841 -4.034 1.00 40.04 173 ALA C CA 1
ATOM 5230 C C . ALA C 1 173 ? 3.461 -20.661 -3.097 1.00 37.59 173 ALA C C 1
ATOM 5231 O O . ALA C 1 173 ? 3.811 -19.527 -3.424 1.00 35.60 173 ALA C O 1
ATOM 5233 N N . ILE C 1 174 ? 2.848 -20.938 -1.948 1.00 36.77 174 ILE C N 1
ATOM 5234 C CA . ILE C 1 174 ? 2.695 -19.947 -0.892 1.00 35.16 174 ILE C CA 1
ATOM 5235 C C . ILE C 1 174 ? 3.834 -20.247 0.068 1.00 35.85 174 ILE C C 1
ATOM 5236 O O . ILE C 1 174 ? 3.747 -21.185 0.864 1.00 37.34 174 ILE C O 1
ATOM 5241 N N . VAL C 1 175 ? 4.904 -19.461 -0.014 1.00 34.81 175 VAL C N 1
ATOM 5242 C CA . VAL C 1 175 ? 6.108 -19.746 0.773 1.00 36.02 175 VAL C CA 1
ATOM 5243 C C . VAL C 1 175 ? 6.149 -18.984 2.100 1.00 34.79 175 VAL C C 1
ATOM 5244 O O . VAL C 1 175 ? 6.827 -19.395 3.033 1.00 36.27 175 VAL C O 1
ATOM 5248 N N . GLN C 1 176 ? 5.413 -17.876 2.167 1.00 31.70 176 GLN C N 1
ATOM 5249 C CA . GLN C 1 176 ? 5.185 -17.163 3.421 1.00 30.97 176 GLN C CA 1
ATOM 5250 C C . GLN C 1 176 ? 3.697 -16.785 3.516 1.00 28.61 176 GLN C C 1
ATOM 5251 O O . GLN C 1 176 ? 3.042 -16.619 2.485 1.00 27.72 176 GLN C O 1
ATOM 5257 N N . PRO C 1 177 ? 3.161 -16.665 4.744 1.00 28.19 177 PRO C N 1
ATOM 5258 C CA . PRO C 1 177 ? 1.744 -16.339 4.844 1.00 26.17 177 PRO C CA 1
ATOM 5259 C C . PRO C 1 177 ? 1.467 -14.926 4.343 1.00 24.45 177 PRO C C 1
ATOM 5260 O O . PRO C 1 177 ? 2.380 -14.098 4.237 1.00 24.65 177 PRO C O 1
ATOM 5264 N N . LEU C 1 178 ? 0.209 -14.661 4.038 1.00 23.55 178 LEU C N 1
ATOM 5265 C CA . LEU C 1 178 ? -0.218 -13.290 3.813 1.00 21.77 178 LEU C CA 1
ATOM 5266 C C . LEU C 1 178 ? -1.054 -12.887 5.022 1.00 21.58 178 LEU C C 1
ATOM 5267 O O . LEU C 1 178 ? -1.401 -13.732 5.836 1.00 21.37 178 LEU C O 1
ATOM 5272 N N . LEU C 1 179 ? -1.411 -11.608 5.121 1.00 19.83 179 LEU C N 1
ATOM 5273 C CA . LEU C 1 179 ? -2.252 -11.152 6.237 1.00 20.51 179 LEU C CA 1
ATOM 5274 C C . LEU C 1 179 ? -3.653 -10.853 5.751 1.00 20.32 179 LEU C C 1
ATOM 5275 O O . LEU C 1 179 ? -3.841 -10.024 4.862 1.00 19.73 179 LEU C O 1
ATOM 5280 N N . ARG C 1 180 ? -4.624 -11.529 6.359 1.00 20.53 180 ARG C N 1
ATOM 5281 C CA . ARG C 1 180 ? -6.022 -11.275 6.104 1.00 20.62 180 ARG C CA 1
ATOM 5282 C C . ARG C 1 180 ? -6.559 -10.361 7.193 1.00 20.88 180 ARG C C 1
ATOM 5283 O O . ARG C 1 180 ? -6.459 -10.684 8.375 1.00 20.95 180 ARG C O 1
ATOM 5291 N N . HIS C 1 181 ? -7.101 -9.213 6.786 1.00 20.00 181 HIS C N 1
ATOM 5292 C CA . HIS C 1 181 ? -7.692 -8.272 7.724 1.00 20.86 181 HIS C CA 1
ATOM 5293 C C . HIS C 1 181 ? -8.909 -8.869 8.435 1.00 21.26 181 HIS C C 1
ATOM 5294 O O . HIS C 1 181 ? -9.773 -9.491 7.796 1.00 21.53 181 HIS C O 1
ATOM 5301 N N . ILE C 1 182 ? -8.977 -8.691 9.752 1.00 21.19 182 ILE C N 1
ATOM 5302 C CA . ILE C 1 182 ? -10.170 -9.084 10.482 1.00 22.42 182 ILE C CA 1
ATOM 5303 C C . ILE C 1 182 ? -10.931 -7.866 11.008 1.00 23.35 182 ILE C C 1
ATOM 5304 O O . ILE C 1 182 ? -10.324 -6.876 11.423 1.00 23.06 182 ILE C O 1
ATOM 5309 N N . GLY C 1 183 ? -12.257 -7.969 10.986 1.00 24.62 183 GLY C N 1
ATOM 5310 C CA . GLY C 1 183 ? -13.149 -6.835 11.261 1.00 25.46 183 GLY C CA 1
ATOM 5311 C C . GLY C 1 183 ? -13.287 -6.521 12.737 1.00 25.96 183 GLY C C 1
ATOM 5312 O O . GLY C 1 183 ? -14.367 -6.679 13.313 1.00 27.88 183 GLY C O 1
ATOM 5313 N N . ILE C 1 184 ? -12.184 -6.098 13.351 1.00 24.18 184 ILE C N 1
ATOM 5314 C CA . ILE C 1 184 ? -12.205 -5.526 14.697 1.00 23.66 184 ILE C CA 1
ATOM 5315 C C . ILE C 1 184 ? -11.391 -4.227 14.648 1.00 23.20 184 ILE C C 1
ATOM 5316 O O . ILE C 1 184 ? -10.279 -4.195 14.112 1.00 23.03 184 ILE C O 1
ATOM 5321 N N . TYR C 1 185 ? -11.960 -3.164 15.199 1.00 31.98 185 TYR C N 1
ATOM 5322 C CA . TYR C 1 185 ? -11.352 -1.848 15.124 1.00 30.48 185 TYR C CA 1
ATOM 5323 C C . TYR C 1 185 ? -11.317 -1.169 16.472 1.00 29.26 185 TYR C C 1
ATOM 5324 O O . TYR C 1 185 ? -12.272 -1.262 17.253 1.00 28.27 185 TYR C O 1
ATOM 5333 N N . ALA C 1 186 ? -10.216 -0.470 16.736 1.00 29.40 186 ALA C N 1
ATOM 5334 C CA . ALA C 1 186 ? -10.173 0.468 17.847 1.00 29.35 186 ALA C CA 1
ATOM 5335 C C . ALA C 1 186 ? -10.039 1.883 17.291 1.00 29.50 186 ALA C C 1
ATOM 5336 O O . ALA C 1 186 ? -9.256 2.132 16.376 1.00 29.47 186 ALA C O 1
ATOM 5338 N N . TYR C 1 187 ? -10.816 2.796 17.852 1.00 30.43 187 TYR C N 1
ATOM 5339 C CA . TYR C 1 187 ? -10.861 4.177 17.395 1.00 31.23 187 TYR C CA 1
ATOM 5340 C C . TYR C 1 187 ? -10.793 5.066 18.611 1.00 33.08 187 TYR C C 1
ATOM 5341 O O . TYR C 1 187 ? -11.358 4.728 19.651 1.00 32.71 187 TYR C O 1
ATOM 5350 N N . ARG C 1 188 ? -10.131 6.211 18.457 1.00 34.99 188 ARG C N 1
ATOM 5351 C CA . ARG C 1 188 ? -10.381 7.376 19.291 1.00 37.63 188 ARG C CA 1
ATOM 5352 C C . ARG C 1 188 ? -11.807 7.837 18.970 1.00 37.66 188 ARG C C 1
ATOM 5353 O O . ARG C 1 188 ? -12.127 8.081 17.805 1.00 37.31 188 ARG C O 1
ATOM 5361 N N . ALA C 1 189 ? -12.662 7.941 19.984 1.00 39.48 189 ALA C N 1
ATOM 5362 C CA . ALA C 1 189 ? -14.090 8.228 19.763 1.00 40.40 189 ALA C CA 1
ATOM 5363 C C . ALA C 1 189 ? -14.357 9.446 18.872 1.00 41.23 189 ALA C C 1
ATOM 5364 O O . ALA C 1 189 ? -15.234 9.398 17.998 1.00 40.87 189 ALA C O 1
ATOM 5366 N N . GLY C 1 190 ? -13.581 10.512 19.074 1.00 42.56 190 GLY C N 1
ATOM 5367 C CA . GLY C 1 190 ? -13.712 11.748 18.301 1.00 43.68 190 GLY C CA 1
ATOM 5368 C C . GLY C 1 190 ? -13.323 11.610 16.842 1.00 42.10 190 GLY C C 1
ATOM 5369 O O . GLY C 1 190 ? -13.773 12.379 15.993 1.00 42.08 190 GLY C O 1
ATOM 5370 N N . PHE C 1 191 ? -12.484 10.624 16.543 1.00 41.00 191 PHE C N 1
ATOM 5371 C CA . PHE C 1 191 ? -12.072 10.376 15.169 1.00 40.12 191 PHE C CA 1
ATOM 5372 C C . PHE C 1 191 ? -13.222 9.844 14.300 1.00 39.01 191 PHE C C 1
ATOM 5373 O O . PHE C 1 191 ? -13.237 10.060 13.088 1.00 38.85 191 PHE C O 1
ATOM 5381 N N . ILE C 1 192 ? -14.176 9.156 14.923 1.00 39.53 192 ILE C N 1
ATOM 5382 C CA . ILE C 1 192 ? -15.304 8.559 14.194 1.00 39.33 192 ILE C CA 1
ATOM 5383 C C . ILE C 1 192 ? -16.065 9.625 13.397 1.00 40.15 192 ILE C C 1
ATOM 5384 O O . ILE C 1 192 ? -16.350 9.430 12.215 1.00 39.71 192 ILE C O 1
ATOM 5389 N N . ASN C 1 193 ? -16.343 10.767 14.017 1.00 41.81 193 ASN C N 1
ATOM 5390 C CA . ASN C 1 193 ? -16.936 11.885 13.279 1.00 43.57 193 ASN C CA 1
ATOM 5391 C C . ASN C 1 193 ? -16.009 12.435 12.181 1.00 42.72 193 ASN C C 1
ATOM 5392 O O . ASN C 1 193 ? -16.471 12.801 11.097 1.00 42.84 193 ASN C O 1
ATOM 5397 N N . THR C 1 194 ? -14.707 12.465 12.460 1.00 43.04 194 THR C N 1
ATOM 5398 C CA . THR C 1 194 ? -13.696 12.909 11.490 1.00 43.26 194 THR C CA 1
ATOM 5399 C C . THR C 1 194 ? -13.703 11.997 10.257 1.00 41.79 194 THR C C 1
ATOM 5400 O O . THR C 1 194 ? -13.775 12.468 9.127 1.00 42.05 194 THR C O 1
ATOM 5404 N N . TYR C 1 195 ? -13.631 10.695 10.510 1.00 41.42 195 TYR C N 1
ATOM 5405 C CA . TYR C 1 195 ? -13.734 9.629 9.509 1.00 41.14 195 TYR C CA 1
ATOM 5406 C C . TYR C 1 195 ? -14.926 9.876 8.546 1.00 41.12 195 TYR C C 1
ATOM 5407 O O . TYR C 1 195 ? -14.769 9.888 7.319 1.00 41.12 195 TYR C O 1
ATOM 5416 N N . LEU C 1 196 ? -16.102 10.133 9.111 1.00 41.46 196 LEU C N 1
ATOM 5417 C CA . LEU C 1 196 ? -17.335 10.251 8.322 1.00 41.82 196 LEU C CA 1
ATOM 5418 C C . LEU C 1 196 ? -17.439 11.484 7.413 1.00 41.84 196 LEU C C 1
ATOM 5419 O O . LEU C 1 196 ? -18.069 11.415 6.359 1.00 42.38 196 LEU C O 1
ATOM 5424 N N . ASP C 1 197 ? -16.826 12.600 7.816 1.00 41.03 197 ASP C N 1
ATOM 5425 C CA . ASP C 1 197 ? -16.997 13.882 7.107 1.00 41.24 197 ASP C CA 1
ATOM 5426 C C . ASP C 1 197 ? -16.010 14.144 5.955 1.00 39.52 197 ASP C C 1
ATOM 5427 O O . ASP C 1 197 ? -16.171 15.114 5.195 1.00 39.87 197 ASP C O 1
ATOM 5432 N N . TRP C 1 198 ? -14.994 13.289 5.851 1.00 37.54 198 TRP C N 1
ATOM 5433 C CA . TRP C 1 198 ? -13.987 13.346 4.790 1.00 36.41 198 TRP C CA 1
ATOM 5434 C C . TRP C 1 198 ? -14.564 13.179 3.371 1.00 35.44 198 TRP C C 1
ATOM 5435 O O . TRP C 1 198 ? -15.476 12.372 3.164 1.00 36.09 198 TRP C O 1
ATOM 5446 N N . GLN C 1 199 ? -14.026 13.929 2.402 1.00 34.54 199 GLN C N 1
ATOM 5447 C CA . GLN C 1 199 ? -14.331 13.700 0.976 1.00 34.07 199 GLN C CA 1
ATOM 5448 C C . GLN C 1 199 ? -14.062 12.229 0.663 1.00 34.64 199 GLN C C 1
ATOM 5449 O O . GLN C 1 199 ? -12.950 11.737 0.906 1.00 34.43 199 GLN C O 1
ATOM 5455 N N . PRO C 1 200 ? -15.089 11.502 0.174 1.00 36.20 200 PRO C N 1
ATOM 5456 C CA . PRO C 1 200 ? -14.855 10.098 -0.156 1.00 34.56 200 PRO C CA 1
ATOM 5457 C C . PRO C 1 200 ? -13.779 9.953 -1.224 1.00 32.84 200 PRO C C 1
ATOM 5458 O O . PRO C 1 200 ? -13.664 10.789 -2.131 1.00 32.70 200 PRO C O 1
ATOM 5462 N N . SER C 1 201 ? -12.978 8.910 -1.083 1.00 30.73 201 SER C N 1
ATOM 5463 C CA . SER C 1 201 ? -11.919 8.630 -2.039 1.00 29.95 201 SER C CA 1
ATOM 5464 C C . SER C 1 201 ? -12.502 7.747 -3.128 1.00 29.41 201 SER C C 1
ATOM 5465 O O . SER C 1 201 ? -13.513 7.074 -2.916 1.00 29.80 201 SER C O 1
ATOM 5468 N N . GLN C 1 202 ? -11.879 7.744 -4.297 1.00 29.00 202 GLN C N 1
ATOM 5469 C CA . GLN C 1 202 ? -12.304 6.790 -5.314 1.00 29.15 202 GLN C CA 1
ATOM 5470 C C . GLN C 1 202 ? -11.830 5.377 -4.947 1.00 26.94 202 GLN C C 1
ATOM 5471 O O . GLN C 1 202 ? -12.540 4.406 -5.229 1.00 27.08 202 GLN C O 1
ATOM 5477 N N . LEU C 1 203 ? -10.665 5.262 -4.296 1.00 25.44 203 LEU C N 1
ATOM 5478 C CA . LEU C 1 203 ? -10.139 3.936 -3.889 1.00 24.03 203 LEU C CA 1
ATOM 5479 C C . LEU C 1 203 ? -11.135 3.135 -3.064 1.00 23.90 203 LEU C C 1
ATOM 5480 O O . LEU C 1 203 ? -11.301 1.924 -3.262 1.00 23.05 203 LEU C O 1
ATOM 5485 N N . GLU C 1 204 ? -11.766 3.790 -2.097 1.00 23.72 204 GLU C N 1
ATOM 5486 C CA . GLU C 1 204 ? -12.659 3.068 -1.210 1.00 24.62 204 GLU C CA 1
ATOM 5487 C C . GLU C 1 204 ? -13.861 2.505 -1.978 1.00 24.73 204 GLU C C 1
ATOM 5488 O O . GLU C 1 204 ? -14.338 1.430 -1.642 1.00 24.31 204 GLU C O 1
ATOM 5494 N N . LYS C 1 205 ? -14.341 3.240 -2.989 1.00 24.74 205 LYS C N 1
ATOM 5495 C CA . LYS C 1 205 ? -15.437 2.783 -3.859 1.00 25.45 205 LYS C CA 1
ATOM 5496 C C . LYS C 1 205 ? -15.027 1.623 -4.765 1.00 24.80 205 LYS C C 1
ATOM 5497 O O . LYS C 1 205 ? -15.765 0.637 -4.911 1.00 24.96 205 LYS C O 1
ATOM 5503 N N . ILE C 1 206 ? -13.854 1.750 -5.375 1.00 23.40 206 ILE C N 1
ATOM 5504 C CA . ILE C 1 206 ? -13.335 0.753 -6.306 1.00 23.08 206 ILE C CA 1
ATOM 5505 C C . ILE C 1 206 ? -13.110 -0.583 -5.580 1.00 22.45 206 ILE C C 1
ATOM 5506 O O . ILE C 1 206 ? -13.597 -1.639 -6.018 1.00 22.45 206 ILE C O 1
ATOM 5511 N N . GLU C 1 207 ? -12.399 -0.526 -4.459 1.00 21.92 207 GLU C N 1
ATOM 5512 C CA . GLU C 1 207 ? -12.112 -1.735 -3.679 1.00 21.76 207 GLU C CA 1
ATOM 5513 C C . GLU C 1 207 ? -13.267 -2.183 -2.774 1.00 22.35 207 GLU C C 1
ATOM 5514 O O . GLU C 1 207 ? -13.265 -3.322 -2.281 1.00 22.09 207 GLU C O 1
ATOM 5520 N N . CYS C 1 208 ? -14.243 -1.299 -2.564 1.00 22.95 208 CYS C N 1
ATOM 5521 C CA A CYS C 1 208 ? -15.313 -1.537 -1.577 0.50 23.15 208 CYS C CA 1
ATOM 5522 C CA B CYS C 1 208 ? -15.308 -1.534 -1.582 0.50 23.97 208 CYS C CA 1
ATOM 5523 C C . CYS C 1 208 ? -14.695 -1.818 -0.206 1.00 22.81 208 CYS C C 1
ATOM 5524 O O . CYS C 1 208 ? -14.999 -2.831 0.448 1.00 22.55 208 CYS C O 1
ATOM 5529 N N . LEU C 1 209 ? -13.809 -0.918 0.215 1.00 22.70 209 LEU C N 1
ATOM 5530 C CA . LEU C 1 209 ? -13.130 -0.997 1.511 1.00 22.02 209 LEU C CA 1
ATOM 5531 C C . LEU C 1 209 ? -13.138 0.384 2.154 1.00 22.69 209 LEU C C 1
ATOM 5532 O O . LEU C 1 209 ? -12.321 1.234 1.798 1.00 22.30 209 LEU C O 1
ATOM 5537 N N . GLU C 1 210 ? -14.043 0.588 3.108 1.00 23.84 210 GLU C N 1
ATOM 5538 C CA . GLU C 1 210 ? -14.252 1.897 3.744 1.00 25.53 210 GLU C CA 1
ATOM 5539 C C . GLU C 1 210 ? -12.964 2.455 4.360 1.00 24.50 210 GLU C C 1
ATOM 5540 O O . GLU C 1 210 ? -12.705 3.658 4.267 1.00 24.54 210 GLU C O 1
ATOM 5546 N N . GLN C 1 211 ? -12.168 1.576 4.968 1.00 22.82 211 GLN C N 1
ATOM 5547 C CA . GLN C 1 211 ? -10.958 1.991 5.681 1.00 22.16 211 GLN C CA 1
ATOM 5548 C C . GLN C 1 211 ? -9.939 2.689 4.776 1.00 21.64 211 GLN C C 1
ATOM 5549 O O . GLN C 1 211 ? -9.053 3.388 5.263 1.00 21.62 211 GLN C O 1
ATOM 5555 N N . LEU C 1 212 ? -10.056 2.514 3.460 1.00 20.99 212 LEU C N 1
ATOM 5556 C CA . LEU C 1 212 ? -9.110 3.152 2.545 1.00 20.69 212 LEU C CA 1
ATOM 5557 C C . LEU C 1 212 ? -9.306 4.680 2.525 1.00 21.38 212 LEU C C 1
ATOM 5558 O O . LEU C 1 212 ? -8.410 5.415 2.112 1.00 21.70 212 LEU C O 1
ATOM 5563 N N . ARG C 1 213 ? -10.457 5.151 2.996 1.00 21.61 213 ARG C N 1
ATOM 5564 C CA . ARG C 1 213 ? -10.652 6.607 3.125 1.00 22.97 213 ARG C CA 1
ATOM 5565 C C . ARG C 1 213 ? -9.548 7.209 3.989 1.00 22.45 213 ARG C C 1
ATOM 5566 O O . ARG C 1 213 ? -9.028 8.281 3.690 1.00 23.26 213 ARG C O 1
ATOM 5574 N N . VAL C 1 214 ? -9.224 6.508 5.073 1.00 21.99 214 VAL C N 1
ATOM 5575 C CA . VAL C 1 214 ? -8.275 6.963 6.067 1.00 22.12 214 VAL C CA 1
ATOM 5576 C C . VAL C 1 214 ? -6.887 7.068 5.447 1.00 21.68 214 VAL C C 1
ATOM 5577 O O . VAL C 1 214 ? -6.193 8.079 5.616 1.00 21.70 214 VAL C O 1
ATOM 5581 N N . LEU C 1 215 ? -6.486 6.020 4.728 1.00 20.77 215 LEU C N 1
ATOM 5582 C CA . LEU C 1 215 ? -5.177 6.023 4.081 1.00 20.46 215 LEU C CA 1
ATOM 5583 C C . LEU C 1 215 ? -5.105 7.104 3.006 1.00 20.78 215 LEU C C 1
ATOM 5584 O O . LEU C 1 215 ? -4.076 7.780 2.884 1.00 20.08 215 LEU C O 1
ATOM 5589 N N . TRP C 1 216 ? -6.194 7.298 2.253 1.00 20.80 216 TRP C N 1
ATOM 5590 C CA . TRP C 1 216 ? -6.158 8.252 1.138 1.00 21.09 216 TRP C CA 1
ATOM 5591 C C . TRP C 1 216 ? -6.037 9.676 1.662 1.00 22.15 216 TRP C C 1
ATOM 5592 O O . TRP C 1 216 ? -5.418 10.517 1.016 1.00 22.27 216 TRP C O 1
ATOM 5603 N N . HIS C 1 217 ? -6.599 9.930 2.843 1.00 21.53 217 HIS C N 1
ATOM 5604 C CA . HIS C 1 217 ? -6.451 11.231 3.496 1.00 22.86 217 HIS C CA 1
ATOM 5605 C C . HIS C 1 217 ? -5.150 11.414 4.273 1.00 22.90 217 HIS C C 1
ATOM 5606 O O . HIS C 1 217 ? -4.988 12.398 4.980 1.00 23.12 217 HIS C O 1
ATOM 5613 N N . GLY C 1 218 ? -4.241 10.447 4.152 1.00 22.52 218 GLY C N 1
ATOM 5614 C CA . GLY C 1 218 ? -2.896 10.587 4.709 1.00 23.97 218 GLY C CA 1
ATOM 5615 C C . GLY C 1 218 ? -2.791 10.248 6.186 1.00 24.24 218 GLY C C 1
ATOM 5616 O O . GLY C 1 218 ? -1.776 10.568 6.829 1.00 25.13 218 GLY C O 1
ATOM 5617 N N . GLU C 1 219 ? -3.829 9.615 6.731 1.00 23.90 219 GLU C N 1
ATOM 5618 C CA . GLU C 1 219 ? -3.834 9.196 8.136 1.00 24.04 219 GLU C CA 1
ATOM 5619 C C . GLU C 1 219 ? -3.451 7.727 8.230 1.00 22.37 219 GLU C C 1
ATOM 5620 O O . GLU C 1 219 ? -3.511 7.008 7.236 1.00 22.04 219 GLU C O 1
ATOM 5626 N N . LYS C 1 220 ? -3.061 7.300 9.427 1.00 21.69 220 LYS C N 1
ATOM 5627 C CA . LYS C 1 220 ? -2.515 5.967 9.628 1.00 21.58 220 LYS C CA 1
ATOM 5628 C C . LYS C 1 220 ? -3.531 5.022 10.267 1.00 20.87 220 LYS C C 1
ATOM 5629 O O . LYS C 1 220 ? -4.419 5.444 11.013 1.00 21.91 220 LYS C O 1
ATOM 5635 N N . ILE C 1 221 ? -3.389 3.738 9.956 1.00 20.26 221 ILE C N 1
ATOM 5636 C CA . ILE C 1 221 ? -4.110 2.674 10.643 1.00 20.20 221 ILE C CA 1
ATOM 5637 C C . ILE C 1 221 ? -3.061 1.677 11.071 1.00 19.95 221 ILE C C 1
ATOM 5638 O O . ILE C 1 221 ? -2.328 1.138 10.229 1.00 19.85 221 ILE C O 1
ATOM 5643 N N . HIS C 1 222 ? -2.967 1.455 12.377 1.00 19.98 222 HIS C N 1
ATOM 5644 C CA . HIS C 1 222 ? -2.054 0.447 12.894 1.00 20.51 222 HIS C CA 1
ATOM 5645 C C . HIS C 1 222 ? -2.671 -0.930 12.708 1.00 20.52 222 HIS C C 1
ATOM 5646 O O . HIS C 1 222 ? -3.864 -1.105 12.939 1.00 20.34 222 HIS C O 1
ATOM 5653 N N . VAL C 1 223 ? -1.845 -1.904 12.318 1.00 20.20 223 VAL C N 1
ATOM 5654 C CA . VAL C 1 223 ? -2.317 -3.265 12.100 1.00 20.88 223 VAL C CA 1
ATOM 5655 C C . VAL C 1 223 ? -1.356 -4.218 12.776 1.00 21.09 223 VAL C C 1
ATOM 5656 O O . VAL C 1 223 ? -0.143 -4.100 12.585 1.00 22.31 223 VAL C O 1
ATOM 5660 N N . ALA C 1 224 ? -1.892 -5.125 13.592 1.00 21.25 224 ALA C N 1
ATOM 5661 C CA . ALA C 1 224 ? -1.089 -6.209 14.167 1.00 22.24 224 ALA C CA 1
ATOM 5662 C C . ALA C 1 224 ? -1.711 -7.580 13.902 1.00 22.56 224 ALA C C 1
ATOM 5663 O O . ALA C 1 224 ? -2.923 -7.704 13.720 1.00 22.23 224 ALA C O 1
ATOM 5665 N N . VAL C 1 225 ? -0.872 -8.613 13.931 1.00 22.99 225 VAL C N 1
ATOM 5666 C CA . VAL C 1 225 ? -1.359 -9.981 13.864 1.00 23.92 225 VAL C CA 1
ATOM 5667 C C . VAL C 1 225 ? -2.029 -10.314 15.205 1.00 24.16 225 VAL C C 1
ATOM 5668 O O . VAL C 1 225 ? -1.448 -10.088 16.269 1.00 24.54 225 VAL C O 1
ATOM 5672 N N . ALA C 1 226 ? -3.250 -10.833 15.141 1.00 23.57 226 ALA C N 1
ATOM 5673 C CA . ALA C 1 226 ? -4.012 -11.176 16.337 1.00 24.97 226 ALA C CA 1
ATOM 5674 C C . ALA C 1 226 ? -3.238 -12.158 17.210 1.00 26.65 226 ALA C C 1
ATOM 5675 O O . ALA C 1 226 ? -2.601 -13.092 16.706 1.00 26.87 226 ALA C O 1
ATOM 5677 N N . LEU C 1 227 ? -3.295 -11.939 18.517 1.00 27.77 227 LEU C N 1
ATOM 5678 C CA . LEU C 1 227 ? -2.618 -12.827 19.466 1.00 30.58 227 LEU C CA 1
ATOM 5679 C C . LEU C 1 227 ? -3.189 -14.236 19.413 1.00 31.83 227 LEU C C 1
ATOM 5680 O O . LEU C 1 227 ? -2.461 -15.216 19.624 1.00 32.78 227 LEU C O 1
ATOM 5685 N N . GLU C 1 228 ? -4.495 -14.330 19.152 1.00 32.37 228 GLU C N 1
ATOM 5686 C CA . GLU C 1 228 ? -5.186 -15.601 18.919 1.00 34.30 228 GLU C CA 1
ATOM 5687 C C . GLU C 1 228 ? -6.077 -15.405 17.704 1.00 33.70 228 GLU C C 1
ATOM 5688 O O . GLU C 1 228 ? -6.816 -14.420 17.640 1.00 32.61 228 GLU C O 1
ATOM 5694 N N . ALA C 1 229 ? -5.996 -16.314 16.735 1.00 34.00 229 ALA C N 1
ATOM 5695 C CA . ALA C 1 229 ? -6.831 -16.212 15.543 1.00 34.27 229 ALA C CA 1
ATOM 5696 C C . ALA C 1 229 ? -8.285 -16.445 15.948 1.00 35.20 229 ALA C C 1
ATOM 5697 O O . ALA C 1 229 ? -8.604 -17.485 16.532 1.00 36.25 229 ALA C O 1
ATOM 5699 N N . PRO C 1 230 ? -9.165 -15.468 15.665 1.00 35.00 230 PRO C N 1
ATOM 5700 C CA . PRO C 1 230 ? -10.531 -15.618 16.157 1.00 36.53 230 PRO C CA 1
ATOM 5701 C C . PRO C 1 230 ? -11.252 -16.772 15.472 1.00 38.07 230 PRO C C 1
ATOM 5702 O O . PRO C 1 230 ? -11.124 -16.924 14.254 1.00 37.86 230 PRO C O 1
ATOM 5706 N N . PRO C 1 231 ? -11.975 -17.600 16.255 1.00 39.91 231 PRO C N 1
ATOM 5707 C CA . PRO C 1 231 ? -12.820 -18.644 15.679 1.00 41.40 231 PRO C CA 1
ATOM 5708 C C . PRO C 1 231 ? -13.781 -18.049 14.666 1.00 41.16 231 PRO C C 1
ATOM 5709 O O . PRO C 1 231 ? -13.878 -16.817 14.542 1.00 39.92 231 PRO C O 1
ATOM 5713 N N . ALA C 1 232 ? -14.479 -18.918 13.942 1.00 41.36 232 ALA C N 1
ATOM 5714 C CA . ALA C 1 232 ? -15.451 -18.476 12.953 1.00 40.62 232 ALA C CA 1
ATOM 5715 C C . ALA C 1 232 ? -16.614 -17.745 13.615 1.00 38.56 232 ALA C C 1
ATOM 5716 O O . ALA C 1 232 ? -17.066 -18.119 14.718 1.00 37.79 232 ALA C O 1
ATOM 5718 N N . GLY C 1 233 ? -17.091 -16.708 12.933 1.00 38.33 233 GLY C N 1
ATOM 5719 C CA . GLY C 1 233 ? -18.289 -16.007 13.335 1.00 37.38 233 GLY C CA 1
ATOM 5720 C C . GLY C 1 233 ? -19.536 -16.789 12.973 1.00 35.42 233 GLY C C 1
ATOM 5721 O O . GLY C 1 233 ? -19.472 -18.007 12.678 1.00 35.57 233 GLY C O 1
ATOM 5722 N N . VAL C 1 234 ? -20.683 -16.115 13.003 1.00 34.20 234 VAL C N 1
ATOM 5723 C CA . VAL C 1 234 ? -21.952 -16.799 12.712 1.00 32.41 234 VAL C CA 1
ATOM 5724 C C . VAL C 1 234 ? -22.797 -16.025 11.713 1.00 32.76 234 VAL C C 1
ATOM 5725 O O . VAL C 1 234 ? -23.284 -14.933 12.016 1.00 32.76 234 VAL C O 1
ATOM 5729 N N . ASP C 1 235 ? -22.962 -16.613 10.526 1.00 32.90 235 ASP C N 1
ATOM 5730 C CA . ASP C 1 235 ? -23.764 -16.042 9.457 1.00 34.18 235 ASP C CA 1
ATOM 5731 C C . ASP C 1 235 ? -24.932 -16.934 9.055 1.00 33.35 235 ASP C C 1
ATOM 5732 O O . ASP C 1 235 ? -25.932 -16.449 8.526 1.00 34.27 235 ASP C O 1
ATOM 5737 N N . THR C 1 236 ? -24.777 -18.234 9.287 1.00 31.59 236 THR C N 1
ATOM 5738 C CA . THR C 1 236 ? -25.719 -19.234 8.822 1.00 31.76 236 THR C CA 1
ATOM 5739 C C . THR C 1 236 ? -26.116 -20.198 9.944 1.00 30.23 236 THR C C 1
ATOM 5740 O O . THR C 1 236 ? -25.435 -20.268 10.978 1.00 29.22 236 THR C O 1
ATOM 5744 N N . PRO C 1 237 ? -27.203 -20.967 9.732 1.00 30.59 237 PRO C N 1
ATOM 5745 C CA . PRO C 1 237 ? -27.584 -21.999 10.700 1.00 30.69 237 PRO C CA 1
ATOM 5746 C C . PRO C 1 237 ? -26.458 -23.022 10.898 1.00 30.74 237 PRO C C 1
ATOM 5747 O O . PRO C 1 237 ? -26.240 -23.501 12.021 1.00 30.29 237 PRO C O 1
ATOM 5751 N N . GLU C 1 238 ? -25.744 -23.339 9.823 1.00 31.58 238 GLU C N 1
ATOM 5752 C CA . GLU C 1 238 ? -24.572 -24.196 9.936 1.00 32.95 238 GLU C CA 1
ATOM 5753 C C . GLU C 1 238 ? -23.515 -23.568 10.853 1.00 31.28 238 GLU C C 1
ATOM 5754 O O . GLU C 1 238 ? -23.007 -24.241 11.745 1.00 31.50 238 GLU C O 1
ATOM 5760 N N . ASP C 1 239 ? -23.211 -22.280 10.665 1.00 30.18 239 ASP C N 1
ATOM 5761 C CA . ASP C 1 239 ? -22.217 -21.606 11.510 1.00 29.53 239 ASP C CA 1
ATOM 5762 C C . ASP C 1 239 ? -22.674 -21.633 12.964 1.00 28.30 239 ASP C C 1
ATOM 5763 O O . ASP C 1 239 ? -21.869 -21.789 13.881 1.00 28.55 239 ASP C O 1
ATOM 5768 N N . LEU C 1 240 ? -23.976 -21.470 13.164 1.00 27.69 240 LEU C N 1
ATOM 5769 C CA . LEU C 1 240 ? -24.562 -21.473 14.499 1.00 27.62 240 LEU C CA 1
ATOM 5770 C C . LEU C 1 240 ? -24.324 -22.795 15.226 1.00 28.42 240 LEU C C 1
ATOM 5771 O O . LEU C 1 240 ? -23.971 -22.809 16.402 1.00 28.26 240 LEU C O 1
ATOM 5776 N N . GLU C 1 241 ? -24.497 -23.899 14.506 1.00 29.88 241 GLU C N 1
ATOM 5777 C CA . GLU C 1 241 ? -24.313 -25.229 15.066 1.00 31.55 241 GLU C CA 1
ATOM 5778 C C . GLU C 1 241 ? -22.871 -25.495 15.515 1.00 31.75 241 GLU C C 1
ATOM 5779 O O . GLU C 1 241 ? -22.651 -26.153 16.535 1.00 32.33 241 GLU C O 1
ATOM 5785 N N . VAL C 1 242 ? -21.903 -24.973 14.761 1.00 30.74 242 VAL C N 1
ATOM 5786 C CA . VAL C 1 242 ? -20.487 -25.103 15.117 1.00 31.81 242 VAL C CA 1
ATOM 5787 C C . VAL C 1 242 ? -20.245 -24.526 16.515 1.00 30.91 242 VAL C C 1
ATOM 5788 O O . VAL C 1 242 ? -19.627 -25.173 17.362 1.00 32.75 242 VAL C O 1
ATOM 5792 N N . VAL C 1 243 ? -20.772 -23.328 16.752 1.00 28.90 243 VAL C N 1
ATOM 5793 C CA . VAL C 1 243 ? -20.662 -22.667 18.052 1.00 28.21 243 VAL C CA 1
ATOM 5794 C C . VAL C 1 243 ? -21.417 -23.431 19.150 1.00 28.45 243 VAL C C 1
ATOM 5795 O O . VAL C 1 243 ? -20.878 -23.634 20.239 1.00 29.98 243 VAL C O 1
ATOM 5799 N N . ARG C 1 244 ? -22.648 -23.850 18.854 1.00 28.50 244 ARG C N 1
ATOM 5800 C CA . ARG C 1 244 ? -23.488 -24.603 19.805 1.00 30.05 244 ARG C CA 1
ATOM 5801 C C . ARG C 1 244 ? -22.764 -25.841 20.311 1.00 32.44 244 ARG C C 1
ATOM 5802 O O . ARG C 1 244 ? -22.789 -26.140 21.508 1.00 34.00 244 ARG C O 1
ATOM 5810 N N . ARG C 1 245 ? -22.123 -26.540 19.378 1.00 33.27 245 ARG C N 1
ATOM 5811 C CA . ARG C 1 245 ? -21.348 -27.747 19.654 1.00 36.66 245 ARG C CA 1
ATOM 5812 C C . ARG C 1 245 ? -20.113 -27.487 20.541 1.00 37.36 245 ARG C C 1
ATOM 5813 O O . ARG C 1 245 ? -19.837 -28.258 21.469 1.00 39.33 245 ARG C O 1
ATOM 5821 N N . ILE C 1 246 ? -19.379 -26.414 20.247 1.00 35.95 246 ILE C N 1
ATOM 5822 C CA . ILE C 1 246 ? -18.203 -26.018 21.040 1.00 37.24 246 ILE C CA 1
ATOM 5823 C C . ILE C 1 246 ? -18.599 -25.678 22.478 1.00 38.38 246 ILE C C 1
ATOM 5824 O O . ILE C 1 246 ? -17.898 -26.035 23.424 1.00 40.52 246 ILE C O 1
ATOM 5829 N N . VAL C 1 247 ? -19.733 -25.002 22.632 1.00 37.75 247 VAL C N 1
ATOM 5830 C CA . VAL C 1 247 ? -20.261 -24.644 23.946 1.00 39.62 247 VAL C CA 1
ATOM 5831 C C . VAL C 1 247 ? -20.751 -25.872 24.728 1.00 42.60 247 VAL C C 1
ATOM 5832 O O . VAL C 1 247 ? -20.517 -25.974 25.935 1.00 45.06 247 VAL C O 1
ATOM 5836 N N . ALA C 1 248 ? -21.411 -26.801 24.034 1.00 43.68 248 ALA C N 1
ATOM 5837 C CA . ALA C 1 248 ? -21.921 -28.035 24.654 1.00 47.31 248 ALA C CA 1
ATOM 5838 C C . ALA C 1 248 ? -20.813 -28.954 25.169 1.00 50.61 248 ALA C C 1
ATOM 5839 O O . ALA C 1 248 ? -21.005 -29.666 26.158 1.00 53.54 248 ALA C O 1
ATOM 5841 N N . GLU C 1 249 ? -19.658 -28.938 24.508 1.00 50.76 249 GLU C N 1
ATOM 5842 C CA . GLU C 1 249 ? -18.556 -29.831 24.882 1.00 54.71 249 GLU C CA 1
ATOM 5843 C C . GLU C 1 249 ? -17.688 -29.343 26.057 1.00 56.08 249 GLU C C 1
ATOM 5844 O O . GLU C 1 249 ? -16.949 -30.131 26.650 1.00 59.48 249 GLU C O 1
ATOM 5850 N N . ARG C 1 250 ? -17.764 -28.053 26.381 1.00 54.15 250 ARG C N 1
ATOM 5851 C CA . ARG C 1 250 ? -17.017 -27.517 27.527 1.00 56.13 250 ARG C CA 1
ATOM 5852 C C . ARG C 1 250 ? -17.857 -27.499 28.818 1.00 58.10 250 ARG C C 1
ATOM 5853 O O . ARG C 1 250 ? -17.658 -26.654 29.698 1.00 58.89 250 ARG C O 1
ATOM 5861 N N . ALA C 1 251 ? -18.772 -28.470 28.911 1.00 59.73 251 ALA C N 1
ATOM 5862 C CA . ALA C 1 251 ? -19.650 -28.714 30.076 1.00 62.43 251 ALA C CA 1
ATOM 5863 C C . ALA C 1 251 ? -20.522 -27.516 30.439 1.00 61.18 251 ALA C C 1
ATOM 5864 O O . ALA C 1 251 ? -21.379 -27.108 29.654 1.00 58.53 251 ALA C O 1
ATOM 5866 N N . MET D 1 1 ? 16.728 25.939 -10.843 1.00 55.51 1 MET D N 1
ATOM 5867 C CA . MET D 1 1 ? 16.721 24.465 -10.625 1.00 51.70 1 MET D CA 1
ATOM 5868 C C . MET D 1 1 ? 18.044 23.847 -11.050 1.00 48.72 1 MET D C 1
ATOM 5869 O O . MET D 1 1 ? 18.346 23.757 -12.240 1.00 48.31 1 MET D O 1
ATOM 5874 N N . SER D 1 2 ? 18.836 23.433 -10.071 1.00 46.74 2 SER D N 1
ATOM 5875 C CA . SER D 1 2 ? 20.063 22.703 -10.351 1.00 44.26 2 SER D CA 1
ATOM 5876 C C . SER D 1 2 ? 19.832 21.210 -10.089 1.00 40.74 2 SER D C 1
ATOM 5877 O O . SER D 1 2 ? 19.475 20.816 -8.970 1.00 40.35 2 SER D O 1
ATOM 5880 N N . PHE D 1 3 ? 19.996 20.382 -11.119 1.00 38.18 3 PHE D N 1
ATOM 5881 C CA . PHE D 1 3 ? 19.913 18.927 -10.923 1.00 35.20 3 PHE D CA 1
ATOM 5882 C C . PHE D 1 3 ? 20.888 18.160 -11.808 1.00 33.43 3 PHE D C 1
ATOM 5883 O O . PHE D 1 3 ? 21.315 18.648 -12.850 1.00 33.68 3 PHE D O 1
ATOM 5891 N N . THR D 1 4 ? 21.243 16.958 -11.366 1.00 31.80 4 THR D N 1
ATOM 5892 C CA . THR D 1 4 ? 22.158 16.095 -12.093 1.00 30.77 4 THR D CA 1
ATOM 5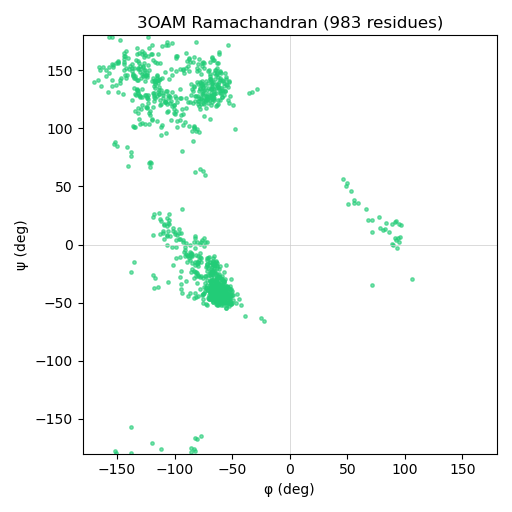893 C C . THR D 1 4 ? 21.375 14.879 -12.569 1.00 29.64 4 THR D C 1
ATOM 5894 O O . THR D 1 4 ? 20.494 14.392 -11.863 1.00 29.27 4 THR D O 1
ATOM 5898 N N . VAL D 1 5 ? 21.670 14.419 -13.777 1.00 28.96 5 VAL D N 1
ATOM 5899 C CA . VAL D 1 5 ? 21.147 13.133 -14.244 1.00 28.99 5 VAL D CA 1
ATOM 5900 C C . VAL D 1 5 ? 22.268 12.090 -14.233 1.00 29.20 5 VAL D C 1
ATOM 5901 O O . VAL D 1 5 ? 23.357 12.337 -14.749 1.00 29.81 5 VAL D O 1
ATOM 5905 N N . VAL D 1 6 ? 22.017 10.942 -13.604 1.00 29.69 6 VAL D N 1
ATOM 5906 C CA . VAL D 1 6 ? 22.958 9.825 -13.674 1.00 30.57 6 VAL D CA 1
ATOM 5907 C C . VAL D 1 6 ? 22.339 8.720 -14.522 1.00 31.68 6 VAL D C 1
ATOM 5908 O O . VAL D 1 6 ? 21.225 8.272 -14.254 1.00 32.05 6 VAL D O 1
ATOM 5912 N N . ILE D 1 7 ? 23.073 8.287 -15.541 1.00 32.81 7 ILE D N 1
ATOM 5913 C CA . ILE D 1 7 ? 22.587 7.264 -16.452 1.00 34.89 7 ILE D CA 1
ATOM 5914 C C . ILE D 1 7 ? 23.441 6.003 -16.345 1.00 36.80 7 ILE D C 1
ATOM 5915 O O . ILE D 1 7 ? 24.587 5.983 -16.808 1.00 37.28 7 ILE D O 1
ATOM 5920 N N . PRO D 1 8 ? 22.893 4.954 -15.709 1.00 38.41 8 PRO D N 1
ATOM 5921 C CA . PRO D 1 8 ? 23.578 3.668 -15.658 1.00 41.09 8 PRO D CA 1
ATOM 5922 C C . PRO D 1 8 ? 23.614 3.025 -17.042 1.00 43.50 8 PRO D C 1
ATOM 5923 O O . PRO D 1 8 ? 22.606 3.027 -17.752 1.00 43.92 8 PRO D O 1
ATOM 5927 N N . ALA D 1 9 ? 24.780 2.515 -17.425 1.00 78.54 9 ALA D N 1
ATOM 5928 C CA . ALA D 1 9 ? 24.941 1.833 -18.703 1.00 73.29 9 ALA D CA 1
ATOM 5929 C C . ALA D 1 9 ? 25.855 0.633 -18.546 1.00 77.90 9 ALA D C 1
ATOM 5930 O O . ALA D 1 9 ? 27.063 0.724 -18.783 1.00 82.30 9 ALA D O 1
ATOM 5932 N N . ARG D 1 10 ? 25.277 -0.484 -18.117 1.00 78.86 10 ARG D N 1
ATOM 5933 C CA . ARG D 1 10 ? 25.995 -1.751 -18.092 1.00 83.88 10 ARG D CA 1
ATOM 5934 C C . ARG D 1 10 ? 26.081 -2.275 -19.522 1.00 79.84 10 ARG D C 1
ATOM 5935 O O . ARG D 1 10 ? 25.100 -2.226 -20.272 1.00 73.73 10 ARG D O 1
ATOM 5943 N N . TYR D 1 11 ? 27.264 -2.756 -19.896 1.00 85.23 11 TYR D N 1
ATOM 5944 C CA . TYR D 1 11 ? 27.495 -3.278 -21.237 1.00 84.30 11 TYR D CA 1
ATOM 5945 C C . TYR D 1 11 ? 26.855 -4.655 -21.404 1.00 85.13 11 TYR D C 1
ATOM 5946 O O . TYR D 1 11 ? 26.228 -4.934 -22.427 1.00 81.76 11 TYR D O 1
ATOM 5955 N N . GLN D 1 12 ? 27.010 -5.500 -20.386 1.00 91.40 12 GLN D N 1
ATOM 5956 C CA . GLN D 1 12 ? 26.531 -6.882 -20.428 1.00 94.91 12 GLN D CA 1
ATOM 5957 C C . GLN D 1 12 ? 25.021 -6.992 -20.211 1.00 91.17 12 GLN D C 1
ATOM 5958 O O . GLN D 1 12 ? 24.477 -6.465 -19.237 1.00 90.42 12 GLN D O 1
ATOM 5964 N N . SER D 1 13 ? 24.361 -7.664 -21.150 1.00 90.57 13 SER D N 1
ATOM 5965 C CA . SER D 1 13 ? 22.951 -8.038 -21.040 1.00 90.16 13 SER D CA 1
ATOM 5966 C C . SER D 1 13 ? 22.689 -9.212 -21.974 1.00 94.74 13 SER D C 1
ATOM 5967 O O . SER D 1 13 ? 23.084 -9.188 -23.143 1.00 94.18 13 SER D O 1
ATOM 5970 N N . THR D 1 14 ? 22.032 -10.241 -21.448 1.00 101.07 14 THR D N 1
ATOM 5971 C CA . THR D 1 14 ? 21.823 -11.489 -22.183 1.00 108.39 14 THR D CA 1
ATOM 5972 C C . THR D 1 14 ? 20.945 -11.341 -23.429 1.00 106.51 14 THR D C 1
ATOM 5973 O O . THR D 1 14 ? 21.193 -12.000 -24.440 1.00 111.76 14 THR D O 1
ATOM 5977 N N . ARG D 1 15 ? 19.934 -10.477 -23.359 1.00 100.72 15 ARG D N 1
ATOM 5978 C CA . ARG D 1 15 ? 18.965 -10.339 -24.452 1.00 100.65 15 ARG D CA 1
ATOM 5979 C C . ARG D 1 15 ? 19.395 -9.386 -25.570 1.00 94.50 15 ARG D C 1
ATOM 5980 O O . ARG D 1 15 ? 18.881 -9.466 -26.689 1.00 97.05 15 ARG D O 1
ATOM 5988 N N . LEU D 1 16 ? 20.327 -8.487 -25.261 1.00 88.16 16 LEU D N 1
ATOM 5989 C CA . LEU D 1 16 ? 20.894 -7.577 -26.254 1.00 83.73 16 LEU D CA 1
ATOM 5990 C C . LEU D 1 16 ? 22.313 -7.164 -25.856 1.00 82.08 16 LEU D C 1
ATOM 5991 O O . LEU D 1 16 ? 22.492 -6.136 -25.205 1.00 77.03 16 LEU D O 1
ATOM 5996 N N . PRO D 1 17 ? 23.325 -7.967 -26.244 1.00 88.17 17 PRO D N 1
ATOM 5997 C CA . PRO D 1 17 ? 24.720 -7.679 -25.891 1.00 89.14 17 PRO D CA 1
ATOM 5998 C C . PRO D 1 17 ? 25.207 -6.360 -26.484 1.00 84.51 17 PRO D C 1
ATOM 5999 O O . PRO D 1 17 ? 24.816 -5.999 -27.595 1.00 83.34 17 PRO D O 1
ATOM 6003 N N . GLY D 1 18 ? 26.043 -5.645 -25.734 1.00 83.34 18 GLY D N 1
ATOM 6004 C CA . GLY D 1 18 ? 26.563 -4.348 -26.167 1.00 80.53 18 GLY D CA 1
ATOM 6005 C C . GLY D 1 18 ? 25.519 -3.248 -26.143 1.00 72.90 18 GLY D C 1
ATOM 6006 O O . GLY D 1 18 ? 25.747 -2.161 -26.670 1.00 71.06 18 GLY D O 1
ATOM 6007 N N . LYS D 1 19 ? 24.380 -3.559 -25.524 1.00 69.85 19 LYS D N 1
ATOM 6008 C CA . LYS D 1 19 ? 23.210 -2.683 -25.371 1.00 64.12 19 LYS D CA 1
ATOM 6009 C C . LYS D 1 19 ? 23.454 -1.160 -25.486 1.00 60.65 19 LYS D C 1
ATOM 6010 O O . LYS D 1 19 ? 22.961 -0.541 -26.431 1.00 58.51 19 LYS D O 1
ATOM 6016 N N . PRO D 1 20 ? 24.216 -0.554 -24.543 1.00 61.65 20 PRO D N 1
ATOM 6017 C CA . PRO D 1 20 ? 24.387 0.909 -24.585 1.00 60.07 20 PRO D CA 1
ATOM 6018 C C . PRO D 1 20 ? 25.123 1.452 -25.821 1.00 61.48 20 PRO D C 1
ATOM 6019 O O . PRO D 1 20 ? 25.075 2.660 -26.079 1.00 60.68 20 PRO D O 1
ATOM 6023 N N . LEU D 1 21 ? 25.786 0.568 -26.572 1.00 64.57 21 LEU D N 1
ATOM 6024 C CA . LEU D 1 21 ? 26.558 0.956 -27.760 1.00 68.12 21 LEU D CA 1
ATOM 6025 C C . LEU D 1 21 ? 25.862 0.662 -29.091 1.00 67.25 21 LEU D C 1
ATOM 6026 O O . LEU D 1 21 ? 26.405 0.971 -30.154 1.00 71.70 21 LEU D O 1
ATOM 6031 N N . ALA D 1 22 ? 24.676 0.060 -29.027 1.00 63.20 22 ALA D N 1
ATOM 6032 C CA . ALA D 1 22 ? 23.876 -0.230 -30.218 1.00 63.86 22 ALA D CA 1
ATOM 6033 C C . ALA D 1 22 ? 23.607 1.051 -31.006 1.00 62.65 22 ALA D C 1
ATOM 6034 O O . ALA D 1 22 ? 23.226 2.073 -30.428 1.00 58.91 22 ALA D O 1
ATOM 6036 N N . ASP D 1 23 ? 23.825 0.999 -32.318 1.00 67.30 23 ASP D N 1
ATOM 6037 C CA . ASP D 1 23 ? 23.704 2.192 -33.151 1.00 67.99 23 ASP D CA 1
ATOM 6038 C C . ASP D 1 23 ? 22.254 2.578 -33.401 1.00 64.80 23 ASP D C 1
ATOM 6039 O O . ASP D 1 23 ? 21.434 1.743 -33.776 1.00 65.95 23 ASP D O 1
ATOM 6044 N N . ILE D 1 24 ? 21.946 3.851 -33.173 1.00 61.83 24 ILE D N 1
ATOM 6045 C CA . ILE D 1 24 ? 20.654 4.415 -33.549 1.00 60.90 24 ILE D CA 1
ATOM 6046 C C . ILE D 1 24 ? 20.918 5.713 -34.306 1.00 64.67 24 ILE D C 1
ATOM 6047 O O . ILE D 1 24 ? 21.353 6.707 -33.721 1.00 63.17 24 ILE D O 1
ATOM 6052 N N . GLY D 1 25 ? 20.694 5.676 -35.619 1.00 71.23 25 GLY D N 1
ATOM 6053 C CA . GLY D 1 25 ? 20.896 6.834 -36.489 1.00 76.96 25 GLY D CA 1
ATOM 6054 C C . GLY D 1 25 ? 22.286 7.447 -36.438 1.00 80.20 25 GLY D C 1
ATOM 6055 O O . GLY D 1 25 ? 22.428 8.669 -36.484 1.00 82.35 25 GLY D O 1
ATOM 6056 N N . GLY D 1 26 ? 23.309 6.603 -36.326 1.00 81.91 26 GLY D N 1
ATOM 6057 C CA . GLY D 1 26 ? 24.693 7.070 -36.362 1.00 87.86 26 GLY D CA 1
ATOM 6058 C C . GLY D 1 26 ? 25.426 7.072 -35.034 1.00 84.12 26 GLY D C 1
ATOM 6059 O O . GLY D 1 26 ? 26.646 6.909 -35.001 1.00 89.67 26 GLY D O 1
ATOM 6060 N N . LYS D 1 27 ? 24.693 7.252 -33.937 1.00 59.22 27 LYS D N 1
ATOM 6061 C CA . LYS D 1 27 ? 25.317 7.316 -32.614 1.00 56.34 27 LYS D CA 1
ATOM 6062 C C . LYS D 1 27 ? 24.780 6.275 -31.629 1.00 53.37 27 LYS D C 1
ATOM 6063 O O . LYS D 1 27 ? 23.654 5.796 -31.788 1.00 53.21 27 LYS D O 1
ATOM 6069 N N . PRO D 1 28 ? 25.599 5.901 -30.620 1.00 51.52 28 PRO D N 1
ATOM 6070 C CA . PRO D 1 28 ? 25.220 4.829 -29.696 1.00 49.26 28 PRO D CA 1
ATOM 6071 C C . PRO D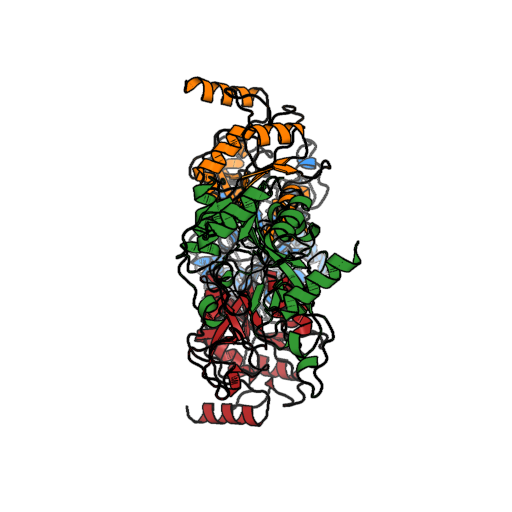 1 28 ? 23.988 5.196 -28.875 1.00 46.38 28 PRO D C 1
ATOM 6072 O O . PRO D 1 28 ? 23.757 6.376 -28.608 1.00 44.69 28 PRO D O 1
ATOM 6076 N N . MET D 1 29 ? 23.201 4.188 -28.499 1.00 45.58 29 MET D N 1
ATOM 6077 C CA . MET D 1 29 ? 21.949 4.408 -27.774 1.00 43.79 29 MET D CA 1
ATOM 6078 C C . MET D 1 29 ? 22.148 5.330 -26.572 1.00 41.48 29 MET D C 1
ATOM 6079 O O . MET D 1 29 ? 21.313 6.204 -26.307 1.00 40.76 29 MET D O 1
ATOM 6084 N N . ILE D 1 30 ? 23.263 5.138 -25.869 1.00 41.23 30 ILE D N 1
ATOM 6085 C CA . ILE D 1 30 ? 23.570 5.900 -24.656 1.00 39.80 30 ILE D CA 1
ATOM 6086 C C . ILE D 1 30 ? 23.650 7.406 -24.918 1.00 39.47 30 ILE D C 1
ATOM 6087 O O . ILE D 1 30 ? 23.287 8.205 -24.054 1.00 38.51 30 ILE D O 1
ATOM 6092 N N . GLN D 1 31 ? 24.097 7.784 -26.116 1.00 41.34 31 GLN D N 1
ATOM 6093 C CA . GLN D 1 31 ? 24.191 9.191 -26.480 1.00 41.78 31 GLN D CA 1
ATOM 6094 C C . GLN D 1 31 ? 22.801 9.797 -26.610 1.00 41.16 31 GLN D C 1
ATOM 6095 O O . GLN D 1 31 ? 22.589 10.952 -26.241 1.00 40.07 31 GLN D O 1
ATOM 6101 N N . TRP D 1 32 ? 21.855 9.012 -27.130 1.00 41.81 32 TRP D N 1
ATOM 6102 C CA . TRP D 1 32 ? 20.467 9.459 -27.216 1.00 41.74 32 TRP D CA 1
ATOM 6103 C C . TRP D 1 32 ? 19.888 9.793 -25.843 1.00 39.25 32 TRP D C 1
ATOM 6104 O O . TRP D 1 32 ? 19.230 10.826 -25.684 1.00 38.89 32 TRP D O 1
ATOM 6115 N N . VAL D 1 33 ? 20.145 8.937 -24.855 1.00 38.17 33 VAL D N 1
ATOM 6116 C CA . VAL D 1 33 ? 19.685 9.187 -23.484 1.00 36.56 33 VAL D CA 1
ATOM 6117 C C . VAL D 1 33 ? 20.379 10.421 -22.887 1.00 36.13 33 VAL D C 1
ATOM 6118 O O . VAL D 1 33 ? 19.731 11.280 -22.279 1.00 34.91 33 VAL D O 1
ATOM 6122 N N . TYR D 1 34 ? 21.694 10.512 -23.089 1.00 37.15 34 TYR D N 1
ATOM 6123 C CA . TYR D 1 34 ? 22.477 11.668 -22.662 1.00 37.85 34 TYR D CA 1
ATOM 6124 C C . TYR D 1 34 ? 21.835 12.961 -23.161 1.00 38.55 34 TYR D C 1
ATOM 6125 O O . TYR D 1 34 ? 21.593 13.887 -22.380 1.00 38.26 34 TYR D O 1
ATOM 6134 N N . GLU D 1 35 ? 21.542 13.000 -24.460 1.00 39.77 35 GLU D N 1
ATOM 6135 C CA . GLU D 1 35 ? 21.022 14.201 -25.118 1.00 41.40 35 GLU D CA 1
ATOM 6136 C C . GLU D 1 35 ? 19.627 14.585 -24.625 1.00 40.01 35 GLU D C 1
ATOM 6137 O O . GLU D 1 35 ? 19.309 15.770 -24.511 1.00 41.05 35 GLU D O 1
ATOM 6143 N N . GLN D 1 36 ? 18.811 13.584 -24.308 1.00 37.99 36 GLN D N 1
ATOM 6144 C CA . GLN D 1 36 ? 17.496 13.828 -23.725 1.00 36.84 36 GLN D CA 1
ATOM 6145 C C . GLN D 1 36 ? 17.637 14.475 -22.349 1.00 35.52 36 GLN D C 1
ATOM 6146 O O . GLN D 1 36 ? 16.903 15.410 -22.015 1.00 35.54 36 GLN D O 1
ATOM 6152 N N . ALA D 1 37 ? 18.590 13.979 -21.560 1.00 34.46 37 ALA D N 1
ATOM 6153 C CA . ALA D 1 37 ? 18.868 14.545 -20.245 1.00 34.37 37 ALA D CA 1
ATOM 6154 C C . ALA D 1 37 ? 19.360 15.983 -20.346 1.00 35.87 37 ALA D C 1
ATOM 6155 O O . ALA D 1 37 ? 18.999 16.817 -19.520 1.00 35.86 37 ALA D O 1
ATOM 6157 N N . MET D 1 38 ? 20.173 16.268 -21.364 1.00 38.07 38 MET D N 1
ATOM 6158 C CA . MET D 1 38 ? 20.648 17.633 -21.621 1.00 40.78 38 MET D CA 1
ATOM 6159 C C . MET D 1 38 ? 19.518 18.610 -21.949 1.00 41.83 38 MET D C 1
ATOM 6160 O O . MET D 1 38 ? 19.510 19.745 -21.471 1.00 43.42 38 MET D O 1
ATOM 6165 N N . GLN D 1 39 ? 18.564 18.161 -22.758 1.00 41.57 39 GLN D N 1
ATOM 6166 C CA . GLN D 1 39 ? 17.417 18.978 -23.143 1.00 42.95 39 GLN D CA 1
ATOM 6167 C C . GLN D 1 39 ? 16.479 19.261 -21.961 1.00 41.35 39 GLN D C 1
ATOM 6168 O O . GLN D 1 39 ? 15.780 20.272 -21.952 1.00 42.78 39 GLN D O 1
ATOM 6174 N N . ALA D 1 40 ? 16.499 18.382 -20.958 1.00 38.68 40 ALA D N 1
ATOM 6175 C CA . ALA D 1 40 ? 15.663 18.511 -19.757 1.00 37.58 40 ALA D CA 1
ATOM 6176 C C . ALA D 1 40 ? 16.103 19.640 -18.825 1.00 38.33 40 ALA D C 1
ATOM 6177 O O . ALA D 1 40 ? 15.380 20.001 -17.876 1.00 38.22 40 ALA D O 1
ATOM 6179 N N . GLY D 1 41 ? 17.302 20.159 -19.074 1.00 39.06 41 GLY D N 1
ATOM 6180 C CA . GLY D 1 41 ? 17.846 21.283 -18.317 1.00 40.50 41 GLY D CA 1
ATOM 6181 C C . GLY D 1 41 ? 18.786 20.886 -17.191 1.00 39.49 41 GLY D C 1
ATOM 6182 O O . GLY D 1 41 ? 19.063 21.693 -16.303 1.00 40.74 41 GLY D O 1
ATOM 6183 N N . ALA D 1 42 ? 19.277 19.647 -17.227 1.00 37.71 42 ALA D N 1
ATOM 6184 C CA . ALA D 1 42 ? 20.250 19.170 -16.238 1.00 37.04 42 ALA D CA 1
ATOM 6185 C C . ALA D 1 42 ? 21.555 19.969 -16.285 1.00 39.32 42 ALA D C 1
ATOM 6186 O O . ALA D 1 42 ? 22.079 20.259 -17.368 1.00 40.74 42 ALA D O 1
ATOM 6188 N N . ASP D 1 43 ? 22.060 20.338 -15.104 1.00 39.91 43 ASP D N 1
ATOM 6189 C CA . ASP D 1 43 ? 23.344 21.028 -14.974 1.00 42.27 43 ASP D CA 1
ATOM 6190 C C . ASP D 1 43 ? 24.512 20.124 -15.307 1.00 41.43 43 ASP D C 1
ATOM 6191 O O . ASP D 1 43 ? 25.579 20.590 -15.713 1.00 43.29 43 ASP D O 1
ATOM 6196 N N . ARG D 1 44 ? 24.295 18.826 -15.124 1.00 38.67 44 ARG D N 1
ATOM 6197 C CA . ARG D 1 44 ? 25.304 17.819 -15.372 1.00 38.54 44 ARG D CA 1
ATOM 6198 C C . ARG D 1 44 ? 24.605 16.506 -15.683 1.00 35.79 44 ARG D C 1
ATOM 6199 O O . ARG D 1 44 ? 23.566 16.206 -15.105 1.00 34.04 44 ARG D O 1
ATOM 6207 N N . VAL D 1 45 ? 25.164 15.756 -16.629 1.00 35.60 45 VAL D N 1
ATOM 6208 C CA . VAL D 1 45 ? 24.706 14.411 -16.951 1.00 34.06 45 VAL D CA 1
ATOM 6209 C C . VAL D 1 45 ? 25.918 13.494 -16.833 1.00 35.05 45 VAL D C 1
ATOM 6210 O O . VAL D 1 45 ? 26.967 13.777 -17.405 1.00 36.69 45 VAL D O 1
ATOM 6214 N N . ILE D 1 46 ? 25.775 12.410 -16.074 1.00 34.65 46 ILE D N 1
ATOM 6215 C CA . ILE D 1 46 ? 26.871 11.480 -15.814 1.00 35.89 46 ILE D CA 1
ATOM 6216 C C . ILE D 1 46 ? 26.480 10.065 -16.241 1.00 35.46 46 ILE D C 1
ATOM 6217 O O . ILE D 1 46 ? 25.490 9.515 -15.749 1.00 34.34 46 ILE D O 1
ATOM 6222 N N . ILE D 1 47 ? 27.261 9.483 -17.148 1.00 36.34 47 ILE D N 1
ATOM 6223 C CA . ILE D 1 47 ? 27.090 8.078 -17.502 1.00 36.81 47 ILE D CA 1
ATOM 6224 C C . ILE D 1 47 ? 27.888 7.203 -16.536 1.00 38.57 47 ILE D C 1
ATOM 6225 O O . ILE D 1 47 ? 29.103 7.355 -16.404 1.00 40.44 47 ILE D O 1
ATOM 6230 N N . ALA D 1 48 ? 27.197 6.286 -15.868 1.00 38.70 48 ALA D N 1
ATOM 6231 C CA . ALA D 1 48 ? 27.844 5.362 -14.954 1.00 41.15 48 ALA D CA 1
ATOM 6232 C C . ALA D 1 48 ? 28.027 4.025 -15.659 1.00 42.58 48 ALA D C 1
ATOM 6233 O O . ALA D 1 48 ? 27.057 3.415 -16.094 1.00 41.88 48 ALA D O 1
ATOM 6235 N N . THR D 1 49 ? 29.272 3.576 -15.786 1.00 45.27 49 THR D N 1
ATOM 6236 C CA . THR D 1 49 ? 29.542 2.356 -16.550 1.00 47.25 49 THR D CA 1
ATOM 6237 C C . THR D 1 49 ? 30.664 1.479 -15.999 1.00 50.80 49 THR D C 1
ATOM 6238 O O . THR D 1 49 ? 31.523 1.943 -15.235 1.00 52.17 49 THR D O 1
ATOM 6242 N N . ASP D 1 50 ? 30.627 0.210 -16.413 1.00 52.79 50 ASP D N 1
ATOM 6243 C CA . ASP D 1 50 ? 31.639 -0.797 -16.100 1.00 56.75 50 ASP D CA 1
ATOM 6244 C C . ASP D 1 50 ? 32.756 -0.828 -17.138 1.00 58.35 50 ASP D C 1
ATOM 6245 O O . ASP D 1 50 ? 33.904 -1.149 -16.819 1.00 61.24 50 ASP D O 1
ATOM 6250 N N . ASP D 1 51 ? 32.406 -0.505 -18.381 1.00 56.85 51 ASP D N 1
ATOM 6251 C CA . ASP D 1 51 ? 33.213 -0.895 -19.530 1.00 58.89 51 ASP D CA 1
ATOM 6252 C C . ASP D 1 51 ? 34.031 0.233 -20.148 1.00 58.78 51 ASP D C 1
ATOM 6253 O O . ASP D 1 51 ? 33.573 1.372 -20.242 1.00 56.56 51 ASP D O 1
ATOM 6258 N N . GLU D 1 52 ? 35.240 -0.113 -20.584 1.00 75.81 52 GLU D N 1
ATOM 6259 C CA . GLU D 1 52 ? 36.165 0.830 -21.213 1.00 74.75 52 GLU D CA 1
ATOM 6260 C C . GLU D 1 52 ? 35.672 1.322 -22.581 1.00 73.29 52 GLU D C 1
ATOM 6261 O O . GLU D 1 52 ? 35.963 2.449 -22.984 1.00 71.19 52 GLU D O 1
ATOM 6267 N N . ARG D 1 53 ? 34.928 0.474 -23.285 1.00 75.45 53 ARG D N 1
ATOM 6268 C CA . ARG D 1 53 ? 34.359 0.842 -24.581 1.00 74.93 53 ARG D CA 1
ATOM 6269 C C . ARG D 1 53 ? 33.211 1.843 -24.442 1.00 69.04 53 ARG D C 1
ATOM 6270 O O . ARG D 1 53 ? 33.101 2.771 -25.245 1.00 67.72 53 ARG D O 1
ATOM 6278 N N . VAL D 1 54 ? 32.374 1.657 -23.420 1.00 66.21 54 VAL D N 1
ATOM 6279 C CA . VAL D 1 54 ? 31.329 2.626 -23.084 1.00 61.22 54 VAL D CA 1
ATOM 6280 C C . VAL D 1 54 ? 31.977 3.941 -22.665 1.00 58.18 54 VAL D C 1
ATOM 6281 O O . VAL D 1 54 ? 31.544 5.017 -23.086 1.00 56.21 54 VAL D O 1
ATOM 6285 N N . GLU D 1 55 ? 33.018 3.831 -21.837 1.00 58.76 55 GLU D N 1
ATOM 6286 C CA . GLU D 1 55 ? 33.789 4.971 -21.343 1.00 57.52 55 GLU D CA 1
ATOM 6287 C C . GLU D 1 55 ? 34.336 5.811 -22.496 1.00 59.23 55 GLU D C 1
ATOM 6288 O O . GLU D 1 55 ? 34.183 7.033 -22.513 1.00 58.17 55 GLU D O 1
ATOM 6294 N N . GLN D 1 56 ? 34.961 5.138 -23.458 1.00 62.87 56 GLN D N 1
ATOM 6295 C CA . GLN D 1 56 ? 35.572 5.801 -24.601 1.00 65.90 56 GLN D CA 1
ATOM 6296 C C . GLN D 1 56 ? 34.524 6.421 -25.528 1.00 65.01 56 GLN D C 1
ATOM 6297 O O . GLN D 1 56 ? 34.719 7.532 -26.024 1.00 66.32 56 GLN D O 1
ATOM 6303 N N . ALA D 1 57 ? 33.418 5.707 -25.740 1.00 63.75 57 ALA D N 1
ATOM 6304 C CA . ALA D 1 57 ? 32.343 6.170 -26.620 1.00 63.79 57 ALA D CA 1
ATOM 6305 C C . ALA D 1 57 ? 31.652 7.416 -26.070 1.00 60.80 57 ALA D C 1
ATOM 6306 O O . ALA D 1 57 ? 31.328 8.330 -26.832 1.00 62.54 57 ALA D O 1
ATOM 6308 N N . VAL D 1 58 ? 31.436 7.447 -24.753 1.00 57.30 58 VAL D N 1
ATOM 6309 C CA . VAL D 1 58 ? 30.878 8.624 -24.077 1.00 55.22 58 VAL D CA 1
ATOM 6310 C C . VAL D 1 58 ? 31.858 9.804 -24.118 1.00 57.63 58 VAL D C 1
ATOM 6311 O O . VAL D 1 58 ? 31.455 10.940 -24.387 1.00 59.19 58 VAL D O 1
ATOM 6315 N N . GLN D 1 59 ? 33.138 9.524 -23.871 1.00 59.19 59 GLN D N 1
ATOM 6316 C CA . GLN D 1 59 ? 34.203 10.523 -24.009 1.00 63.20 59 GLN D CA 1
ATOM 6317 C C . GLN D 1 59 ? 34.326 11.031 -25.448 1.00 67.56 59 GLN D C 1
ATOM 6318 O O . GLN D 1 59 ? 34.732 12.168 -25.671 1.00 71.67 59 GLN D O 1
ATOM 6324 N N . ALA D 1 60 ? 33.955 10.187 -26.412 1.00 67.74 60 ALA D N 1
ATOM 6325 C CA . ALA D 1 60 ? 34.016 10.536 -27.834 1.00 72.55 60 ALA D CA 1
ATOM 6326 C C . ALA D 1 60 ? 33.028 11.633 -28.236 1.00 73.76 60 ALA D C 1
ATOM 6327 O O . ALA D 1 60 ? 33.305 12.403 -29.162 1.00 79.34 60 ALA D O 1
ATOM 6329 N N . PHE D 1 61 ? 31.883 11.703 -27.555 1.00 69.32 61 PHE D N 1
ATOM 6330 C CA . PHE D 1 61 ? 30.909 12.766 -27.831 1.00 71.15 61 PHE D CA 1
ATOM 6331 C C . PHE D 1 61 ? 30.919 13.917 -26.813 1.00 71.48 61 PHE D C 1
ATOM 6332 O O . PHE D 1 61 ? 30.004 14.747 -26.788 1.00 72.92 61 PHE D O 1
ATOM 6340 N N . GLY D 1 62 ? 31.971 13.967 -25.999 1.00 71.03 62 GLY D N 1
ATOM 6341 C CA . GLY D 1 62 ? 32.144 15.022 -25.003 1.00 72.66 62 GLY D CA 1
ATOM 6342 C C . GLY D 1 62 ? 31.287 14.839 -23.764 1.00 67.50 62 GLY D C 1
ATOM 6343 O O . GLY D 1 62 ? 30.992 15.805 -23.063 1.00 69.25 62 GLY D O 1
ATOM 6344 N N . GLY D 1 63 ? 30.893 13.597 -23.495 1.00 62.23 63 GLY D N 1
ATOM 6345 C CA . GLY D 1 63 ? 30.074 13.273 -22.327 1.00 58.16 63 GLY D CA 1
ATOM 6346 C C . GLY D 1 63 ? 30.891 12.993 -21.077 1.00 56.73 63 GLY D C 1
ATOM 6347 O O . GLY D 1 63 ? 32.084 12.682 -21.162 1.00 58.00 63 GLY D O 1
ATOM 6348 N N . VAL D 1 64 ? 30.247 13.109 -19.916 1.00 54.76 64 VAL D N 1
ATOM 6349 C CA . VAL D 1 64 ? 30.901 12.847 -18.632 1.00 54.06 64 VAL D CA 1
ATOM 6350 C C . VAL D 1 64 ? 30.625 11.416 -18.178 1.00 50.56 64 VAL D C 1
ATOM 6351 O O . VAL D 1 64 ? 29.472 10.989 -18.090 1.00 48.38 64 VAL D O 1
ATOM 6355 N N . VAL D 1 65 ? 31.704 10.692 -17.897 1.00 51.45 65 VAL D N 1
ATOM 6356 C CA . VAL D 1 65 ? 31.647 9.295 -17.481 1.00 50.42 65 VAL D CA 1
ATOM 6357 C C . VAL D 1 65 ? 32.100 9.170 -16.035 1.00 51.08 65 VAL D C 1
ATOM 6358 O O . VAL D 1 65 ? 33.031 9.861 -15.605 1.00 53.06 65 VAL D O 1
ATOM 6362 N N . CYS D 1 66 ? 31.444 8.287 -15.291 1.00 50.22 66 CYS D N 1
ATOM 6363 C CA . CYS D 1 66 ? 31.973 7.832 -14.013 1.00 52.10 66 CYS D CA 1
ATOM 6364 C C . CYS D 1 66 ? 32.130 6.319 -14.044 1.00 53.88 66 CYS D C 1
ATOM 6365 O O . CYS D 1 66 ? 31.141 5.586 -14.132 1.00 53.45 66 CYS D O 1
ATOM 6368 N N . MET D 1 67 ? 33.381 5.865 -13.990 1.00 56.94 67 MET D N 1
ATOM 6369 C CA . MET D 1 67 ? 33.690 4.440 -13.929 1.00 60.47 67 MET D CA 1
ATOM 6370 C C . MET D 1 67 ? 33.247 3.859 -12.589 1.00 62.52 67 MET D C 1
ATOM 6371 O O . MET D 1 67 ? 33.580 4.390 -11.524 1.00 63.28 67 MET D O 1
ATOM 6376 N N . THR D 1 68 ? 32.481 2.776 -12.651 1.00 64.50 68 THR D N 1
ATOM 6377 C CA . THR D 1 68 ? 31.956 2.138 -11.447 1.00 67.73 68 THR D CA 1
ATOM 6378 C C . THR D 1 68 ? 32.449 0.697 -11.310 1.00 74.38 68 THR D C 1
ATOM 6379 O O . THR D 1 68 ? 32.871 0.078 -12.292 1.00 76.05 68 THR D O 1
ATOM 6383 N N . SER D 1 69 ? 32.400 0.186 -10.081 1.00 79.11 69 SER D N 1
ATOM 6384 C CA . SER D 1 69 ? 32.897 -1.146 -9.725 1.00 87.35 69 SER D CA 1
ATOM 6385 C C . SER D 1 69 ? 32.325 -2.267 -10.600 1.00 91.54 69 SER D C 1
ATOM 6386 O O . SER D 1 69 ? 31.140 -2.231 -10.943 1.00 89.80 69 SER D O 1
ATOM 6389 N N . PRO D 1 70 ? 33.174 -3.250 -10.979 1.00 98.09 70 PRO D N 1
ATOM 6390 C CA . PRO D 1 70 ? 32.719 -4.488 -11.621 1.00 104.87 70 PRO D CA 1
ATOM 6391 C C . PRO D 1 70 ? 31.567 -5.115 -10.835 1.00 109.87 70 PRO D C 1
ATOM 6392 O O . PRO D 1 70 ? 31.726 -5.470 -9.662 1.00 115.04 70 PRO D O 1
ATOM 6396 N N . ASN D 1 71 ? 30.425 -5.247 -11.504 1.00 109.23 71 ASN D N 1
ATOM 6397 C CA . ASN D 1 71 ? 29.128 -5.448 -10.852 1.00 111.84 71 ASN D CA 1
ATOM 6398 C C . ASN D 1 71 ? 28.990 -6.493 -9.743 1.00 122.48 71 ASN D C 1
ATOM 6399 O O . ASN D 1 71 ? 28.872 -7.695 -9.996 1.00 132.16 71 ASN D O 1
ATOM 6404 N N . HIS D 1 72 ? 29.029 -5.996 -8.512 1.00 121.39 72 HIS D N 1
ATOM 6405 C CA . HIS D 1 72 ? 28.367 -6.634 -7.382 1.00 129.79 72 HIS D CA 1
ATOM 6406 C C . HIS D 1 72 ? 27.131 -5.762 -7.131 1.00 123.74 72 HIS D C 1
ATOM 6407 O O . HIS D 1 72 ? 26.596 -5.708 -6.018 1.00 127.13 72 HIS D O 1
ATOM 6414 N N . GLN D 1 73 ? 26.679 -5.106 -8.202 1.00 115.61 73 GLN D N 1
ATOM 6415 C CA . GLN D 1 73 ? 25.816 -3.928 -8.114 1.00 107.50 73 GLN D CA 1
ATOM 6416 C C . GLN D 1 73 ? 24.471 -4.032 -8.844 1.00 107.56 73 GLN D C 1
ATOM 6417 O O . GLN D 1 73 ? 24.156 -5.045 -9.475 1.00 114.16 73 GLN D O 1
ATOM 6423 N N . SER D 1 74 ? 23.690 -2.958 -8.723 1.00 100.94 74 SER D N 1
ATOM 6424 C CA . SER D 1 74 ? 22.458 -2.737 -9.474 1.00 99.17 74 SER D CA 1
ATOM 6425 C C . SER D 1 74 ? 22.450 -1.265 -9.909 1.00 88.65 74 SER D C 1
ATOM 6426 O O . SER D 1 74 ? 23.511 -0.642 -9.985 1.00 83.31 74 SER D O 1
ATOM 6429 N N . GLY D 1 75 ? 21.270 -0.711 -10.184 1.00 86.58 75 GLY D N 1
ATOM 6430 C CA . GLY D 1 75 ? 21.146 0.696 -10.581 1.00 77.90 75 GLY D CA 1
ATOM 6431 C C . GLY D 1 75 ? 21.450 1.683 -9.464 1.00 74.29 75 GLY D C 1
ATOM 6432 O O . GLY D 1 75 ? 22.132 2.694 -9.681 1.00 68.59 75 GLY D O 1
ATOM 6433 N N . THR D 1 76 ? 20.957 1.376 -8.266 1.00 78.44 76 THR D N 1
ATOM 6434 C CA . THR D 1 76 ? 21.065 2.272 -7.113 1.00 76.51 76 THR D CA 1
ATOM 6435 C C . THR D 1 76 ? 22.462 2.315 -6.479 1.00 74.98 76 THR D C 1
ATOM 6436 O O . THR D 1 76 ? 23.005 3.393 -6.244 1.00 70.59 76 THR D O 1
ATOM 6440 N N . GLU D 1 77 ? 23.034 1.149 -6.192 1.00 79.38 77 GLU D N 1
ATOM 6441 C CA . GLU D 1 77 ? 24.391 1.080 -5.637 1.00 79.07 77 GLU D CA 1
ATOM 6442 C C . GLU D 1 77 ? 25.447 1.560 -6.636 1.00 72.62 77 GLU D C 1
ATOM 6443 O O . GLU D 1 77 ? 26.602 1.785 -6.271 1.00 71.78 77 GLU D O 1
ATOM 6449 N N . ARG D 1 78 ? 25.032 1.727 -7.889 1.00 68.55 78 ARG D N 1
ATOM 6450 C CA . ARG D 1 78 ? 25.852 2.388 -8.890 1.00 62.75 78 ARG D CA 1
ATOM 6451 C C . ARG D 1 78 ? 25.745 3.899 -8.717 1.00 57.84 78 ARG D C 1
ATOM 6452 O O . ARG D 1 78 ? 26.756 4.598 -8.765 1.00 55.35 78 ARG D O 1
ATOM 6460 N N . LEU D 1 79 ? 24.521 4.392 -8.513 1.00 57.18 79 LEU D N 1
ATOM 6461 C CA . LEU D 1 79 ? 24.293 5.806 -8.217 1.00 54.55 79 LEU D CA 1
ATOM 6462 C C . LEU D 1 79 ? 25.030 6.236 -6.957 1.00 56.07 79 LEU D C 1
ATOM 6463 O O . LEU D 1 79 ? 25.683 7.281 -6.946 1.00 54.16 79 LEU D O 1
ATOM 6468 N N . ALA D 1 80 ? 24.929 5.413 -5.911 1.00 39.69 80 ALA D N 1
ATOM 6469 C CA . ALA D 1 80 ? 25.604 5.660 -4.637 1.00 39.95 80 ALA D CA 1
ATOM 6470 C C . ALA D 1 80 ? 27.104 5.801 -4.825 1.00 40.24 80 ALA D C 1
ATOM 6471 O O . ALA D 1 80 ? 27.723 6.677 -4.225 1.00 39.57 80 ALA D O 1
ATOM 6473 N N . GLU D 1 81 ? 27.679 4.942 -5.665 1.00 41.51 81 GLU D N 1
ATOM 6474 C CA . GLU D 1 81 ? 29.096 5.039 -5.999 1.00 42.24 81 GLU D CA 1
ATOM 6475 C C . GLU D 1 81 ? 29.416 6.360 -6.704 1.00 40.23 81 GLU D C 1
ATOM 6476 O O . GLU D 1 81 ? 30.424 6.989 -6.401 1.00 40.40 81 GLU D O 1
ATOM 6482 N N . VAL D 1 82 ? 28.556 6.772 -7.635 1.00 38.25 82 VAL D N 1
ATOM 6483 C CA . VAL D 1 82 ? 28.713 8.058 -8.327 1.00 36.29 82 VAL D CA 1
ATOM 6484 C C . VAL D 1 82 ? 28.641 9.242 -7.353 1.00 34.48 82 VAL D C 1
ATOM 6485 O O . VAL D 1 82 ? 29.485 10.134 -7.399 1.00 33.50 82 VAL D O 1
ATOM 6489 N N . VAL D 1 83 ? 27.643 9.231 -6.469 1.00 33.26 83 VAL D N 1
ATOM 6490 C CA . VAL D 1 83 ? 27.498 10.263 -5.444 1.00 32.75 83 VAL D CA 1
ATOM 6491 C C . VAL D 1 83 ? 28.747 10.321 -4.564 1.00 33.58 83 VAL D C 1
ATOM 6492 O O . VAL D 1 83 ? 29.247 11.404 -4.249 1.00 32.84 83 VAL D O 1
ATOM 6496 N N . ALA D 1 84 ? 29.250 9.147 -4.188 1.00 34.76 84 ALA D N 1
ATOM 6497 C CA . ALA D 1 84 ? 30.448 9.038 -3.372 1.00 36.02 84 ALA D CA 1
ATOM 6498 C C . ALA D 1 84 ? 31.691 9.532 -4.116 1.00 36.41 84 ALA D C 1
ATOM 6499 O O . ALA D 1 84 ? 32.445 10.348 -3.585 1.00 35.92 84 ALA D O 1
ATOM 6501 N N . LYS D 1 85 ? 31.886 9.047 -5.344 1.00 37.09 85 LYS D N 1
ATOM 6502 C CA . LYS D 1 85 ? 33.067 9.386 -6.148 1.00 38.33 85 LYS D CA 1
ATOM 6503 C C . LYS D 1 85 ? 33.150 10.857 -6.554 1.00 37.10 85 LYS D C 1
ATOM 6504 O O . LYS D 1 85 ? 34.239 11.411 -6.620 1.00 38.19 85 LYS D O 1
ATOM 6510 N N . MET D 1 86 ? 32.013 11.481 -6.857 1.00 35.38 86 MET D N 1
ATOM 6511 C CA . MET D 1 86 ? 32.018 12.885 -7.273 1.00 34.31 86 MET D CA 1
ATOM 6512 C C . MET D 1 86 ? 31.652 13.851 -6.154 1.00 32.44 86 MET D C 1
ATOM 6513 O O . MET D 1 86 ? 31.478 15.052 -6.396 1.00 31.08 86 MET D O 1
ATOM 6518 N N . ALA D 1 87 ? 31.562 13.314 -4.935 1.00 31.35 87 ALA D N 1
ATOM 6519 C CA . ALA D 1 87 ? 31.196 14.077 -3.742 1.00 30.21 87 ALA D CA 1
ATOM 6520 C C . ALA D 1 87 ? 29.986 14.965 -4.023 1.00 29.22 87 ALA D C 1
ATOM 6521 O O . ALA D 1 87 ? 30.039 16.177 -3.847 1.00 27.72 87 ALA D O 1
ATOM 6523 N N . ILE D 1 88 ? 28.891 14.357 -4.468 1.00 28.21 88 ILE D N 1
ATOM 6524 C CA . ILE D 1 88 ? 27.696 15.138 -4.739 1.00 27.83 88 ILE D CA 1
ATOM 6525 C C . ILE D 1 88 ? 27.098 15.546 -3.389 1.00 28.34 88 ILE D C 1
ATOM 6526 O O . ILE D 1 88 ? 26.936 14.696 -2.502 1.00 28.45 88 ILE D O 1
ATOM 6531 N N . PRO D 1 89 ? 26.837 16.856 -3.203 1.00 28.31 89 PRO D N 1
ATOM 6532 C CA . PRO D 1 89 ? 26.286 17.332 -1.928 1.00 29.66 89 PRO D CA 1
ATOM 6533 C C . PRO D 1 89 ? 24.978 16.614 -1.570 1.00 29.78 89 PRO D C 1
ATOM 6534 O O . PRO D 1 89 ? 24.219 16.247 -2.462 1.00 29.34 89 PRO D O 1
ATOM 6538 N N . ALA D 1 90 ? 24.743 16.419 -0.275 1.00 30.38 90 ALA D N 1
ATOM 6539 C CA . ALA D 1 90 ? 23.602 15.645 0.233 1.00 31.19 90 ALA D CA 1
ATOM 6540 C C . ALA D 1 90 ? 22.227 16.136 -0.219 1.00 31.38 90 ALA D C 1
ATOM 6541 O O . ALA D 1 90 ? 21.292 15.341 -0.360 1.00 31.00 90 ALA D O 1
ATOM 6543 N N . ASP D 1 91 ? 22.101 17.442 -0.433 1.00 32.08 91 ASP D N 1
ATOM 6544 C CA . ASP D 1 91 ? 20.816 18.024 -0.816 1.00 33.42 91 ASP D CA 1
ATOM 6545 C C . ASP D 1 91 ? 20.658 18.215 -2.320 1.00 32.46 91 ASP D C 1
ATOM 6546 O O . ASP D 1 91 ? 19.664 18.793 -2.771 1.00 33.00 91 ASP D O 1
ATOM 6551 N N . HIS D 1 92 ? 21.639 17.751 -3.096 1.00 31.00 92 HIS D N 1
ATOM 6552 C CA . HIS D 1 92 ? 21.579 17.893 -4.546 1.00 31.14 92 HIS D CA 1
ATOM 6553 C C . HIS D 1 92 ? 20.598 16.896 -5.160 1.00 30.46 92 HIS D C 1
ATOM 6554 O O . HIS D 1 92 ? 20.577 15.717 -4.805 1.00 30.43 92 HIS D O 1
ATOM 6561 N N . ILE D 1 93 ? 19.781 17.393 -6.076 1.00 30.47 93 ILE D N 1
ATOM 6562 C CA . ILE D 1 93 ? 18.817 16.559 -6.790 1.00 30.36 93 ILE D CA 1
ATOM 6563 C C . ILE D 1 93 ? 19.500 15.722 -7.884 1.00 29.96 93 ILE D C 1
ATOM 6564 O O . ILE D 1 93 ? 20.129 16.266 -8.811 1.00 29.77 93 ILE D O 1
ATOM 6569 N N . VAL D 1 94 ? 19.364 14.399 -7.757 1.00 29.74 94 VAL D N 1
ATOM 6570 C CA . VAL D 1 94 ? 19.901 13.434 -8.709 1.00 29.52 94 VAL D CA 1
ATOM 6571 C C . VAL D 1 94 ? 18.760 12.646 -9.341 1.00 29.80 94 VAL D C 1
ATOM 6572 O O . VAL D 1 94 ? 17.921 12.083 -8.633 1.00 30.60 94 VAL D O 1
ATOM 6576 N N . VAL D 1 95 ? 18.733 12.616 -10.673 1.00 29.49 95 VAL D N 1
ATOM 6577 C CA . VAL D 1 95 ? 17.738 11.842 -11.413 1.00 29.44 95 VAL D CA 1
ATOM 6578 C C . VAL D 1 95 ? 18.395 10.625 -12.054 1.00 30.22 95 VAL D C 1
ATOM 6579 O O . VAL D 1 95 ? 19.371 10.751 -12.797 1.00 30.15 95 VAL D O 1
ATOM 6583 N N . ASN D 1 96 ? 17.862 9.451 -11.728 1.00 31.21 96 ASN D N 1
ATOM 6584 C CA . ASN D 1 96 ? 18.312 8.176 -12.268 1.00 32.09 96 ASN D CA 1
ATOM 6585 C C . ASN D 1 96 ? 17.498 7.868 -13.525 1.00 31.59 96 ASN D C 1
ATOM 6586 O O . ASN D 1 96 ? 16.321 7.537 -13.437 1.00 32.10 96 ASN D O 1
ATOM 6591 N N . VAL D 1 97 ? 18.124 8.031 -14.691 1.00 31.10 97 VAL D N 1
ATOM 6592 C CA . VAL D 1 97 ? 17.503 7.719 -15.982 1.00 31.03 97 VAL D CA 1
ATOM 6593 C C . VAL D 1 97 ? 18.171 6.493 -16.586 1.00 32.27 97 VAL D C 1
ATOM 6594 O O . VAL D 1 97 ? 19.394 6.422 -16.691 1.00 32.42 97 VAL D O 1
ATOM 6598 N N . GLN D 1 98 ? 17.352 5.528 -16.979 1.00 33.26 98 GLN D N 1
ATOM 6599 C CA . GLN D 1 98 ? 17.847 4.284 -17.539 1.00 35.03 98 GLN D CA 1
ATOM 6600 C C . GLN D 1 98 ? 18.505 4.479 -18.908 1.00 35.15 98 GLN D C 1
ATOM 6601 O O . GLN D 1 98 ? 18.004 5.214 -19.762 1.00 34.19 98 GLN D O 1
ATOM 6607 N N . GLY D 1 99 ? 19.645 3.825 -19.090 1.00 36.62 99 GLY D N 1
ATOM 6608 C CA . GLY D 1 99 ? 20.441 3.957 -20.310 1.00 38.07 99 GLY D CA 1
ATOM 6609 C C . GLY D 1 99 ? 19.900 3.250 -21.535 1.00 39.18 99 GLY D C 1
ATOM 6610 O O . GLY D 1 99 ? 20.555 3.223 -22.580 1.00 40.71 99 GLY D O 1
ATOM 6611 N N . ASP D 1 100 ? 18.709 2.675 -21.409 1.00 38.90 100 ASP D N 1
ATOM 6612 C CA . ASP D 1 100 ? 18.076 1.985 -22.525 1.00 40.33 100 ASP D CA 1
ATOM 6613 C C . ASP D 1 100 ? 16.746 2.633 -22.911 1.00 38.79 100 ASP D C 1
ATOM 6614 O O . ASP D 1 100 ? 15.884 1.992 -23.515 1.00 39.62 100 ASP D O 1
ATOM 6619 N N . GLU D 1 101 ? 16.599 3.911 -22.568 1.00 36.95 101 GLU D N 1
ATOM 6620 C CA . GLU D 1 101 ? 15.405 4.680 -22.897 1.00 35.90 101 GLU D CA 1
ATOM 6621 C C . GLU D 1 101 ? 15.770 5.906 -23.752 1.00 35.28 101 GLU D C 1
ATOM 6622 O O . GLU D 1 101 ? 15.697 7.039 -23.281 1.00 34.07 101 GLU D O 1
ATOM 6628 N N . PRO D 1 102 ? 16.160 5.676 -25.028 1.00 36.24 102 PRO D N 1
ATOM 6629 C CA . PRO D 1 102 ? 16.698 6.755 -25.859 1.00 36.54 102 PRO D CA 1
ATOM 6630 C C . PRO D 1 102 ? 15.651 7.779 -26.301 1.00 36.03 102 PRO D C 1
ATOM 6631 O O . PRO D 1 102 ? 16.012 8.877 -26.738 1.00 36.53 102 PRO D O 1
ATOM 6635 N N . LEU D 1 103 ? 14.373 7.416 -26.204 1.00 35.55 103 LEU D N 1
ATOM 6636 C CA . LEU D 1 103 ? 13.278 8.321 -26.565 1.00 34.91 103 LEU D CA 1
ATOM 6637 C C . LEU D 1 103 ? 12.541 8.892 -25.344 1.00 33.43 103 LEU D C 1
ATOM 6638 O O . LEU D 1 103 ? 11.403 9.371 -25.454 1.00 32.98 103 LEU D O 1
ATOM 6643 N N . ILE D 1 104 ? 13.169 8.833 -24.173 1.00 32.85 104 ILE D N 1
ATOM 6644 C CA . ILE D 1 104 ? 12.567 9.429 -22.979 1.00 31.64 104 ILE D CA 1
ATOM 6645 C C . ILE D 1 104 ? 12.310 10.941 -23.194 1.00 31.90 104 ILE D C 1
ATOM 6646 O O . ILE D 1 104 ? 13.206 11.664 -23.609 1.00 32.59 104 ILE D O 1
ATOM 6651 N N . PRO D 1 105 ? 11.066 11.403 -22.955 1.00 32.03 105 PRO D N 1
ATOM 6652 C CA . PRO D 1 105 ? 10.758 12.830 -23.129 1.00 32.53 105 PRO D CA 1
ATOM 6653 C C . PRO D 1 105 ? 11.510 13.675 -22.103 1.00 32.01 105 PRO D C 1
ATOM 6654 O O . PRO D 1 105 ? 11.421 13.393 -20.894 1.00 31.01 105 PRO D O 1
ATOM 6658 N N . PRO D 1 106 ? 12.264 14.693 -22.559 1.00 32.39 106 PRO D N 1
ATOM 6659 C CA . PRO D 1 106 ? 12.984 15.536 -21.596 1.00 32.25 106 PRO D CA 1
ATOM 6660 C C . PRO D 1 106 ? 12.069 16.129 -20.522 1.00 31.57 106 PRO D C 1
ATOM 6661 O O . PRO D 1 106 ? 12.477 16.249 -19.361 1.00 31.27 106 PRO D O 1
ATOM 6665 N N . ALA D 1 107 ? 10.844 16.474 -20.918 1.00 32.09 107 ALA D N 1
ATOM 6666 C CA . ALA D 1 107 ? 9.858 17.065 -20.023 1.00 32.32 107 ALA D CA 1
ATOM 6667 C C . ALA D 1 107 ? 9.623 16.247 -18.748 1.00 31.31 107 ALA D C 1
ATOM 6668 O O . ALA D 1 107 ? 9.452 16.819 -17.668 1.00 31.11 107 ALA D O 1
ATOM 6670 N N . ILE D 1 108 ? 9.628 14.919 -18.864 1.00 30.31 108 ILE D N 1
ATOM 6671 C CA . ILE D 1 108 ? 9.379 14.085 -17.672 1.00 29.90 108 ILE D CA 1
ATOM 6672 C C . ILE D 1 108 ? 10.614 13.929 -16.775 1.00 28.80 108 ILE D C 1
ATOM 6673 O O . ILE D 1 108 ? 10.473 13.736 -15.562 1.00 28.51 108 ILE D O 1
ATOM 6678 N N . ILE D 1 109 ? 11.805 14.036 -17.367 1.00 28.35 109 ILE D N 1
ATOM 6679 C CA . ILE D 1 109 ? 13.051 14.116 -16.599 1.00 27.78 109 ILE D CA 1
ATOM 6680 C C . ILE D 1 109 ? 12.996 15.382 -15.750 1.00 27.97 109 ILE D C 1
ATOM 6681 O O . ILE D 1 109 ? 13.233 15.334 -14.543 1.00 27.17 109 ILE D O 1
ATOM 6686 N N . ARG D 1 110 ? 12.666 16.505 -16.386 1.00 27.86 110 ARG D N 1
ATOM 6687 C CA . ARG D 1 110 ? 12.448 17.756 -15.668 1.00 28.59 110 ARG D CA 1
ATOM 6688 C C . ARG D 1 110 ? 11.329 17.638 -14.625 1.00 27.68 110 ARG D C 1
ATOM 6689 O O . ARG D 1 110 ? 11.483 18.110 -13.500 1.00 27.44 110 ARG D O 1
ATOM 6697 N N . GLN D 1 111 ? 10.219 17.002 -14.998 1.00 32.29 111 GLN D N 1
ATOM 6698 C CA . GLN D 1 111 ? 9.047 16.906 -14.114 1.00 30.98 111 GLN D CA 1
ATOM 6699 C C . GLN D 1 111 ? 9.345 16.231 -12.770 1.00 29.06 111 GLN D C 1
ATOM 6700 O O . GLN D 1 111 ? 8.964 16.751 -11.720 1.00 28.54 111 GLN D O 1
ATOM 6706 N N . VAL D 1 112 ? 10.019 15.083 -12.803 1.00 28.42 112 VAL D N 1
ATOM 6707 C CA . VAL D 1 112 ? 10.348 14.358 -11.567 1.00 27.23 112 VAL D CA 1
ATOM 6708 C C . VAL D 1 112 ? 11.358 15.128 -10.670 1.00 27.71 112 VAL D C 1
ATOM 6709 O O . VAL D 1 112 ? 11.227 15.141 -9.440 1.00 27.20 112 VAL D O 1
ATOM 6713 N N . ALA D 1 113 ? 12.329 15.794 -11.293 1.00 28.05 113 ALA D N 1
ATOM 6714 C CA . ALA D 1 113 ? 13.251 16.679 -10.571 1.00 28.79 113 ALA D CA 1
ATOM 6715 C C . ALA D 1 113 ? 12.487 17.853 -9.942 1.00 28.77 113 ALA D C 1
ATOM 6716 O O . ALA D 1 113 ? 12.699 18.183 -8.777 1.00 29.70 113 ALA D O 1
ATOM 6718 N N . ASP D 1 114 ? 11.584 18.468 -10.709 1.00 29.57 114 ASP D N 1
ATOM 6719 C CA . ASP D 1 114 ? 10.740 19.559 -10.188 1.00 29.60 114 ASP D CA 1
ATOM 6720 C C . ASP D 1 114 ? 9.858 19.105 -9.036 1.00 28.49 114 ASP D C 1
ATOM 6721 O O . ASP D 1 114 ? 9.709 19.824 -8.050 1.00 28.30 114 ASP D O 1
ATOM 6726 N N . ASN D 1 115 ? 9.272 17.912 -9.155 1.00 27.44 115 ASN D N 1
ATOM 6727 C CA . ASN D 1 115 ? 8.444 17.378 -8.083 1.00 27.59 115 ASN D CA 1
ATOM 6728 C C . ASN D 1 115 ? 9.243 17.069 -6.821 1.00 27.10 115 ASN D C 1
ATOM 6729 O O . ASN D 1 115 ? 8.755 17.276 -5.722 1.00 27.68 115 ASN D O 1
ATOM 6734 N N . LEU D 1 116 ? 10.462 16.562 -6.971 1.00 27.44 116 LEU D N 1
ATOM 6735 C CA . LEU D 1 116 ? 11.314 16.345 -5.804 1.00 27.35 116 LEU D CA 1
ATOM 6736 C C . LEU D 1 116 ? 11.681 17.666 -5.128 1.00 28.30 116 LEU D C 1
ATOM 6737 O O . LEU D 1 116 ? 11.720 17.754 -3.892 1.00 28.36 116 LEU D O 1
ATOM 6742 N N . ALA D 1 117 ? 11.940 18.686 -5.941 1.00 28.96 117 ALA D N 1
ATOM 6743 C CA . ALA D 1 117 ? 12.302 20.013 -5.433 1.00 30.59 117 ALA D CA 1
ATOM 6744 C C . ALA D 1 117 ? 11.158 20.631 -4.640 1.00 31.19 117 ALA D C 1
ATOM 6745 O O . ALA D 1 117 ? 11.394 21.361 -3.677 1.00 31.97 117 ALA D O 1
ATOM 6747 N N . ALA D 1 118 ? 9.925 20.318 -5.023 1.00 31.49 118 ALA D N 1
ATOM 6748 C CA . ALA D 1 118 ? 8.764 21.002 -4.461 1.00 33.00 118 ALA D CA 1
ATOM 6749 C C . ALA D 1 118 ? 8.265 20.382 -3.162 1.00 33.36 118 ALA D C 1
ATOM 6750 O O . ALA D 1 118 ? 7.299 20.865 -2.582 1.00 34.23 118 ALA D O 1
ATOM 6752 N N . CYS D 1 119 ? 8.926 19.319 -2.706 1.00 33.67 119 CYS D N 1
ATOM 6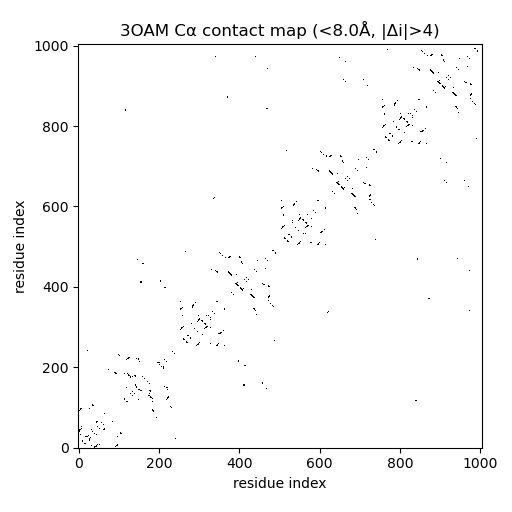753 C CA . CYS D 1 119 ? 8.506 18.619 -1.499 1.00 34.17 119 CYS D CA 1
ATOM 6754 C C . CYS D 1 119 ? 9.698 18.239 -0.625 1.00 34.36 119 CYS D C 1
ATOM 6755 O O . CYS D 1 119 ? 10.859 18.526 -0.965 1.00 34.78 119 CYS D O 1
ATOM 6758 N N . SER D 1 120 ? 9.392 17.581 0.493 1.00 34.51 120 SER D N 1
ATOM 6759 C CA . SER D 1 120 ? 10.374 17.197 1.494 1.00 34.84 120 SER D CA 1
ATOM 6760 C C . SER D 1 120 ? 10.624 15.684 1.539 1.00 34.02 120 SER D C 1
ATOM 6761 O O . SER D 1 120 ? 11.379 15.213 2.393 1.00 34.88 120 SER D O 1
ATOM 6764 N N . ALA D 1 121 ? 10.004 14.934 0.624 1.00 32.69 121 ALA D N 1
ATOM 6765 C CA . ALA D 1 121 ? 10.254 13.487 0.514 1.00 31.00 121 ALA D CA 1
ATOM 6766 C C . ALA D 1 121 ? 11.651 13.263 -0.046 1.00 30.69 121 ALA D C 1
ATOM 6767 O O . ALA D 1 121 ? 12.163 14.100 -0.788 1.00 31.16 121 ALA D O 1
ATOM 6769 N N . PRO D 1 122 ? 12.298 12.151 0.337 1.00 30.22 122 PRO D N 1
ATOM 6770 C CA . PRO D 1 122 ? 13.633 11.876 -0.181 1.00 30.63 122 PRO D CA 1
ATOM 6771 C C . PRO D 1 122 ? 13.624 11.467 -1.652 1.00 29.93 122 PRO D C 1
ATOM 6772 O O . PRO D 1 122 ? 14.688 11.420 -2.284 1.00 30.49 122 PRO D O 1
ATOM 6776 N N . MET D 1 123 ? 12.434 11.182 -2.185 1.00 29.63 123 MET D N 1
ATOM 6777 C CA . MET D 1 123 ? 12.292 10.437 -3.433 1.00 29.09 123 MET D CA 1
ATOM 6778 C C . MET D 1 123 ? 11.022 10.802 -4.202 1.00 28.35 123 MET D C 1
ATOM 6779 O O . MET D 1 123 ? 9.959 10.934 -3.608 1.00 27.81 123 MET D O 1
ATOM 6784 N N . ALA D 1 124 ? 11.146 10.948 -5.523 1.00 26.58 124 ALA D N 1
ATOM 6785 C CA . ALA D 1 124 ? 10.002 11.187 -6.398 1.00 25.92 124 ALA D CA 1
ATOM 6786 C C . ALA D 1 124 ? 10.067 10.245 -7.588 1.00 25.00 124 ALA D C 1
ATOM 6787 O O . ALA D 1 124 ? 11.162 9.829 -7.998 1.00 24.61 124 ALA D O 1
ATOM 6789 N N . THR D 1 125 ? 8.895 9.912 -8.127 1.00 24.42 125 THR D N 1
ATOM 6790 C CA . THR D 1 125 ? 8.767 9.054 -9.307 1.00 23.97 125 THR D CA 1
ATOM 6791 C C . THR D 1 125 ? 7.500 9.407 -10.107 1.00 24.04 125 THR D C 1
ATOM 6792 O O . THR D 1 125 ? 6.780 10.339 -9.757 1.00 23.68 125 THR D O 1
ATOM 6796 N N . LEU D 1 126 ? 7.242 8.691 -11.200 1.00 23.99 126 LEU D N 1
ATOM 6797 C CA . LEU D 1 126 ? 6.126 9.025 -12.087 1.00 24.20 126 LEU D CA 1
ATOM 6798 C C . LEU D 1 126 ? 5.298 7.795 -12.434 1.00 24.30 126 LEU D C 1
ATOM 6799 O O . LEU D 1 126 ? 5.738 6.665 -12.264 1.00 23.58 126 LEU D O 1
ATOM 6804 N N . ALA D 1 127 ? 4.106 8.035 -12.953 1.00 25.12 127 ALA D N 1
ATOM 6805 C CA . ALA D 1 127 ? 3.244 6.959 -13.422 1.00 26.02 127 ALA D CA 1
ATOM 6806 C C . ALA D 1 127 ? 2.482 7.386 -14.659 1.00 27.85 127 ALA D C 1
ATOM 6807 O O . ALA D 1 127 ? 2.360 8.579 -14.941 1.00 28.55 127 ALA D O 1
ATOM 6809 N N . VAL D 1 128 ? 1.964 6.402 -15.389 1.00 28.80 128 VAL D N 1
ATOM 6810 C CA . VAL D 1 128 ? 1.134 6.660 -16.559 1.00 30.35 128 VAL D CA 1
ATOM 6811 C C . VAL D 1 128 ? -0.198 5.919 -16.410 1.00 30.13 128 VAL D C 1
ATOM 6812 O O . VAL D 1 128 ? -0.237 4.788 -15.899 1.00 29.31 128 VAL D O 1
ATOM 6816 N N . GLU D 1 129 ? -1.288 6.559 -16.824 1.00 30.53 129 GLU D N 1
ATOM 6817 C CA . GLU D 1 129 ? -2.599 5.902 -16.792 1.00 31.19 129 GLU D CA 1
ATOM 6818 C C . GLU D 1 129 ? -2.650 4.765 -17.806 1.00 32.08 129 GLU D C 1
ATOM 6819 O O . GLU D 1 129 ? -2.205 4.925 -18.945 1.00 33.21 129 GLU D O 1
ATOM 6825 N N . ILE D 1 130 ? -3.158 3.614 -17.366 1.00 31.33 130 ILE D N 1
ATOM 6826 C CA . ILE D 1 130 ? -3.351 2.447 -18.231 1.00 32.27 130 ILE D CA 1
ATOM 6827 C C . ILE D 1 130 ? -4.789 1.946 -18.140 1.00 32.73 130 ILE D C 1
ATOM 6828 O O . ILE D 1 130 ? -5.417 2.038 -17.072 1.00 31.14 130 ILE D O 1
ATOM 6833 N N . GLU D 1 131 ? -5.298 1.415 -19.258 1.00 34.63 131 GLU D N 1
ATOM 6834 C CA . GLU D 1 131 ? -6.652 0.839 -19.326 1.00 36.13 131 GLU D CA 1
ATOM 6835 C C . GLU D 1 131 ? -6.714 -0.509 -20.055 1.00 37.21 131 GLU D C 1
ATOM 6836 O O . GLU D 1 131 ? -7.723 -1.210 -19.964 1.00 37.11 131 GLU D O 1
ATOM 6842 N N . ASP D 1 132 ? -5.659 -0.852 -20.794 1.00 38.48 132 ASP D N 1
ATOM 6843 C CA . ASP D 1 132 ? -5.618 -2.099 -21.561 1.00 40.62 132 ASP D CA 1
ATOM 6844 C C . ASP D 1 132 ? -5.590 -3.296 -20.626 1.00 39.95 132 ASP D C 1
ATOM 6845 O O . ASP D 1 132 ? -4.736 -3.366 -19.743 1.00 38.24 132 ASP D O 1
ATOM 6850 N N . GLU D 1 133 ? -6.509 -4.241 -20.837 1.00 40.95 133 GLU D N 1
ATOM 6851 C CA . GLU D 1 133 ? -6.635 -5.418 -19.971 1.00 41.24 133 GLU D CA 1
ATOM 6852 C C . GLU D 1 133 ? -5.321 -6.191 -19.832 1.00 41.42 133 GLU D C 1
ATOM 6853 O O . GLU D 1 133 ? -5.013 -6.712 -18.753 1.00 40.81 133 GLU D O 1
ATOM 6859 N N . ALA D 1 134 ? -4.563 -6.252 -20.926 1.00 42.92 134 ALA D N 1
ATOM 6860 C CA . ALA D 1 134 ? -3.262 -6.926 -20.964 1.00 43.32 134 ALA D CA 1
ATOM 6861 C C . ALA D 1 134 ? -2.316 -6.387 -19.890 1.00 41.59 134 ALA D C 1
ATOM 6862 O O . ALA D 1 134 ? -1.808 -7.160 -19.074 1.00 41.81 134 ALA D O 1
ATOM 6864 N N . GLU D 1 135 ? -2.116 -5.066 -19.896 1.00 40.33 135 GLU D N 1
ATOM 6865 C CA . GLU D 1 135 ? -1.280 -4.344 -18.935 1.00 37.83 135 GLU D CA 1
ATOM 6866 C C . GLU D 1 135 ? -1.840 -4.351 -17.523 1.00 35.18 135 GLU D C 1
ATOM 6867 O O . GLU D 1 135 ? -1.103 -4.553 -16.563 1.00 33.48 135 GLU D O 1
ATOM 6873 N N . VAL D 1 136 ? -3.146 -4.110 -17.414 1.00 33.36 136 VAL D N 1
ATOM 6874 C CA . VAL D 1 136 ? -3.823 -4.029 -16.127 1.00 30.99 136 VAL D CA 1
ATOM 6875 C C . VAL D 1 136 ? -3.627 -5.300 -15.285 1.00 30.30 136 VAL D C 1
ATOM 6876 O O . VAL D 1 136 ? -3.433 -5.211 -14.075 1.00 28.96 136 VAL D O 1
ATOM 6880 N N . PHE D 1 137 ? -3.637 -6.471 -15.928 1.00 30.91 137 PHE D N 1
ATOM 6881 C CA . PHE D 1 137 ? -3.478 -7.739 -15.206 1.00 31.43 137 PHE D CA 1
ATOM 6882 C C . PHE D 1 137 ? -2.107 -8.399 -15.348 1.00 32.16 137 PHE D C 1
ATOM 6883 O O . PHE D 1 137 ? -1.945 -9.595 -15.101 1.00 33.82 137 PHE D O 1
ATOM 6891 N N . ASN D 1 138 ? -1.118 -7.599 -15.707 1.00 31.94 138 ASN D N 1
ATOM 6892 C CA . ASN D 1 138 ? 0.208 -8.082 -16.033 1.00 32.37 138 ASN D CA 1
ATOM 6893 C C . ASN D 1 138 ? 1.187 -7.741 -14.907 1.00 30.86 138 ASN D C 1
ATOM 6894 O O . ASN D 1 138 ? 1.456 -6.568 -14.688 1.00 29.48 138 ASN D O 1
ATOM 6899 N N . PRO D 1 139 ? 1.738 -8.760 -14.203 1.00 30.56 139 PRO D N 1
ATOM 6900 C CA . PRO D 1 139 ? 2.654 -8.436 -13.095 1.00 30.03 139 PRO D CA 1
ATOM 6901 C C . PRO D 1 139 ? 3.952 -7.735 -13.506 1.00 30.23 139 PRO D C 1
ATOM 6902 O O . PRO D 1 139 ? 4.633 -7.158 -12.652 1.00 29.13 139 PRO D O 1
ATOM 6906 N N . ASN D 1 140 ? 4.280 -7.766 -14.795 1.00 31.64 140 ASN D N 1
ATOM 6907 C CA . ASN D 1 140 ? 5.416 -7.010 -15.314 1.00 32.34 140 ASN D CA 1
ATOM 6908 C C . ASN D 1 140 ? 5.157 -5.512 -15.378 1.00 31.06 140 ASN D C 1
ATOM 6909 O O . ASN D 1 140 ? 6.095 -4.718 -15.460 1.00 31.21 140 ASN D O 1
ATOM 6914 N N . ALA D 1 141 ? 3.883 -5.133 -15.363 1.00 30.09 141 ALA D N 1
ATOM 6915 C CA . ALA D 1 141 ? 3.510 -3.727 -15.298 1.00 28.25 141 ALA D CA 1
ATOM 6916 C C . ALA D 1 141 ? 3.201 -3.382 -13.844 1.00 26.79 141 ALA D C 1
ATOM 6917 O O . ALA D 1 141 ? 2.167 -3.786 -13.298 1.00 25.47 141 ALA D O 1
ATOM 6919 N N . VAL D 1 142 ? 4.112 -2.644 -13.216 1.00 25.54 142 VAL D N 1
ATOM 6920 C CA . VAL D 1 142 ? 3.970 -2.295 -11.802 1.00 24.53 142 VAL D CA 1
ATOM 6921 C C . VAL D 1 142 ? 2.863 -1.258 -11.602 1.00 23.56 142 VAL D C 1
ATOM 6922 O O . VAL D 1 142 ? 2.867 -0.200 -12.232 1.00 23.73 142 VAL D O 1
ATOM 6926 N N . LYS D 1 143 ? 1.927 -1.561 -10.703 1.00 23.00 143 LYS D N 1
ATOM 6927 C CA . LYS D 1 143 ? 0.872 -0.608 -10.360 1.00 22.39 143 LYS D CA 1
ATOM 6928 C C . LYS D 1 143 ? 1.238 0.190 -9.112 1.00 21.77 143 LYS D C 1
ATOM 6929 O O . LYS D 1 143 ? 1.961 -0.289 -8.219 1.00 21.06 143 LYS D O 1
ATOM 6935 N N . VAL D 1 144 ? 0.722 1.413 -9.054 1.00 21.11 144 VAL D N 1
ATOM 6936 C CA . VAL D 1 144 ? 0.912 2.249 -7.880 1.00 20.89 144 VAL D CA 1
ATOM 6937 C C . VAL D 1 144 ? -0.417 2.920 -7.536 1.00 21.32 144 VAL D C 1
ATOM 6938 O O . VAL D 1 144 ? -1.208 3.208 -8.427 1.00 21.17 144 VAL D O 1
ATOM 6942 N N . ILE D 1 145 ? -0.690 3.109 -6.242 1.00 21.19 145 ILE D N 1
ATOM 6943 C CA . ILE D 1 145 ? -1.780 4.012 -5.845 1.00 22.27 145 ILE D CA 1
ATOM 6944 C C . ILE D 1 145 ? -1.247 5.066 -4.879 1.00 22.35 145 ILE D C 1
ATOM 6945 O O . ILE D 1 145 ? -0.290 4.830 -4.134 1.00 21.02 145 ILE D O 1
ATOM 6950 N N . THR D 1 146 ? -1.865 6.239 -4.920 1.00 23.01 146 THR D N 1
ATOM 6951 C CA . THR D 1 146 ? -1.395 7.363 -4.116 1.00 23.30 146 THR D CA 1
ATOM 6952 C C . THR D 1 146 ? -2.463 7.824 -3.143 1.00 22.99 146 THR D C 1
ATOM 6953 O O . THR D 1 146 ? -3.653 7.525 -3.313 1.00 23.22 146 THR D O 1
ATOM 6957 N N . ASP D 1 147 ? -2.039 8.599 -2.144 1.00 22.56 147 ASP D N 1
ATOM 6958 C CA . ASP D 1 147 ? -2.982 9.289 -1.289 1.00 22.75 147 ASP D CA 1
ATOM 6959 C C . ASP D 1 147 ? -3.349 10.623 -1.953 1.00 23.24 147 ASP D C 1
ATOM 6960 O O . ASP D 1 147 ? -2.851 10.930 -3.047 1.00 23.20 147 ASP D O 1
ATOM 6965 N N . LYS D 1 148 ? -4.188 11.414 -1.285 1.00 23.07 148 LYS D N 1
ATOM 6966 C CA . LYS D 1 148 ? -4.688 12.674 -1.855 1.00 24.14 148 LYS D CA 1
ATOM 6967 C C . LYS D 1 148 ? -3.585 13.705 -2.120 1.00 24.46 148 LYS D C 1
ATOM 6968 O O . LYS D 1 148 ? -3.808 14.668 -2.861 1.00 25.62 148 LYS D O 1
ATOM 6974 N N . SER D 1 149 ? -2.409 13.503 -1.528 1.00 24.04 149 SER D N 1
ATOM 6975 C CA . SER D 1 149 ? -1.303 14.463 -1.646 1.00 25.62 149 SER D CA 1
ATOM 6976 C C . SER D 1 149 ? -0.276 14.046 -2.714 1.00 25.37 149 SER D C 1
ATOM 6977 O O . SER D 1 149 ? 0.711 14.747 -2.950 1.00 26.04 149 SER D O 1
ATOM 6980 N N . GLY D 1 150 ? -0.507 12.892 -3.333 1.00 25.20 150 GLY D N 1
ATOM 6981 C CA . GLY D 1 150 ? 0.391 12.360 -4.369 1.00 25.08 150 GLY D CA 1
ATOM 6982 C C . GLY D 1 150 ? 1.438 11.376 -3.866 1.00 24.77 150 GLY D C 1
ATOM 6983 O O . GLY D 1 150 ? 2.248 10.881 -4.644 1.00 25.55 150 GLY D O 1
ATOM 6984 N N . TYR D 1 151 ? 1.420 11.058 -2.574 1.00 23.23 151 TYR D N 1
ATOM 6985 C CA . TYR D 1 151 ? 2.416 10.133 -2.035 1.00 23.18 151 TYR D CA 1
ATOM 6986 C C . TYR D 1 151 ? 1.934 8.704 -2.228 1.00 21.89 151 TYR D C 1
ATOM 6987 O O . TYR D 1 151 ? 0.761 8.412 -2.034 1.00 22.82 151 TYR D O 1
ATOM 6996 N N . ALA D 1 152 ? 2.846 7.823 -2.630 1.00 22.02 152 ALA D N 1
ATOM 6997 C CA . ALA D 1 152 ? 2.502 6.432 -2.873 1.00 21.00 152 ALA D CA 1
ATOM 6998 C C . ALA D 1 152 ? 1.991 5.792 -1.583 1.00 20.73 152 ALA D C 1
ATOM 6999 O O . ALA D 1 152 ? 2.549 6.016 -0.523 1.00 21.50 152 ALA D O 1
ATOM 7001 N N . LEU D 1 153 ? 0.906 5.035 -1.674 1.00 19.57 153 LEU D N 1
ATOM 7002 C CA . LEU D 1 153 ? 0.512 4.177 -0.562 1.00 19.28 153 LEU D CA 1
ATOM 7003 C C . LEU D 1 153 ? 1.250 2.848 -0.700 1.00 18.60 153 LEU D C 1
ATOM 7004 O O . LEU D 1 153 ? 1.728 2.286 0.288 1.00 18.71 153 LEU D O 1
ATOM 7009 N N . TYR D 1 154 ? 1.326 2.355 -1.934 1.00 17.99 154 TYR D N 1
ATOM 7010 C CA . TYR D 1 154 ? 1.893 1.040 -2.198 1.00 18.47 154 TYR D CA 1
ATOM 7011 C C . TYR D 1 154 ? 2.204 0.903 -3.694 1.00 18.67 154 TYR D C 1
ATOM 7012 O O . TYR D 1 154 ? 1.559 1.555 -4.534 1.00 18.56 154 TYR D O 1
ATOM 7021 N N . PHE D 1 155 ? 3.222 0.103 -4.003 1.00 19.22 155 PHE D N 1
ATOM 7022 C CA . PHE D 1 155 ? 3.527 -0.339 -5.377 1.00 19.64 155 PHE D CA 1
ATOM 7023 C C . PHE D 1 155 ? 3.364 -1.851 -5.377 1.00 20.16 155 PHE D C 1
ATOM 7024 O O . PHE D 1 155 ? 3.766 -2.515 -4.413 1.00 20.33 155 PHE D O 1
ATOM 7032 N N . SER D 1 156 ? 2.792 -2.402 -6.448 1.00 20.56 156 SER D N 1
ATOM 7033 C CA . SER D 1 156 ? 2.601 -3.855 -6.526 1.00 20.35 156 SER D CA 1
ATOM 7034 C C . SER D 1 156 ? 2.544 -4.373 -7.960 1.00 21.02 156 SER D C 1
ATOM 7035 O O . SER D 1 156 ? 2.200 -3.660 -8.907 1.00 21.16 156 SER D O 1
ATOM 7038 N N . ARG D 1 157 ? 2.890 -5.645 -8.099 1.00 21.42 157 ARG D N 1
ATOM 7039 C CA . ARG D 1 157 ? 2.683 -6.365 -9.333 1.00 22.11 157 ARG D CA 1
ATOM 7040 C C . ARG D 1 157 ? 1.270 -6.964 -9.369 1.00 22.42 157 ARG D C 1
ATOM 7041 O O . ARG D 1 157 ? 0.831 -7.467 -10.404 1.00 24.07 157 ARG D O 1
ATOM 7049 N N . ALA D 1 158 ? 0.570 -6.896 -8.234 1.00 21.73 158 ALA D N 1
ATOM 7050 C CA . ALA D 1 158 ? -0.856 -7.215 -8.162 1.00 21.62 158 ALA D CA 1
ATOM 7051 C C . ALA D 1 158 ? -1.635 -6.061 -8.784 1.00 21.90 158 ALA D C 1
ATOM 7052 O O . ALA D 1 158 ? -1.142 -4.928 -8.847 1.00 21.09 158 ALA D O 1
ATOM 7054 N N . THR D 1 159 ? -2.847 -6.358 -9.242 1.00 21.75 159 THR D N 1
ATOM 7055 C CA . THR D 1 159 ? -3.656 -5.346 -9.899 1.00 21.89 159 THR D CA 1
ATOM 7056 C C . THR D 1 159 ? -4.329 -4.469 -8.847 1.00 20.93 159 THR D C 1
ATOM 7057 O O . THR D 1 159 ? -5.336 -4.868 -8.249 1.00 21.74 159 THR D O 1
ATOM 7061 N N . ILE D 1 160 ? -3.745 -3.294 -8.598 1.00 20.17 160 ILE D N 1
ATOM 7062 C CA . ILE D 1 160 ? -4.254 -2.393 -7.557 1.00 19.48 160 ILE D CA 1
ATOM 7063 C C . ILE D 1 160 ? -4.739 -1.084 -8.164 1.00 19.50 160 ILE D C 1
ATOM 7064 O O . ILE D 1 160 ? -4.035 -0.550 -9.025 1.00 20.14 160 ILE D O 1
ATOM 7069 N N . PRO D 1 161 ? -5.629 -0.416 -7.428 1.00 19.34 161 PRO D N 1
ATOM 7070 C CA . PRO D 1 161 ? -6.877 -0.933 -6.881 1.00 19.30 161 PRO D CA 1
ATOM 7071 C C . PRO D 1 161 ? -7.598 -2.051 -7.604 1.00 19.80 161 PRO D C 1
ATOM 7072 O O . PRO D 1 161 ? -7.755 -2.031 -8.817 1.00 20.22 161 PRO D O 1
ATOM 7076 N N . TRP D 1 162 ? -8.010 -3.029 -6.811 1.00 19.34 162 TRP D N 1
ATOM 7077 C CA . TRP D 1 162 ? -8.848 -4.109 -7.300 1.00 19.77 162 TRP D CA 1
ATOM 7078 C C . TRP D 1 162 ? -10.286 -3.598 -7.402 1.00 20.98 162 TRP D C 1
ATOM 7079 O O . TRP D 1 162 ? -10.878 -3.170 -6.397 1.00 20.20 162 TRP D O 1
ATOM 7090 N N . ASP D 1 163 ? -10.843 -3.614 -8.616 1.00 21.64 163 ASP D N 1
ATOM 7091 C CA . ASP D 1 163 ? -12.243 -3.212 -8.788 1.00 23.04 163 ASP D CA 1
ATOM 7092 C C . ASP D 1 163 ? -13.106 -4.420 -8.456 1.00 23.35 163 ASP D C 1
ATOM 7093 O O . ASP D 1 163 ? -13.240 -5.349 -9.264 1.00 24.22 163 ASP D O 1
ATOM 70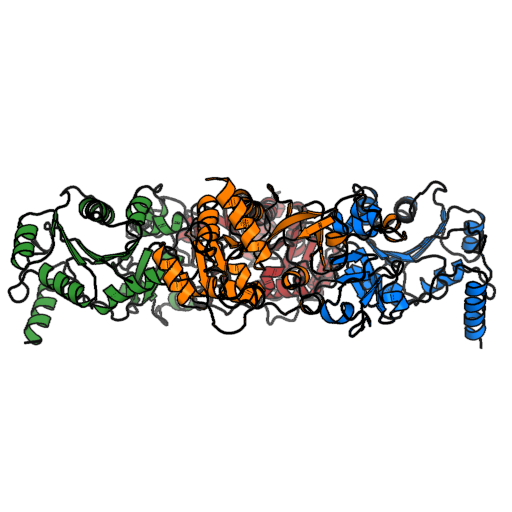98 N N . ARG D 1 164 ? -13.667 -4.426 -7.245 1.00 24.61 164 ARG D N 1
ATOM 7099 C CA . ARG D 1 164 ? -14.363 -5.603 -6.731 1.00 26.49 164 ARG D CA 1
ATOM 7100 C C . ARG D 1 164 ? -15.528 -6.038 -7.626 1.00 27.80 164 ARG D C 1
ATOM 7101 O O . ARG D 1 164 ? -15.651 -7.218 -7.979 1.00 27.30 164 ARG D O 1
ATOM 7109 N N . ASP D 1 165 ? -16.368 -5.076 -7.999 1.00 28.86 165 ASP D N 1
ATOM 7110 C CA . ASP D 1 165 ? -17.554 -5.383 -8.794 1.00 31.47 165 ASP D CA 1
ATOM 7111 C C . ASP D 1 165 ? -17.269 -5.706 -10.253 1.00 31.44 165 ASP D C 1
ATOM 7112 O O . ASP D 1 165 ? -18.039 -6.416 -10.876 1.00 32.49 165 ASP D O 1
ATOM 7117 N N . ASN D 1 166 ? -16.181 -5.186 -10.806 1.00 31.08 166 ASN D N 1
ATOM 7118 C CA . ASN D 1 166 ? -15.900 -5.429 -12.220 1.00 31.82 166 ASN D CA 1
ATOM 7119 C C . ASN D 1 166 ? -14.973 -6.614 -12.509 1.00 32.09 166 ASN D C 1
ATOM 7120 O O . ASN D 1 166 ? -15.143 -7.311 -13.515 1.00 33.05 166 ASN D O 1
ATOM 7125 N N . PHE D 1 167 ? -14.012 -6.857 -11.618 1.00 30.66 167 PHE D N 1
ATOM 7126 C CA . PHE D 1 167 ? -12.958 -7.838 -11.897 1.00 31.61 167 PHE D CA 1
ATOM 7127 C C . PHE D 1 167 ? -13.317 -9.291 -11.564 1.00 33.42 167 PHE D C 1
ATOM 7128 O O . PHE D 1 167 ? -12.544 -10.195 -11.877 1.00 34.55 167 PHE D O 1
ATOM 7136 N N . ALA D 1 168 ? -14.456 -9.496 -10.907 1.00 34.92 168 ALA D N 1
ATOM 7137 C CA . ALA D 1 168 ? -14.966 -10.833 -10.598 1.00 37.45 168 ALA D CA 1
ATOM 7138 C C . ALA D 1 168 ? -15.731 -11.442 -11.778 1.00 38.78 168 ALA D C 1
ATOM 7139 O O . ALA D 1 168 ? -15.866 -12.670 -11.863 1.00 40.44 168 ALA D O 1
ATOM 7141 N N . LYS D 1 169 ? -16.221 -10.581 -12.674 1.00 39.04 169 LYS D N 1
ATOM 7142 C CA . LYS D 1 169 ? -17.017 -10.998 -13.844 1.00 40.60 169 LYS D CA 1
ATOM 7143 C C . LYS D 1 169 ? -16.202 -11.782 -14.873 1.00 41.13 169 LYS D C 1
ATOM 7144 O O . LYS D 1 169 ? -14.964 -11.707 -14.895 1.00 40.38 169 LYS D O 1
ATOM 7150 N N . ALA D 1 170 ? -16.911 -12.526 -15.727 1.00 41.99 170 ALA D N 1
ATOM 7151 C CA . ALA D 1 170 ? -16.296 -13.266 -16.828 1.00 43.22 170 ALA D CA 1
ATOM 7152 C C . ALA D 1 170 ? -15.549 -12.306 -17.746 1.00 43.02 170 ALA D C 1
ATOM 7153 O O . ALA D 1 170 ? -14.385 -12.530 -18.090 1.00 43.17 170 ALA D O 1
ATOM 7155 N N . ASP D 1 171 ? -16.227 -11.227 -18.122 1.00 42.93 171 ASP D N 1
ATOM 7156 C CA . ASP D 1 171 ? -15.612 -10.175 -18.910 1.00 43.06 171 ASP D CA 1
ATOM 7157 C C . ASP D 1 171 ? -15.293 -9.009 -17.987 1.00 40.98 171 ASP D C 1
ATOM 7158 O O . ASP D 1 171 ? -16.187 -8.308 -17.516 1.00 40.61 171 ASP D O 1
ATOM 7163 N N . LYS D 1 172 ? -14.002 -8.851 -17.712 1.00 39.73 172 LYS D N 1
ATOM 7164 C CA . LYS D 1 172 ? -13.505 -7.951 -16.671 1.00 38.35 172 LYS D CA 1
ATOM 7165 C C . LYS D 1 172 ? -13.369 -6.509 -17.141 1.00 37.49 172 LYS D C 1
ATOM 7166 O O . LYS D 1 172 ? -12.299 -6.093 -17.601 1.00 38.26 172 LYS D O 1
ATOM 7172 N N . ALA D 1 173 ? -14.452 -5.750 -16.988 1.00 36.27 173 ALA D N 1
ATOM 7173 C CA . ALA D 1 173 ? -14.528 -4.360 -17.433 1.00 35.39 173 ALA D CA 1
ATOM 7174 C C . ALA D 1 173 ? -13.552 -3.471 -16.687 1.00 33.80 173 ALA D C 1
ATOM 7175 O O . ALA D 1 173 ? -13.388 -3.598 -15.466 1.00 31.89 173 ALA D O 1
ATOM 7177 N N . ILE D 1 174 ? -12.914 -2.576 -17.434 1.00 33.46 174 ILE D N 1
ATOM 7178 C CA . ILE D 1 174 ? -11.976 -1.617 -16.872 1.00 32.67 174 ILE D CA 1
ATOM 7179 C C . ILE D 1 174 ? -12.608 -0.236 -17.006 1.00 33.01 174 ILE D C 1
ATOM 7180 O O . ILE D 1 174 ? -12.512 0.412 -18.052 1.00 34.81 174 ILE D O 1
ATOM 7185 N N . VAL D 1 175 ? -13.286 0.189 -15.948 1.00 31.84 175 VAL D N 1
ATOM 7186 C CA . VAL D 1 175 ? -14.149 1.368 -16.024 1.00 32.54 175 VAL D CA 1
ATOM 7187 C C . VAL D 1 175 ? -13.477 2.670 -15.573 1.00 32.10 175 VAL D C 1
ATOM 7188 O O . VAL D 1 175 ? -14.035 3.745 -15.751 1.00 32.93 175 VAL D O 1
ATOM 7192 N N . GLN D 1 176 ? -12.301 2.557 -14.969 1.00 30.25 176 GLN D N 1
ATOM 7193 C CA . GLN D 1 176 ? -11.423 3.700 -14.715 1.00 30.00 176 GLN D CA 1
ATOM 7194 C C . GLN D 1 176 ? -9.991 3.219 -14.891 1.00 28.93 176 GLN D C 1
ATOM 7195 O O . GLN D 1 176 ? -9.712 2.038 -14.647 1.00 28.19 176 GLN D O 1
ATOM 7201 N N . PRO D 1 177 ? -9.079 4.114 -15.311 1.00 28.49 177 PRO D N 1
ATOM 7202 C CA . PRO D 1 177 ? -7.688 3.683 -15.468 1.00 27.62 177 PRO D CA 1
ATOM 7203 C C . PRO D 1 177 ? -6.981 3.303 -14.166 1.00 26.05 177 PRO D C 1
ATOM 7204 O O . PRO D 1 177 ? -7.392 3.713 -13.082 1.00 25.77 177 PRO D O 1
ATOM 7208 N N . LEU D 1 178 ? -5.917 2.523 -14.289 1.00 25.56 178 LEU D N 1
ATOM 7209 C CA . LEU D 1 178 ? -5.009 2.299 -13.185 1.00 24.68 178 LEU D CA 1
ATOM 7210 C C . LEU D 1 178 ? -3.735 3.090 -13.462 1.00 25.21 178 LEU D C 1
ATOM 7211 O O . LEU D 1 178 ? -3.573 3.663 -14.553 1.00 26.73 178 LEU D O 1
ATOM 7216 N N . LEU D 1 179 ? -2.846 3.154 -12.474 1.00 23.85 179 LEU D N 1
ATOM 7217 C CA . LEU D 1 179 ? -1.562 3.832 -12.668 1.00 24.07 179 LEU D CA 1
ATOM 7218 C C . LEU D 1 179 ? -0.443 2.828 -12.780 1.00 23.65 179 LEU D C 1
ATOM 7219 O O . LEU D 1 179 ? -0.214 2.042 -11.860 1.00 23.23 179 LEU D O 1
ATOM 7224 N N . ARG D 1 180 ? 0.254 2.864 -13.909 1.00 24.14 180 ARG D N 1
ATOM 7225 C CA . ARG D 1 180 ? 1.465 2.072 -14.098 1.00 24.26 180 ARG D CA 1
ATOM 7226 C C . ARG D 1 180 ? 2.709 2.895 -13.745 1.00 24.52 180 ARG D C 1
ATOM 7227 O O . ARG D 1 180 ? 2.920 3.984 -14.283 1.00 24.51 180 ARG D O 1
ATOM 7235 N N . HIS D 1 181 ? 3.530 2.352 -12.854 1.00 23.56 181 HIS D N 1
ATOM 7236 C CA . HIS D 1 181 ? 4.770 3.000 -12.447 1.00 24.12 181 HIS D CA 1
ATOM 7237 C C . HIS D 1 181 ? 5.784 3.087 -13.602 1.00 25.23 181 HIS D C 1
ATOM 7238 O O . HIS D 1 181 ? 5.989 2.122 -14.346 1.00 26.44 181 HIS D O 1
ATOM 7245 N N . ILE D 1 182 ? 6.380 4.264 -13.754 1.00 25.57 182 ILE D N 1
ATOM 7246 C CA . ILE D 1 182 ? 7.457 4.517 -14.715 1.00 27.73 182 ILE D CA 1
ATOM 7247 C C . ILE D 1 182 ? 8.786 4.480 -13.963 1.00 27.62 182 ILE D C 1
ATOM 7248 O O . ILE D 1 182 ? 8.947 5.158 -12.950 1.00 27.63 182 ILE D O 1
ATOM 7253 N N . GLY D 1 183 ? 9.737 3.686 -14.454 1.00 29.46 183 GLY D N 1
ATOM 7254 C CA . GLY D 1 183 ? 11.038 3.541 -13.794 1.00 29.84 183 GLY D CA 1
ATOM 7255 C C . GLY D 1 183 ? 11.982 4.726 -13.925 1.00 30.07 183 GLY D C 1
ATOM 7256 O O . GLY D 1 183 ? 13.087 4.597 -14.481 1.00 31.97 183 GLY D O 1
ATOM 7257 N N . ILE D 1 184 ? 11.542 5.886 -13.443 1.00 28.51 184 ILE D N 1
ATOM 7258 C CA . ILE D 1 184 ? 12.405 7.072 -13.333 1.00 28.39 184 ILE D CA 1
ATOM 7259 C C . ILE D 1 184 ? 12.307 7.614 -11.917 1.00 27.16 184 ILE D C 1
ATOM 7260 O O . ILE D 1 184 ? 11.209 7.744 -11.377 1.00 26.38 184 ILE D O 1
ATOM 7265 N N . TYR D 1 185 ? 13.447 7.931 -11.315 1.00 26.88 185 TYR D N 1
ATOM 7266 C CA . TYR D 1 185 ? 13.440 8.410 -9.938 1.00 26.72 185 TYR D CA 1
ATOM 7267 C C . TYR D 1 185 ? 14.300 9.652 -9.769 1.00 26.64 185 TYR D C 1
ATOM 7268 O O . TYR D 1 185 ? 15.379 9.766 -10.362 1.00 27.45 185 TYR D O 1
ATOM 7277 N N . ALA D 1 186 ? 13.813 10.572 -8.951 1.00 26.20 186 ALA D N 1
ATOM 7278 C CA . ALA D 1 186 ? 14.647 11.649 -8.447 1.00 26.29 186 ALA D CA 1
ATOM 7279 C C . ALA D 1 186 ? 14.923 11.373 -6.976 1.00 26.14 186 ALA D C 1
ATOM 7280 O O . ALA D 1 186 ? 14.001 11.047 -6.209 1.00 25.63 186 ALA D O 1
ATOM 7282 N N . TYR D 1 187 ? 16.194 11.486 -6.586 1.00 26.97 187 TYR D N 1
ATOM 7283 C CA . TYR D 1 187 ? 16.612 11.314 -5.193 1.00 26.74 187 TYR D CA 1
ATOM 7284 C C . TYR D 1 187 ? 17.363 12.577 -4.746 1.00 25.94 187 TYR D C 1
ATOM 7285 O O . TYR D 1 187 ? 18.073 13.164 -5.540 1.00 25.42 187 TYR D O 1
ATOM 7294 N N . ARG D 1 188 ? 17.275 12.961 -3.474 1.00 25.50 188 ARG D N 1
ATOM 7295 C CA . ARG D 1 188 ? 18.340 13.823 -2.958 1.00 26.05 188 ARG D CA 1
ATOM 7296 C C . ARG D 1 188 ? 19.563 12.953 -2.712 1.00 26.27 188 ARG D C 1
ATOM 7297 O O . ARG D 1 188 ? 19.429 11.830 -2.229 1.00 25.38 188 ARG D O 1
ATOM 7305 N N . ALA D 1 189 ? 20.745 13.451 -3.084 1.00 26.95 189 ALA D N 1
ATOM 7306 C CA . ALA D 1 189 ? 21.951 12.612 -3.086 1.00 28.26 189 ALA D CA 1
ATOM 7307 C C . ALA D 1 189 ? 22.209 11.903 -1.757 1.00 29.14 189 ALA D C 1
ATOM 7308 O O . ALA D 1 189 ? 22.565 10.723 -1.744 1.00 30.64 189 ALA D O 1
ATOM 7310 N N . GLY D 1 190 ? 22.001 12.602 -0.646 1.00 30.18 190 GLY D N 1
ATOM 7311 C CA . GLY D 1 190 ? 22.285 12.047 0.689 1.00 31.85 190 GLY D CA 1
ATOM 7312 C C . GLY D 1 190 ? 21.463 10.816 1.051 1.00 32.59 190 GLY D C 1
ATOM 7313 O O . GLY D 1 190 ? 21.918 9.963 1.824 1.00 33.26 190 GLY D O 1
ATOM 7314 N N . PHE D 1 191 ? 20.269 10.726 0.466 1.00 31.85 191 PHE D N 1
ATOM 7315 C CA . PHE D 1 191 ? 19.335 9.624 0.704 1.00 32.53 191 PHE D CA 1
ATOM 7316 C C . PHE D 1 191 ? 19.769 8.289 0.106 1.00 33.05 191 PHE D C 1
ATOM 7317 O O . PHE D 1 191 ? 19.383 7.225 0.610 1.00 32.84 191 PHE D O 1
ATOM 7325 N N . ILE D 1 192 ? 20.573 8.335 -0.953 1.00 33.34 192 ILE D N 1
ATOM 7326 C CA . ILE D 1 192 ? 20.922 7.108 -1.674 1.00 34.51 192 ILE D CA 1
ATOM 7327 C C . ILE D 1 192 ? 21.730 6.142 -0.797 1.00 36.50 192 ILE D C 1
ATOM 7328 O O . ILE D 1 192 ? 21.464 4.944 -0.797 1.00 37.29 192 ILE D O 1
ATOM 7333 N N . ASN D 1 193 ? 22.684 6.665 -0.032 1.00 38.64 193 ASN D N 1
ATOM 7334 C CA . ASN D 1 193 ? 23.423 5.843 0.924 1.00 41.79 193 ASN D CA 1
ATOM 7335 C C . ASN D 1 193 ? 22.575 5.433 2.131 1.00 42.10 193 ASN D C 1
ATOM 7336 O O . ASN D 1 193 ? 22.730 4.320 2.639 1.00 43.90 193 ASN D O 1
ATOM 7341 N N . THR D 1 194 ? 21.673 6.308 2.574 1.00 59.12 194 THR D N 1
ATOM 7342 C CA . THR D 1 194 ? 20.717 5.933 3.635 1.00 58.13 194 THR D CA 1
ATOM 7343 C C . THR D 1 194 ? 19.773 4.821 3.171 1.00 55.50 194 THR D C 1
ATOM 7344 O O . THR D 1 194 ? 19.492 3.890 3.919 1.00 55.61 194 THR D O 1
ATOM 7348 N N . TYR D 1 195 ? 19.299 4.931 1.928 1.00 54.40 195 TYR D N 1
ATOM 7349 C CA . TYR D 1 195 ? 18.472 3.913 1.266 1.00 52.76 195 TYR D CA 1
ATOM 7350 C C . TYR D 1 195 ? 19.248 2.600 1.137 1.00 54.73 195 TYR D C 1
ATOM 7351 O O . TYR D 1 195 ? 18.676 1.523 1.276 1.00 54.30 195 TYR D O 1
ATOM 7360 N N . LEU D 1 196 ? 20.549 2.693 0.887 1.00 58.51 196 LEU D N 1
ATOM 7361 C CA . LEU D 1 196 ? 21.400 1.504 0.860 1.00 62.22 196 LEU D CA 1
ATOM 7362 C C . LEU D 1 196 ? 21.690 0.962 2.256 1.00 64.08 196 LEU D C 1
ATOM 7363 O O . LEU D 1 196 ? 21.659 -0.246 2.468 1.00 65.94 196 LEU D O 1
ATOM 7368 N N . ASP D 1 197 ? 21.952 1.861 3.202 1.00 64.82 197 ASP D N 1
ATOM 7369 C CA . ASP D 1 197 ? 22.272 1.476 4.581 1.00 68.12 197 ASP D CA 1
ATOM 7370 C C . ASP D 1 197 ? 21.066 0.889 5.329 1.00 65.89 197 ASP D C 1
ATOM 7371 O O . ASP D 1 197 ? 21.225 0.272 6.383 1.00 69.68 197 ASP D O 1
ATOM 7376 N N . TRP D 1 198 ? 19.869 1.078 4.779 1.00 61.00 198 TRP D N 1
ATOM 7377 C CA . TRP D 1 198 ? 18.643 0.535 5.374 1.00 59.19 198 TRP D CA 1
ATOM 7378 C C . TRP D 1 198 ? 18.578 -0.983 5.311 1.00 60.93 198 TRP D C 1
ATOM 7379 O O . TRP D 1 198 ? 18.997 -1.592 4.326 1.00 61.21 198 TRP D O 1
ATOM 7390 N N . GLN D 1 199 ? 18.036 -1.578 6.371 1.00 62.99 199 GLN D N 1
ATOM 7391 C CA . GLN D 1 199 ? 17.780 -3.015 6.439 1.00 65.21 199 GLN D CA 1
ATOM 7392 C C . GLN D 1 199 ? 16.781 -3.433 5.354 1.00 60.28 199 GLN D C 1
ATOM 7393 O O . GLN D 1 199 ? 15.660 -2.910 5.320 1.00 56.59 199 GLN D O 1
ATOM 7399 N N . PRO D 1 200 ? 17.186 -4.364 4.456 1.00 61.01 200 PRO D N 1
ATOM 7400 C CA . PRO D 1 200 ? 16.272 -4.855 3.423 1.00 56.97 200 PRO D CA 1
ATOM 7401 C C . PRO D 1 200 ? 14.988 -5.413 4.026 1.00 55.83 200 PRO D C 1
ATOM 7402 O O . PRO D 1 200 ? 15.015 -6.030 5.095 1.00 59.54 200 PRO D O 1
ATOM 7406 N N . SER D 1 201 ? 13.872 -5.175 3.352 1.00 50.69 201 SER D N 1
ATOM 7407 C CA . SER D 1 201 ? 12.586 -5.648 3.830 1.00 50.07 201 SER D CA 1
ATOM 7408 C C . SER D 1 201 ? 12.204 -6.933 3.119 1.00 49.15 201 SER D C 1
ATOM 7409 O O . SER D 1 201 ? 12.733 -7.240 2.048 1.00 48.55 201 SER D O 1
ATOM 7412 N N . GLN D 1 202 ? 11.278 -7.673 3.723 1.00 49.63 202 GLN D N 1
ATOM 7413 C CA . GLN D 1 202 ? 10.698 -8.860 3.109 1.00 48.43 202 GLN D CA 1
ATOM 7414 C C . GLN D 1 202 ? 9.858 -8.492 1.901 1.00 43.18 202 GLN D C 1
ATOM 7415 O O . GLN D 1 202 ? 9.949 -9.148 0.865 1.00 41.90 202 GLN D O 1
ATOM 7421 N N . LEU D 1 203 ? 9.058 -7.431 2.039 1.00 40.31 203 LEU D N 1
ATOM 7422 C CA . LEU D 1 203 ? 8.186 -6.956 0.964 1.00 36.70 203 LEU D CA 1
ATOM 7423 C C . LEU D 1 203 ? 8.934 -6.749 -0.336 1.00 34.93 203 LEU D C 1
ATOM 7424 O O . LEU D 1 203 ? 8.446 -7.121 -1.402 1.00 33.94 203 LEU D O 1
ATOM 7429 N N . GLU D 1 204 ? 10.109 -6.131 -0.256 1.00 35.91 204 GLU D N 1
ATOM 7430 C CA . GLU D 1 204 ? 10.824 -5.750 -1.466 1.00 35.97 204 GLU D CA 1
ATOM 7431 C C . GLU D 1 204 ? 11.325 -6.989 -2.194 1.00 37.45 204 GLU D C 1
ATOM 7432 O O . GLU D 1 204 ? 11.409 -6.993 -3.413 1.00 37.90 204 GLU D O 1
ATOM 7438 N N . LYS D 1 205 ? 11.642 -8.030 -1.427 1.00 39.10 205 LYS D N 1
ATOM 7439 C CA . LYS D 1 205 ? 12.104 -9.301 -1.966 1.00 41.89 205 LYS D CA 1
ATOM 7440 C C . LYS D 1 205 ? 10.950 -10.103 -2.580 1.00 39.45 205 LYS D C 1
ATOM 7441 O O . LYS D 1 205 ? 11.111 -10.702 -3.651 1.00 40.83 205 LYS D O 1
ATOM 7447 N N . ILE D 1 206 ? 9.809 -10.123 -1.883 1.00 35.88 206 ILE D N 1
ATOM 7448 C CA . ILE D 1 206 ? 8.618 -10.859 -2.308 1.00 33.29 206 ILE D CA 1
ATOM 7449 C C . ILE D 1 206 ? 8.097 -10.298 -3.624 1.00 30.76 206 ILE D C 1
ATOM 7450 O O . ILE D 1 206 ? 7.902 -11.034 -4.597 1.00 30.90 206 ILE D O 1
ATOM 7455 N N . GLU D 1 207 ? 7.908 -8.983 -3.651 1.00 27.82 207 GLU D N 1
ATOM 7456 C CA . GLU D 1 207 ? 7.386 -8.308 -4.818 1.00 27.14 207 GLU D CA 1
ATOM 7457 C C . GLU D 1 207 ? 8.444 -8.061 -5.885 1.00 28.80 207 GLU D C 1
ATOM 7458 O O . GLU D 1 207 ? 8.096 -7.801 -7.038 1.00 29.42 207 GLU D O 1
ATOM 7464 N N . CYS D 1 208 ? 9.719 -8.163 -5.488 1.00 30.83 208 CYS D N 1
ATOM 7465 C CA A CYS D 1 208 ? 10.857 -7.781 -6.339 0.50 33.53 208 CYS D CA 1
ATOM 7466 C CA B CYS D 1 208 ? 10.869 -7.776 -6.318 0.50 33.75 208 CYS D CA 1
ATOM 7467 C C . CYS D 1 208 ? 10.737 -6.322 -6.792 1.00 33.24 208 CYS D C 1
ATOM 7468 O O . CYS D 1 208 ? 10.887 -6.011 -7.973 1.00 34.56 208 CYS D O 1
ATOM 7473 N N . LEU D 1 209 ? 10.447 -5.444 -5.834 1.00 28.25 209 LEU D N 1
ATOM 7474 C CA . LEU D 1 209 ? 10.349 -4.010 -6.062 1.00 27.20 209 LEU D CA 1
ATOM 7475 C C . LEU D 1 209 ? 11.234 -3.310 -5.037 1.00 28.02 209 LEU D C 1
ATOM 7476 O O . LEU D 1 209 ? 10.885 -3.225 -3.857 1.00 27.06 209 LEU D O 1
ATOM 7481 N N . GLU D 1 210 ? 12.392 -2.837 -5.492 1.00 29.70 210 GLU D N 1
ATOM 7482 C CA . GLU D 1 210 ? 13.391 -2.217 -4.610 1.00 31.74 210 GLU D CA 1
ATOM 7483 C C . GLU D 1 210 ? 12.803 -1.074 -3.774 1.00 29.99 210 GLU D C 1
ATOM 7484 O O . GLU D 1 210 ? 13.145 -0.916 -2.593 1.00 30.25 210 GLU D O 1
ATOM 7490 N N . GLN D 1 211 ? 11.880 -0.324 -4.378 1.00 28.71 211 GLN D N 1
ATOM 7491 C CA . GLN D 1 211 ? 11.326 0.898 -3.790 1.00 27.50 211 GLN D CA 1
ATOM 7492 C C . GLN D 1 211 ? 10.456 0.686 -2.536 1.00 26.19 211 GLN D C 1
ATOM 7493 O O . GLN D 1 211 ? 10.247 1.628 -1.764 1.00 25.94 211 GLN D O 1
ATOM 7499 N N . LEU D 1 212 ? 9.968 -0.541 -2.340 1.00 24.43 212 LEU D N 1
ATOM 7500 C CA . LEU D 1 212 ? 9.202 -0.885 -1.149 1.00 23.23 212 LEU D CA 1
ATOM 7501 C C . LEU D 1 212 ? 10.047 -0.793 0.130 1.00 24.45 212 LEU D C 1
ATOM 7502 O O . LEU D 1 212 ? 9.495 -0.595 1.212 1.00 25.11 212 LEU D O 1
ATOM 7507 N N . ARG D 1 213 ? 11.372 -0.891 0.007 1.00 24.91 213 ARG D N 1
ATOM 7508 C CA . ARG D 1 213 ? 12.255 -0.656 1.172 1.00 26.03 213 ARG D CA 1
ATOM 7509 C C . ARG D 1 213 ? 11.956 0.714 1.789 1.00 25.50 213 ARG D C 1
ATOM 7510 O O . ARG D 1 213 ? 11.864 0.858 3.017 1.00 25.75 213 ARG D O 1
ATOM 7518 N N . VAL D 1 214 ? 11.779 1.706 0.921 1.00 24.30 214 VAL D N 1
ATOM 7519 C CA . VAL D 1 214 ? 11.450 3.077 1.337 1.00 24.38 214 VAL D CA 1
ATOM 7520 C C . VAL D 1 214 ? 10.109 3.137 2.085 1.00 23.60 214 VAL D C 1
ATOM 7521 O O . VAL D 1 214 ? 10.025 3.712 3.180 1.00 23.81 214 VAL D O 1
ATOM 7525 N N . LEU D 1 215 ? 9.070 2.544 1.500 1.00 21.70 215 LEU D N 1
ATOM 7526 C CA . LEU D 1 215 ? 7.758 2.509 2.143 1.00 21.57 215 LEU D CA 1
ATOM 7527 C C . LEU D 1 215 ? 7.778 1.741 3.465 1.00 21.39 215 LEU D C 1
ATOM 7528 O O . LEU D 1 215 ? 7.153 2.166 4.436 1.00 21.05 215 LEU D O 1
ATOM 7533 N N . TRP D 1 216 ? 8.509 0.628 3.501 1.00 22.42 216 TRP D N 1
ATOM 7534 C CA . TRP D 1 216 ? 8.593 -0.174 4.727 1.00 24.29 216 TRP D CA 1
ATOM 7535 C C . TRP D 1 216 ? 9.263 0.573 5.883 1.00 25.55 216 TRP D C 1
ATOM 7536 O O . TRP D 1 216 ? 8.843 0.448 7.039 1.00 25.60 216 TRP D O 1
ATOM 7547 N N . HIS D 1 217 ? 10.303 1.345 5.567 1.00 26.48 217 HIS D N 1
ATOM 7548 C CA . HIS D 1 217 ? 10.988 2.175 6.569 1.00 29.13 217 HIS D CA 1
ATOM 7549 C C . HIS D 1 217 ? 10.239 3.456 6.930 1.00 29.36 217 HIS D C 1
ATOM 7550 O O . HIS D 1 217 ? 10.717 4.257 7.732 1.00 31.85 217 HIS D O 1
ATOM 7557 N N . GLY D 1 218 ? 9.056 3.643 6.349 1.00 29.13 218 GLY D N 1
ATOM 7558 C CA . GLY D 1 218 ? 8.143 4.691 6.779 1.00 29.17 218 GLY D CA 1
ATOM 7559 C C . GLY D 1 218 ? 8.311 5.998 6.033 1.00 30.09 218 GLY D C 1
ATOM 7560 O O . GLY D 1 218 ? 7.671 6.992 6.367 1.00 30.81 218 GLY D O 1
ATOM 7561 N N . GLU D 1 219 ? 9.173 6.001 5.022 1.00 29.22 219 GLU D N 1
ATOM 7562 C CA . GLU D 1 219 ? 9.415 7.209 4.247 1.00 29.79 219 GLU D CA 1
ATOM 7563 C C . GLU D 1 219 ? 8.480 7.333 3.053 1.00 28.83 219 GLU D C 1
ATOM 7564 O O . GLU D 1 219 ? 7.814 6.365 2.665 1.00 27.33 219 GLU D O 1
ATOM 7570 N N . LYS D 1 220 ? 8.425 8.540 2.495 1.00 28.92 220 LYS D N 1
ATOM 7571 C CA . LYS D 1 220 ? 7.467 8.873 1.451 1.00 28.76 220 LYS D CA 1
ATOM 7572 C C . LYS D 1 220 ? 8.107 8.892 0.062 1.00 27.38 220 LYS D C 1
ATOM 7573 O O . LYS D 1 220 ? 9.274 9.248 -0.087 1.00 28.70 220 LYS D O 1
ATOM 7579 N N . ILE D 1 221 ? 7.333 8.483 -0.936 1.00 25.80 221 ILE D N 1
ATOM 7580 C CA . ILE D 1 221 ? 7.709 8.628 -2.345 1.00 24.93 221 ILE D CA 1
ATOM 7581 C C . ILE D 1 221 ? 6.604 9.399 -3.059 1.00 24.97 221 ILE D C 1
ATOM 7582 O O . ILE D 1 221 ? 5.452 8.951 -3.109 1.00 25.07 221 ILE D O 1
ATOM 7587 N N . HIS D 1 222 ? 6.944 10.563 -3.608 1.00 25.75 222 HIS D N 1
ATOM 7588 C CA . HIS D 1 222 ? 5.963 11.326 -4.375 1.00 25.64 222 HIS D CA 1
ATOM 7589 C C . HIS D 1 222 ? 5.784 10.710 -5.756 1.00 25.24 222 HIS D C 1
ATOM 7590 O O . HIS D 1 222 ? 6.767 10.307 -6.380 1.00 24.81 222 HIS D O 1
ATOM 7597 N N . VAL D 1 223 ? 4.538 10.650 -6.222 1.00 25.30 223 VAL D N 1
ATOM 7598 C CA . VAL D 1 223 ? 4.215 10.071 -7.537 1.00 24.85 223 VAL D CA 1
ATOM 7599 C C . VAL D 1 223 ? 3.299 11.023 -8.291 1.00 26.11 223 VAL D C 1
ATOM 7600 O O . VAL D 1 223 ? 2.284 11.479 -7.748 1.00 27.20 223 VAL D O 1
ATOM 7604 N N . ALA D 1 224 ? 3.656 11.316 -9.539 1.00 26.18 224 ALA D N 1
ATOM 7605 C CA . ALA D 1 224 ? 2.825 12.147 -10.397 1.00 27.23 224 ALA D CA 1
ATOM 7606 C C . ALA D 1 224 ? 2.613 11.479 -11.757 1.00 27.59 224 ALA D C 1
ATOM 7607 O O . ALA D 1 224 ? 3.464 10.723 -12.238 1.00 27.29 224 ALA D O 1
ATOM 7609 N N . VAL D 1 225 ? 1.480 11.776 -12.380 1.00 28.74 225 VAL D N 1
ATOM 7610 C CA . VAL D 1 225 ? 1.187 11.268 -13.704 1.00 29.36 225 VAL D CA 1
ATOM 7611 C C . VAL D 1 225 ? 2.096 12.028 -14.667 1.00 30.08 225 VAL D C 1
ATOM 7612 O O . VAL D 1 225 ? 2.166 13.260 -14.619 1.00 30.13 225 VAL D O 1
ATOM 7616 N N . ALA D 1 226 ? 2.825 11.283 -15.493 1.00 30.46 226 ALA D N 1
ATOM 7617 C CA . ALA D 1 226 ? 3.748 11.865 -16.472 1.00 31.87 226 ALA D CA 1
ATOM 7618 C C . ALA D 1 226 ? 3.030 12.863 -17.346 1.00 33.97 226 ALA D C 1
ATOM 7619 O O . ALA D 1 226 ? 1.914 12.596 -17.801 1.00 34.72 226 ALA D O 1
ATOM 7621 N N . LEU D 1 227 ? 3.681 14.001 -17.597 1.00 35.34 227 LEU D N 1
ATOM 7622 C CA . LEU D 1 227 ? 3.132 15.028 -18.479 1.00 37.58 227 LEU D CA 1
ATOM 7623 C C . LEU D 1 227 ? 3.006 14.505 -19.902 1.00 38.84 227 LEU D C 1
ATOM 7624 O O . LEU D 1 227 ? 2.087 14.882 -20.623 1.00 40.14 227 LEU D O 1
ATOM 7629 N N . GLU D 1 228 ? 3.933 13.624 -20.275 1.00 39.01 228 GLU D N 1
ATOM 7630 C CA . GLU D 1 228 ? 3.978 12.981 -21.586 1.00 41.34 228 GLU D CA 1
ATOM 7631 C C . GLU D 1 228 ? 4.296 11.494 -21.382 1.00 41.00 228 GLU D C 1
ATOM 7632 O O . GLU D 1 228 ? 5.295 11.153 -20.736 1.00 40.35 228 GLU D O 1
ATOM 7638 N N . ALA D 1 229 ? 3.439 10.613 -21.906 1.00 45.88 229 ALA D N 1
ATOM 7639 C CA . ALA D 1 229 ? 3.615 9.169 -21.718 1.00 44.74 229 ALA D CA 1
ATOM 7640 C C . ALA D 1 229 ? 4.845 8.685 -22.484 1.00 42.34 229 ALA D C 1
ATOM 7641 O O . ALA D 1 229 ? 4.909 8.834 -23.702 1.00 42.22 229 ALA D O 1
ATOM 7643 N N . PRO D 1 230 ? 5.834 8.116 -21.764 1.00 41.14 230 PRO D N 1
ATOM 7644 C CA . PRO D 1 230 ? 7.126 7.774 -22.375 1.00 39.35 230 PRO D CA 1
ATOM 7645 C C . PRO D 1 230 ? 7.076 6.567 -23.322 1.00 39.19 230 PRO D C 1
ATOM 7646 O O . PRO D 1 230 ? 6.378 5.586 -23.032 1.00 40.40 230 PRO D O 1
ATOM 7650 N N . PRO D 1 231 ? 7.808 6.643 -24.450 1.00 38.52 231 PRO D N 1
ATOM 7651 C CA . PRO D 1 231 ? 7.916 5.518 -25.381 1.00 38.50 231 PRO D CA 1
ATOM 7652 C C . PRO D 1 231 ? 8.552 4.304 -24.716 1.00 38.47 231 PRO D C 1
ATOM 7653 O O . PRO D 1 231 ? 9.129 4.417 -23.625 1.00 37.44 231 PRO D O 1
ATOM 7657 N N . ALA D 1 232 ? 8.429 3.149 -25.367 1.00 39.73 232 ALA D N 1
ATOM 7658 C CA . ALA D 1 232 ? 9.046 1.921 -24.886 1.00 40.67 232 ALA D CA 1
ATOM 7659 C C . ALA D 1 232 ? 10.564 2.059 -24.875 1.00 39.50 232 ALA D C 1
ATOM 7660 O O . ALA D 1 232 ? 11.142 2.796 -25.686 1.00 38.83 232 ALA D O 1
ATOM 7662 N N . GLY D 1 233 ? 11.199 1.388 -23.920 1.00 40.34 233 GLY D N 1
ATOM 7663 C CA . GLY D 1 233 ? 12.651 1.311 -23.865 1.00 40.51 233 GLY D CA 1
ATOM 7664 C C . GLY D 1 233 ? 13.180 0.230 -24.793 1.00 41.87 233 GLY D C 1
ATOM 7665 O O . GLY D 1 233 ? 12.451 -0.287 -25.651 1.00 43.17 233 GLY D O 1
ATOM 7666 N N . VAL D 1 234 ? 14.450 -0.120 -24.619 1.00 42.26 234 VAL D N 1
ATOM 7667 C CA . VAL D 1 234 ? 15.084 -1.136 -25.451 1.00 43.81 234 VAL D CA 1
ATOM 7668 C C . VAL D 1 234 ? 15.608 -2.295 -24.609 1.00 46.28 234 VAL D C 1
ATOM 7669 O O . VAL D 1 234 ? 16.551 -2.128 -23.840 1.00 46.46 234 VAL D O 1
ATOM 7673 N N . ASP D 1 235 ? 14.984 -3.463 -24.760 1.00 48.79 235 ASP D N 1
ATOM 7674 C CA . ASP D 1 235 ? 15.447 -4.703 -24.120 1.00 52.51 235 ASP D CA 1
ATOM 7675 C C . ASP D 1 235 ? 15.919 -5.732 -25.150 1.00 54.94 235 ASP D C 1
ATOM 7676 O O . ASP D 1 235 ? 16.882 -6.471 -24.910 1.00 57.41 235 ASP D O 1
ATOM 7681 N N . THR D 1 236 ? 15.226 -5.778 -26.289 1.00 54.63 236 THR D N 1
ATOM 7682 C CA . THR D 1 236 ? 15.449 -6.797 -27.322 1.00 57.51 236 THR D CA 1
ATOM 7683 C C . THR D 1 236 ? 15.867 -6.162 -28.654 1.00 55.71 236 THR D C 1
ATOM 7684 O O . THR D 1 236 ? 15.834 -4.933 -28.787 1.00 52.13 236 THR D O 1
ATOM 7688 N N . PRO D 1 237 ? 16.264 -6.994 -29.647 1.00 58.63 237 PRO D N 1
ATOM 7689 C CA . PRO D 1 237 ? 16.433 -6.476 -31.009 1.00 57.64 237 PRO D CA 1
ATOM 7690 C C . PRO D 1 237 ? 15.139 -5.861 -31.552 1.00 56.21 237 PRO D C 1
ATOM 7691 O O . PRO D 1 237 ? 15.182 -4.813 -32.203 1.00 54.09 237 PRO D O 1
ATOM 7695 N N . GLU D 1 238 ? 14.007 -6.505 -31.266 1.00 58.03 238 GLU D N 1
ATOM 7696 C CA . GLU D 1 238 ? 12.689 -6.026 -31.687 1.00 57.42 238 GLU D CA 1
ATOM 7697 C C . GLU D 1 238 ? 12.408 -4.609 -31.170 1.00 52.82 238 GLU D C 1
ATOM 7698 O O . GLU D 1 238 ? 11.944 -3.745 -31.919 1.00 51.32 238 GLU D O 1
ATOM 7704 N N . ASP D 1 239 ? 12.688 -4.383 -29.891 1.00 50.69 239 ASP D N 1
ATOM 7705 C CA . ASP D 1 239 ? 12.573 -3.050 -29.297 1.00 47.10 239 ASP D CA 1
ATOM 7706 C C . ASP D 1 239 ? 13.511 -2.038 -29.965 1.00 44.64 239 ASP D C 1
ATOM 7707 O O . ASP D 1 239 ? 13.120 -0.893 -30.214 1.00 42.93 239 ASP D O 1
ATOM 7712 N N . LEU D 1 240 ? 14.740 -2.468 -30.248 1.00 45.08 240 LEU D N 1
ATOM 7713 C CA . LEU D 1 240 ? 15.748 -1.613 -30.879 1.00 44.06 240 LEU D CA 1
ATOM 7714 C C . LEU D 1 240 ? 15.300 -1.114 -32.256 1.00 44.07 240 LEU D C 1
ATOM 7715 O O . LEU D 1 240 ? 15.482 0.059 -32.593 1.00 43.07 240 LEU D O 1
ATOM 7720 N N . GLU D 1 241 ? 14.685 -1.998 -33.028 1.00 46.31 241 GLU D N 1
ATOM 7721 C CA . GLU D 1 241 ? 14.180 -1.641 -34.354 1.00 47.19 241 GLU D CA 1
ATOM 7722 C C . GLU D 1 241 ? 13.006 -0.660 -34.292 1.00 45.60 241 GLU D C 1
ATOM 7723 O O . GLU D 1 241 ? 12.884 0.218 -35.147 1.00 45.43 241 GLU D O 1
ATOM 7729 N N . VAL D 1 242 ? 12.158 -0.806 -33.275 1.00 44.56 242 VAL D N 1
ATOM 7730 C CA . VAL D 1 242 ? 11.056 0.137 -33.046 1.00 43.56 242 VAL D CA 1
ATOM 7731 C C . VAL D 1 242 ? 11.596 1.563 -32.881 1.00 41.36 242 VAL D C 1
ATOM 7732 O O . VAL D 1 242 ? 11.123 2.488 -33.546 1.00 41.56 242 VAL D O 1
ATOM 7736 N N . VAL D 1 243 ? 12.598 1.723 -32.013 1.00 39.96 243 VAL D N 1
ATOM 7737 C CA . VAL D 1 243 ? 13.253 3.018 -31.813 1.00 38.84 243 VAL D CA 1
ATOM 7738 C C . VAL D 1 243 ? 13.890 3.513 -33.114 1.00 40.22 243 VAL D C 1
ATOM 7739 O O . VAL D 1 243 ? 13.712 4.676 -33.493 1.00 40.51 243 VAL D O 1
ATOM 7743 N N . ARG D 1 244 ? 14.610 2.625 -33.799 1.00 41.73 244 ARG D N 1
ATOM 7744 C CA . ARG D 1 244 ? 15.209 2.949 -35.105 1.00 44.23 244 ARG D CA 1
ATOM 7745 C C . ARG D 1 244 ? 14.179 3.446 -36.119 1.00 45.78 244 ARG D C 1
ATOM 7746 O O . ARG D 1 244 ? 14.433 4.411 -36.850 1.00 47.30 244 ARG D O 1
ATOM 7754 N N . ARG D 1 245 ? 13.024 2.783 -36.152 1.00 46.53 245 ARG D N 1
ATOM 7755 C CA . ARG D 1 245 ? 11.917 3.189 -37.007 1.00 48.74 245 ARG D CA 1
ATOM 7756 C C . ARG D 1 245 ? 11.410 4.567 -36.602 1.00 48.38 245 ARG D C 1
ATOM 7757 O O . ARG D 1 245 ? 11.215 5.428 -37.460 1.00 50.29 245 ARG D O 1
ATOM 7765 N N . ILE D 1 246 ? 11.212 4.776 -35.296 1.00 46.48 246 ILE D N 1
ATOM 7766 C CA . ILE D 1 246 ? 10.713 6.062 -34.798 1.00 46.43 246 ILE D CA 1
ATOM 7767 C C . ILE D 1 246 ? 11.660 7.206 -35.183 1.00 47.78 246 ILE D C 1
ATOM 7768 O O . ILE D 1 246 ? 11.220 8.231 -35.718 1.00 49.72 246 ILE D O 1
ATOM 7773 N N . VAL D 1 247 ? 12.956 7.003 -34.951 1.00 47.43 247 VAL D N 1
ATOM 7774 C CA . VAL D 1 247 ? 13.965 8.026 -35.241 1.00 49.97 247 VAL D CA 1
ATOM 7775 C C . VAL D 1 247 ? 13.982 8.412 -36.727 1.00 53.80 247 VAL D C 1
ATOM 7776 O O . VAL D 1 247 ? 14.185 9.582 -37.066 1.00 56.63 247 VAL D O 1
ATOM 7780 N N . ALA D 1 248 ? 13.733 7.432 -37.596 1.00 55.02 248 ALA D N 1
ATOM 7781 C CA . ALA D 1 248 ? 13.707 7.643 -39.053 1.00 59.11 248 ALA D CA 1
ATOM 7782 C C . ALA D 1 248 ? 12.505 8.454 -39.549 1.00 61.90 248 ALA D C 1
ATOM 7783 O O . ALA D 1 248 ? 12.638 9.280 -40.456 1.00 65.43 248 ALA D O 1
ATOM 7785 N N . GLU D 1 249 ? 11.339 8.204 -38.956 1.00 61.15 249 GLU D N 1
ATOM 7786 C CA . GLU D 1 249 ? 10.087 8.881 -39.321 1.00 64.35 249 GLU D CA 1
ATOM 7787 C C . GLU D 1 249 ? 10.129 10.402 -39.111 1.00 66.55 249 GLU D C 1
ATOM 7788 O O . GLU D 1 249 ? 9.423 11.152 -39.795 1.00 70.30 249 GLU D O 1
ATOM 7794 N N . ARG D 1 250 ? 10.968 10.842 -38.174 1.00 65.23 250 ARG D N 1
ATOM 7795 C CA . ARG D 1 250 ? 11.025 12.241 -37.746 1.00 67.75 250 ARG D CA 1
ATOM 7796 C C . ARG D 1 250 ? 12.024 13.062 -38.566 1.00 71.72 250 ARG D C 1
ATOM 7797 O O . ARG D 1 250 ? 12.582 12.587 -39.561 1.00 72.90 250 ARG D O 1
#

CATH classification: 3.90.550.10